Protein AF-A0A9P5DR00-F1 (afdb_monomer_lite)

InterPro domains:
  IPR001544 Aminotransferase class IV [PF01063] (90-348)
  IPR005545 YCII-related [PF03795] (832-910)
  IPR005786 Branched-chain amino acid aminotransferase II [PTHR11825] (8-367)
  IPR010828 Alcohol acetyltransferase/N-acetyltransferase-like [PF07247] (471-785)
  IPR011008 Dimeric alpha-beta barrel [SSF54909] (830-918)
  IPR011032 GroES-like superfamily [SSF50129] (939-1094)
  IPR013149 Alcohol dehydrogenase-like, C-terminal [PF00107] (1092-1170)
  IPR013154 Alcohol dehydrogenase-like, N-terminal [PF08240] (959-1045)
  IPR018300 Aminotransferase, class IV, conserved site [PS00770] (260-296)
  IPR020843 Enoylreductase domain [SM00829] (943-1275)
  IPR036038 Aminotransferase-like, PLP-dependent enzymes [SSF56752] (42-358)
  IPR036291 NAD(P)-binding domain superfamily [SSF51735] (1047-1199)
  IPR043131 Branched-chain-amino-acid aminotransferase-like, N-terminal [G3DSA:3.30.470.10] (21-195)
  IPR043132 Branched-chain-amino-acid aminotransferase-like, C-terminal [G3DSA:3.20.10.10] (202-370)
  IPR047122 Trans-enoyl reductase-like [cd08249] (939-1275)

Organism: NCBI:txid44412

Secondary structure (DSSP, 8-state):
-PPPP----TTSS----B---GGG-EEE--S-PPPPPPTT-HHHHT---EEEEEEEEEEETTTEE---EEEE-------TTBHHHHS--EEE--EEEEE-TTS-EEESSHHHHHHHHHHHHHHTTPPP--HHHHHHHHHHHHHHHHHHHS-STT-EEEEEEEEEE--B--SSS--SEEEEEEEEE----TTT---TTSPPPSSEEEEEPPTT--S--TTSSTTS-BGGGTTTHHHHHHHHHHTT-SEEEEEETTTTEEEEETTEEEEEEEE-TTSSSEEEEE--STTS-S---HHHHHHHHHHHHHSTTTEEEEE---BHHHHHHHHHTT-EEEEEEEETTTEEEEEEEEEETTEEEEPPP--STTTTT------HHHHHHHHHHHTTS---EEEEEEEEEESTTHHHHHHHHHHHHHHHHHH-GGGGEEEEEEEETTEEEEEE--EE-HHHHEEEEETTSS--SSSSHHHHHHHHHHHHHHHPPPPTTSBSEEEEEEEEPP---SSS-EEEEEEEEEE-TTT--HHHHHHHHHHHHHT--STT--SSPPPSSEE-----PPPPPHHHHS--S----GGG--TT---S-----SPPPSS-GGGPPPEEEEEEEEHHHHHHHHHHHHHTT--HHHHHHHHHHHHHHHH--S---EEEEEEEEE-HHHHT--TTS----EEEEEEEEEHHHHHHHHTSPTT-HHHHHHHHHHHHHHHHHHHHHHHHTTTTSHHHHHTT-S-HHHHHHTTTTSPPS-SEEEEEEEEE----PPTT---EEEEEEEEE---TTS-SEEEEEEEE--TTS--EEEEEEEEPPP-----------EEEEEEEEBPTT-HHHHHHHHHHHHHHHHHHHHTTSEE---EE--TT-S--EEEEEEEESSHHHHHHHHHHSHHHHTT-B-TTS-EEEE--S-------------EEEEEEEEETTEEEEEEEEEPPPPTTEEEEEEEEEE--HHHHHHHHTTSS-TT-B---EEEEEEEEE-TT--SS-TT-EEEEE--TTTSTT-SSSBSEEEEEGGGEEEPPTTS-HHHHHTSHHHHHHHHHHHH-TTTT---SS--S--EEEEETTTSHHHHHHHHHHHHTT-EEEEEE-GGGHHHHHHHT-SEEEETT-TTHHHHHHHH-TT--EEEESS--TTHHHHHHTT--SSSEEEEESS-SHHHHTTS-TTEEEEE--GGGGSSS-EEETTTEEE---HHHHHHHHHHHHHHHHHHHTTSS-PPEEEEEEES-HHHHHHHHHHHHTT---SEEEEEE---

pLDDT: mean 80.95, std 17.13, range [22.86, 98.62]

Foldseek 3Di:
DDDDDDDDAPPDPDDPADALALVLEAEAADPDFDDADDPQDLVLVVQPDWGQWKKKWKAFLVHGIDHIYIHGDDDDDFDPQFCCNPPLLKFKFKWKWAQALVRDIDTQPQLVRLVLRQVQNVVSSHDHHDSVSVVSSVVVNCVVTCVPRPPDHPDMWMKMWMKGQRANHNDPDRRRMMMIMIIITRHHQPQPDDNPPDDDDNAFAEEEDDPVDALFFQVGQLQHRGPVSQVVCVVVCVVCVVVVGRWYQGFDDPQGWTEATRLWWKWWWFADPVDQAIEIETAACVRVNHHPASLVVVVVVCCVQPVVVHYDYDNHIDHPVNLVVSLVVVGTAFMWTDHNRNNIGTHQWYHDPPDTSGHDDCPDVLSPVLQWLDALVLQLLQLCLLLVLFAKWKKKFKKKAFDPAPPLQVLLLLQLLLVLCVVAQLQQWAWACPDDLRGTIIDGAFWAFCVLAEAEAEPPPDDDDDDVPPQVVVQVVVQVRLLDRGDHSTGQKHWYKYWDFDPDPDPTGIIIIIIMIMGRLQFADPLLNVLSLLSSLVSRDSPDPDPDGDDPGDGHPDRDHGDHHQCNLDVLRSDPDPVLPDVLDDPFDFAQPDAQALDGCSVFTKGKGKDWDFQVVVVVVCLVCQALLFHPLLLVVLVVQQVVCVVDPDLGQWFKEKEKDFPCVSSVNDSNHRHNGIWMDIDIGGSVLNVQLVVDDPPDPSNVVSSSVSRNVVRVRVVVVSVCPPYNTPSSVSVPDPNSSVVSSVSHRGRQSGAEYEYEPPEDDRNDRPDPGPMDTADMDIDGHHSSNHHQKYKYKYAYDDPPDDRIIMIMIMHGDDDDDDDDDDQDWWKWWKWWFWDPPCVVVCVVCVVVLVVLCVVCCVVVQWPDWDFPDDPPDPGGTTIIMGIGSDPVVVLVSVCPGPCNVSRTTDSVPMDIGTDDDDDDDDDDDDDDDWDKWWFFWDAPLATAIDIDTDDADDPQKFKWQFQKFFDDLVQLVCSVVVQQYTQWGGGWKTWGFTCGDRSSHHPHDGGFTKIFTDHGRQDRPAHSRMRIHMHRNLLMAGAAPPADRLLRRQDRLLLLLLLCQQPPPQHQNPDLDDPDAAEEEEEACLDQNNLNNQLVCVVSNHAYEYEDDPVCQVVSVVSHHPHYDHPPPPCRLVVLCVVPVQHAEYEYEPQAQVRQQSRLSSHNDQAHEYEYQHDDCSRCVNHPPRYHYGYGDSVLLDQQKDDGPNPDTDHNDVVSVVSSSVVNHCCNVCPNVVSDGGFAEDEQEASGSVSSVVVSVCVVVVVDTRYIYMHGYDD

Structure (mmCIF, N/CA/C/O backbone):
data_AF-A0A9P5DR00-F1
#
_entry.id   AF-A0A9P5DR00-F1
#
loop_
_atom_site.group_PDB
_atom_site.id
_atom_site.type_symbol
_atom_site.label_atom_id
_atom_site.label_alt_id
_atom_site.label_comp_id
_atom_site.label_asym_id
_atom_site.label_entity_id
_atom_site.label_seq_id
_atom_site.pdbx_PDB_ins_code
_atom_site.Cartn_x
_atom_site.Cartn_y
_atom_site.Cartn_z
_atom_site.occupancy
_atom_site.B_iso_or_equiv
_atom_site.auth_seq_id
_atom_site.auth_comp_id
_atom_site.auth_asym_id
_atom_site.auth_atom_id
_atom_site.pdbx_PDB_model_num
ATOM 1 N N . MET A 1 1 ? -46.404 -7.165 25.864 1.00 29.14 1 MET A N 1
ATOM 2 C CA . MET A 1 1 ? -47.646 -6.972 25.082 1.00 29.14 1 MET A CA 1
ATOM 3 C C . MET A 1 1 ? -47.856 -8.186 24.185 1.00 29.14 1 MET A C 1
ATOM 5 O O . MET A 1 1 ? -46.852 -8.777 23.799 1.00 29.14 1 MET A O 1
ATOM 9 N N . PRO A 1 2 ? -49.108 -8.583 23.895 1.00 25.33 2 PRO A N 1
ATOM 10 C CA . PRO A 1 2 ? -49.421 -9.746 23.066 1.00 25.33 2 PRO A CA 1
ATOM 11 C C . PRO A 1 2 ? -48.948 -9.522 21.626 1.00 25.33 2 PRO A C 1
ATOM 13 O O . PRO A 1 2 ? -48.964 -8.389 21.144 1.00 25.33 2 PRO A O 1
ATOM 16 N N . ALA A 1 3 ? -48.531 -10.594 20.952 1.00 25.67 3 ALA A N 1
ATOM 17 C CA . ALA A 1 3 ? -48.172 -10.564 19.539 1.00 25.67 3 ALA A CA 1
ATOM 18 C C . ALA A 1 3 ? -49.344 -10.009 18.702 1.00 25.67 3 ALA A C 1
ATOM 20 O O . ALA A 1 3 ? -50.471 -10.486 18.868 1.00 25.67 3 ALA A O 1
ATOM 21 N N . PRO A 1 4 ? -49.122 -9.021 17.816 1.00 30.94 4 PRO A N 1
ATOM 22 C CA . PRO A 1 4 ? -50.160 -8.573 16.908 1.00 30.94 4 PRO A CA 1
ATOM 23 C C . PRO A 1 4 ? -50.435 -9.670 15.876 1.00 30.94 4 PRO A C 1
ATOM 25 O O . PRO A 1 4 ? -49.539 -10.201 15.221 1.00 30.94 4 PRO A O 1
ATOM 28 N N . THR A 1 5 ? -51.712 -10.010 15.792 1.00 27.84 5 THR A N 1
ATOM 29 C CA . THR A 1 5 ? -52.347 -10.931 14.860 1.00 27.84 5 THR A CA 1
ATOM 30 C C . THR A 1 5 ? -52.006 -10.611 13.402 1.00 27.84 5 THR A C 1
ATOM 32 O O . THR A 1 5 ? -51.948 -9.456 12.983 1.00 27.84 5 THR A O 1
ATOM 35 N N . SER A 1 6 ? -51.785 -11.676 12.630 1.00 28.31 6 SER A N 1
ATOM 36 C CA . SER A 1 6 ? -51.453 -11.678 11.206 1.00 28.31 6 SER A CA 1
ATOM 37 C C . SER A 1 6 ? -52.490 -10.924 10.366 1.00 28.31 6 SER A C 1
ATOM 39 O O . SER A 1 6 ? -53.560 -11.453 10.063 1.00 28.31 6 SER A O 1
ATOM 41 N N . ALA A 1 7 ? -52.151 -9.709 9.939 1.00 29.30 7 ALA A N 1
ATOM 42 C CA . ALA A 1 7 ? -52.769 -9.098 8.772 1.00 29.30 7 ALA A CA 1
ATOM 43 C C . ALA A 1 7 ? -52.187 -9.781 7.526 1.00 29.30 7 ALA A C 1
ATOM 45 O O . ALA A 1 7 ? -50.968 -9.835 7.363 1.00 29.30 7 ALA A O 1
ATOM 46 N N . HIS A 1 8 ? -53.055 -10.341 6.685 1.00 34.75 8 HIS A N 1
ATOM 47 C CA . HIS A 1 8 ? -52.698 -11.010 5.436 1.00 34.75 8 HIS A CA 1
ATOM 48 C C . HIS A 1 8 ? -51.871 -10.085 4.528 1.00 34.75 8 HIS A C 1
ATOM 50 O O . HIS A 1 8 ? -52.413 -9.250 3.806 1.00 34.75 8 HIS A O 1
ATOM 56 N N . SER A 1 9 ? -50.547 -10.238 4.571 1.00 33.25 9 SER A N 1
ATOM 57 C CA . SER A 1 9 ? -49.630 -9.733 3.558 1.00 33.25 9 SER A CA 1
ATOM 58 C C . SER A 1 9 ? -49.621 -10.710 2.381 1.00 33.25 9 SER A C 1
ATOM 60 O O . SER A 1 9 ? -49.604 -11.926 2.581 1.00 33.25 9 SER A O 1
ATOM 62 N N . ASN A 1 10 ? -49.533 -10.207 1.148 1.00 39.12 10 ASN A N 1
ATOM 63 C CA . ASN A 1 10 ? -49.160 -11.013 -0.028 1.00 39.12 10 ASN A CA 1
ATOM 64 C C . ASN A 1 10 ? -47.675 -11.453 0.018 1.00 39.12 10 ASN A C 1
ATOM 66 O O . ASN A 1 10 ? -46.999 -11.511 -1.002 1.00 39.12 10 ASN A O 1
ATOM 70 N N . GLY A 1 11 ? -47.144 -11.733 1.209 1.00 39.81 11 GLY A N 1
ATOM 71 C CA . GLY A 1 11 ? -45.741 -12.067 1.436 1.00 39.81 11 GLY A CA 1
ATOM 72 C C . GLY A 1 11 ? -45.526 -13.115 2.522 1.00 39.81 11 GLY A C 1
ATOM 73 O O . GLY A 1 11 ? -44.395 -13.295 2.962 1.00 39.81 11 GLY A O 1
ATOM 74 N N . THR A 1 12 ? -46.572 -13.828 2.959 1.00 30.28 12 THR A N 1
ATOM 75 C CA . THR A 1 12 ? -46.334 -15.135 3.583 1.00 30.28 12 THR A CA 1
ATOM 76 C C . THR A 1 12 ? -45.814 -16.067 2.497 1.00 30.28 12 THR A C 1
ATOM 78 O O . THR A 1 12 ? -46.400 -16.181 1.425 1.00 30.28 12 THR A O 1
ATOM 81 N N . ILE A 1 13 ? -44.661 -16.666 2.777 1.00 40.59 13 ILE A N 1
ATOM 82 C CA . ILE A 1 13 ? -43.912 -17.625 1.966 1.00 40.59 13 ILE A CA 1
ATOM 83 C C . ILE A 1 13 ? -44.862 -18.708 1.418 1.00 40.59 13 ILE A C 1
ATOM 85 O O . ILE A 1 13 ? -45.109 -19.700 2.093 1.00 40.59 13 ILE A O 1
ATOM 89 N N . ALA A 1 14 ? -45.440 -18.480 0.231 1.00 32.66 14 ALA A N 1
ATOM 90 C CA . ALA A 1 14 ? -46.198 -19.448 -0.572 1.00 32.66 14 ALA A CA 1
ATOM 91 C C . ALA A 1 14 ? -46.666 -18.841 -1.920 1.00 32.66 14 ALA A C 1
ATOM 93 O O . ALA A 1 14 ? -47.851 -18.604 -2.123 1.00 32.66 14 ALA A O 1
ATOM 94 N N . SER A 1 15 ? -45.758 -18.609 -2.876 1.00 33.31 15 SER A N 1
ATOM 95 C CA . SER A 1 15 ? -45.967 -19.029 -4.278 1.00 33.31 15 SER A CA 1
ATOM 96 C C . SER A 1 15 ? -44.653 -18.923 -5.059 1.00 33.31 15 SER A C 1
ATOM 98 O O . SER A 1 15 ? -43.912 -17.954 -4.929 1.00 33.31 15 SER A O 1
ATOM 100 N N . SER A 1 16 ? -44.363 -19.931 -5.872 1.00 37.44 16 SER A N 1
ATOM 101 C CA . SER A 1 16 ? -43.201 -20.076 -6.754 1.00 37.44 16 SER A CA 1
ATOM 102 C C . SER A 1 16 ? -43.223 -19.130 -7.973 1.00 37.44 16 SER A C 1
ATOM 104 O O . SER A 1 16 ? -42.959 -19.562 -9.094 1.00 37.44 16 SER A O 1
ATOM 106 N N . LYS A 1 17 ? -43.609 -17.862 -7.796 1.00 55.66 17 LYS A N 1
ATOM 107 C CA . LYS A 1 17 ? -43.726 -16.866 -8.878 1.00 55.66 17 LYS A CA 1
ATOM 108 C C . LYS A 1 17 ? -42.594 -15.832 -8.786 1.00 55.66 17 LYS A C 1
ATOM 110 O O . LYS A 1 17 ? -42.093 -15.584 -7.695 1.00 55.66 17 LYS A O 1
ATOM 115 N N . GLY A 1 18 ? -42.154 -15.302 -9.934 1.00 73.75 18 GLY A N 1
ATOM 116 C CA . GLY A 1 18 ? -40.824 -14.708 -10.162 1.00 73.75 18 GLY A CA 1
ATOM 117 C C . GLY A 1 18 ? -40.322 -13.760 -9.066 1.00 73.75 18 GLY A C 1
ATOM 118 O O . GLY A 1 18 ? -40.986 -12.781 -8.727 1.00 73.75 18 GLY A O 1
ATOM 119 N N . GLN A 1 19 ? -39.142 -14.048 -8.512 1.00 90.56 19 GLN A N 1
ATOM 120 C CA . GLN A 1 19 ? -38.417 -13.136 -7.621 1.00 90.56 19 GLN A CA 1
ATOM 121 C C . GLN A 1 19 ? -37.645 -12.094 -8.440 1.00 90.56 19 GLN A C 1
ATOM 123 O O . GLN A 1 19 ? -37.308 -12.346 -9.597 1.00 90.56 19 GLN A O 1
ATOM 128 N N . LEU A 1 20 ? -37.368 -10.925 -7.847 1.00 95.25 20 LEU A N 1
ATOM 129 C CA . LEU A 1 20 ? -36.480 -9.941 -8.466 1.00 95.25 20 LEU A CA 1
ATOM 130 C C . LEU A 1 20 ? -35.088 -10.566 -8.571 1.00 95.25 20 LEU A C 1
ATOM 132 O O . LEU A 1 20 ? -34.520 -10.936 -7.551 1.00 95.25 20 LEU A O 1
ATOM 136 N N . ASP A 1 21 ? -34.556 -10.673 -9.782 1.00 95.50 21 ASP A N 1
ATOM 137 C CA . ASP A 1 21 ? -33.295 -11.362 -10.044 1.00 95.50 21 ASP A CA 1
ATOM 138 C C . ASP A 1 21 ? -32.412 -10.497 -10.946 1.00 95.50 21 ASP A C 1
ATOM 140 O O . ASP A 1 21 ? -32.670 -10.322 -12.140 1.00 95.50 21 ASP A O 1
ATOM 144 N N . ALA A 1 22 ? -31.361 -9.931 -10.357 1.00 95.75 22 ALA A N 1
ATOM 145 C CA . ALA A 1 22 ? -30.405 -9.084 -11.050 1.00 95.75 22 ALA A CA 1
ATOM 146 C C . ALA A 1 22 ? -29.580 -9.856 -12.093 1.00 95.75 22 ALA A C 1
ATOM 148 O O . ALA A 1 22 ? -29.080 -9.245 -13.036 1.00 95.75 22 ALA A O 1
ATOM 149 N N . SER A 1 23 ? -29.457 -11.185 -11.977 1.00 94.25 23 SER A N 1
ATOM 150 C CA . SER A 1 23 ? -28.737 -12.008 -12.959 1.00 94.25 23 SER A CA 1
ATOM 151 C C . SER A 1 23 ? -29.477 -12.118 -14.297 1.00 94.25 23 SER A C 1
ATOM 153 O O . SER A 1 23 ? -28.858 -12.358 -15.333 1.00 94.25 23 SER A O 1
ATOM 155 N N . ARG A 1 24 ? -30.794 -11.867 -14.295 1.00 95.19 24 ARG A N 1
ATOM 156 C CA . ARG A 1 24 ? -31.660 -11.845 -15.485 1.00 95.19 24 ARG A CA 1
ATOM 157 C C . ARG A 1 24 ? -31.753 -10.465 -16.142 1.00 95.19 24 ARG A C 1
ATOM 159 O O . ARG A 1 24 ? -32.572 -10.264 -17.039 1.00 95.19 24 ARG A O 1
ATOM 166 N N . LEU A 1 25 ? -30.924 -9.515 -15.703 1.00 97.56 25 LEU A N 1
ATOM 167 C CA . LEU A 1 25 ? -30.893 -8.152 -16.219 1.00 97.56 25 LEU A CA 1
ATOM 168 C C . LEU A 1 25 ? -30.621 -8.114 -17.728 1.00 97.56 25 LEU A C 1
ATOM 170 O O . LEU A 1 25 ? -29.600 -8.605 -18.209 1.00 97.56 25 LEU A O 1
ATOM 174 N N . LYS A 1 26 ? -31.510 -7.450 -18.467 1.00 97.31 26 LYS A N 1
ATOM 175 C CA . LYS A 1 26 ? -31.347 -7.158 -19.896 1.00 97.31 26 LYS A CA 1
ATOM 176 C C . LYS A 1 26 ? -30.769 -5.760 -20.090 1.00 97.31 26 LYS A C 1
ATOM 178 O O . LYS A 1 26 ? -31.091 -4.835 -19.345 1.00 97.31 26 LYS A O 1
ATOM 183 N N . LEU A 1 27 ? -29.926 -5.609 -21.107 1.00 96.69 27 LEU A N 1
ATOM 184 C CA . LEU A 1 27 ? -29.301 -4.338 -21.468 1.00 96.69 27 LEU A CA 1
ATOM 185 C C . LEU A 1 27 ? -29.878 -3.844 -22.798 1.00 96.69 27 LEU A C 1
ATOM 187 O O . LEU A 1 27 ? -29.721 -4.506 -23.820 1.00 96.69 27 LEU A O 1
ATOM 191 N N . ASP A 1 28 ? -30.515 -2.680 -22.766 1.00 95.69 28 ASP A N 1
ATOM 192 C CA . ASP A 1 28 ? -31.047 -1.933 -23.909 1.00 95.69 28 ASP A CA 1
ATOM 193 C C . ASP A 1 28 ? -30.410 -0.532 -23.912 1.00 95.69 28 ASP A C 1
ATOM 195 O O . ASP A 1 28 ? -31.008 0.475 -23.526 1.00 95.69 28 ASP A O 1
ATOM 199 N N . LEU A 1 29 ? -29.108 -0.495 -24.206 1.00 94.38 29 LEU A N 1
ATOM 200 C CA . LEU A 1 29 ? -28.287 0.706 -24.049 1.00 94.38 29 LEU A CA 1
ATOM 201 C C . LEU A 1 29 ? -28.537 1.703 -25.184 1.00 94.38 29 LEU A C 1
ATOM 203 O O . LEU A 1 29 ? -28.549 1.332 -26.358 1.00 94.38 29 LEU A O 1
ATOM 207 N N . THR A 1 30 ? -28.678 2.983 -24.839 1.00 91.50 30 THR A N 1
ATOM 208 C CA . THR A 1 30 ? -28.859 4.048 -25.831 1.00 91.50 30 THR A CA 1
ATOM 209 C C . THR A 1 30 ? -27.530 4.450 -26.464 1.00 91.50 30 THR A C 1
ATOM 211 O O . THR A 1 30 ? -26.510 4.576 -25.788 1.00 91.50 30 THR A O 1
ATOM 214 N N . SER A 1 31 ? -27.545 4.709 -27.773 1.00 85.62 31 SER A N 1
ATOM 215 C CA . SER A 1 31 ? -26.455 5.400 -28.473 1.00 85.62 31 SER A CA 1
ATOM 216 C C . SER A 1 31 ? -26.613 6.925 -28.455 1.00 85.62 31 SER A C 1
ATOM 218 O O . SER A 1 31 ? -25.662 7.647 -28.747 1.00 85.62 31 SER A O 1
ATOM 220 N N . ALA A 1 32 ? -27.811 7.425 -28.136 1.00 86.94 32 ALA A N 1
ATOM 221 C CA . ALA A 1 32 ? -28.091 8.845 -27.969 1.00 86.94 32 ALA A CA 1
ATOM 222 C C . ALA A 1 32 ? -27.715 9.261 -26.540 1.00 86.94 32 ALA A C 1
ATOM 224 O O . ALA A 1 32 ? -28.504 9.090 -25.610 1.00 86.94 32 ALA A O 1
ATOM 225 N N . VAL A 1 33 ? -26.484 9.751 -26.382 1.00 89.00 33 VAL A N 1
ATOM 226 C CA . VAL A 1 33 ? -25.932 10.231 -25.107 1.00 89.00 33 VAL A CA 1
ATOM 227 C C . VAL A 1 33 ? -26.274 11.702 -24.881 1.00 89.00 33 VAL A C 1
ATOM 229 O O . VAL A 1 33 ? -26.240 12.498 -25.819 1.00 89.00 33 VAL A O 1
ATOM 232 N N . LYS A 1 34 ? -26.576 12.072 -23.635 1.00 89.56 34 LYS A N 1
ATOM 233 C CA . LYS A 1 34 ? -26.812 13.464 -23.230 1.00 89.56 34 LYS A CA 1
ATOM 234 C C . LYS A 1 34 ? -25.491 14.160 -22.890 1.00 89.56 34 LYS A C 1
ATOM 236 O O . LYS A 1 34 ? -24.461 13.514 -22.636 1.00 89.56 34 LYS A O 1
ATOM 241 N N . ASP A 1 35 ? -25.527 15.486 -22.854 1.00 88.62 35 ASP A N 1
ATOM 242 C CA . ASP A 1 35 ? -24.416 16.291 -22.356 1.00 88.62 35 ASP A CA 1
ATOM 243 C C . ASP A 1 35 ? -24.312 16.193 -20.833 1.00 88.62 35 ASP A C 1
ATOM 245 O O . ASP A 1 35 ? -25.314 16.164 -20.116 1.00 88.62 35 ASP A O 1
ATOM 249 N N . VAL A 1 36 ? -23.076 16.112 -20.340 1.00 88.62 36 VAL A N 1
ATOM 250 C CA . VAL A 1 36 ? -22.799 16.097 -18.902 1.00 88.62 36 VAL A CA 1
ATOM 251 C C . VAL A 1 36 ? -22.700 17.551 -18.435 1.00 88.62 36 VAL A C 1
ATOM 253 O O . VAL A 1 36 ? -21.841 18.270 -18.956 1.00 88.62 36 VAL A O 1
ATOM 256 N N . PRO A 1 37 ? -23.520 17.993 -17.461 1.00 84.44 37 PRO A N 1
ATOM 257 C CA . PRO A 1 37 ? -23.436 19.350 -16.934 1.00 84.44 37 PRO A CA 1
ATOM 258 C C . PRO A 1 37 ? -22.033 19.652 -16.416 1.00 84.44 37 PRO A C 1
ATOM 260 O O . PRO A 1 37 ? -21.411 18.820 -15.744 1.00 84.44 37 PRO A O 1
ATOM 263 N N . LYS A 1 38 ? -21.538 20.857 -16.705 1.00 79.25 38 LYS A N 1
ATOM 264 C CA . LYS A 1 38 ? -20.246 21.315 -16.179 1.00 79.25 38 LYS A CA 1
ATOM 265 C C . LYS A 1 38 ? -20.329 21.474 -14.651 1.00 79.25 38 LYS A C 1
ATOM 267 O O . LYS A 1 38 ? -21.386 21.885 -14.156 1.00 79.25 38 LYS A O 1
ATOM 272 N N . PRO A 1 39 ? -19.245 21.205 -13.901 1.00 68.44 39 PRO A N 1
ATOM 273 C CA . PRO A 1 39 ? -19.176 21.532 -12.476 1.00 68.44 39 PRO A CA 1
ATOM 274 C C . PRO A 1 39 ? -19.583 22.994 -12.214 1.00 68.44 39 PRO A C 1
ATOM 276 O O . PRO A 1 39 ? -19.219 23.881 -12.987 1.00 68.44 39 PRO A O 1
ATOM 279 N N . GLY A 1 40 ? -20.389 23.239 -11.176 1.00 66.38 40 GLY A N 1
ATOM 280 C CA . GLY A 1 40 ? -20.867 24.581 -10.805 1.00 66.38 40 GLY A CA 1
ATOM 281 C C . GLY A 1 40 ? -21.860 25.249 -11.773 1.00 66.38 40 GLY A C 1
ATOM 282 O O . GLY A 1 40 ? -22.221 26.408 -11.568 1.00 66.38 40 GLY A O 1
ATOM 283 N N . SER A 1 41 ? -22.314 24.562 -12.828 1.00 76.69 41 SER A N 1
ATOM 284 C CA . SER A 1 41 ? -23.301 25.107 -13.772 1.00 76.69 41 SER A CA 1
ATOM 285 C C . SER A 1 41 ? -24.674 25.335 -13.127 1.00 76.69 41 SER A C 1
ATOM 287 O O . SER A 1 41 ? -25.075 24.615 -12.212 1.00 76.69 41 SER A O 1
ATOM 289 N N . ALA A 1 42 ? -25.432 26.313 -13.639 1.00 77.69 42 ALA A N 1
ATOM 290 C CA . ALA A 1 42 ? -26.807 26.573 -13.199 1.00 77.69 42 ALA A CA 1
ATOM 291 C C . ALA A 1 42 ? -27.721 25.343 -13.379 1.00 77.69 42 ALA A C 1
ATOM 293 O O . ALA A 1 42 ? -28.552 25.070 -12.519 1.00 77.69 42 ALA A O 1
ATOM 294 N N . GLU A 1 43 ? -27.486 24.551 -14.429 1.00 79.25 43 GLU A N 1
ATOM 295 C CA . GLU A 1 43 ? -28.187 23.293 -14.730 1.00 79.25 43 GLU A CA 1
ATOM 296 C C . GLU A 1 43 ? -28.101 22.272 -13.579 1.00 79.25 43 GLU A C 1
ATOM 298 O O . GLU A 1 43 ? -29.053 21.539 -13.314 1.00 79.25 43 GLU A O 1
ATOM 303 N N . LEU A 1 44 ? -26.984 22.238 -12.838 1.00 78.06 44 LEU A N 1
ATOM 304 C CA . LEU A 1 44 ? -26.818 21.359 -11.674 1.00 78.06 44 LEU A CA 1
ATOM 305 C C . LEU A 1 44 ? -27.822 21.699 -10.558 1.00 78.06 44 LEU A C 1
ATOM 307 O O . LEU A 1 44 ? -28.317 20.807 -9.868 1.00 78.06 44 LEU A O 1
ATOM 311 N N . TRP A 1 45 ? -28.140 22.984 -10.396 1.00 78.88 45 TRP A N 1
ATOM 312 C CA . TRP A 1 45 ? -29.025 23.494 -9.348 1.00 78.88 45 TRP A CA 1
ATOM 313 C C . TRP A 1 45 ? -30.509 23.276 -9.646 1.00 78.88 45 TRP A C 1
ATOM 315 O O . TRP A 1 45 ? -31.316 23.258 -8.713 1.00 78.88 45 TRP A O 1
ATOM 325 N N . GLU A 1 46 ? -30.859 23.025 -10.910 1.00 80.69 46 GLU A N 1
ATOM 326 C CA . GLU A 1 46 ? -32.222 22.686 -11.330 1.00 80.69 46 GLU A CA 1
ATOM 327 C C . GLU A 1 46 ? -32.658 21.280 -10.886 1.00 80.69 46 GLU A C 1
ATOM 329 O O . GLU A 1 46 ? -33.853 20.992 -10.852 1.00 80.69 46 GLU A O 1
ATOM 334 N N . GLN A 1 47 ? -31.711 20.404 -10.514 1.00 82.00 47 GLN A N 1
ATOM 335 C CA . GLN A 1 47 ? -31.967 19.049 -9.988 1.00 82.00 47 GLN A CA 1
ATOM 336 C C . GLN A 1 47 ? -32.831 18.160 -10.910 1.00 82.00 47 GLN A C 1
ATOM 338 O O . GLN A 1 47 ? -33.463 17.203 -10.454 1.00 82.00 47 GLN A O 1
ATOM 343 N N . ASN A 1 48 ? -32.852 18.454 -12.212 1.00 83.44 48 ASN A N 1
ATOM 344 C CA . ASN A 1 48 ? -33.674 17.783 -13.226 1.00 83.44 48 ASN A CA 1
ATOM 345 C C . ASN A 1 48 ? -32.847 16.941 -14.224 1.00 83.44 48 ASN A C 1
ATOM 347 O O . ASN A 1 48 ? -33.422 16.257 -15.072 1.00 83.44 48 ASN A O 1
ATOM 351 N N . VAL A 1 49 ? -31.511 16.938 -14.112 1.00 88.81 49 VAL A N 1
ATOM 352 C CA . VAL A 1 49 ? -30.621 16.221 -15.038 1.00 88.81 49 VAL A CA 1
ATOM 353 C C . VAL A 1 49 ? -30.329 14.802 -14.546 1.00 88.81 49 VAL A C 1
ATOM 355 O O . VAL A 1 49 ? -29.604 14.594 -13.571 1.00 88.81 49 VAL A O 1
ATOM 358 N N . ALA A 1 50 ? -30.858 13.810 -15.261 1.00 92.88 50 ALA A N 1
ATOM 359 C CA . ALA A 1 50 ? -30.542 12.394 -15.077 1.00 92.88 50 ALA A CA 1
ATOM 360 C C . ALA A 1 50 ? -29.554 11.882 -16.134 1.00 92.88 50 ALA A C 1
ATOM 362 O O . ALA A 1 50 ? -29.494 12.419 -17.244 1.00 92.88 50 ALA A O 1
ATOM 363 N N . THR A 1 51 ? -28.835 10.807 -15.806 1.00 95.38 51 THR A N 1
ATOM 364 C CA . THR A 1 51 ? -27.875 10.156 -16.710 1.00 95.38 51 THR A CA 1
ATOM 365 C C . THR A 1 51 ? -28.551 9.522 -17.936 1.00 95.38 51 THR A C 1
ATOM 367 O O . THR A 1 51 ? -29.767 9.633 -18.143 1.00 95.38 51 THR A O 1
ATOM 370 N N . ASP A 1 52 ? -27.752 8.895 -18.801 1.00 96.69 52 ASP A N 1
ATOM 371 C CA . ASP A 1 52 ? -28.224 8.303 -20.059 1.00 96.69 52 ASP A CA 1
ATOM 372 C C . ASP A 1 52 ? -29.207 7.144 -19.836 1.00 96.69 52 ASP A C 1
ATOM 374 O O . ASP A 1 52 ? -30.152 6.983 -20.615 1.00 96.69 52 ASP A O 1
ATOM 378 N N . HIS A 1 53 ? -29.028 6.365 -18.763 1.00 97.88 53 HIS A N 1
ATOM 379 C CA . HIS A 1 53 ? -29.778 5.135 -18.530 1.00 97.88 53 HIS A CA 1
ATOM 380 C C . HIS A 1 53 ? -30.563 5.127 -17.210 1.00 97.88 53 HIS A C 1
ATOM 382 O O . HIS A 1 53 ? -30.301 5.872 -16.266 1.00 97.88 53 HIS A O 1
ATOM 388 N N . MET A 1 54 ? -31.536 4.222 -17.131 1.00 98.00 54 MET A N 1
ATOM 389 C CA . MET A 1 54 ? -32.257 3.861 -15.913 1.00 98.00 54 MET A CA 1
ATOM 390 C C . MET A 1 54 ? -32.497 2.350 -15.860 1.00 98.00 54 MET A C 1
ATOM 392 O O . MET A 1 54 ? -32.582 1.694 -16.898 1.00 98.00 54 MET A O 1
ATOM 396 N N . VAL A 1 55 ? -32.659 1.794 -14.659 1.00 98.62 55 VAL A N 1
ATOM 397 C CA . VAL A 1 55 ? -33.192 0.431 -14.485 1.00 98.62 55 VAL A CA 1
ATOM 398 C C . VAL A 1 55 ? -34.705 0.516 -14.352 1.00 98.62 55 VAL A C 1
ATOM 400 O O . VAL A 1 55 ? -35.201 1.374 -13.623 1.00 98.62 55 VAL A O 1
ATOM 403 N N . THR A 1 56 ? -35.430 -0.398 -14.995 1.00 97.94 56 THR A N 1
ATOM 404 C CA . THR A 1 56 ? -36.865 -0.627 -14.773 1.00 97.94 56 THR A CA 1
ATOM 405 C C . THR A 1 56 ? -37.143 -2.113 -14.578 1.00 97.94 56 THR A C 1
ATOM 407 O O . THR A 1 56 ? -36.530 -2.945 -15.244 1.00 97.94 56 THR A O 1
ATOM 410 N N . CYS A 1 57 ? -38.051 -2.456 -13.669 1.00 97.81 57 CYS A N 1
ATOM 411 C CA . CYS A 1 57 ? -38.513 -3.825 -13.467 1.00 97.81 57 CYS A CA 1
ATOM 412 C C . CYS A 1 57 ? -39.984 -3.821 -13.049 1.00 97.81 57 CYS A C 1
ATOM 414 O O . CYS A 1 57 ? -40.350 -3.182 -12.059 1.00 97.81 57 CYS A O 1
ATOM 416 N N . ARG A 1 58 ? -40.833 -4.502 -13.820 1.00 97.06 58 ARG A N 1
ATOM 417 C CA . ARG A 1 58 ? -42.270 -4.595 -13.556 1.00 97.06 58 ARG A CA 1
ATOM 418 C C . ARG A 1 58 ? -42.565 -5.786 -12.653 1.00 97.06 58 ARG A C 1
ATOM 420 O O . ARG A 1 58 ? -41.915 -6.821 -12.738 1.00 97.06 58 ARG A O 1
ATOM 427 N N . TRP A 1 59 ? -43.576 -5.640 -11.812 1.00 97.12 59 TRP A N 1
ATOM 428 C CA . TRP A 1 59 ? -44.126 -6.705 -10.990 1.00 97.12 59 TRP A CA 1
ATOM 429 C C . TRP A 1 59 ? -45.633 -6.804 -11.201 1.00 97.12 59 TRP A C 1
ATOM 431 O O . TRP A 1 59 ? -46.318 -5.781 -11.246 1.00 97.12 59 TRP A O 1
ATOM 441 N N . THR A 1 60 ? -46.162 -8.025 -11.273 1.00 95.19 60 THR A N 1
ATOM 442 C CA . THR A 1 60 ? -47.608 -8.293 -11.289 1.00 95.19 60 THR A CA 1
ATOM 443 C C . THR A 1 60 ? -47.969 -9.363 -10.267 1.00 95.19 60 THR A C 1
ATOM 445 O O . THR A 1 60 ? -47.201 -10.294 -10.028 1.00 95.19 60 THR A O 1
ATOM 448 N N . VAL A 1 61 ? -49.183 -9.295 -9.721 1.00 91.62 61 VAL A N 1
ATOM 449 C CA . VAL A 1 61 ? -49.711 -10.342 -8.829 1.00 91.62 61 VAL A CA 1
ATOM 450 C C . VAL A 1 61 ? -49.782 -11.717 -9.514 1.00 91.62 61 VAL A C 1
ATOM 452 O O . VAL A 1 61 ? -49.698 -12.753 -8.859 1.00 91.62 61 VAL A O 1
ATOM 455 N N . GLU A 1 62 ? -49.923 -11.741 -10.843 1.00 90.50 62 GLU A N 1
ATOM 456 C CA . GLU A 1 62 ? -50.034 -12.971 -11.626 1.00 90.50 62 GLU A CA 1
ATOM 457 C C . GLU A 1 62 ? -48.687 -13.656 -11.861 1.00 90.50 62 GLU A C 1
ATOM 459 O O . GLU A 1 62 ? -48.642 -14.884 -11.780 1.00 90.50 62 GLU A O 1
ATOM 464 N N . ASN A 1 63 ? -47.610 -12.899 -12.110 1.00 90.38 63 ASN A N 1
ATOM 465 C CA . ASN A 1 63 ? -46.326 -13.448 -12.573 1.00 90.38 63 ASN A CA 1
ATOM 466 C C . ASN A 1 63 ? -45.143 -13.199 -11.624 1.00 90.38 63 ASN A C 1
ATOM 468 O O . ASN A 1 63 ? -44.099 -13.832 -11.782 1.00 90.38 63 ASN A O 1
ATOM 472 N N . GLY A 1 64 ? -45.296 -12.337 -10.619 1.00 94.25 64 GLY A N 1
ATOM 473 C CA . GLY A 1 64 ? -44.181 -11.856 -9.806 1.00 94.25 64 GLY A CA 1
ATOM 474 C C . GLY A 1 64 ? -43.384 -10.764 -10.524 1.00 94.25 64 GLY A C 1
ATOM 475 O O . GLY A 1 64 ? -43.940 -10.019 -11.336 1.00 94.25 64 GLY A O 1
ATOM 476 N N . TRP A 1 65 ? -42.098 -10.654 -10.192 1.00 97.00 65 TRP A N 1
ATOM 477 C CA . TRP A 1 65 ? -41.143 -9.752 -10.835 1.00 97.00 65 TRP A CA 1
ATOM 478 C C . TRP A 1 65 ? -40.761 -10.272 -12.225 1.00 97.00 65 TRP A C 1
ATOM 480 O O . TRP A 1 65 ? -40.451 -11.451 -12.403 1.00 97.00 65 TRP A O 1
ATOM 490 N N . GLU A 1 66 ? -40.794 -9.379 -13.208 1.00 96.69 66 GLU A N 1
ATOM 491 C CA . GLU A 1 66 ? -40.293 -9.614 -14.560 1.00 96.69 66 GLU A CA 1
ATOM 492 C C . GLU A 1 66 ? -38.757 -9.453 -14.615 1.00 96.69 66 GLU A C 1
ATOM 494 O O . GLU A 1 66 ? -38.104 -9.165 -13.610 1.00 96.69 66 GLU A O 1
ATOM 499 N N . ASP A 1 67 ? -38.159 -9.650 -15.795 1.00 97.12 67 ASP A N 1
ATOM 500 C CA . ASP A 1 67 ? -36.725 -9.402 -15.985 1.00 97.12 67 ASP A CA 1
ATOM 501 C C . ASP A 1 67 ? -36.431 -7.899 -15.854 1.00 97.12 67 ASP A C 1
ATOM 503 O O . ASP A 1 67 ? -37.066 -7.099 -16.553 1.00 97.12 67 ASP A O 1
ATOM 507 N N . PRO A 1 68 ? -35.458 -7.484 -15.023 1.00 98.06 68 PRO A N 1
ATOM 508 C CA . PRO A 1 68 ? -35.053 -6.090 -14.979 1.00 98.06 68 PRO A CA 1
ATOM 509 C C . PRO A 1 68 ? -34.399 -5.686 -16.306 1.00 98.06 68 PRO A C 1
ATOM 511 O O . PRO A 1 68 ? -33.752 -6.492 -16.977 1.00 98.06 68 PRO A O 1
ATOM 514 N N . VAL A 1 69 ? -34.532 -4.414 -16.679 1.00 98.19 69 VAL A N 1
ATOM 515 C CA . VAL A 1 69 ? -33.957 -3.862 -17.912 1.00 98.19 69 VAL A CA 1
ATOM 516 C C . VAL A 1 69 ? -33.234 -2.556 -17.602 1.00 98.19 69 VAL A C 1
ATOM 518 O O . VAL A 1 69 ? -33.846 -1.639 -17.051 1.00 98.19 69 VAL A O 1
ATOM 521 N N . ILE A 1 70 ? -31.954 -2.453 -17.976 1.00 98.44 70 ILE A N 1
ATOM 522 C CA . ILE A 1 70 ? -31.276 -1.161 -18.137 1.00 98.44 70 ILE A CA 1
ATOM 523 C C . ILE A 1 70 ? -31.664 -0.640 -19.510 1.00 98.44 70 ILE A C 1
ATOM 525 O O . ILE A 1 70 ? -31.377 -1.294 -20.508 1.00 98.44 70 ILE A O 1
ATOM 529 N N . LYS A 1 71 ? -32.294 0.528 -19.551 1.00 96.69 71 LYS A N 1
ATOM 530 C CA . LYS A 1 71 ? -32.746 1.174 -20.783 1.00 96.69 71 LYS A CA 1
ATOM 531 C C . LYS A 1 71 ? -32.444 2.665 -20.776 1.00 96.69 71 LYS A C 1
ATOM 533 O O . LYS A 1 71 ? -32.092 3.212 -19.731 1.00 96.69 71 LYS A O 1
ATOM 538 N N . ALA A 1 72 ? -32.618 3.322 -21.919 1.00 96.94 72 ALA A N 1
ATOM 539 C CA . ALA A 1 72 ? -32.577 4.781 -22.009 1.00 96.94 72 ALA A CA 1
ATOM 540 C C . ALA A 1 72 ? -33.488 5.427 -20.947 1.00 96.94 72 ALA A C 1
ATOM 542 O O . ALA A 1 72 ? -34.637 5.006 -20.772 1.00 96.94 72 ALA A O 1
ATOM 543 N N . PHE A 1 73 ? -32.982 6.446 -20.250 1.00 96.19 73 PHE A N 1
ATOM 544 C CA . PHE A 1 73 ? -33.789 7.246 -19.331 1.00 96.19 73 PHE A CA 1
ATOM 545 C C . PHE A 1 73 ? -34.944 7.917 -20.087 1.00 96.19 73 PHE A C 1
ATOM 547 O O . PHE A 1 73 ? -34.712 8.585 -21.096 1.00 96.19 73 PHE A O 1
ATOM 554 N N . GLY A 1 74 ? -36.171 7.794 -19.578 1.00 92.81 74 GLY A N 1
ATOM 555 C CA . GLY A 1 74 ? -37.344 8.429 -20.174 1.00 92.81 74 GLY A CA 1
ATOM 556 C C . GLY A 1 74 ? -38.596 8.341 -19.305 1.00 92.81 74 GLY A C 1
ATOM 557 O O . GLY A 1 74 ? -38.595 7.709 -18.247 1.00 92.81 74 GLY A O 1
ATOM 558 N N . ASP A 1 75 ? -39.664 8.984 -19.776 1.00 93.62 75 ASP A N 1
ATOM 559 C CA . ASP A 1 75 ? -40.935 9.085 -19.059 1.00 93.62 75 ASP A CA 1
ATOM 560 C C . ASP A 1 75 ? -41.628 7.726 -18.879 1.00 93.62 75 ASP A C 1
ATOM 562 O O . ASP A 1 75 ? -41.555 6.827 -19.725 1.00 93.62 75 ASP A O 1
ATOM 566 N N . LEU A 1 76 ? -42.361 7.586 -17.770 1.00 92.75 76 LEU A N 1
ATOM 567 C CA . LEU A 1 76 ? -43.157 6.395 -17.486 1.00 92.75 76 LEU A CA 1
ATOM 568 C C . LEU A 1 76 ? -44.560 6.516 -18.082 1.00 92.75 76 LEU A C 1
ATOM 570 O O . LEU A 1 76 ? -45.314 7.433 -17.765 1.00 92.75 76 LEU A O 1
ATOM 574 N N . THR A 1 77 ? -44.959 5.519 -18.871 1.00 92.81 77 THR A N 1
ATOM 575 C CA . THR A 1 77 ? -46.358 5.354 -19.283 1.00 92.81 77 THR A CA 1
ATOM 576 C C . THR A 1 77 ? -47.098 4.526 -18.236 1.00 92.81 77 THR A C 1
ATOM 578 O O . THR A 1 77 ? -46.930 3.309 -18.173 1.00 92.81 77 THR A O 1
ATOM 581 N N . ILE A 1 78 ? -47.922 5.177 -17.413 1.00 94.56 78 ILE A N 1
ATOM 582 C CA . ILE A 1 78 ? -48.758 4.519 -16.398 1.00 94.56 78 ILE A CA 1
ATOM 583 C C . ILE A 1 78 ? -50.231 4.875 -16.582 1.00 94.56 78 ILE A C 1
ATOM 585 O O . ILE A 1 78 ? -50.588 5.875 -17.201 1.00 94.56 78 ILE A O 1
ATOM 589 N N . SER A 1 79 ? -51.110 4.037 -16.035 1.00 94.19 79 SER A N 1
ATOM 590 C CA . SER A 1 79 ? -52.544 4.311 -16.040 1.00 94.19 79 SER A CA 1
ATOM 591 C C . SER A 1 79 ? -52.862 5.584 -15.248 1.00 94.19 79 SER A C 1
ATOM 593 O O . SER A 1 79 ? -52.361 5.727 -14.133 1.00 94.19 79 SER A O 1
ATOM 595 N N . PRO A 1 80 ? -53.789 6.445 -15.708 1.00 95.50 80 PRO A N 1
ATOM 596 C CA . PRO A 1 80 ? -54.305 7.532 -14.879 1.00 95.50 80 PRO A CA 1
ATOM 597 C C . PRO A 1 80 ? -55.066 7.017 -13.651 1.00 95.50 80 PRO A C 1
ATOM 599 O O . PRO A 1 80 ? -55.342 7.791 -12.751 1.00 95.50 80 PRO A O 1
ATOM 602 N N . LEU A 1 81 ? -55.404 5.722 -13.593 1.00 95.19 81 LEU A N 1
ATOM 603 C CA . LEU A 1 81 ? -55.998 5.052 -12.429 1.00 95.19 81 LEU A CA 1
ATOM 604 C C . LEU A 1 81 ? -54.950 4.379 -11.523 1.00 95.19 81 LEU A C 1
ATOM 606 O O . LEU A 1 81 ? -55.319 3.543 -10.705 1.00 95.19 81 LEU A O 1
ATOM 610 N N . ALA A 1 82 ? -53.656 4.654 -11.717 1.00 95.25 82 ALA A N 1
ATOM 611 C CA . ALA A 1 82 ? -52.585 4.062 -10.923 1.00 95.25 82 ALA A CA 1
ATOM 612 C C . ALA A 1 82 ? -52.657 4.520 -9.462 1.00 95.25 82 ALA A C 1
ATOM 614 O O . ALA A 1 82 ? -52.726 5.715 -9.173 1.00 95.25 82 ALA A O 1
ATOM 615 N N . SER A 1 83 ? -52.587 3.575 -8.526 1.00 94.69 83 SER A N 1
ATOM 616 C CA . SER A 1 83 ? -52.720 3.859 -7.095 1.00 94.69 83 SER A CA 1
ATOM 617 C C . SER A 1 83 ? -51.625 4.788 -6.553 1.00 94.69 83 SER A C 1
ATOM 619 O O . SER A 1 83 ? -51.869 5.498 -5.578 1.00 94.69 83 SER A O 1
ATOM 621 N N . CYS A 1 84 ? -50.444 4.854 -7.183 1.00 95.81 84 CYS A N 1
ATOM 622 C CA . CYS A 1 84 ? -49.407 5.816 -6.798 1.00 95.81 84 CYS A CA 1
ATOM 623 C C . CYS A 1 84 ? -49.847 7.281 -6.975 1.00 95.81 84 CYS A C 1
ATOM 625 O O . CYS A 1 84 ? -49.432 8.121 -6.179 1.00 95.81 84 CYS A O 1
ATOM 627 N N . LEU A 1 85 ? -50.721 7.570 -7.948 1.00 95.88 85 LEU A N 1
ATOM 628 C CA . LEU A 1 85 ? -51.227 8.916 -8.239 1.00 95.88 85 LEU A CA 1
ATOM 629 C C . LEU A 1 85 ? -52.360 9.341 -7.292 1.00 95.88 85 LEU A C 1
ATOM 631 O O . LEU A 1 85 ? -52.502 10.526 -7.011 1.00 95.88 85 LEU A O 1
ATOM 635 N N . HIS A 1 86 ? -53.153 8.384 -6.797 1.00 95.12 86 HIS A N 1
ATOM 636 C CA . HIS A 1 86 ? -54.360 8.659 -5.997 1.00 95.12 86 HIS A CA 1
ATOM 637 C C . HIS A 1 86 ? -54.173 8.418 -4.499 1.00 95.12 86 HIS A C 1
ATOM 639 O O . HIS A 1 86 ? -54.712 9.154 -3.679 1.00 95.12 86 HIS A O 1
ATOM 645 N N . TYR A 1 87 ? -53.412 7.384 -4.133 1.00 93.81 87 TYR A N 1
ATOM 646 C CA . TYR A 1 87 ? -53.294 6.883 -2.756 1.00 93.81 87 TYR A CA 1
ATOM 647 C C . TYR A 1 87 ? -51.854 6.861 -2.247 1.00 93.81 87 TYR A C 1
ATOM 649 O O . TYR A 1 87 ? -51.579 6.270 -1.206 1.00 93.81 87 TYR A O 1
ATOM 657 N N . ALA A 1 88 ? -50.927 7.476 -2.989 1.00 94.44 88 ALA A N 1
ATOM 658 C CA . ALA A 1 88 ? -49.512 7.551 -2.643 1.00 94.44 88 ALA A CA 1
ATOM 659 C C . ALA A 1 88 ? -48.889 6.181 -2.297 1.00 94.44 88 ALA A C 1
ATOM 661 O O . ALA A 1 88 ? -47.998 6.099 -1.449 1.00 94.44 88 ALA A O 1
ATOM 662 N N . THR A 1 89 ? -49.315 5.105 -2.976 1.00 95.50 89 THR A N 1
ATOM 663 C CA . THR A 1 89 ? -48.673 3.779 -2.896 1.00 95.50 89 THR A CA 1
ATOM 664 C C . THR A 1 89 ? -47.327 3.818 -3.624 1.00 95.50 89 THR A C 1
ATOM 666 O O . THR A 1 89 ? -47.184 3.320 -4.745 1.00 95.50 89 THR A O 1
ATOM 669 N N . GLN A 1 90 ? -46.366 4.506 -3.015 1.00 97.44 90 GLN A N 1
ATOM 670 C CA . GLN A 1 90 ? -45.043 4.760 -3.559 1.00 97.44 90 GLN A CA 1
ATOM 671 C C . GLN A 1 90 ? -44.011 4.974 -2.451 1.00 97.44 90 GLN A C 1
ATOM 673 O O . GLN A 1 90 ? -44.248 5.695 -1.477 1.00 97.44 90 GLN A O 1
ATOM 678 N N . CYS A 1 91 ? -42.831 4.395 -2.632 1.00 98.44 91 CYS A N 1
ATOM 679 C CA . CYS A 1 91 ? -41.676 4.604 -1.767 1.00 98.44 91 CYS A CA 1
ATOM 680 C C . CYS A 1 91 ? -40.407 4.816 -2.594 1.00 98.44 91 CYS A C 1
ATOM 682 O O . CYS A 1 91 ? -40.361 4.516 -3.789 1.00 98.44 91 CYS A O 1
ATOM 684 N N . PHE A 1 92 ? -39.380 5.379 -1.964 1.00 98.38 92 PHE A N 1
ATOM 685 C CA . PHE A 1 92 ? -38.124 5.682 -2.637 1.00 98.38 92 PHE A CA 1
ATOM 686 C C . PHE A 1 92 ? -36.927 5.574 -1.703 1.00 98.38 92 PHE A C 1
ATOM 688 O O . PHE A 1 92 ? -37.055 5.558 -0.482 1.00 98.38 92 PHE A O 1
ATOM 695 N N . GLU A 1 93 ? -35.743 5.551 -2.300 1.00 97.81 93 GLU A N 1
ATOM 696 C CA . GLU A 1 93 ? -34.465 5.625 -1.612 1.00 97.81 93 GLU A CA 1
ATOM 697 C C . GLU A 1 93 ? -33.577 6.749 -2.143 1.00 97.81 93 GLU A C 1
ATOM 699 O O . GLU A 1 93 ? -33.846 7.378 -3.167 1.00 97.81 93 GLU A O 1
ATOM 704 N N . GLY A 1 94 ? -32.516 7.032 -1.395 1.00 94.50 94 GLY A N 1
ATOM 705 C CA . GLY A 1 94 ? -31.563 8.077 -1.716 1.00 94.50 94 GLY A CA 1
ATOM 706 C C . GLY A 1 94 ? -30.169 7.745 -1.217 1.00 94.50 94 GLY A C 1
ATOM 707 O O . GLY A 1 94 ? -29.937 7.663 -0.009 1.00 94.50 94 GLY A O 1
ATOM 708 N N . MET A 1 95 ? -29.230 7.593 -2.144 1.00 95.31 95 MET A N 1
ATOM 709 C CA . MET A 1 95 ? -27.820 7.348 -1.833 1.00 95.31 95 MET A CA 1
ATOM 710 C C . MET A 1 95 ? -26.910 8.072 -2.823 1.00 95.31 95 MET A C 1
ATOM 712 O O . MET A 1 95 ? -27.379 8.613 -3.820 1.00 95.31 95 MET A O 1
ATOM 716 N N . LYS A 1 96 ? -25.610 8.108 -2.533 1.00 94.06 96 LYS A N 1
ATOM 717 C CA . LYS A 1 96 ? -24.598 8.717 -3.398 1.00 94.06 96 LYS A CA 1
ATOM 718 C C . LYS A 1 96 ? -23.614 7.655 -3.882 1.00 94.06 96 LYS A C 1
ATOM 720 O O . LYS A 1 96 ? -23.272 6.729 -3.140 1.00 94.06 96 LYS A O 1
ATOM 725 N N . VAL A 1 97 ? -23.163 7.817 -5.120 1.00 95.62 97 VAL A N 1
ATOM 726 C CA . VAL A 1 97 ? -21.989 7.140 -5.670 1.00 95.62 97 VAL A CA 1
ATOM 727 C C . VAL A 1 97 ? -20.864 8.154 -5.805 1.00 95.62 97 VAL A C 1
ATOM 729 O O . VAL A 1 97 ? -21.085 9.249 -6.315 1.00 95.62 97 VAL A O 1
ATOM 732 N N . TYR A 1 98 ? -19.677 7.787 -5.341 1.00 92.81 98 TYR A N 1
ATOM 733 C CA . TYR A 1 98 ? -18.509 8.659 -5.263 1.00 92.81 98 TYR A CA 1
ATOM 734 C C . TYR A 1 98 ? -17.396 8.142 -6.158 1.00 92.81 98 TYR A C 1
ATOM 736 O O . TYR A 1 98 ? -17.193 6.925 -6.241 1.00 92.81 98 TYR A O 1
ATOM 744 N N . ARG A 1 99 ? -16.627 9.053 -6.758 1.00 90.44 99 ARG A N 1
ATOM 745 C CA . ARG A 1 99 ? -15.303 8.722 -7.284 1.00 90.44 99 ARG A CA 1
ATOM 746 C C . ARG A 1 99 ? -14.262 9.100 -6.244 1.00 90.44 99 ARG A C 1
ATOM 748 O O . ARG A 1 99 ? -14.092 10.272 -5.934 1.00 90.44 99 ARG A O 1
ATOM 755 N N . GLY A 1 100 ? -13.586 8.100 -5.688 1.00 77.44 100 GLY A N 1
ATOM 756 C CA . GLY A 1 100 ? -12.475 8.338 -4.772 1.00 77.44 100 GLY A CA 1
ATOM 757 C C . GLY A 1 100 ? -11.295 9.000 -5.481 1.00 77.44 100 GLY A C 1
ATOM 758 O O . GLY A 1 100 ? -11.164 8.900 -6.701 1.00 77.44 100 GLY A O 1
ATOM 759 N N . TYR A 1 101 ? -10.417 9.634 -4.705 1.00 72.38 101 TYR A N 1
ATOM 760 C CA . TYR A 1 101 ? -9.149 10.189 -5.199 1.00 72.38 101 TYR A CA 1
ATOM 761 C C . TYR A 1 101 ? -8.211 9.122 -5.780 1.00 72.38 101 TYR A C 1
ATOM 763 O O . TYR A 1 101 ? -7.417 9.405 -6.668 1.00 72.38 101 TYR A O 1
ATOM 771 N N . ASP A 1 102 ? -8.399 7.862 -5.390 1.00 70.81 102 ASP A N 1
ATOM 772 C CA . ASP A 1 102 ? -7.769 6.687 -5.999 1.00 70.81 102 ASP A CA 1
ATOM 773 C C . ASP A 1 102 ? -8.460 6.209 -7.295 1.00 70.81 102 ASP A C 1
ATOM 775 O O . ASP A 1 102 ? -8.262 5.077 -7.738 1.00 70.81 102 ASP A O 1
ATOM 779 N N . ASN A 1 103 ? -9.328 7.038 -7.878 1.00 77.69 103 ASN A N 1
ATOM 780 C CA . ASN A 1 103 ? -10.156 6.772 -9.055 1.00 77.69 103 ASN A CA 1
ATOM 781 C C . ASN A 1 103 ? -11.169 5.620 -8.933 1.00 77.69 103 ASN A C 1
ATOM 783 O O . ASN A 1 103 ? -11.906 5.359 -9.893 1.00 77.69 103 ASN A O 1
ATOM 787 N N . ARG A 1 104 ? -11.284 4.955 -7.775 1.00 84.81 104 ARG A N 1
ATOM 788 C CA . ARG A 1 104 ? -12.261 3.875 -7.576 1.00 84.81 104 ARG A CA 1
ATOM 789 C C . ARG A 1 104 ? -13.650 4.435 -7.284 1.00 84.81 104 ARG A C 1
ATOM 791 O O . ARG A 1 104 ? -13.816 5.382 -6.515 1.00 84.81 104 ARG A O 1
ATOM 798 N N . VAL A 1 105 ? -14.667 3.801 -7.864 1.00 91.56 105 VAL A N 1
ATOM 799 C CA . VAL A 1 105 ? -16.076 4.153 -7.648 1.00 91.56 105 VAL A CA 1
ATOM 800 C C . VAL A 1 105 ? -16.608 3.429 -6.413 1.00 91.56 105 VAL A C 1
ATOM 802 O O . VAL A 1 105 ? -16.421 2.220 -6.279 1.00 91.56 105 VAL A O 1
ATOM 805 N N . ARG A 1 106 ? -17.272 4.152 -5.506 1.00 94.00 106 ARG A N 1
ATOM 806 C CA . ARG A 1 106 ? -17.771 3.610 -4.233 1.00 94.00 106 ARG A CA 1
ATOM 807 C C . ARG A 1 106 ? -19.209 4.021 -3.955 1.00 94.00 106 ARG A C 1
ATOM 809 O O . ARG A 1 106 ? -19.615 5.143 -4.241 1.00 94.00 106 ARG A O 1
ATOM 816 N N . LEU A 1 107 ? -19.952 3.111 -3.334 1.00 95.00 107 LEU A N 1
ATOM 817 C CA . LEU A 1 107 ? -21.267 3.366 -2.749 1.00 95.00 107 LEU A CA 1
ATOM 818 C C . LEU A 1 107 ? -21.121 3.462 -1.230 1.00 95.00 107 LEU A C 1
ATOM 820 O O . LEU A 1 107 ? -20.370 2.692 -0.632 1.00 95.00 107 LEU A O 1
ATOM 824 N N . PHE A 1 108 ? -21.864 4.366 -0.598 1.00 93.00 108 PHE A N 1
ATOM 825 C CA . PHE A 1 108 ? -21.851 4.507 0.858 1.00 93.00 108 PHE A CA 1
ATOM 826 C C . PHE A 1 108 ? -22.984 3.698 1.504 1.00 93.00 108 PHE A C 1
ATOM 828 O O . PHE A 1 108 ? -24.144 4.090 1.416 1.00 93.00 108 PHE A O 1
ATOM 835 N N . ARG A 1 109 ? -22.634 2.572 2.150 1.00 94.44 109 ARG A N 1
ATOM 836 C CA . ARG A 1 109 ? -23.549 1.658 2.878 1.00 94.44 109 ARG A CA 1
ATOM 837 C C . ARG A 1 109 ? -24.852 1.308 2.112 1.00 94.44 109 ARG A C 1
ATOM 839 O O . ARG A 1 109 ? -25.941 1.419 2.685 1.00 94.44 109 ARG A O 1
ATOM 846 N N . PRO A 1 110 ? -24.775 0.890 0.827 1.00 96.50 110 PRO A N 1
ATOM 847 C CA . PRO A 1 110 ? -25.959 0.671 -0.017 1.00 96.50 110 PRO A CA 1
ATOM 848 C C . PRO A 1 110 ? -26.879 -0.447 0.498 1.00 96.50 110 PRO A C 1
ATOM 850 O O . PRO A 1 110 ? -28.081 -0.429 0.238 1.00 96.50 110 PRO A O 1
ATOM 853 N N . ASP A 1 111 ? -26.338 -1.388 1.273 1.00 94.31 111 ASP A N 1
ATOM 854 C CA . ASP A 1 111 ? -27.077 -2.465 1.932 1.00 94.31 111 ASP A CA 1
ATOM 855 C C . ASP A 1 111 ? -28.150 -1.924 2.892 1.00 94.31 111 ASP A C 1
ATOM 857 O O . ASP A 1 111 ? -29.266 -2.442 2.952 1.00 94.31 111 ASP A O 1
ATOM 861 N N . ARG A 1 112 ? -27.853 -0.835 3.615 1.00 94.44 112 ARG A N 1
ATOM 862 C CA . ARG A 1 112 ? -28.807 -0.206 4.540 1.00 94.44 112 ARG A CA 1
ATOM 863 C C . ARG A 1 112 ? -29.938 0.490 3.799 1.00 94.44 112 ARG A C 1
ATOM 865 O O . ARG A 1 112 ? -31.092 0.368 4.208 1.00 94.44 112 ARG A O 1
ATOM 872 N N . ASN A 1 113 ? -29.626 1.178 2.701 1.00 97.56 113 ASN A N 1
ATOM 873 C CA . ASN A 1 113 ? -30.647 1.775 1.845 1.00 97.56 113 ASN A CA 1
ATOM 874 C C . ASN A 1 113 ? -31.570 0.699 1.258 1.00 97.56 113 ASN A C 1
ATOM 876 O O . ASN A 1 113 ? -32.787 0.842 1.323 1.00 97.56 113 ASN A O 1
ATOM 880 N N . ALA A 1 114 ? -31.012 -0.400 0.742 1.00 97.31 114 ALA A N 1
ATOM 881 C CA . ALA A 1 114 ? -31.802 -1.473 0.145 1.00 97.31 114 ALA A CA 1
ATOM 882 C C . ALA A 1 114 ? -32.769 -2.121 1.147 1.00 97.31 114 ALA A C 1
ATOM 884 O O . ALA A 1 114 ? -33.960 -2.246 0.858 1.00 97.31 114 ALA A O 1
ATOM 885 N N . ARG A 1 115 ? -32.301 -2.433 2.366 1.00 96.69 115 ARG A N 1
ATOM 886 C CA . ARG A 1 115 ? -33.169 -2.944 3.443 1.00 96.69 115 ARG A CA 1
ATOM 887 C C . ARG A 1 115 ? -34.283 -1.959 3.802 1.00 96.69 115 ARG A C 1
ATOM 889 O O . ARG A 1 115 ? -35.428 -2.362 3.988 1.00 96.69 115 ARG A O 1
ATOM 896 N N . ARG A 1 116 ? -33.980 -0.659 3.866 1.00 97.44 116 ARG A N 1
ATOM 897 C CA . ARG A 1 116 ? -34.983 0.369 4.181 1.00 97.44 116 ARG A CA 1
ATOM 898 C C . ARG A 1 116 ? -36.004 0.566 3.056 1.00 97.44 116 ARG A C 1
ATOM 900 O O . ARG A 1 116 ? -37.164 0.862 3.354 1.00 97.44 116 ARG A O 1
ATOM 907 N N . LEU A 1 117 ? -35.630 0.350 1.791 1.00 98.12 117 LEU A N 1
ATOM 908 C CA . LEU A 1 117 ? -36.590 0.358 0.682 1.00 98.12 117 LEU A CA 1
ATOM 909 C C . LEU A 1 117 ? -37.599 -0.786 0.806 1.00 98.12 117 LEU A C 1
ATOM 911 O O . LEU A 1 117 ? -38.787 -0.544 0.618 1.00 98.12 117 LEU A O 1
ATOM 915 N N . VAL A 1 118 ? -37.152 -1.985 1.194 1.00 97.56 118 VAL A N 1
ATOM 916 C CA . VAL A 1 118 ? -38.041 -3.135 1.446 1.00 97.56 118 VAL A CA 1
ATOM 917 C C . VAL A 1 118 ? -39.016 -2.834 2.585 1.00 97.56 118 VAL A C 1
ATOM 919 O O . VAL A 1 118 ? -40.223 -2.941 2.385 1.00 97.56 118 VAL A O 1
ATOM 922 N N . ILE A 1 119 ? -38.526 -2.323 3.723 1.00 96.50 119 ILE A N 1
ATOM 923 C CA . ILE A 1 119 ? -39.384 -1.878 4.843 1.00 96.50 119 ILE A CA 1
ATOM 924 C C . ILE A 1 119 ? -40.430 -0.860 4.362 1.00 96.50 119 ILE A C 1
ATOM 926 O O . ILE A 1 119 ? -41.595 -0.891 4.763 1.00 96.50 119 ILE A O 1
ATOM 930 N N . SER A 1 120 ? -40.017 0.061 3.489 1.00 98.00 120 SER A N 1
ATOM 931 C CA . SER A 1 120 ? -40.908 1.090 2.955 1.00 98.00 120 SER A CA 1
ATOM 932 C C . SER A 1 120 ? -41.944 0.513 1.993 1.00 98.00 120 SER A C 1
ATOM 934 O O . SER A 1 120 ? -43.100 0.917 2.060 1.00 98.00 120 SER A O 1
ATOM 936 N N . ALA A 1 121 ? -41.553 -0.432 1.135 1.00 97.12 121 ALA A N 1
ATOM 937 C CA . ALA A 1 121 ? -42.438 -1.130 0.208 1.00 97.12 121 ALA A CA 1
ATOM 938 C C . ALA A 1 121 ? -43.517 -1.922 0.956 1.00 97.12 121 ALA A C 1
ATOM 940 O O . ALA A 1 121 ? -44.707 -1.739 0.694 1.00 97.12 121 ALA A O 1
ATOM 941 N N . GLU A 1 122 ? -43.115 -2.709 1.955 1.00 94.88 122 GLU A N 1
ATOM 942 C CA . GLU A 1 122 ? -44.026 -3.479 2.804 1.00 94.88 122 GLU A CA 1
ATOM 943 C C . GLU A 1 122 ? -45.039 -2.573 3.509 1.00 94.88 122 GLU A C 1
ATOM 945 O O . GLU A 1 122 ? -46.235 -2.871 3.536 1.00 94.88 122 GLU A O 1
ATOM 950 N N . ARG A 1 123 ? -44.591 -1.416 4.021 1.00 94.94 123 ARG A N 1
ATOM 951 C CA . ARG A 1 123 ? -45.471 -0.477 4.729 1.00 94.94 123 ARG A CA 1
ATOM 952 C C . ARG A 1 123 ? -46.614 0.048 3.857 1.00 94.94 123 ARG A C 1
ATOM 954 O O . ARG A 1 123 ? -47.698 0.287 4.387 1.00 94.94 123 ARG A O 1
ATOM 961 N N . VAL A 1 124 ? -46.397 0.213 2.552 1.00 94.25 124 VAL A N 1
ATOM 962 C CA . VAL A 1 124 ? -47.426 0.672 1.598 1.00 94.25 124 VAL A CA 1
ATOM 963 C C . VAL A 1 124 ? -47.970 -0.446 0.705 1.00 94.25 124 VAL A C 1
ATOM 965 O O . VAL A 1 124 ? -48.553 -0.167 -0.340 1.00 94.25 124 VAL A O 1
ATOM 968 N N . SER A 1 125 ? -47.830 -1.708 1.131 1.00 93.44 125 SER A N 1
ATOM 969 C CA . SER A 1 125 ? -48.359 -2.891 0.429 1.00 93.44 125 SER A CA 1
ATOM 970 C C . SER A 1 125 ? -47.853 -3.055 -1.014 1.00 93.44 125 SER A C 1
ATOM 972 O O . SER A 1 125 ? -48.563 -3.579 -1.870 1.00 93.44 125 SER A O 1
ATOM 974 N N . LEU A 1 126 ? -46.629 -2.601 -1.288 1.00 96.38 126 LEU A N 1
ATOM 975 C CA . LEU A 1 126 ? -45.908 -2.857 -2.536 1.00 96.38 126 LEU A CA 1
ATOM 976 C C . LEU A 1 126 ? -45.117 -4.174 -2.433 1.00 96.38 126 LEU A C 1
ATOM 978 O O . LEU A 1 126 ? -44.845 -4.636 -1.321 1.00 96.38 126 LEU A O 1
ATOM 982 N N . PRO A 1 127 ? -44.752 -4.803 -3.565 1.00 94.81 127 PRO A N 1
ATOM 983 C CA . PRO A 1 127 ? -44.034 -6.072 -3.546 1.00 94.81 127 PRO A CA 1
ATOM 984 C C . PRO A 1 127 ? -42.658 -5.950 -2.887 1.00 94.81 127 PRO A C 1
ATOM 986 O O . PRO A 1 127 ? -41.876 -5.052 -3.204 1.00 94.81 127 PRO A O 1
ATOM 989 N N . GLY A 1 128 ? -42.355 -6.897 -1.999 1.00 92.19 128 GLY A N 1
ATOM 990 C CA . GLY A 1 128 ? -41.012 -7.088 -1.460 1.00 92.19 128 GLY A CA 1
ATOM 991 C C . GLY A 1 128 ? -40.056 -7.702 -2.489 1.00 92.19 128 GLY A C 1
ATOM 992 O O . GLY A 1 128 ? -40.464 -8.224 -3.532 1.00 92.19 128 GLY A O 1
ATOM 993 N N . PHE A 1 129 ? -38.767 -7.639 -2.181 1.00 95.50 129 PHE A N 1
ATOM 994 C CA . PHE A 1 129 ? -37.676 -8.223 -2.959 1.00 95.50 129 PHE A CA 1
ATOM 995 C C . PHE A 1 129 ? -36.459 -8.426 -2.047 1.00 95.50 129 PHE A C 1
ATOM 997 O O . PHE A 1 129 ? -36.395 -7.847 -0.962 1.00 95.50 129 PHE A O 1
ATOM 1004 N N . ASP A 1 130 ? -35.493 -9.233 -2.483 1.00 95.62 130 ASP A N 1
ATOM 1005 C CA . ASP A 1 130 ? -34.213 -9.381 -1.786 1.00 95.62 130 ASP A CA 1
ATOM 1006 C C . ASP A 1 130 ? -33.379 -8.083 -1.918 1.00 95.62 130 ASP A C 1
ATOM 1008 O O . ASP A 1 130 ? -33.086 -7.661 -3.045 1.00 95.62 130 ASP A O 1
ATOM 1012 N N . PRO A 1 131 ? -32.991 -7.427 -0.802 1.00 96.12 131 PRO A N 1
ATOM 1013 C CA . PRO A 1 131 ? -32.169 -6.220 -0.822 1.00 96.12 131 PRO A CA 1
ATOM 1014 C C . PRO A 1 131 ? -30.879 -6.338 -1.643 1.00 96.12 131 PRO A C 1
ATOM 1016 O O . PRO A 1 131 ? -30.461 -5.347 -2.245 1.00 96.12 131 PRO A O 1
ATOM 1019 N N . GLU A 1 132 ? -30.242 -7.511 -1.692 1.00 95.88 132 GLU A N 1
ATOM 1020 C CA . GLU A 1 132 ? -28.986 -7.693 -2.432 1.00 95.88 132 GLU A CA 1
ATOM 1021 C C . GLU A 1 132 ? -29.188 -7.548 -3.943 1.00 95.88 132 GLU A C 1
ATOM 1023 O O . GLU A 1 132 ? -28.363 -6.937 -4.627 1.00 95.88 132 GLU A O 1
ATOM 1028 N N . GLN A 1 133 ? -30.340 -7.986 -4.452 1.00 97.75 133 GLN A N 1
ATOM 1029 C CA . GLN A 1 133 ? -30.700 -7.864 -5.866 1.00 97.75 133 GLN A CA 1
ATOM 1030 C C . GLN A 1 133 ? -30.813 -6.394 -6.279 1.00 97.75 133 GLN A C 1
ATOM 1032 O O . GLN A 1 133 ? -30.328 -6.001 -7.340 1.00 97.75 133 GLN A O 1
ATOM 1037 N N . LEU A 1 134 ? -31.367 -5.538 -5.412 1.00 98.00 134 LEU A N 1
ATOM 1038 C CA . LEU A 1 134 ? -31.382 -4.093 -5.649 1.00 98.00 134 LEU A CA 1
ATOM 1039 C C . LEU A 1 134 ? -29.960 -3.517 -5.700 1.00 98.00 134 LEU A C 1
ATOM 1041 O O . LEU A 1 134 ? -29.666 -2.689 -6.563 1.00 98.00 134 LEU A O 1
ATOM 1045 N N . VAL A 1 135 ? -29.077 -3.941 -4.792 1.00 98.31 135 VAL A N 1
ATOM 1046 C CA . VAL A 1 135 ? -27.681 -3.477 -4.762 1.00 98.31 135 VAL A CA 1
ATOM 1047 C C . VAL A 1 135 ? -26.944 -3.875 -6.043 1.00 98.31 135 VAL A C 1
ATOM 1049 O O . VAL A 1 135 ? -26.218 -3.049 -6.600 1.00 98.31 135 VAL A O 1
ATOM 1052 N N . GLU A 1 136 ? -27.155 -5.087 -6.555 1.00 98.12 136 GLU A N 1
ATOM 1053 C CA . GLU A 1 136 ? -26.557 -5.522 -7.822 1.00 98.12 136 GLU A CA 1
ATOM 1054 C C . GLU A 1 136 ? -27.107 -4.757 -9.032 1.00 98.12 136 GLU A C 1
ATOM 1056 O O . GLU A 1 136 ? -26.324 -4.345 -9.891 1.00 98.12 136 GLU A O 1
ATOM 1061 N N . LEU A 1 137 ? -28.408 -4.450 -9.068 1.00 98.38 137 LEU A N 1
ATOM 1062 C CA . LEU A 1 137 ? -28.989 -3.589 -10.107 1.00 98.38 137 LEU A CA 1
ATOM 1063 C C . LEU A 1 137 ? -28.417 -2.162 -10.070 1.00 98.38 137 LEU A C 1
ATOM 1065 O O . LEU A 1 137 ? -28.101 -1.596 -11.118 1.00 98.38 137 LEU A O 1
ATOM 1069 N N . ILE A 1 138 ? -28.215 -1.590 -8.876 1.00 98.50 138 ILE A N 1
ATOM 1070 C CA . ILE A 1 138 ? -27.548 -0.288 -8.707 1.00 98.50 138 ILE A CA 1
ATOM 1071 C C . ILE A 1 138 ? -26.110 -0.360 -9.224 1.00 98.50 138 ILE A C 1
ATOM 1073 O O . ILE A 1 138 ? -25.694 0.504 -9.995 1.00 98.50 138 ILE A O 1
ATOM 1077 N N . LYS A 1 139 ? -25.342 -1.386 -8.831 1.00 98.06 139 LYS A N 1
ATOM 1078 C CA . LYS A 1 139 ? -23.965 -1.580 -9.309 1.00 98.06 139 LYS A CA 1
ATOM 1079 C C . LYS A 1 139 ? -23.919 -1.729 -10.827 1.00 98.06 139 LYS A C 1
ATOM 1081 O O . LYS A 1 139 ? -23.018 -1.173 -11.446 1.00 98.06 139 LYS A O 1
ATOM 1086 N N . ALA A 1 140 ? -24.865 -2.447 -11.429 1.00 98.00 140 ALA A N 1
ATOM 1087 C CA . ALA A 1 140 ? -24.950 -2.603 -12.876 1.00 98.00 140 ALA A CA 1
ATOM 1088 C C . ALA A 1 140 ? -25.169 -1.255 -13.580 1.00 98.00 140 ALA A C 1
ATOM 1090 O O . ALA A 1 140 ? -24.391 -0.911 -14.467 1.00 98.00 140 ALA A O 1
ATOM 1091 N N . LEU A 1 141 ? -26.137 -0.451 -13.129 1.00 98.00 141 LEU A N 1
ATOM 1092 C CA . LEU A 1 141 ? -26.378 0.889 -13.679 1.00 98.00 141 LEU A CA 1
ATOM 1093 C C . LEU A 1 141 ? -25.160 1.811 -13.506 1.00 98.00 141 LEU A C 1
ATOM 1095 O O . LEU A 1 141 ? -24.732 2.474 -14.448 1.00 98.00 141 LEU A O 1
ATOM 1099 N N . VAL A 1 142 ? -24.552 1.808 -12.316 1.00 97.25 142 VAL A N 1
ATOM 1100 C CA . VAL A 1 142 ? -23.343 2.589 -12.019 1.00 97.25 142 VAL A CA 1
ATOM 1101 C C . VAL A 1 142 ? -22.175 2.176 -12.918 1.00 97.25 142 VAL A C 1
ATOM 1103 O O . VAL A 1 142 ? -21.459 3.047 -13.402 1.00 97.25 142 VAL A O 1
ATOM 1106 N N . ARG A 1 143 ? -21.974 0.878 -13.184 1.00 95.19 143 ARG A N 1
ATOM 1107 C CA . ARG A 1 143 ? -20.918 0.398 -14.096 1.00 95.19 143 ARG A CA 1
ATOM 1108 C C . ARG A 1 143 ? -21.088 0.942 -15.517 1.00 95.19 143 ARG A C 1
ATOM 1110 O O . ARG A 1 143 ? -20.079 1.207 -16.165 1.00 95.19 143 ARG A O 1
ATOM 1117 N N . VAL A 1 144 ? -22.329 1.113 -15.977 1.00 95.44 144 VAL A N 1
ATOM 1118 C CA . VAL A 1 144 ? -22.636 1.670 -17.302 1.00 95.44 144 VAL A CA 1
ATOM 1119 C C . VAL A 1 144 ? -22.372 3.179 -17.328 1.00 95.44 144 VAL A C 1
ATOM 1121 O O . VAL A 1 144 ? -21.584 3.650 -18.146 1.00 95.44 144 VAL A O 1
ATOM 1124 N N . ASP A 1 145 ? -22.959 3.938 -16.399 1.00 95.94 145 ASP A N 1
ATOM 1125 C CA . ASP A 1 145 ? -23.000 5.402 -16.515 1.00 95.94 145 ASP A CA 1
ATOM 1126 C C . ASP A 1 145 ? -21.822 6.127 -15.844 1.00 95.94 145 ASP A C 1
ATOM 1128 O O . ASP A 1 145 ? -21.420 7.202 -16.297 1.00 95.94 145 ASP A O 1
ATOM 1132 N N . ALA A 1 146 ? -21.211 5.569 -14.790 1.00 91.56 146 ALA A N 1
ATOM 1133 C CA . ALA A 1 146 ? -20.262 6.314 -13.952 1.00 91.56 146 ALA A CA 1
ATOM 1134 C C . ALA A 1 146 ? -18.976 6.734 -14.674 1.00 91.56 146 ALA A C 1
ATOM 1136 O O . ALA A 1 146 ? -18.344 7.705 -14.261 1.00 91.56 146 ALA A O 1
ATOM 1137 N N . LYS A 1 147 ? -18.561 6.038 -15.739 1.00 88.50 147 LYS A N 1
ATOM 1138 C CA . LYS A 1 147 ? -17.362 6.424 -16.503 1.00 88.50 147 LYS A CA 1
ATOM 1139 C C . LYS A 1 147 ? -17.525 7.802 -17.155 1.00 88.50 147 LYS A C 1
ATOM 1141 O O . LYS A 1 147 ? -16.583 8.584 -17.141 1.00 88.50 147 LYS A O 1
ATOM 1146 N N . ARG A 1 148 ? -18.706 8.085 -17.714 1.00 91.06 148 ARG A N 1
ATOM 1147 C CA . ARG A 1 148 ? -19.021 9.360 -18.380 1.00 91.06 148 ARG A CA 1
ATOM 1148 C C . ARG A 1 148 ? -19.590 10.372 -17.394 1.00 91.06 148 ARG A C 1
ATOM 1150 O O . ARG A 1 148 ? -19.170 11.521 -17.379 1.00 91.06 148 ARG A O 1
ATOM 1157 N N . TRP A 1 149 ? -20.535 9.932 -16.569 1.00 92.19 149 TRP A N 1
ATOM 1158 C CA . TRP A 1 149 ? -21.322 10.818 -15.720 1.00 92.19 149 TRP A CA 1
ATOM 1159 C C . TRP A 1 149 ? -20.670 11.144 -14.391 1.00 92.19 149 TRP A C 1
ATOM 1161 O O . TRP A 1 149 ? -21.143 12.049 -13.727 1.00 92.19 149 TRP A O 1
ATOM 1171 N N . LEU A 1 150 ? -19.606 10.455 -13.991 1.00 89.19 150 LEU A N 1
ATOM 1172 C CA . LEU A 1 150 ? -18.867 10.739 -12.765 1.00 89.19 150 LEU A CA 1
ATOM 1173 C C . LEU A 1 150 ? -17.361 10.704 -13.068 1.00 89.19 150 LEU A C 1
ATOM 1175 O O . LEU A 1 150 ? -16.719 9.743 -12.664 1.00 89.19 150 LEU A O 1
ATOM 1179 N N . PRO A 1 151 ? -16.788 11.652 -13.834 1.00 76.75 151 PRO A N 1
ATOM 1180 C CA . PRO A 1 151 ? -15.397 11.558 -14.287 1.00 76.75 151 PRO A CA 1
ATOM 1181 C C . PRO A 1 151 ? -14.367 12.063 -13.262 1.00 76.75 151 PRO A C 1
ATOM 1183 O O . PRO A 1 151 ? -13.254 11.548 -13.223 1.00 76.75 151 PRO A O 1
ATOM 1186 N N . GLU A 1 152 ? -14.727 13.027 -12.412 1.00 82.56 152 GLU A N 1
ATOM 1187 C CA . GLU A 1 152 ? -13.777 13.735 -11.543 1.00 82.56 152 GLU A CA 1
ATOM 1188 C C . GLU A 1 152 ? -13.627 13.074 -10.162 1.00 82.56 152 GLU A C 1
ATOM 1190 O O . GLU A 1 152 ? -14.640 12.755 -9.525 1.00 82.56 152 GLU A O 1
ATOM 1195 N N . PRO A 1 153 ? -12.398 12.878 -9.654 1.00 81.12 153 PRO A N 1
ATOM 1196 C CA . PRO A 1 153 ? -12.173 12.453 -8.276 1.00 81.12 153 PRO A CA 1
ATOM 1197 C C . PRO A 1 153 ? -12.723 13.453 -7.251 1.00 81.12 153 PRO A C 1
ATOM 1199 O O . PRO A 1 153 ? -12.702 14.657 -7.472 1.00 81.12 153 PRO A O 1
ATOM 1202 N N . GLY A 1 154 ? -13.242 12.950 -6.132 1.00 77.56 154 GLY A N 1
ATOM 1203 C CA . GLY A 1 154 ? -13.908 13.752 -5.099 1.00 77.56 154 GLY A CA 1
ATOM 1204 C C . GLY A 1 154 ? -15.371 14.095 -5.413 1.00 77.56 154 GLY A C 1
ATOM 1205 O O . GLY A 1 154 ? -16.121 14.441 -4.504 1.00 77.56 154 GLY A O 1
ATOM 1206 N N . SER A 1 155 ? -15.820 13.933 -6.663 1.00 84.88 155 SER A N 1
ATOM 1207 C CA . SER A 1 155 ? -17.209 14.204 -7.054 1.00 84.88 155 SER A CA 1
ATOM 1208 C C . SER A 1 155 ? -18.165 13.046 -6.723 1.00 84.88 155 SER A C 1
ATOM 1210 O O . SER A 1 155 ? -17.753 11.899 -6.490 1.00 84.88 155 SER A O 1
ATOM 1212 N N . PHE A 1 156 ? -19.475 13.331 -6.733 1.00 91.62 156 PHE A N 1
ATOM 1213 C CA . PHE A 1 156 ? -20.525 12.325 -6.548 1.00 91.62 156 PHE A CA 1
ATOM 1214 C C . PHE A 1 156 ? -21.692 12.461 -7.539 1.00 91.62 156 PHE A C 1
ATOM 1216 O O . PHE A 1 156 ? -21.901 13.499 -8.168 1.00 91.62 156 PHE A O 1
ATOM 1223 N N . ARG A 1 157 ? -22.489 11.394 -7.657 1.00 92.12 157 ARG A N 1
ATOM 1224 C CA . ARG A 1 157 ? -23.832 11.410 -8.261 1.00 92.12 157 ARG A CA 1
ATOM 1225 C C . ARG A 1 157 ? -24.853 10.834 -7.296 1.00 92.12 157 ARG A C 1
ATOM 1227 O O . ARG A 1 157 ? -24.523 9.989 -6.462 1.00 92.12 157 ARG A O 1
ATOM 1234 N N . TYR A 1 158 ? -26.089 11.305 -7.399 1.00 94.25 158 TYR A N 1
ATOM 1235 C CA . TYR A 1 158 ? -27.186 10.826 -6.570 1.00 94.25 158 TYR A CA 1
ATOM 1236 C C . TYR A 1 158 ? -27.866 9.631 -7.240 1.00 94.25 158 TYR A C 1
ATOM 1238 O O . TYR A 1 158 ? -28.088 9.639 -8.444 1.00 94.25 158 TYR A O 1
ATOM 1246 N N . ILE A 1 159 ? -28.212 8.606 -6.468 1.00 97.25 159 ILE A N 1
ATOM 1247 C CA . ILE A 1 159 ? -28.951 7.425 -6.923 1.00 97.25 159 ILE A CA 1
ATOM 1248 C C . ILE A 1 159 ? -30.340 7.462 -6.290 1.00 97.25 159 ILE A C 1
ATOM 1250 O O . ILE A 1 159 ? -30.471 7.600 -5.068 1.00 97.25 159 ILE A O 1
ATOM 1254 N N . ARG A 1 160 ? -31.373 7.302 -7.119 1.00 97.38 160 ARG A N 1
ATOM 1255 C CA . ARG A 1 160 ? -32.786 7.340 -6.730 1.00 97.38 160 ARG A CA 1
ATOM 1256 C C . ARG A 1 160 ? -33.500 6.049 -7.153 1.00 97.38 160 ARG A C 1
ATOM 1258 O O . ARG A 1 160 ? -34.085 5.994 -8.233 1.00 97.38 160 ARG A O 1
ATOM 1265 N N . PRO A 1 161 ? -33.485 5.003 -6.313 1.00 98.31 161 PRO A N 1
ATOM 1266 C CA . PRO A 1 161 ? -34.416 3.893 -6.448 1.00 98.31 161 PRO A CA 1
ATOM 1267 C C . PRO A 1 161 ? -35.826 4.338 -6.038 1.00 98.31 161 PRO A C 1
ATOM 1269 O O . PRO A 1 161 ? -35.981 5.060 -5.052 1.00 98.31 161 PRO A O 1
ATOM 1272 N N . ALA A 1 162 ? -36.856 3.899 -6.752 1.00 98.31 162 ALA A N 1
ATOM 1273 C CA . ALA A 1 162 ? -38.253 4.145 -6.413 1.00 98.31 162 ALA A CA 1
ATOM 1274 C C . ALA A 1 162 ? -39.134 2.962 -6.820 1.00 98.31 162 ALA A C 1
ATOM 1276 O O . ALA A 1 162 ? -38.909 2.350 -7.860 1.00 98.31 162 ALA A O 1
ATOM 1277 N N . LEU A 1 163 ? -40.141 2.657 -6.006 1.00 98.50 163 LEU A N 1
ATOM 1278 C CA . LEU A 1 163 ? -41.121 1.605 -6.258 1.00 98.50 163 LEU A CA 1
ATOM 1279 C C . LEU A 1 163 ? -42.522 2.207 -6.178 1.00 98.50 163 LEU A C 1
ATOM 1281 O O . LEU A 1 163 ? -42.876 2.825 -5.172 1.00 98.50 163 LEU A O 1
ATOM 1285 N N . ILE A 1 164 ? -43.306 2.044 -7.244 1.00 98.31 164 ILE A N 1
ATOM 1286 C CA . ILE A 1 164 ? -44.630 2.663 -7.389 1.00 98.31 164 ILE A CA 1
ATOM 1287 C C . ILE A 1 164 ? -45.686 1.635 -7.799 1.00 98.31 164 ILE A C 1
ATOM 1289 O O . ILE A 1 164 ? -45.416 0.763 -8.621 1.00 98.31 164 ILE A O 1
ATOM 1293 N N . GLY A 1 165 ? -46.896 1.742 -7.246 1.00 97.19 165 GLY A N 1
ATOM 1294 C CA . GLY A 1 165 ? -48.049 0.931 -7.653 1.00 97.19 165 GLY A CA 1
ATOM 1295 C C . GLY A 1 165 ? -48.694 1.470 -8.933 1.00 97.19 165 GLY A C 1
ATOM 1296 O O . GLY A 1 165 ? -49.196 2.593 -8.940 1.00 97.19 165 GLY A O 1
ATOM 1297 N N . THR A 1 166 ? -48.696 0.676 -10.005 1.00 96.06 166 THR A N 1
ATOM 1298 C CA . THR A 1 166 ? -49.101 1.090 -11.366 1.00 96.06 166 THR A CA 1
ATOM 1299 C C . THR A 1 166 ? -50.394 0.438 -11.860 1.00 96.06 166 THR A C 1
ATOM 1301 O O . THR A 1 166 ? -50.864 0.747 -12.957 1.00 96.06 166 THR A O 1
ATOM 1304 N N . GLY A 1 167 ? -50.995 -0.444 -11.056 1.00 88.06 167 GLY A N 1
ATOM 1305 C CA . GLY A 1 167 ? -52.208 -1.181 -11.417 1.00 88.06 167 GLY A CA 1
ATOM 1306 C C . GLY A 1 167 ? -53.405 -0.281 -11.748 1.00 88.06 167 GLY A C 1
ATOM 1307 O O . GLY A 1 167 ? -53.600 0.775 -11.153 1.00 88.06 167 GLY A O 1
ATOM 1308 N N . ARG A 1 168 ? -54.240 -0.714 -12.700 1.00 89.12 168 ARG A N 1
ATOM 1309 C CA . ARG A 1 168 ? -55.437 0.019 -13.155 1.00 89.12 168 ARG A CA 1
ATOM 1310 C C . ARG A 1 168 ? -56.589 -0.115 -12.155 1.00 89.12 168 ARG A C 1
ATOM 1312 O O . ARG A 1 168 ? -57.487 -0.928 -12.375 1.00 89.12 168 ARG A O 1
ATOM 1319 N N . GLN A 1 169 ? -56.587 0.662 -11.071 1.00 81.44 169 GLN A N 1
ATOM 1320 C CA . GLN A 1 169 ? -57.627 0.532 -10.052 1.00 81.44 169 GLN A CA 1
ATOM 1321 C C . GLN A 1 169 ? -57.836 1.797 -9.208 1.00 81.44 169 GLN A C 1
ATOM 1323 O O . GLN A 1 169 ? -56.970 2.189 -8.439 1.00 81.44 169 GLN A O 1
ATOM 1328 N N . LEU A 1 170 ? -59.049 2.360 -9.276 1.00 89.06 170 LEU A N 1
ATOM 1329 C CA . LEU A 1 170 ? -59.489 3.475 -8.420 1.00 89.06 170 LEU A CA 1
ATOM 1330 C C . LEU A 1 170 ? -60.111 3.005 -7.090 1.00 89.06 170 LEU A C 1
ATOM 1332 O O . LEU A 1 170 ? -60.483 3.804 -6.253 1.00 89.06 170 LEU A O 1
ATOM 1336 N N . GLY A 1 171 ? -60.308 1.706 -6.872 1.00 86.75 171 GLY A N 1
ATOM 1337 C CA . GLY A 1 171 ? -60.701 1.227 -5.542 1.00 86.75 171 GLY A CA 1
ATOM 1338 C C . GLY A 1 171 ? -59.505 1.276 -4.590 1.00 86.75 171 GLY A C 1
ATOM 1339 O O . GLY A 1 171 ? -58.409 0.900 -4.996 1.00 86.75 171 GLY A O 1
ATOM 1340 N N . VAL A 1 172 ? -59.708 1.661 -3.325 1.00 89.81 172 VAL A N 1
ATOM 1341 C CA . VAL A 1 172 ? -58.663 1.565 -2.288 1.00 89.81 172 VAL A CA 1
ATOM 1342 C C . VAL A 1 172 ? -58.413 0.088 -1.974 1.00 89.81 172 VAL A C 1
ATOM 1344 O O . VAL A 1 172 ? -59.123 -0.526 -1.180 1.00 89.81 172 VAL A O 1
ATOM 1347 N N . GLN A 1 173 ? -57.446 -0.505 -2.671 1.00 88.50 173 GLN A N 1
ATOM 1348 C CA . GLN A 1 173 ? -57.073 -1.917 -2.584 1.00 88.50 173 GLN A CA 1
ATOM 1349 C C . GLN A 1 173 ? -55.559 -2.077 -2.758 1.00 88.50 173 GLN A C 1
ATOM 1351 O O . GLN A 1 173 ? -54.870 -1.158 -3.201 1.00 88.50 173 GLN A O 1
ATOM 1356 N N . ILE A 1 174 ? -55.045 -3.259 -2.415 1.00 90.56 174 ILE A N 1
ATOM 1357 C CA . ILE A 1 174 ? -53.634 -3.606 -2.620 1.00 90.56 174 ILE A CA 1
ATOM 1358 C C . ILE A 1 174 ? -53.315 -3.559 -4.129 1.00 90.56 174 ILE A C 1
ATOM 1360 O O . ILE A 1 174 ? -54.042 -4.186 -4.908 1.00 90.56 174 ILE A O 1
ATOM 1364 N N . PRO A 1 175 ? -52.243 -2.862 -4.561 1.00 90.88 175 PRO A N 1
ATOM 1365 C CA . PRO A 1 175 ? -51.871 -2.793 -5.970 1.00 90.88 175 PRO A CA 1
ATOM 1366 C C . PRO A 1 175 ? -51.595 -4.183 -6.557 1.00 90.88 175 PRO A C 1
ATOM 1368 O O . PRO A 1 175 ? -50.829 -4.968 -6.003 1.00 90.88 175 PRO A O 1
ATOM 1371 N N . LYS A 1 176 ? -52.188 -4.479 -7.717 1.00 93.50 176 LYS A N 1
ATOM 1372 C CA . LYS A 1 176 ? -51.943 -5.731 -8.462 1.00 93.50 176 LYS A CA 1
ATOM 1373 C C . LYS A 1 176 ? -50.746 -5.659 -9.413 1.00 93.50 176 LYS A C 1
ATOM 1375 O O . LYS A 1 176 ? -50.368 -6.673 -9.994 1.00 93.50 176 LYS A O 1
ATOM 1380 N N . GLU A 1 177 ? -50.182 -4.468 -9.584 1.00 95.75 177 GLU A N 1
ATOM 1381 C CA . GLU A 1 177 ? -49.038 -4.197 -10.448 1.00 95.75 177 GLU A CA 1
ATOM 1382 C C . GLU A 1 177 ? -48.192 -3.070 -9.847 1.00 95.75 177 GLU A C 1
ATOM 1384 O O . GLU A 1 177 ? -48.745 -2.112 -9.291 1.00 95.75 177 GLU A O 1
ATOM 1389 N N . ALA A 1 178 ? -46.871 -3.186 -9.965 1.00 97.25 178 ALA A N 1
ATOM 1390 C CA . ALA A 1 178 ? -45.910 -2.182 -9.530 1.00 97.25 178 ALA A CA 1
ATOM 1391 C C . ALA A 1 178 ? -44.704 -2.105 -10.478 1.00 97.25 178 ALA A C 1
ATOM 1393 O O . ALA A 1 178 ? -44.433 -3.039 -11.231 1.00 97.25 178 ALA A O 1
ATOM 1394 N N . ILE A 1 179 ? -43.957 -1.003 -10.416 1.00 98.19 179 ILE A N 1
ATOM 1395 C CA . ILE A 1 179 ? -42.693 -0.824 -11.141 1.00 98.19 179 ILE A CA 1
ATOM 1396 C C . ILE A 1 179 ? -41.611 -0.348 -10.172 1.00 98.19 179 ILE A C 1
ATOM 1398 O O . ILE A 1 179 ? -41.788 0.666 -9.494 1.00 98.19 179 ILE A O 1
ATOM 1402 N N . LEU A 1 180 ? -40.486 -1.068 -10.140 1.00 98.50 180 LEU A N 1
ATOM 1403 C CA . LEU A 1 180 ? -39.218 -0.614 -9.570 1.00 98.50 180 LEU A CA 1
ATOM 1404 C C . LEU A 1 180 ? -38.445 0.156 -10.642 1.00 98.50 180 LEU A C 1
ATOM 1406 O O . LEU A 1 180 ? -38.264 -0.341 -11.754 1.00 98.50 180 LEU A O 1
ATOM 1410 N N . MET A 1 181 ? -37.946 1.336 -10.293 1.00 98.19 181 MET A N 1
ATOM 1411 C CA . MET A 1 181 ? -37.055 2.131 -11.129 1.00 98.19 181 MET A CA 1
ATOM 1412 C C . MET A 1 181 ? -35.817 2.581 -10.357 1.00 98.19 181 MET A C 1
ATOM 1414 O O . MET A 1 181 ? -35.896 2.835 -9.157 1.00 98.19 181 MET A O 1
ATOM 1418 N N . ILE A 1 182 ? -34.678 2.695 -11.039 1.00 98.56 182 ILE A N 1
ATOM 1419 C CA . ILE A 1 182 ? -33.427 3.208 -10.464 1.00 98.56 182 ILE A CA 1
ATOM 1420 C C . ILE A 1 182 ? -32.838 4.220 -11.434 1.00 98.56 182 ILE A C 1
ATOM 1422 O O . ILE A 1 182 ? -32.567 3.880 -12.586 1.00 98.56 182 ILE A O 1
ATOM 1426 N N . THR A 1 183 ? -32.626 5.446 -10.964 1.00 97.62 183 THR A N 1
ATOM 1427 C CA . THR A 1 183 ? -32.035 6.527 -11.760 1.00 97.62 183 THR A CA 1
ATOM 1428 C C . THR A 1 183 ? -30.786 7.087 -11.088 1.00 97.62 183 THR A C 1
ATOM 1430 O O . THR A 1 183 ? -30.660 7.076 -9.859 1.00 97.62 183 THR A O 1
ATOM 1433 N N . LEU A 1 184 ? -29.853 7.574 -11.904 1.00 95.38 184 LEU A N 1
ATOM 1434 C CA . LEU A 1 184 ? -28.721 8.388 -11.474 1.00 95.38 184 LEU A CA 1
ATOM 1435 C C . LEU A 1 184 ? -28.999 9.841 -11.862 1.00 95.38 184 LEU A C 1
ATOM 1437 O O . LEU A 1 184 ? -29.422 10.121 -12.982 1.00 95.38 184 LEU A O 1
ATOM 1441 N N . VAL A 1 185 ? -28.777 10.762 -10.930 1.00 91.81 185 VAL A N 1
ATOM 1442 C CA . VAL A 1 185 ? -29.137 12.176 -11.065 1.00 91.81 185 VAL A CA 1
ATOM 1443 C C . VAL A 1 185 ? -27.935 13.042 -10.698 1.00 91.81 185 VAL A C 1
ATOM 1445 O O . VAL A 1 185 ? -27.232 12.779 -9.712 1.00 91.81 185 VAL A O 1
ATOM 1448 N N . CYS A 1 186 ? -27.686 14.069 -11.505 1.00 88.25 186 CYS A N 1
ATOM 1449 C CA . CYS A 1 186 ? -26.760 15.142 -11.173 1.00 88.25 186 CYS A CA 1
ATOM 1450 C C . CYS A 1 186 ? -27.345 15.956 -10.015 1.00 88.25 186 CYS A C 1
ATOM 1452 O O . CYS A 1 186 ? -28.512 16.336 -10.036 1.00 88.25 186 CYS A O 1
ATOM 1454 N N . TRP A 1 187 ? -26.550 16.172 -8.972 1.00 85.12 187 TRP A N 1
ATOM 1455 C CA . TRP A 1 187 ? -27.034 16.756 -7.727 1.00 85.12 187 TRP A CA 1
ATOM 1456 C C . TRP A 1 187 ? -25.979 17.713 -7.172 1.00 85.12 187 TRP A C 1
ATOM 1458 O O . TRP A 1 187 ? -24.817 17.300 -7.106 1.00 85.12 187 TRP A O 1
ATOM 1468 N N . PRO A 1 188 ? -26.347 18.948 -6.785 1.00 82.12 188 PRO A N 1
ATOM 1469 C CA . PRO A 1 188 ? -25.390 19.930 -6.293 1.00 82.12 188 PRO A CA 1
ATOM 1470 C C . PRO A 1 188 ? -24.886 19.551 -4.901 1.00 82.12 188 PRO A C 1
ATOM 1472 O O . PRO A 1 188 ? -25.580 18.879 -4.123 1.00 82.12 188 PRO A O 1
ATOM 1475 N N . ASP A 1 189 ? -23.670 19.980 -4.571 1.00 79.12 189 ASP A N 1
ATOM 1476 C CA . ASP A 1 189 ? -23.127 19.761 -3.239 1.00 79.12 189 ASP A CA 1
ATOM 1477 C C . ASP A 1 189 ? -23.595 20.847 -2.270 1.00 79.12 189 ASP A C 1
ATOM 1479 O O . ASP A 1 189 ? -22.899 21.813 -1.981 1.00 79.12 189 ASP A O 1
ATOM 1483 N N . PHE A 1 190 ? -24.785 20.654 -1.703 1.00 74.50 190 PHE A N 1
ATOM 1484 C CA . PHE A 1 190 ? -25.349 21.556 -0.695 1.00 74.50 190 PHE A CA 1
ATOM 1485 C C . PHE A 1 190 ? -24.506 21.701 0.587 1.00 74.50 190 PHE A C 1
ATOM 1487 O O . PHE A 1 190 ? -24.829 22.530 1.444 1.00 74.50 190 PHE A O 1
ATOM 1494 N N . SER A 1 191 ? -23.470 20.877 0.779 1.00 64.75 191 SER A N 1
ATOM 1495 C CA . SER A 1 191 ? -22.572 21.020 1.925 1.00 64.75 191 SER A CA 1
ATOM 1496 C C . SER A 1 191 ? -21.546 22.139 1.718 1.00 64.75 191 SER A C 1
ATOM 1498 O O . SER A 1 191 ? -21.272 22.872 2.672 1.00 64.75 191 SER A O 1
ATOM 1500 N N . THR A 1 192 ? -21.066 22.330 0.487 1.00 63.91 192 THR A N 1
ATOM 1501 C CA . THR A 1 192 ? -19.925 23.200 0.144 1.00 63.91 192 THR A CA 1
ATOM 1502 C C . THR A 1 192 ? -20.271 24.312 -0.846 1.00 63.91 192 THR A C 1
ATOM 1504 O O . THR A 1 192 ? -19.602 25.343 -0.862 1.00 63.91 192 THR A O 1
ATOM 1507 N N . GLU A 1 193 ? -21.330 24.150 -1.634 1.00 69.00 193 GLU A N 1
ATOM 1508 C CA . GLU A 1 193 ? -21.709 25.071 -2.700 1.00 69.00 193 GLU A CA 1
ATOM 1509 C C . GLU A 1 193 ? -23.011 25.819 -2.371 1.00 69.00 193 GLU A C 1
ATOM 1511 O O . GLU A 1 193 ? -23.814 25.410 -1.528 1.00 69.00 193 GLU A O 1
ATOM 1516 N N . SER A 1 194 ? -23.235 26.944 -3.049 1.00 66.88 194 SER A N 1
ATOM 1517 C CA . SER A 1 194 ? -24.477 27.720 -2.976 1.00 66.88 194 SER A CA 1
ATOM 1518 C C . SER A 1 194 ? -25.008 28.016 -4.377 1.00 66.88 194 SER A C 1
ATOM 1520 O O . SER A 1 194 ? -24.207 28.100 -5.313 1.00 66.88 194 SER A O 1
ATOM 1522 N N . PRO A 1 195 ? -26.334 28.191 -4.538 1.00 68.62 195 PRO A N 1
ATOM 1523 C CA . PRO A 1 195 ? -26.911 28.525 -5.831 1.00 68.62 195 PRO A CA 1
ATOM 1524 C C . PRO A 1 195 ? -26.266 29.787 -6.431 1.00 68.62 195 PRO A C 1
ATOM 1526 O O . PRO A 1 195 ? -25.984 30.734 -5.688 1.00 68.62 195 PRO A O 1
ATOM 1529 N N . PRO A 1 196 ? -26.064 29.850 -7.761 1.00 66.81 196 PRO A N 1
ATOM 1530 C CA . PRO A 1 196 ? -25.503 31.023 -8.421 1.00 66.81 196 PRO A CA 1
ATOM 1531 C C . PRO A 1 196 ? -26.280 32.297 -8.069 1.00 66.81 196 PRO A C 1
ATOM 1533 O O . PRO A 1 196 ? -27.505 32.336 -8.168 1.00 66.81 196 PRO A O 1
ATOM 1536 N N . GLY A 1 197 ? -25.567 33.346 -7.655 1.00 61.41 197 GLY A N 1
ATOM 1537 C CA . GLY A 1 197 ? -26.167 34.632 -7.281 1.00 61.41 197 GLY A CA 1
ATOM 1538 C C . GLY A 1 197 ? -26.749 34.699 -5.863 1.00 61.41 197 GLY A C 1
ATOM 1539 O O . GLY A 1 197 ? -27.186 35.772 -5.450 1.00 61.41 197 GLY A O 1
ATOM 1540 N N . VAL A 1 198 ? -26.721 33.608 -5.091 1.00 63.75 198 VAL A N 1
ATOM 1541 C CA . VAL A 1 198 ? -27.077 33.613 -3.665 1.00 63.75 198 VAL A CA 1
ATOM 1542 C C . VAL A 1 198 ? -25.800 33.752 -2.842 1.00 63.75 198 VAL A C 1
ATOM 1544 O O . VAL A 1 198 ? -24.839 33.008 -3.034 1.00 63.75 198 VAL A O 1
ATOM 1547 N N . GLN A 1 199 ? -25.777 34.712 -1.915 1.00 55.53 199 GLN A N 1
ATOM 1548 C CA . GLN A 1 199 ? -24.650 34.872 -0.999 1.00 55.53 199 GLN A CA 1
ATOM 1549 C C . GLN A 1 199 ? -24.493 33.595 -0.167 1.00 55.53 199 GLN A C 1
ATOM 1551 O O . GLN A 1 199 ? -25.414 33.213 0.556 1.00 55.53 199 GLN A O 1
ATOM 1556 N N . SER A 1 200 ? -23.335 32.944 -0.298 1.00 52.59 200 SER A N 1
ATOM 1557 C CA . SER A 1 200 ? -23.040 31.690 0.389 1.00 52.59 200 SER A CA 1
ATOM 1558 C C . SER A 1 200 ? -23.201 31.862 1.896 1.00 52.59 200 SER A C 1
ATOM 1560 O O . SER A 1 200 ? -22.514 32.674 2.520 1.00 52.59 200 SER A O 1
ATOM 1562 N N . ARG A 1 201 ? -24.145 31.117 2.476 1.00 60.81 201 ARG A N 1
ATOM 1563 C CA . ARG A 1 201 ? -24.278 30.961 3.925 1.00 60.81 201 ARG A CA 1
ATOM 1564 C C . ARG A 1 201 ? -23.722 29.590 4.279 1.00 60.81 201 ARG A C 1
ATOM 1566 O O . ARG A 1 201 ? -24.197 28.573 3.776 1.00 60.81 201 ARG A O 1
ATOM 1573 N N . SER A 1 202 ? -22.702 29.559 5.131 1.00 62.91 202 SER A N 1
ATOM 1574 C CA . SER A 1 202 ? -22.025 28.314 5.506 1.00 62.91 202 SER A CA 1
ATOM 1575 C C . SER A 1 202 ? -22.916 27.378 6.334 1.00 62.91 202 SER A C 1
ATOM 1577 O O . SER A 1 202 ? -22.759 26.160 6.236 1.00 62.91 202 SER A O 1
ATOM 1579 N N . ASP A 1 203 ? -23.884 27.924 7.079 1.00 83.12 203 ASP A N 1
ATOM 1580 C CA . ASP A 1 203 ? -24.637 27.226 8.128 1.00 83.12 203 ASP A CA 1
ATOM 1581 C C . ASP A 1 203 ? -26.156 27.398 7.945 1.00 83.12 203 ASP A C 1
ATOM 1583 O O . ASP A 1 203 ? -26.622 28.461 7.534 1.00 83.12 203 ASP A O 1
ATOM 1587 N N . LEU A 1 204 ? -26.935 26.375 8.311 1.00 87.31 204 LEU A N 1
ATOM 1588 C CA . LEU A 1 204 ? -28.396 26.359 8.195 1.00 87.31 204 LEU A CA 1
ATOM 1589 C C . LEU A 1 204 ? -29.078 27.169 9.296 1.00 87.31 204 LEU A C 1
ATOM 1591 O O . LEU A 1 204 ? -28.712 27.097 10.468 1.00 87.31 204 LEU A O 1
ATOM 1595 N N . ARG A 1 205 ? -30.165 27.841 8.936 1.00 92.88 205 ARG A N 1
ATOM 1596 C CA . ARG A 1 205 ? -31.137 28.415 9.862 1.00 92.88 205 ARG A CA 1
ATOM 1597 C C . ARG A 1 205 ? -32.389 27.552 9.857 1.00 92.88 205 ARG A C 1
ATOM 1599 O O . ARG A 1 205 ? -32.984 27.318 8.808 1.00 92.88 205 ARG A O 1
ATOM 1606 N N . LEU A 1 206 ? -32.796 27.087 11.028 1.00 96.12 206 LEU A N 1
ATOM 1607 C CA . LEU A 1 206 ? -33.987 26.265 11.208 1.00 96.12 206 LEU A CA 1
ATOM 1608 C C . LEU A 1 206 ? -35.101 27.074 11.864 1.00 96.12 206 LEU A C 1
ATOM 1610 O O . LEU A 1 206 ? -34.833 27.892 12.739 1.00 96.12 206 LEU A O 1
ATOM 1614 N N . ILE A 1 207 ? -36.346 26.802 11.486 1.00 96.62 207 ILE A N 1
ATOM 1615 C CA . ILE A 1 207 ? -37.536 27.281 12.200 1.00 96.62 207 ILE A CA 1
ATOM 1616 C C . ILE A 1 207 ? -38.352 26.093 12.686 1.00 96.62 207 ILE A C 1
ATOM 1618 O O . ILE A 1 207 ? -38.530 25.125 11.950 1.00 96.62 207 ILE A O 1
ATOM 1622 N N . THR A 1 208 ? -38.822 26.125 13.928 1.00 96.56 208 THR A N 1
ATOM 1623 C CA . THR A 1 208 ? -39.646 25.041 14.466 1.00 96.56 208 THR A CA 1
ATOM 1624 C C . THR A 1 208 ? -40.987 24.943 13.748 1.00 96.56 208 THR A C 1
ATOM 1626 O O . THR A 1 208 ? -41.577 25.965 13.392 1.00 96.56 208 THR A O 1
ATOM 1629 N N . SER A 1 209 ? -41.500 23.726 13.562 1.00 94.19 209 SER A N 1
ATOM 1630 C CA . SER A 1 209 ? -42.862 23.535 13.057 1.00 94.19 209 SER A CA 1
ATOM 1631 C C . SER A 1 209 ? -43.899 24.157 13.998 1.00 94.19 209 SER A C 1
ATOM 1633 O O . SER A 1 209 ? -43.686 24.259 15.206 1.00 94.19 209 SER A O 1
ATOM 1635 N N . ARG A 1 210 ? -45.039 24.570 13.438 1.00 88.31 210 ARG A N 1
ATOM 1636 C CA . ARG A 1 210 ? -46.182 25.071 14.213 1.00 88.31 210 ARG A CA 1
ATOM 1637 C C . ARG A 1 210 ? -46.808 23.945 15.040 1.00 88.31 210 ARG A C 1
ATOM 1639 O O . ARG A 1 210 ? -46.727 22.781 14.658 1.00 88.31 210 ARG A O 1
ATOM 1646 N N . ASN A 1 211 ? -47.516 24.299 16.112 1.00 83.38 211 ASN A N 1
ATOM 1647 C CA . ASN A 1 211 ? -48.176 23.327 16.996 1.00 83.38 211 ASN A CA 1
ATOM 1648 C C . ASN A 1 211 ? -49.255 22.480 16.295 1.00 83.38 211 ASN A C 1
ATOM 1650 O O . ASN A 1 211 ? -49.550 21.374 16.734 1.00 83.38 211 ASN A O 1
ATOM 1654 N N . ASP A 1 212 ? -49.849 22.985 15.213 1.00 85.19 212 ASP A N 1
ATOM 1655 C CA . ASP A 1 212 ? -50.851 22.281 14.402 1.00 85.19 212 ASP A CA 1
ATOM 1656 C C . ASP A 1 212 ? -50.238 21.446 13.265 1.00 85.19 212 ASP A C 1
ATOM 1658 O O . ASP A 1 212 ? -50.957 20.785 12.515 1.00 85.19 212 ASP A O 1
ATOM 1662 N N . THR A 1 213 ? -48.910 21.465 13.129 1.00 89.25 213 THR A N 1
ATOM 1663 C CA . THR A 1 213 ? -48.196 20.860 12.012 1.00 89.25 213 THR A CA 1
ATOM 1664 C C . THR A 1 213 ? -47.175 19.852 12.522 1.00 89.25 213 THR A C 1
ATOM 1666 O O . THR A 1 213 ? -46.153 20.207 13.106 1.00 89.25 213 THR A O 1
ATOM 1669 N N . ILE A 1 214 ? -47.413 18.578 12.219 1.00 92.75 214 ILE A N 1
ATOM 1670 C CA . ILE A 1 214 ? -46.517 17.478 12.577 1.00 92.75 214 ILE A CA 1
ATOM 1671 C C . ILE A 1 214 ? -46.059 16.727 11.330 1.00 92.75 214 ILE A C 1
ATOM 1673 O O . ILE A 1 214 ? -46.824 16.507 10.393 1.00 92.75 214 ILE A O 1
ATOM 1677 N N . ARG A 1 215 ? -44.800 16.288 11.333 1.00 95.00 215 ARG A N 1
ATOM 1678 C CA . ARG A 1 215 ? -44.228 15.505 10.228 1.00 95.00 215 ARG A CA 1
ATOM 1679 C C . ARG A 1 215 ? -44.686 14.048 10.243 1.00 95.00 215 ARG A C 1
ATOM 1681 O O . ARG A 1 215 ? -44.913 13.440 9.201 1.00 95.00 215 ARG A O 1
ATOM 1688 N N . ALA A 1 216 ? -44.742 13.469 11.437 1.00 95.44 216 ALA A N 1
ATOM 1689 C CA . ALA A 1 216 ? -45.089 12.080 11.687 1.00 95.44 216 ALA A CA 1
ATOM 1690 C C . ALA A 1 216 ? -45.612 11.927 13.119 1.00 95.44 216 ALA A C 1
ATOM 1692 O O . ALA A 1 216 ? -45.324 12.750 13.983 1.00 95.44 216 ALA A O 1
ATOM 1693 N N . TRP A 1 217 ? -46.355 10.851 13.370 1.00 94.31 217 TRP A N 1
ATOM 1694 C CA . TRP A 1 217 ? -46.926 10.521 14.677 1.00 94.31 217 TRP A CA 1
ATOM 1695 C C . TRP A 1 217 ? -46.785 9.020 14.980 1.00 94.31 217 TRP A C 1
ATOM 1697 O O . TRP A 1 217 ? -46.680 8.216 14.041 1.00 94.31 217 TRP A O 1
ATOM 1707 N N . PRO A 1 218 ? -46.783 8.608 16.263 1.00 93.38 218 PRO A N 1
ATOM 1708 C CA . PRO A 1 218 ? -46.772 7.205 16.658 1.00 93.38 218 PRO A CA 1
ATOM 1709 C C . PRO A 1 218 ? -47.927 6.429 16.018 1.00 93.38 218 PRO A C 1
ATOM 1711 O O . PRO A 1 218 ? -49.065 6.889 15.980 1.00 93.38 218 PRO A O 1
ATOM 1714 N N . GLY A 1 219 ? -47.629 5.250 15.471 1.00 89.38 219 GLY A N 1
ATOM 1715 C CA . GLY A 1 219 ? -48.582 4.459 14.677 1.00 89.38 219 GLY A CA 1
ATOM 1716 C C . GLY A 1 219 ? -48.688 4.872 13.199 1.00 89.38 219 GLY A C 1
ATOM 1717 O O . GLY A 1 219 ? -49.237 4.120 12.391 1.00 89.38 219 GLY A O 1
ATOM 1718 N N . GLY A 1 220 ? -48.109 6.015 12.818 1.00 93.00 220 GLY A N 1
ATOM 1719 C CA . GLY A 1 220 ? -47.982 6.465 11.434 1.00 93.00 220 GLY A CA 1
ATOM 1720 C C . GLY A 1 220 ? -46.943 5.675 10.625 1.00 93.00 220 GLY A C 1
ATOM 1721 O O . GLY A 1 220 ? -46.762 4.462 10.775 1.00 93.00 220 GLY A O 1
ATOM 1722 N N . PHE A 1 221 ? -46.273 6.352 9.694 1.00 93.38 221 PHE A N 1
ATOM 1723 C CA . PHE A 1 221 ? -45.276 5.747 8.798 1.00 93.38 221 PHE A CA 1
ATOM 1724 C C . PHE A 1 221 ? -44.031 6.627 8.611 1.00 93.38 221 PHE A C 1
ATOM 1726 O O . PHE A 1 221 ? -43.329 6.506 7.611 1.00 93.38 221 PHE A O 1
ATOM 1733 N N . GLY A 1 222 ? -43.719 7.474 9.599 1.00 93.88 222 GLY A N 1
ATOM 1734 C CA . GLY A 1 222 ? -42.554 8.366 9.579 1.00 93.88 222 GLY A CA 1
ATOM 1735 C C . GLY A 1 222 ? -41.200 7.651 9.521 1.00 93.88 222 GLY A C 1
ATOM 1736 O O . GLY A 1 222 ? -40.248 8.224 8.999 1.00 93.88 222 GLY A O 1
ATOM 1737 N N . TYR A 1 223 ? -41.138 6.404 9.997 1.00 94.94 223 TYR A N 1
ATOM 1738 C CA . TYR A 1 223 ? -39.969 5.519 9.924 1.00 94.94 223 TYR A CA 1
ATOM 1739 C C . TYR A 1 223 ? -39.697 4.922 8.534 1.00 94.94 223 TYR A C 1
ATOM 1741 O O . TYR A 1 223 ? -38.636 4.337 8.318 1.00 94.94 223 TYR A O 1
ATOM 1749 N N . ALA A 1 224 ? -40.652 5.021 7.606 1.00 96.06 224 ALA A N 1
ATOM 1750 C CA . ALA A 1 224 ? -40.553 4.495 6.250 1.00 96.06 224 ALA A CA 1
ATOM 1751 C C . ALA A 1 224 ? -40.379 5.640 5.242 1.00 96.06 224 ALA A C 1
ATOM 1753 O O . ALA A 1 224 ? -40.921 6.732 5.407 1.00 96.06 224 ALA A O 1
ATOM 1754 N N . LYS A 1 225 ? -39.649 5.405 4.151 1.00 97.56 225 LYS A N 1
ATOM 1755 C CA . LYS A 1 225 ? -39.338 6.434 3.148 1.00 97.56 225 LYS A CA 1
ATOM 1756 C C . LYS A 1 225 ? -40.403 6.486 2.045 1.00 97.56 225 LYS A C 1
ATOM 1758 O O . LYS A 1 225 ? -40.161 6.209 0.872 1.00 97.56 225 LYS A O 1
ATOM 1763 N N . VAL A 1 226 ? -41.623 6.805 2.467 1.00 96.81 226 VAL A N 1
ATOM 1764 C CA . VAL A 1 226 ? -42.840 6.852 1.641 1.00 96.81 226 VAL A CA 1
ATOM 1765 C C . VAL A 1 226 ? -43.082 8.275 1.145 1.00 96.81 226 VAL A C 1
ATOM 1767 O O . VAL A 1 226 ? -42.919 9.225 1.907 1.00 96.81 226 VAL A O 1
ATOM 1770 N N . GLY A 1 227 ? -43.518 8.439 -0.110 1.00 94.31 227 GLY A N 1
ATOM 1771 C CA . GLY A 1 227 ? -43.754 9.766 -0.704 1.00 94.31 227 GLY A CA 1
ATOM 1772 C C . GLY A 1 227 ? -44.739 10.638 0.093 1.00 94.31 227 GLY A C 1
ATOM 1773 O O . GLY A 1 227 ? -44.544 11.847 0.212 1.00 94.31 227 GLY A O 1
ATOM 1774 N N . ALA A 1 228 ? -45.739 10.013 0.721 1.00 94.75 228 ALA A N 1
ATOM 1775 C CA . ALA A 1 228 ? -46.737 10.674 1.564 1.00 94.75 228 ALA A CA 1
ATOM 1776 C C . ALA A 1 228 ? -46.157 11.396 2.799 1.00 94.75 228 ALA A C 1
ATOM 1778 O O . ALA A 1 228 ? -46.804 12.300 3.312 1.00 94.75 228 ALA A O 1
ATOM 1779 N N . ASN A 1 229 ? -44.940 11.061 3.248 1.00 95.12 229 ASN A N 1
ATOM 1780 C CA . ASN A 1 229 ? -44.264 11.787 4.334 1.00 95.12 229 ASN A CA 1
ATOM 1781 C C . ASN A 1 229 ? -43.692 13.146 3.896 1.00 95.12 229 ASN A C 1
ATOM 1783 O O . ASN A 1 229 ? -43.321 13.950 4.746 1.00 95.12 229 ASN A O 1
ATOM 1787 N N . TYR A 1 230 ? -43.560 13.384 2.588 1.00 94.44 230 TYR A N 1
ATOM 1788 C CA . TYR A 1 230 ? -42.838 14.538 2.047 1.00 94.44 230 TYR A CA 1
ATOM 1789 C C . TYR A 1 230 ? -43.776 15.573 1.429 1.00 94.44 230 TYR A C 1
ATOM 1791 O O . TYR A 1 230 ? -43.600 16.760 1.678 1.00 94.44 230 TYR A O 1
ATOM 1799 N N . GLY A 1 231 ? -44.800 15.142 0.686 1.00 93.06 231 GLY A N 1
ATOM 1800 C CA . GLY A 1 231 ? -45.760 16.047 0.034 1.00 93.06 231 GLY A CA 1
ATOM 1801 C C . GLY A 1 231 ? -46.355 17.111 0.973 1.00 93.06 231 GLY A C 1
ATOM 1802 O O . GLY A 1 231 ? -46.206 18.299 0.692 1.00 93.06 231 GLY A O 1
ATOM 1803 N N . PRO A 1 232 ? -46.947 16.724 2.122 1.00 92.38 232 PRO A N 1
ATOM 1804 C CA . PRO A 1 232 ? -47.507 17.679 3.084 1.00 92.38 232 PRO A CA 1
ATOM 1805 C C . PRO A 1 232 ? -46.477 18.650 3.674 1.00 92.38 232 PRO A C 1
ATOM 1807 O O . PRO A 1 232 ? -46.823 19.759 4.065 1.00 92.38 232 PRO A O 1
ATOM 1810 N N . SER A 1 233 ? -45.199 18.260 3.712 1.00 92.56 233 SER A N 1
ATOM 1811 C CA . SER A 1 233 ? -44.141 19.077 4.308 1.00 92.56 233 SER A CA 1
ATOM 1812 C C . SER A 1 233 ? -43.777 20.307 3.473 1.00 92.56 233 SER A C 1
ATOM 1814 O O . SER A 1 233 ? -43.183 21.245 4.007 1.00 92.56 233 SER A O 1
ATOM 1816 N N . PHE A 1 234 ? -44.112 20.330 2.177 1.00 91.56 234 PHE A N 1
ATOM 1817 C CA . PHE A 1 234 ? -43.723 21.426 1.287 1.00 91.56 234 PHE A CA 1
ATOM 1818 C C . PHE A 1 234 ? -44.351 22.764 1.675 1.00 91.56 234 PHE A C 1
ATOM 1820 O O . PHE A 1 234 ? -43.698 23.789 1.504 1.00 91.56 234 PHE A O 1
ATOM 1827 N N . ALA A 1 235 ? -45.563 22.763 2.243 1.00 91.38 235 ALA A N 1
ATOM 1828 C CA . ALA A 1 235 ? -46.193 23.984 2.741 1.00 91.38 235 ALA A CA 1
ATOM 1829 C C . ALA A 1 235 ? -45.324 24.643 3.824 1.00 91.38 235 ALA A C 1
ATOM 1831 O O . ALA A 1 235 ? -44.919 25.792 3.678 1.00 91.38 235 ALA A O 1
ATOM 1832 N N . SER A 1 236 ? -44.926 23.880 4.845 1.00 93.50 236 SER A N 1
ATOM 1833 C CA . SER A 1 236 ? -44.078 24.383 5.932 1.00 93.50 236 SER A CA 1
ATOM 1834 C C . SER A 1 236 ? -42.672 24.760 5.466 1.00 93.50 236 SER A C 1
ATOM 1836 O O . SER A 1 236 ? -42.107 25.730 5.959 1.00 93.50 236 SER A O 1
ATOM 1838 N N . HIS A 1 237 ? -42.097 24.031 4.503 1.00 90.44 237 HIS A N 1
ATOM 1839 C CA . HIS A 1 237 ? -40.808 24.415 3.917 1.00 90.44 237 HIS A CA 1
ATOM 1840 C C . HIS A 1 237 ? -40.903 25.735 3.145 1.00 90.44 237 HIS A C 1
ATOM 1842 O O . HIS A 1 237 ? -40.006 26.565 3.260 1.00 90.44 237 HIS A O 1
ATOM 1848 N N . CYS A 1 238 ? -41.979 25.945 2.382 1.00 90.19 238 CYS A N 1
ATOM 1849 C CA . CYS A 1 238 ? -42.199 27.193 1.658 1.00 90.19 238 CYS A CA 1
ATOM 1850 C C . CYS A 1 238 ? -42.343 28.370 2.631 1.00 90.19 238 CYS A C 1
ATOM 1852 O O . CYS A 1 238 ? -41.710 29.405 2.443 1.00 90.19 238 CYS A O 1
ATOM 1854 N N . GLU A 1 239 ? -43.101 28.186 3.711 1.00 91.88 239 GLU A N 1
ATOM 1855 C CA . GLU A 1 239 ? -43.242 29.181 4.777 1.00 91.88 239 GLU A CA 1
ATOM 1856 C C . GLU A 1 239 ? -41.907 29.485 5.466 1.00 91.88 239 GLU A C 1
ATOM 1858 O O . GLU A 1 239 ? -41.569 30.651 5.659 1.00 91.88 239 GLU A O 1
ATOM 1863 N N . ALA A 1 240 ? -41.114 28.455 5.783 1.00 92.19 240 ALA A N 1
ATOM 1864 C CA . ALA A 1 240 ? -39.781 28.623 6.355 1.00 92.19 240 ALA A CA 1
ATOM 1865 C C . ALA A 1 240 ? -38.868 29.443 5.430 1.00 92.19 240 ALA A C 1
ATOM 1867 O O . ALA A 1 240 ? -38.260 30.415 5.878 1.00 92.19 240 ALA A O 1
ATOM 1868 N N . GLN A 1 241 ? -38.837 29.106 4.136 1.00 88.62 241 GLN A N 1
ATOM 1869 C CA . GLN A 1 241 ? -38.050 29.823 3.128 1.00 88.62 241 GLN A CA 1
ATOM 1870 C C . GLN A 1 241 ? -38.491 31.282 2.980 1.00 88.62 241 GLN A C 1
ATOM 1872 O O . GLN A 1 241 ? -37.645 32.175 2.954 1.00 88.62 241 GLN A O 1
ATOM 1877 N N . GLN A 1 242 ? -39.802 31.546 2.939 1.00 90.56 242 GLN A N 1
ATOM 1878 C CA . GLN A 1 242 ? -40.351 32.907 2.911 1.00 90.56 242 GLN A CA 1
ATOM 1879 C C . GLN A 1 242 ? -39.989 33.703 4.171 1.00 90.56 242 GLN A C 1
ATOM 1881 O O . GLN A 1 242 ? -39.736 34.903 4.089 1.00 90.56 242 GLN A O 1
ATOM 1886 N N . ALA A 1 243 ? -39.911 33.034 5.324 1.00 88.69 243 ALA A N 1
ATOM 1887 C CA . ALA A 1 243 ? -39.466 33.615 6.587 1.00 88.69 243 ALA A CA 1
ATOM 1888 C C . ALA A 1 243 ? -37.930 33.742 6.704 1.00 88.69 243 ALA A C 1
ATOM 1890 O O . ALA A 1 243 ? -37.429 34.216 7.722 1.00 88.69 243 ALA A O 1
ATOM 1891 N N . GLY A 1 244 ? -37.168 33.347 5.677 1.00 89.44 244 GLY A N 1
ATOM 1892 C CA . GLY A 1 244 ? -35.708 33.463 5.640 1.00 89.44 244 GLY A CA 1
ATOM 1893 C C . GLY A 1 244 ? -34.946 32.338 6.352 1.00 89.44 244 GLY A C 1
ATOM 1894 O O . GLY A 1 244 ? -33.760 32.517 6.650 1.00 89.44 244 GLY A O 1
ATOM 1895 N N . TYR A 1 245 ? -35.609 31.208 6.612 1.00 91.94 245 TYR A N 1
ATOM 1896 C CA . TYR A 1 245 ? -35.040 29.986 7.184 1.00 91.94 245 TYR A CA 1
ATOM 1897 C C . TYR A 1 245 ? -34.894 28.898 6.114 1.00 91.94 245 TYR A C 1
ATOM 1899 O O . TYR A 1 245 ? -35.686 28.803 5.180 1.00 91.94 245 TYR A O 1
ATOM 1907 N N . ASP A 1 246 ? -33.882 28.047 6.252 1.00 89.94 246 ASP A N 1
ATOM 1908 C CA . ASP A 1 246 ? -33.515 27.073 5.224 1.00 89.94 246 ASP A CA 1
ATOM 1909 C C . ASP A 1 246 ? -34.351 25.790 5.304 1.00 89.94 246 ASP A C 1
ATOM 1911 O O . ASP A 1 246 ? -34.671 25.193 4.274 1.00 89.94 246 ASP A O 1
ATOM 1915 N N . GLN A 1 247 ? -34.687 25.337 6.518 1.00 92.38 247 GLN A N 1
ATOM 1916 C CA . GLN A 1 247 ? -35.439 24.101 6.774 1.00 92.38 247 GLN A CA 1
ATOM 1917 C C . GLN A 1 247 ? -36.325 24.224 8.026 1.00 92.38 247 GLN A C 1
ATOM 1919 O O . GLN A 1 247 ? -36.115 25.079 8.887 1.00 92.38 247 GLN A O 1
ATOM 1924 N N . VAL A 1 248 ? -37.296 23.316 8.149 1.00 96.12 248 VAL A N 1
ATOM 1925 C CA . VAL A 1 248 ? -38.170 23.201 9.327 1.00 96.12 248 VAL A CA 1
ATOM 1926 C C . VAL A 1 248 ? -37.566 22.219 10.334 1.00 96.12 248 VAL A C 1
ATOM 1928 O O . VAL A 1 248 ? -37.271 21.086 9.965 1.00 96.12 248 VAL A O 1
ATOM 1931 N N . LEU A 1 249 ? -37.416 22.606 11.600 1.00 97.44 249 LEU A N 1
ATOM 1932 C CA . LEU A 1 249 ? -37.165 21.679 12.706 1.00 97.44 249 LEU A CA 1
ATOM 1933 C C . LEU A 1 249 ? -38.507 21.122 13.195 1.00 97.44 249 LEU A C 1
ATOM 1935 O O . LEU A 1 249 ? -39.316 21.836 13.783 1.00 97.44 249 LEU A O 1
ATOM 1939 N N . TRP A 1 250 ? -38.762 19.850 12.926 1.00 97.25 250 TRP A N 1
ATOM 1940 C CA . TRP A 1 250 ? -40.025 19.200 13.239 1.00 97.25 250 TRP A CA 1
ATOM 1941 C C . TRP A 1 250 ? -40.148 18.919 14.731 1.00 97.25 250 TRP A C 1
ATOM 1943 O O . TRP A 1 250 ? -39.328 18.194 15.309 1.00 97.25 250 TRP A O 1
ATOM 1953 N N . LEU A 1 251 ? -41.213 19.449 15.323 1.00 96.19 251 LEU A N 1
ATOM 1954 C CA . LEU A 1 251 ? -41.601 19.184 16.698 1.00 96.19 251 LEU A CA 1
ATOM 1955 C C . LEU A 1 251 ? -42.746 18.166 16.757 1.00 96.19 251 LEU A C 1
ATOM 1957 O O . LEU A 1 251 ? -43.557 18.060 15.833 1.00 96.19 251 LEU A O 1
ATOM 1961 N N . PHE A 1 252 ? -42.805 17.406 17.846 1.00 93.88 252 PHE A N 1
ATOM 1962 C CA . PHE A 1 252 ? -43.871 16.450 18.122 1.00 93.88 252 PHE A CA 1
ATOM 1963 C C . PHE A 1 252 ? -44.313 16.528 19.589 1.00 93.88 252 PHE A C 1
ATOM 1965 O O . PHE A 1 252 ? -43.480 16.675 20.476 1.00 93.88 252 PHE A O 1
ATOM 1972 N N . GLY A 1 253 ? -45.614 16.376 19.844 1.00 89.94 253 GLY A N 1
ATOM 1973 C CA . GLY A 1 253 ? -46.180 16.449 21.195 1.00 89.94 253 GLY A CA 1
ATOM 1974 C C . GLY A 1 253 ? -46.352 17.879 21.718 1.00 89.94 253 GLY A C 1
ATOM 1975 O O . GLY A 1 253 ? -45.819 18.836 21.158 1.00 89.94 253 GLY A O 1
ATOM 1976 N N . GLU A 1 254 ? -47.131 18.020 22.792 1.00 87.50 254 GLU A N 1
ATOM 1977 C CA . GLU A 1 254 ? -47.397 19.313 23.448 1.00 87.50 254 GLU A CA 1
ATOM 1978 C C . GLU A 1 254 ? -46.150 19.895 24.133 1.00 87.50 254 GLU A C 1
ATOM 1980 O O . GLU A 1 254 ? -46.049 21.100 24.327 1.00 87.50 254 GLU A O 1
ATOM 1985 N N . ASP A 1 255 ? -45.191 19.034 24.467 1.00 88.12 255 ASP A N 1
ATOM 1986 C CA . ASP A 1 255 ? -43.900 19.355 25.072 1.00 88.12 255 ASP A CA 1
ATOM 1987 C C . ASP A 1 255 ? -42.829 19.769 24.046 1.00 88.12 255 ASP A C 1
ATOM 1989 O O . ASP A 1 255 ? -41.708 20.103 24.427 1.00 88.12 255 ASP A O 1
ATOM 1993 N N . GLY A 1 256 ? -43.151 19.763 22.746 1.00 92.94 256 GLY A N 1
ATOM 1994 C CA . GLY A 1 256 ? -42.252 20.237 21.694 1.00 92.94 256 GLY A CA 1
ATOM 1995 C C . GLY A 1 256 ? -41.015 19.353 21.510 1.00 92.94 256 GLY A C 1
ATOM 1996 O O . GLY A 1 256 ? -39.896 19.865 21.423 1.00 92.94 256 GLY A O 1
ATOM 1997 N N . GLN A 1 257 ? -41.192 18.028 21.458 1.00 95.75 257 GLN A N 1
ATOM 1998 C CA . GLN A 1 257 ? -40.100 17.069 21.249 1.00 95.75 257 GLN A CA 1
ATOM 1999 C C . GLN A 1 257 ? -39.449 17.278 19.888 1.00 95.75 257 GLN A C 1
ATOM 2001 O O . GLN A 1 257 ? -40.122 17.276 18.857 1.00 95.75 257 GLN A O 1
ATOM 2006 N N . VAL A 1 258 ? -38.126 17.401 19.871 1.00 97.12 258 VAL A N 1
ATOM 2007 C CA . VAL A 1 258 ? -37.359 17.563 18.637 1.00 97.12 258 VAL A CA 1
ATOM 2008 C C . VAL A 1 258 ? -37.255 16.219 17.921 1.00 97.12 258 VAL A C 1
ATOM 2010 O O . VAL A 1 258 ? -36.859 15.216 18.515 1.00 97.12 258 VAL A O 1
ATOM 2013 N N . THR A 1 259 ? -37.595 16.192 16.629 1.00 95.94 259 THR A N 1
ATOM 2014 C CA . THR A 1 259 ? -37.598 14.957 15.829 1.00 95.94 259 THR A CA 1
ATOM 2015 C C . THR A 1 259 ? -36.574 14.982 14.690 1.00 95.94 259 THR A C 1
ATOM 2017 O O . THR A 1 259 ? -35.517 14.359 14.780 1.00 95.94 259 THR A O 1
ATOM 2020 N N . GLU A 1 260 ? -36.868 15.692 13.604 1.00 96.31 260 GLU A N 1
ATOM 2021 C CA . GLU A 1 260 ? -36.049 15.769 12.389 1.00 96.31 260 GLU A CA 1
ATOM 2022 C C . GLU A 1 260 ? -35.952 17.217 11.899 1.00 96.31 260 GLU A C 1
ATOM 2024 O O . GLU A 1 260 ? -36.770 18.052 12.265 1.00 96.31 260 GLU A O 1
ATOM 2029 N N . ALA A 1 261 ? -34.976 17.527 11.050 1.00 94.31 261 ALA A N 1
ATOM 2030 C CA . ALA A 1 261 ? -34.830 18.836 10.421 1.00 94.31 261 ALA A CA 1
ATOM 2031 C C . ALA A 1 261 ? -34.993 18.689 8.904 1.00 94.31 261 ALA A C 1
ATOM 2033 O O . ALA A 1 261 ? -34.144 18.112 8.216 1.00 94.31 261 ALA A O 1
ATOM 2034 N N . GLY A 1 262 ? -36.123 19.161 8.384 1.00 92.50 262 GLY A N 1
ATOM 2035 C CA . GLY A 1 262 ? -36.527 18.962 7.001 1.00 92.50 262 GLY A CA 1
ATOM 2036 C C . GLY A 1 262 ? -36.654 17.478 6.672 1.00 92.50 262 GLY A C 1
ATOM 2037 O O . GLY A 1 262 ? -37.465 16.770 7.266 1.00 92.50 262 GLY A O 1
ATOM 2038 N N . ALA A 1 263 ? -35.834 17.002 5.735 1.00 89.88 263 ALA A N 1
ATOM 2039 C CA . ALA A 1 263 ? -35.720 15.587 5.367 1.00 89.88 263 ALA A CA 1
ATOM 2040 C C . ALA A 1 263 ? -34.486 14.877 5.976 1.00 89.88 263 ALA A C 1
ATOM 2042 O O . ALA A 1 263 ? -34.096 13.809 5.488 1.00 89.88 263 ALA A O 1
ATOM 2043 N N . SER A 1 264 ? -33.858 15.476 6.993 1.00 93.69 264 SER A N 1
ATOM 2044 C CA . SER A 1 264 ? -32.619 15.015 7.636 1.00 93.69 264 SER A CA 1
ATOM 2045 C C . SER A 1 264 ? -32.822 14.743 9.129 1.00 93.69 264 SER A C 1
ATOM 2047 O O . SER A 1 264 ? -33.689 15.331 9.772 1.00 93.69 264 SER A O 1
ATOM 2049 N N . ASN A 1 265 ? -31.994 13.878 9.712 1.00 96.94 265 ASN A N 1
ATOM 2050 C CA . ASN A 1 265 ? -31.973 13.683 11.160 1.00 96.94 265 ASN A CA 1
ATOM 2051 C C . ASN A 1 265 ? -31.288 14.874 11.846 1.00 96.94 265 ASN A C 1
ATOM 2053 O O . ASN A 1 265 ? -30.381 15.475 11.271 1.00 96.94 265 ASN A O 1
ATOM 2057 N N . PHE A 1 266 ? -31.700 15.196 13.071 1.00 97.19 266 PHE A N 1
ATOM 2058 C CA . PHE A 1 266 ? -31.161 16.313 13.847 1.00 97.19 266 PHE A CA 1
ATOM 2059 C C . PHE A 1 266 ? -30.282 15.823 15.006 1.00 97.19 266 PHE A C 1
ATOM 2061 O O . PHE A 1 266 ? -30.554 14.780 15.612 1.00 97.19 266 PHE A O 1
ATOM 2068 N N . PHE A 1 267 ? -29.228 16.587 15.287 1.00 96.88 267 PHE A N 1
ATOM 2069 C CA . PHE A 1 267 ? -28.269 16.353 16.357 1.00 96.88 267 PHE A CA 1
ATOM 2070 C C . PHE A 1 267 ? -27.964 17.656 17.099 1.00 96.88 267 PHE A C 1
ATOM 2072 O O . PHE A 1 267 ? -27.866 18.716 16.479 1.00 96.88 267 PHE A O 1
ATOM 2079 N N . ALA A 1 268 ? -27.753 17.555 18.411 1.00 95.25 268 ALA A N 1
ATOM 2080 C CA . ALA A 1 268 ? -27.283 18.651 19.255 1.00 95.25 268 ALA A CA 1
ATOM 2081 C C . ALA A 1 268 ? -26.174 18.162 20.194 1.00 95.25 268 ALA A C 1
ATOM 2083 O O . ALA A 1 268 ? -26.259 17.059 20.728 1.00 95.25 268 ALA A O 1
ATOM 2084 N N . VAL A 1 269 ? -25.143 18.979 20.397 1.00 93.62 269 VAL A N 1
ATOM 2085 C CA . VAL A 1 269 ? -24.058 18.725 21.350 1.00 93.62 269 VAL A CA 1
ATOM 2086 C C . VAL A 1 269 ? -24.248 19.638 22.548 1.00 93.62 269 VAL A C 1
ATOM 2088 O O . VAL A 1 269 ? -24.242 20.862 22.411 1.00 93.62 269 VAL A O 1
ATOM 2091 N N . VAL A 1 270 ? -24.397 19.040 23.724 1.00 92.31 270 VAL A N 1
ATOM 2092 C CA . VAL A 1 270 ? -24.610 19.750 24.987 1.00 92.31 270 VAL A CA 1
ATOM 2093 C C . VAL A 1 270 ? -23.484 19.401 25.948 1.00 92.31 270 VAL A C 1
ATOM 2095 O O . VAL A 1 270 ? -23.160 18.230 26.130 1.00 92.31 270 VAL A O 1
ATOM 2098 N N . ARG A 1 271 ? -22.870 20.405 26.566 1.00 89.25 271 ARG A N 1
ATOM 2099 C CA . ARG A 1 271 ? -21.878 20.203 27.622 1.00 89.25 271 ARG A CA 1
ATOM 2100 C C . ARG A 1 271 ? -22.568 19.654 28.871 1.00 89.25 271 ARG A C 1
ATOM 2102 O O . ARG A 1 271 ? -23.553 20.224 29.327 1.00 89.25 271 ARG A O 1
ATOM 2109 N N . ASP A 1 272 ? -22.034 18.576 29.435 1.00 85.88 272 ASP A N 1
ATOM 2110 C CA . ASP A 1 272 ? -22.457 18.083 30.745 1.00 85.88 272 ASP A CA 1
ATOM 2111 C C . ASP A 1 272 ? -21.534 18.673 31.814 1.00 85.88 272 ASP A C 1
ATOM 2113 O O . ASP A 1 272 ? -20.341 18.401 31.825 1.00 85.88 272 ASP A O 1
ATOM 2117 N N . GLU A 1 273 ? -22.063 19.498 32.715 1.00 80.44 273 GLU A N 1
ATOM 2118 C CA . GLU A 1 273 ? -21.263 20.117 33.781 1.00 80.44 273 GLU A CA 1
ATOM 2119 C C . GLU A 1 273 ? -20.763 19.111 34.829 1.00 80.44 273 GLU A C 1
ATOM 2121 O O . GLU A 1 273 ? -19.823 19.396 35.571 1.00 80.44 273 GLU A O 1
ATOM 2126 N N . LYS A 1 274 ? -21.388 17.931 34.919 1.00 79.25 274 LYS A N 1
ATOM 2127 C CA . LYS A 1 274 ? -21.044 16.889 35.901 1.00 79.25 274 LYS A CA 1
ATOM 2128 C C . LYS A 1 274 ? -20.063 15.859 35.351 1.00 79.25 274 LYS A C 1
ATOM 2130 O O . LYS A 1 274 ? -19.601 14.999 36.101 1.00 79.25 274 LYS A O 1
ATOM 2135 N N . SER A 1 275 ? -19.760 15.930 34.060 1.00 77.38 275 SER A N 1
ATOM 2136 C CA . SER A 1 275 ? -18.901 14.996 33.347 1.00 77.38 275 SER A CA 1
ATOM 2137 C C . SER A 1 275 ? -17.807 15.760 32.613 1.00 77.38 275 SER A C 1
ATOM 2139 O O . SER A 1 275 ? -17.984 16.894 32.192 1.00 77.38 275 SER A O 1
ATOM 2141 N N . SER A 1 276 ? -16.655 15.129 32.403 1.00 75.00 276 SER A N 1
ATOM 2142 C CA . SER A 1 276 ? -15.641 15.682 31.501 1.00 75.00 276 SER A CA 1
ATOM 2143 C C . SER A 1 276 ? -16.019 15.523 30.019 1.00 75.00 276 SER A C 1
ATOM 2145 O O . SER A 1 276 ? -15.274 15.981 29.159 1.00 75.00 276 SER A O 1
ATOM 2147 N N . LYS A 1 277 ? -17.134 14.840 29.712 1.00 82.88 277 LYS A N 1
ATOM 2148 C CA . LYS A 1 277 ? -17.612 14.558 28.351 1.00 82.88 277 LYS A CA 1
ATOM 2149 C C . LYS A 1 277 ? -18.801 15.435 27.991 1.00 82.88 277 LYS A C 1
ATOM 2151 O O . LYS A 1 277 ? -19.680 15.657 28.816 1.00 82.88 277 LYS A O 1
ATOM 2156 N N . SER A 1 278 ? -18.871 15.861 26.735 1.00 88.00 278 SER A N 1
ATOM 2157 C CA . SER A 1 278 ? -20.104 16.437 26.188 1.00 88.00 278 SER A CA 1
ATOM 2158 C C . SER A 1 278 ? -21.069 15.324 25.767 1.00 88.00 278 SER A C 1
ATOM 2160 O O . SER A 1 278 ? -20.671 14.177 25.579 1.00 88.00 278 SER A O 1
ATOM 2162 N N . VAL A 1 279 ? -22.347 15.646 25.606 1.00 93.38 279 VAL A N 1
ATOM 2163 C CA . VAL A 1 279 ? -23.402 14.707 25.216 1.00 93.38 279 VAL A CA 1
ATOM 2164 C C . VAL A 1 279 ? -23.881 15.037 23.807 1.00 93.38 279 VAL A C 1
ATOM 2166 O O . VAL A 1 279 ? -24.318 16.155 23.540 1.00 93.38 279 VAL A O 1
ATOM 2169 N N . LEU A 1 280 ? -23.847 14.049 22.915 1.00 94.75 280 LEU A N 1
ATOM 2170 C CA . LEU A 1 280 ? -24.469 14.106 21.597 1.00 94.75 280 LEU A CA 1
ATOM 2171 C C . LEU A 1 280 ? -25.903 13.568 21.676 1.00 94.75 280 LEU A C 1
ATOM 2173 O O . LEU A 1 280 ? -26.124 12.364 21.828 1.00 94.75 280 LEU A O 1
ATOM 2177 N N . LEU A 1 281 ? -26.874 14.466 21.539 1.00 96.62 281 LEU A N 1
ATOM 2178 C CA . LEU A 1 281 ? -28.305 14.179 21.552 1.00 96.62 281 LEU A CA 1
ATOM 2179 C C . LEU A 1 281 ? -28.829 13.908 20.138 1.00 96.62 281 LEU A C 1
ATOM 2181 O O . LEU A 1 281 ? -28.549 14.660 19.203 1.00 96.62 281 LEU A O 1
ATOM 2185 N N . THR A 1 282 ? -29.651 12.869 19.987 1.00 97.25 282 THR A N 1
ATOM 2186 C CA . THR A 1 282 ? -30.485 12.651 18.793 1.00 97.25 282 THR A CA 1
ATOM 2187 C C . THR A 1 282 ? -31.758 11.883 19.154 1.00 97.25 282 THR A C 1
ATOM 2189 O O . THR A 1 282 ? -31.754 11.065 20.075 1.00 97.25 282 THR A O 1
ATOM 2192 N N . ALA A 1 283 ? -32.857 12.139 18.439 1.00 96.56 283 ALA A N 1
ATOM 2193 C CA . ALA A 1 283 ? -34.150 11.522 18.729 1.00 96.56 283 ALA A CA 1
ATOM 2194 C C . ALA A 1 283 ? -34.101 9.986 18.545 1.00 96.56 283 ALA A C 1
ATOM 2196 O O . ALA A 1 283 ? -33.442 9.500 17.614 1.00 96.56 283 ALA A O 1
ATOM 2197 N N . PRO A 1 284 ? -34.793 9.196 19.391 1.00 96.06 284 PRO A N 1
ATOM 2198 C CA . PRO A 1 284 ? -34.742 7.742 19.347 1.00 96.06 284 PRO A CA 1
ATOM 2199 C C . PRO A 1 284 ? -35.669 7.183 18.262 1.00 96.06 284 PRO A C 1
ATOM 2201 O O . PRO A 1 284 ? -36.654 7.801 17.860 1.00 96.06 284 PRO A O 1
ATOM 2204 N N . LEU A 1 285 ? -35.394 5.956 17.818 1.00 96.00 285 LEU A N 1
ATOM 2205 C CA . LEU A 1 285 ? -36.205 5.273 16.798 1.00 96.00 285 LEU A CA 1
ATOM 2206 C C . LEU A 1 285 ? -37.409 4.502 17.374 1.00 96.00 285 LEU A C 1
ATOM 2208 O O . LEU A 1 285 ? -38.190 3.931 16.611 1.00 96.00 285 LEU A O 1
ATOM 2212 N N . THR A 1 286 ? -37.563 4.464 18.703 1.00 91.94 286 THR A N 1
ATOM 2213 C CA . THR A 1 286 ? -38.524 3.602 19.420 1.00 91.94 286 THR A CA 1
ATOM 2214 C C . THR A 1 286 ? -39.969 3.832 18.991 1.00 91.94 286 THR A C 1
ATOM 2216 O O . THR A 1 286 ? -40.717 2.878 18.785 1.00 91.94 286 THR A O 1
ATOM 2219 N N . ASP A 1 287 ? -40.339 5.091 18.774 1.00 89.50 287 ASP A N 1
ATOM 2220 C CA . ASP A 1 287 ? -41.725 5.492 18.517 1.00 89.50 287 ASP A CA 1
ATOM 2221 C C . ASP A 1 287 ? -42.077 5.465 17.026 1.00 89.50 287 ASP A C 1
ATOM 2223 O O . ASP A 1 287 ? -43.205 5.766 16.633 1.00 89.50 287 ASP A O 1
ATOM 2227 N N . ARG A 1 288 ? -41.104 5.101 16.178 1.00 93.38 288 ARG A N 1
ATOM 2228 C CA . ARG A 1 288 ? -41.241 5.020 14.717 1.00 93.38 288 ARG A CA 1
ATOM 2229 C C . ARG A 1 288 ? -41.686 6.332 14.040 1.00 93.38 288 ARG A C 1
ATOM 2231 O O . ARG A 1 288 ? -42.213 6.312 12.924 1.00 93.38 288 ARG A O 1
ATOM 2238 N N . VAL A 1 289 ? -41.432 7.470 14.688 1.00 93.56 289 VAL A N 1
ATOM 2239 C CA . VAL A 1 289 ? -41.644 8.825 14.140 1.00 93.56 289 VAL A CA 1
ATOM 2240 C C . VAL A 1 289 ? -40.410 9.404 13.449 1.00 93.56 289 VAL A C 1
ATOM 2242 O O . VAL A 1 289 ? -40.516 10.418 12.771 1.00 93.56 289 VAL A O 1
ATOM 2245 N N . ILE A 1 290 ? -39.252 8.756 13.579 1.00 96.25 290 ILE A N 1
ATOM 2246 C CA . ILE A 1 290 ? -37.974 9.180 12.994 1.00 96.25 290 ILE A CA 1
ATOM 2247 C C . ILE A 1 290 ? -37.592 8.220 11.870 1.00 96.25 290 ILE A C 1
ATOM 2249 O O . ILE A 1 290 ? -37.747 7.004 12.022 1.00 96.25 290 ILE A O 1
ATOM 2253 N N . LEU A 1 291 ? -37.071 8.739 10.756 1.00 96.25 291 LEU A N 1
ATOM 2254 C CA . LEU A 1 291 ? -36.488 7.903 9.714 1.00 96.25 291 LEU A CA 1
ATOM 2255 C C . LEU A 1 291 ? -35.108 7.407 10.173 1.00 96.25 291 LEU A C 1
ATOM 2257 O O . LEU A 1 291 ? -34.251 8.209 10.544 1.00 96.25 291 LEU A O 1
ATOM 2261 N N . ASP A 1 292 ? -34.853 6.096 10.105 1.00 95.00 292 ASP A N 1
ATOM 2262 C CA . ASP A 1 292 ? -33.532 5.526 10.427 1.00 95.00 292 ASP A CA 1
ATOM 2263 C C . ASP A 1 292 ? -32.518 5.882 9.327 1.00 95.00 292 ASP A C 1
ATOM 2265 O O . ASP A 1 292 ? -32.330 5.152 8.350 1.00 95.00 292 ASP A O 1
ATOM 2269 N N . GLY A 1 293 ? -31.937 7.080 9.422 1.00 94.81 293 GLY A N 1
ATOM 2270 C CA . GLY A 1 293 ? -30.978 7.623 8.468 1.00 94.81 293 GLY A CA 1
ATOM 2271 C C . GLY A 1 293 ? -29.686 6.814 8.397 1.00 94.81 293 GLY A C 1
ATOM 2272 O O . GLY A 1 293 ? -29.068 6.505 9.413 1.00 94.81 293 GLY A O 1
ATOM 2273 N N . VAL A 1 294 ? -29.207 6.544 7.178 1.00 94.12 294 VAL A N 1
ATOM 2274 C CA . VAL A 1 294 ? -27.904 5.890 6.976 1.00 94.12 294 VAL A CA 1
ATOM 2275 C C . VAL A 1 294 ? -26.772 6.776 7.503 1.00 94.12 294 VAL A C 1
ATOM 2277 O O . VAL A 1 294 ? -25.897 6.279 8.205 1.00 94.12 294 VAL A O 1
ATOM 2280 N N . THR A 1 295 ? -26.817 8.089 7.241 1.00 90.12 295 THR A N 1
ATOM 2281 C CA . THR A 1 295 ? -25.831 9.041 7.779 1.00 90.12 295 THR A CA 1
ATOM 2282 C C . THR A 1 295 ? -25.937 9.178 9.295 1.00 90.12 295 THR A C 1
ATOM 2284 O O . THR A 1 295 ? -24.909 9.122 9.957 1.00 90.12 295 THR A O 1
ATOM 2287 N N . ARG A 1 296 ? -27.158 9.239 9.854 1.00 94.00 296 ARG A N 1
ATOM 2288 C CA . ARG A 1 296 ? -27.396 9.199 11.308 1.00 94.00 296 ARG A CA 1
ATOM 2289 C C . ARG A 1 296 ? -26.691 8.005 11.939 1.00 94.00 296 ARG A C 1
ATOM 2291 O O . ARG A 1 296 ? -25.904 8.185 12.858 1.00 94.00 296 ARG A O 1
ATOM 2298 N N . ARG A 1 297 ? -26.923 6.793 11.421 1.00 91.25 297 ARG A N 1
ATOM 2299 C CA . ARG A 1 297 ? -26.275 5.583 11.942 1.00 91.25 297 ARG A CA 1
ATOM 2300 C C . ARG A 1 297 ? -24.754 5.673 11.860 1.00 91.25 297 ARG A C 1
ATOM 2302 O O . ARG A 1 297 ? -24.084 5.320 12.816 1.00 91.25 297 ARG A O 1
ATOM 2309 N N . SER A 1 298 ? -24.217 6.168 10.748 1.00 90.56 298 SER A N 1
ATOM 2310 C CA . SER A 1 298 ? -22.770 6.333 10.582 1.00 90.56 298 SER A CA 1
ATOM 2311 C C . SER A 1 298 ? -22.164 7.355 11.551 1.00 90.56 298 SER A C 1
ATOM 2313 O O . SER A 1 298 ? -21.073 7.108 12.045 1.00 90.56 298 SER A O 1
ATOM 2315 N N . VAL A 1 299 ? -22.859 8.457 11.866 1.00 87.12 299 VAL A N 1
ATOM 2316 C CA . VAL A 1 299 ? -22.427 9.419 12.900 1.00 87.12 299 VAL A CA 1
ATOM 2317 C C . VAL A 1 299 ? -22.345 8.734 14.263 1.00 87.12 299 VAL A C 1
ATOM 2319 O O . VAL A 1 299 ? -21.329 8.845 14.940 1.00 87.12 299 VAL A O 1
ATOM 2322 N N . LEU A 1 300 ? -23.377 7.975 14.641 1.00 88.81 300 LEU A N 1
ATOM 2323 C CA . LEU A 1 300 ? -23.391 7.240 15.909 1.00 88.81 300 LEU A CA 1
ATOM 2324 C C . LEU A 1 300 ? -22.265 6.195 15.977 1.00 88.81 300 LEU A C 1
ATOM 2326 O O . LEU A 1 300 ? -21.549 6.142 16.974 1.00 88.81 300 LEU A O 1
ATOM 2330 N N . ASP A 1 301 ? -22.073 5.417 14.904 1.00 83.62 301 ASP A N 1
ATOM 2331 C CA . ASP A 1 301 ? -21.003 4.416 14.794 1.00 83.62 301 ASP A CA 1
ATOM 2332 C C . ASP A 1 301 ? -19.605 5.079 14.926 1.00 83.62 301 ASP A C 1
ATOM 2334 O O . ASP A 1 301 ? -18.711 4.538 15.581 1.00 83.62 301 ASP A O 1
ATOM 2338 N N . LEU A 1 302 ? -19.405 6.267 14.336 1.00 81.88 302 LEU A N 1
ATOM 2339 C CA . LEU A 1 302 ? -18.140 7.016 14.397 1.00 81.88 302 LEU A CA 1
ATOM 2340 C C . LEU A 1 302 ? -17.862 7.599 15.783 1.00 81.88 302 LEU A C 1
ATOM 2342 O O . LEU A 1 302 ? -16.748 7.474 16.284 1.00 81.88 302 LEU A O 1
ATOM 2346 N N . VAL A 1 303 ? -18.860 8.205 16.424 1.00 79.75 303 VAL A N 1
ATOM 2347 C CA . VAL A 1 303 ? -18.689 8.760 17.775 1.00 79.75 303 VAL A CA 1
ATOM 2348 C C . VAL A 1 303 ? -18.379 7.641 18.763 1.00 79.75 303 VAL A C 1
ATOM 2350 O O . VAL A 1 303 ? -17.436 7.760 19.541 1.00 79.75 303 VAL A O 1
ATOM 2353 N N . ALA A 1 304 ? -19.099 6.520 18.673 1.00 76.69 304 ALA A N 1
ATOM 2354 C CA . ALA A 1 304 ? -18.860 5.359 19.522 1.00 76.69 304 ALA A CA 1
ATOM 2355 C C . ALA A 1 304 ? -17.459 4.749 19.338 1.00 76.69 304 ALA A C 1
ATOM 2357 O O . ALA A 1 304 ? -16.897 4.240 20.302 1.00 76.69 304 ALA A O 1
ATOM 2358 N N . SER A 1 305 ? -16.897 4.791 18.125 1.00 61.97 305 SER A N 1
ATOM 2359 C CA . SER A 1 305 ? -15.595 4.176 17.821 1.00 61.97 305 SER A CA 1
ATOM 2360 C C . SER A 1 305 ? -14.393 5.108 17.978 1.00 61.97 305 SER A C 1
ATOM 2362 O O . SER A 1 305 ? -13.295 4.616 18.224 1.00 61.97 305 SER A O 1
ATOM 2364 N N . ARG A 1 306 ? -14.567 6.427 17.820 1.00 66.25 306 ARG A N 1
ATOM 2365 C CA . ARG A 1 306 ? -13.445 7.383 17.773 1.00 66.25 306 ARG A CA 1
ATOM 2366 C C . ARG A 1 306 ? -13.494 8.497 18.806 1.00 66.25 306 ARG A C 1
ATOM 2368 O O . ARG A 1 306 ? -12.446 9.035 19.131 1.00 66.25 306 ARG A O 1
ATOM 2375 N N . LEU A 1 307 ? -14.676 8.852 19.308 1.00 75.06 307 LEU A N 1
ATOM 2376 C CA . LEU A 1 307 ? -14.865 10.013 20.185 1.00 75.06 307 LEU A CA 1
ATOM 2377 C C . LEU A 1 307 ? -15.492 9.634 21.531 1.00 75.06 307 LEU A C 1
ATOM 2379 O O . LEU A 1 307 ? -15.948 10.505 22.262 1.00 75.06 307 LEU A O 1
ATOM 2383 N N . SER A 1 308 ? -15.494 8.350 21.901 1.00 78.00 308 SER A N 1
ATOM 2384 C CA . SER A 1 308 ? -16.133 7.861 23.131 1.00 78.00 308 SER A CA 1
ATOM 2385 C C . SER A 1 308 ? -15.524 8.428 24.416 1.00 78.00 308 SER A C 1
ATOM 2387 O O . SER A 1 308 ? -16.150 8.361 25.476 1.00 78.00 308 SER A O 1
ATOM 2389 N N . GLU A 1 309 ? -14.292 8.943 24.361 1.00 76.81 309 GLU A N 1
ATOM 2390 C CA . GLU A 1 309 ? -13.633 9.609 25.490 1.00 76.81 309 GLU A CA 1
ATOM 2391 C C . GLU A 1 309 ? -14.071 11.072 25.663 1.00 76.81 309 GLU A C 1
ATOM 2393 O O . GLU A 1 309 ? -14.036 11.563 26.788 1.00 76.81 309 GLU A O 1
ATOM 2398 N N . GLU A 1 310 ? -14.563 11.725 24.604 1.00 78.12 310 GLU A N 1
ATOM 2399 C CA . GLU A 1 310 ? -14.938 13.150 24.576 1.00 78.12 310 GLU A CA 1
ATOM 2400 C C . GLU A 1 310 ? -16.462 13.371 24.508 1.00 78.12 310 GLU A C 1
ATOM 2402 O O . GLU A 1 310 ? -16.980 14.350 25.050 1.00 78.12 310 GLU A O 1
ATOM 2407 N N . LEU A 1 311 ? -17.188 12.448 23.865 1.00 82.19 311 LEU A N 1
ATOM 2408 C CA . LEU A 1 311 ? -18.618 12.532 23.577 1.00 82.19 311 LEU A CA 1
ATOM 2409 C C . LEU A 1 311 ? -19.368 11.271 24.029 1.00 82.19 311 LEU A C 1
ATOM 2411 O O . LEU A 1 311 ? -19.065 10.151 23.619 1.00 82.19 311 LEU A O 1
ATOM 2415 N N . GLU A 1 312 ? -20.406 11.465 24.839 1.00 90.75 312 GLU A N 1
ATOM 2416 C CA . GLU A 1 312 ? -21.396 10.443 25.172 1.00 90.75 312 GLU A CA 1
ATOM 2417 C C . GLU A 1 312 ? -22.579 10.524 24.197 1.00 90.75 312 GLU A C 1
ATOM 2419 O O . GLU A 1 312 ? -23.183 11.578 24.018 1.00 90.75 312 GLU A O 1
ATOM 2424 N N . VAL A 1 313 ? -22.950 9.404 23.579 1.00 91.88 313 VAL A N 1
ATOM 2425 C CA . VAL A 1 313 ? -24.116 9.336 22.688 1.00 91.88 313 VAL A CA 1
ATOM 2426 C C . VAL A 1 313 ? -25.386 9.064 23.492 1.00 91.88 313 VAL A C 1
ATOM 2428 O O . VAL A 1 313 ? -25.473 8.042 24.171 1.00 91.88 313 VAL A O 1
ATOM 2431 N N . LYS A 1 314 ? -26.412 9.912 23.340 1.00 94.50 314 LYS A N 1
ATOM 2432 C CA . LYS A 1 314 ? -27.760 9.671 23.881 1.00 94.50 314 LYS A CA 1
ATOM 2433 C C . LYS A 1 314 ? -28.818 9.724 22.782 1.00 94.50 314 LYS A C 1
ATOM 2435 O O . LYS A 1 314 ? -29.265 10.791 22.361 1.00 94.50 314 LYS A O 1
ATOM 2440 N N . GLU A 1 315 ? -29.262 8.539 22.359 1.00 96.62 315 GLU A N 1
ATOM 2441 C CA . GLU A 1 315 ? -30.487 8.370 21.569 1.00 96.62 315 GLU A CA 1
ATOM 2442 C C . GLU A 1 315 ? -31.704 8.498 22.505 1.00 96.62 315 GLU A C 1
ATOM 2444 O O . GLU A 1 315 ? -32.233 7.500 22.993 1.00 96.62 315 GLU A O 1
ATOM 2449 N N . THR A 1 316 ? -32.121 9.730 22.806 1.00 96.06 316 THR A N 1
ATOM 2450 C CA . THR A 1 316 ? -33.178 10.035 23.786 1.00 96.06 316 THR A CA 1
ATOM 2451 C C . THR A 1 316 ? -34.147 11.081 23.259 1.00 96.06 316 THR A C 1
ATOM 2453 O O . THR A 1 316 ? -33.824 11.845 22.352 1.00 96.06 316 THR A O 1
ATOM 2456 N N . LYS A 1 317 ? -35.359 11.114 23.818 1.00 95.50 317 LYS A N 1
ATOM 2457 C CA . LYS A 1 317 ? -36.275 12.233 23.593 1.00 95.50 317 LYS A CA 1
ATOM 2458 C C . LYS A 1 317 ? -35.731 13.458 24.316 1.00 95.50 317 LYS A C 1
ATOM 2460 O O . LYS A 1 317 ? -35.310 13.339 25.464 1.00 95.50 317 LYS A O 1
ATOM 2465 N N . PHE A 1 318 ? -35.754 14.588 23.628 1.00 96.56 318 PHE A N 1
ATOM 2466 C CA . PHE A 1 318 ? -35.463 15.899 24.186 1.00 96.56 318 PHE A CA 1
ATOM 2467 C C . PHE A 1 318 ? -36.350 16.938 23.501 1.00 96.56 318 PHE A C 1
ATOM 2469 O O . PHE A 1 318 ? -36.827 16.733 22.379 1.00 96.56 318 PHE A O 1
ATOM 2476 N N . THR A 1 319 ? -36.602 18.036 24.194 1.00 97.12 319 THR A N 1
ATOM 2477 C CA . THR A 1 319 ? -37.543 19.078 23.785 1.00 97.12 319 THR A CA 1
ATOM 2478 C C . THR A 1 319 ? -36.822 20.317 23.280 1.00 97.12 319 THR A C 1
ATOM 2480 O O . THR A 1 319 ? -35.651 20.560 23.582 1.00 97.12 319 THR A O 1
ATOM 2483 N N . ILE A 1 320 ? -37.536 21.142 22.517 1.00 96.19 320 ILE A N 1
ATOM 2484 C CA . ILE A 1 320 ? -37.022 22.450 22.114 1.00 96.19 320 ILE A CA 1
ATOM 2485 C C . ILE A 1 320 ? -36.751 23.347 23.329 1.00 96.19 320 ILE A C 1
ATOM 2487 O O . ILE A 1 320 ? -35.790 24.110 23.323 1.00 96.19 320 ILE A O 1
ATOM 2491 N N . HIS A 1 321 ? -37.540 23.200 24.396 1.00 95.25 321 HIS A N 1
ATOM 2492 C CA . HIS A 1 321 ? -37.374 23.945 25.641 1.00 95.25 321 HIS A CA 1
ATOM 2493 C C . HIS A 1 321 ? -36.105 23.541 26.399 1.00 95.25 321 HIS A C 1
ATOM 2495 O O . HIS A 1 321 ? -35.442 24.397 26.976 1.00 95.25 321 HIS A O 1
ATOM 2501 N N . GLU A 1 322 ? -35.721 22.262 26.362 1.00 95.50 322 GLU A N 1
ATOM 2502 C CA . GLU A 1 322 ? -34.439 21.802 26.911 1.00 95.50 322 GLU A CA 1
ATOM 2503 C C . GLU A 1 322 ? -33.250 22.350 26.113 1.00 95.50 322 GLU A C 1
ATOM 2505 O O . GLU A 1 322 ? -32.256 22.754 26.712 1.00 95.50 322 GLU A O 1
ATOM 2510 N N . LEU A 1 323 ? -33.352 22.427 24.778 1.00 95.56 323 LEU A N 1
ATOM 2511 C CA . LEU A 1 323 ? -32.322 23.081 23.960 1.00 95.56 323 LEU A CA 1
ATOM 2512 C C . LEU A 1 323 ? -32.234 24.582 24.248 1.00 95.56 323 LEU A C 1
ATOM 2514 O O . LEU A 1 323 ? -31.137 25.127 24.336 1.00 95.56 323 LEU A O 1
ATOM 2518 N N . GLU A 1 324 ? -33.377 25.248 24.408 1.00 95.12 324 GLU A N 1
ATOM 2519 C CA . GLU A 1 324 ? -33.448 26.662 24.770 1.00 95.12 324 GLU A CA 1
ATOM 2520 C C . GLU A 1 324 ? -32.824 26.919 26.149 1.00 95.12 324 GLU A C 1
ATOM 2522 O O . GLU A 1 324 ? -32.055 27.866 26.305 1.00 95.12 324 GLU A O 1
ATOM 2527 N N . ALA A 1 325 ? -33.117 26.071 27.140 1.00 94.44 325 ALA A N 1
ATOM 2528 C CA . ALA A 1 325 ? -32.524 26.149 28.472 1.00 94.44 325 ALA A CA 1
ATOM 2529 C C . ALA A 1 325 ? -31.006 25.928 28.419 1.00 94.44 325 ALA A C 1
ATOM 2531 O O . ALA A 1 325 ? -30.251 26.783 28.874 1.00 94.44 325 ALA A O 1
ATOM 2532 N N . ALA A 1 326 ? -30.551 24.858 27.759 1.00 92.56 326 ALA A N 1
ATOM 2533 C CA . ALA A 1 326 ? -29.126 24.587 27.579 1.00 92.56 326 ALA A CA 1
ATOM 2534 C C . ALA A 1 326 ? -28.406 25.734 26.852 1.00 92.56 326 ALA A C 1
ATOM 2536 O O . ALA A 1 326 ? -27.258 26.038 27.158 1.00 92.56 326 ALA A O 1
ATOM 2537 N N . TRP A 1 327 ? -29.063 26.396 25.899 1.00 94.50 327 TRP A N 1
ATOM 2538 C CA . TRP A 1 327 ? -28.521 27.581 25.240 1.00 94.50 327 TRP A CA 1
ATOM 2539 C C . TRP A 1 327 ? -28.412 28.785 26.180 1.00 94.50 327 TRP A C 1
ATOM 2541 O O . TRP A 1 327 ? -27.358 29.419 26.217 1.00 94.50 327 TRP A O 1
ATOM 2551 N N . LYS A 1 328 ? -29.455 29.078 26.968 1.00 92.38 328 LYS A N 1
ATOM 2552 C CA . LYS A 1 328 ? -29.432 30.157 27.974 1.00 92.38 328 LYS A CA 1
ATOM 2553 C C . LYS A 1 328 ? -28.333 29.950 29.013 1.00 92.38 328 LYS A C 1
ATOM 2555 O O . LYS A 1 328 ? -27.688 30.918 29.407 1.00 92.38 328 LYS A O 1
ATOM 2560 N N . ASP A 1 329 ? -28.095 28.699 29.388 1.00 91.25 329 ASP A N 1
ATOM 2561 C CA . ASP A 1 329 ? -27.068 28.311 30.354 1.00 91.25 329 ASP A CA 1
ATOM 2562 C C . ASP A 1 329 ? -25.659 28.227 29.725 1.00 91.25 329 ASP A C 1
ATOM 2564 O O . ASP A 1 329 ? -24.682 27.935 30.410 1.00 91.25 329 ASP A O 1
ATOM 2568 N N . GLY A 1 330 ? -25.516 28.484 28.417 1.00 87.62 330 GLY A N 1
ATOM 2569 C CA . GLY A 1 330 ? -24.233 28.405 27.709 1.00 87.62 330 GLY A CA 1
ATOM 2570 C C . GLY A 1 330 ? -23.691 26.977 27.544 1.00 87.62 330 GLY A C 1
ATOM 2571 O O . GLY A 1 330 ? -22.503 26.793 27.277 1.00 87.62 330 GLY A O 1
ATOM 2572 N N . LEU A 1 331 ? -24.551 25.968 27.707 1.00 90.19 331 LEU A N 1
ATOM 2573 C CA . LEU A 1 331 ? -24.236 24.541 27.617 1.00 90.19 331 LEU A CA 1
ATOM 2574 C C . LEU A 1 331 ? -24.483 23.959 26.219 1.00 90.19 331 LEU A C 1
ATOM 2576 O O . LEU A 1 331 ? -23.871 22.951 25.868 1.00 90.19 331 LEU A O 1
ATOM 2580 N N . LEU A 1 332 ? -25.363 24.559 25.410 1.00 90.06 332 LEU A N 1
ATOM 2581 C CA . LEU A 1 332 ? -25.583 24.142 24.022 1.00 90.06 332 LEU A CA 1
ATOM 2582 C C . LEU A 1 332 ? -24.412 24.604 23.144 1.00 90.06 332 LEU A C 1
ATOM 2584 O O . LEU A 1 332 ? -24.284 25.786 22.827 1.00 90.06 332 LEU A O 1
ATOM 2588 N N . MET A 1 333 ? -23.569 23.655 22.743 1.00 84.25 333 MET A N 1
ATOM 2589 C CA . MET A 1 333 ? -22.319 23.929 22.034 1.00 84.25 333 MET A CA 1
ATOM 2590 C C . MET A 1 333 ? -22.534 24.015 20.523 1.00 84.25 333 MET A C 1
ATOM 2592 O O . MET A 1 333 ? -22.099 24.963 19.869 1.00 84.25 333 MET A O 1
ATOM 2596 N N . GLU A 1 334 ? -23.209 23.011 19.963 1.00 88.38 334 GLU A N 1
ATOM 2597 C CA . GLU A 1 334 ? -23.372 22.845 18.520 1.00 88.38 334 GLU A CA 1
ATOM 2598 C C . GLU A 1 334 ? -24.702 22.168 18.189 1.00 88.38 334 GLU A C 1
ATOM 2600 O O . GLU A 1 334 ? -25.240 21.392 18.979 1.00 88.38 334 GLU A O 1
ATOM 2605 N N . ALA A 1 335 ? -25.208 22.408 16.982 1.00 91.75 335 ALA A N 1
ATOM 2606 C CA . ALA A 1 335 ? -26.251 21.588 16.386 1.00 91.75 335 ALA A CA 1
ATOM 2607 C C . ALA A 1 335 ? -25.984 21.398 14.894 1.00 91.75 335 ALA A C 1
ATOM 2609 O O . ALA A 1 335 ? -25.419 22.268 14.224 1.00 91.75 335 ALA A O 1
ATOM 2610 N N . PHE A 1 336 ? -26.392 20.250 14.367 1.00 92.69 336 PHE A N 1
ATOM 2611 C CA . PHE A 1 336 ? -26.217 19.915 12.961 1.00 92.69 336 PHE A CA 1
ATOM 2612 C C . PHE A 1 336 ? -27.296 18.949 12.482 1.00 92.69 336 PHE A C 1
ATOM 2614 O O . PHE A 1 336 ? -27.935 18.233 13.256 1.00 92.69 336 PHE A O 1
ATOM 2621 N N . VAL A 1 337 ? -27.488 18.920 11.169 1.00 90.75 337 VAL A N 1
ATOM 2622 C CA . VAL A 1 337 ? -28.364 17.959 10.501 1.00 90.75 337 VAL A CA 1
ATOM 2623 C C . VAL A 1 337 ? -27.522 16.906 9.794 1.00 90.75 337 VAL A C 1
ATOM 2625 O O . VAL A 1 337 ? -26.441 17.212 9.289 1.00 90.75 337 VAL A O 1
ATOM 2628 N N . SER A 1 338 ? -28.015 15.669 9.725 1.00 89.44 338 SER A N 1
ATOM 2629 C CA . SER A 1 338 ? -27.384 14.609 8.937 1.00 89.44 338 SER A CA 1
ATOM 2630 C C . SER A 1 338 ? -28.363 13.894 8.010 1.00 89.44 338 SER A C 1
ATOM 2632 O O . SER A 1 338 ? -29.474 13.508 8.380 1.00 89.44 338 SER A O 1
ATOM 2634 N N . GLY A 1 339 ? -27.940 13.708 6.764 1.00 84.75 339 GLY A N 1
ATOM 2635 C CA . GLY A 1 339 ? -28.760 13.109 5.717 1.00 84.75 339 GLY A CA 1
ATOM 2636 C C . GLY A 1 339 ? -28.021 13.084 4.388 1.00 84.75 339 GLY A C 1
ATOM 2637 O O . GLY A 1 339 ? -27.107 13.863 4.171 1.00 84.75 339 GLY A O 1
ATOM 2638 N N . THR A 1 340 ? -28.393 12.197 3.467 1.00 83.06 340 THR A N 1
ATOM 2639 C CA . THR A 1 340 ? -27.623 11.962 2.230 1.00 83.06 340 THR A CA 1
ATOM 2640 C C . THR A 1 340 ? -27.374 13.226 1.398 1.00 83.06 340 THR A C 1
ATOM 2642 O O . THR A 1 340 ? -26.312 13.336 0.796 1.00 83.06 340 THR A O 1
ATOM 2645 N N . ALA A 1 341 ? -28.318 14.175 1.356 1.00 77.75 341 ALA A N 1
ATOM 2646 C CA . ALA A 1 341 ? -28.188 15.404 0.566 1.00 77.75 341 ALA A CA 1
ATOM 2647 C C . ALA A 1 341 ? -27.056 16.305 1.089 1.00 77.75 341 ALA A C 1
ATOM 2649 O O . ALA A 1 341 ? -26.082 16.523 0.371 1.00 77.75 341 ALA A O 1
ATOM 2650 N N . PHE A 1 342 ? -27.158 16.728 2.351 1.00 72.94 342 PHE A N 1
ATOM 2651 C CA . PHE A 1 342 ? -26.193 17.598 3.033 1.00 72.94 342 PHE A CA 1
ATOM 2652 C C . PHE A 1 342 ? -24.964 16.863 3.582 1.00 72.94 342 PHE A C 1
ATOM 2654 O O . PHE A 1 342 ? -23.995 17.495 3.973 1.00 72.94 342 PHE A O 1
ATOM 2661 N N . PHE A 1 343 ? -25.017 15.532 3.640 1.00 79.44 343 PHE A N 1
ATOM 2662 C CA . PHE A 1 343 ? -24.164 14.683 4.468 1.00 79.44 343 PHE A CA 1
ATOM 2663 C C . PHE A 1 343 ? -24.213 15.094 5.949 1.00 79.44 343 PHE A C 1
ATOM 2665 O O . PHE A 1 343 ? -25.013 14.522 6.692 1.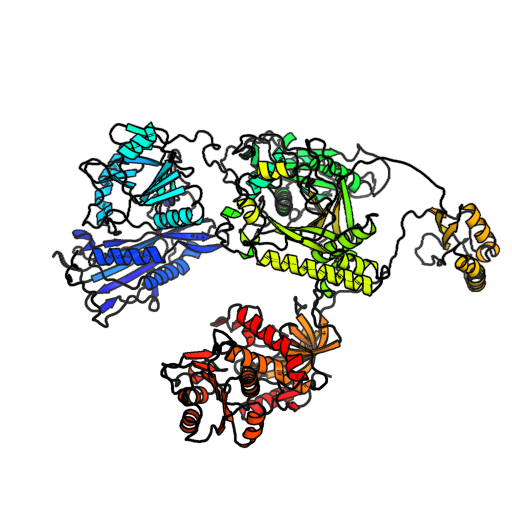00 79.44 343 PHE A O 1
ATOM 2672 N N . ILE A 1 344 ? -23.445 16.110 6.346 1.00 83.31 344 ILE A N 1
ATOM 2673 C CA . ILE A 1 344 ? -23.510 16.800 7.638 1.00 83.31 344 ILE A CA 1
ATOM 2674 C C . ILE A 1 344 ? -23.486 18.307 7.359 1.00 83.31 344 ILE A C 1
ATOM 2676 O O . ILE A 1 344 ? -22.623 18.779 6.624 1.00 83.31 344 ILE A O 1
ATOM 2680 N N . LYS A 1 345 ? -24.415 19.070 7.944 1.00 82.62 345 LYS A N 1
ATOM 2681 C CA . LYS A 1 345 ? -24.439 20.535 7.816 1.00 82.62 345 LYS A CA 1
ATOM 2682 C C . LYS A 1 345 ? -24.782 21.181 9.150 1.00 82.62 345 LYS A C 1
ATOM 2684 O O . LYS A 1 345 ? -25.741 20.776 9.810 1.00 82.62 345 LYS A O 1
ATOM 2689 N N . ARG A 1 346 ? -23.980 22.170 9.540 1.00 87.12 346 ARG A N 1
ATOM 2690 C CA . ARG A 1 346 ? -24.139 22.905 10.794 1.00 87.12 346 ARG A CA 1
ATOM 2691 C C . ARG A 1 346 ? -25.413 23.742 10.790 1.00 87.12 346 ARG A C 1
ATOM 2693 O O . ARG A 1 346 ? -25.848 24.210 9.740 1.00 87.12 346 ARG A O 1
ATOM 2700 N N . VAL A 1 347 ? -25.978 23.939 11.973 1.00 90.12 347 VAL A N 1
ATOM 2701 C CA . VAL A 1 347 ? -27.060 24.883 12.238 1.00 90.12 347 VAL A CA 1
ATOM 2702 C C . VAL A 1 347 ? -26.472 26.097 12.958 1.00 90.12 347 VAL A C 1
ATOM 2704 O O . VAL A 1 347 ? -25.749 25.941 13.938 1.00 90.12 347 VAL A O 1
ATOM 2707 N N . SER A 1 348 ? -26.758 27.298 12.463 1.00 89.38 348 SER A N 1
ATOM 2708 C CA . SER A 1 348 ? -26.365 28.572 13.084 1.00 89.38 348 SER A CA 1
ATOM 2709 C C . SER A 1 348 ? -27.466 29.140 13.974 1.00 89.38 348 SER A C 1
ATOM 2711 O O . SER A 1 348 ? -27.185 29.699 15.031 1.00 89.38 348 SER A O 1
ATOM 2713 N N . THR A 1 349 ? -28.726 28.962 13.581 1.00 93.75 349 THR A N 1
ATOM 2714 C CA . THR A 1 349 ? -29.875 29.496 14.319 1.00 93.75 349 THR A CA 1
ATOM 2715 C C . THR A 1 349 ? -31.020 28.496 14.319 1.00 93.75 349 THR A C 1
ATOM 2717 O O . THR A 1 349 ? -31.332 27.916 13.278 1.00 93.75 349 THR A O 1
ATOM 2720 N N . ILE A 1 350 ? -31.686 28.342 15.464 1.00 96.75 350 ILE A N 1
ATOM 2721 C CA . ILE A 1 350 ? -32.978 27.659 15.583 1.00 96.75 350 ILE A CA 1
ATOM 2722 C C . ILE A 1 350 ? -34.002 28.668 16.106 1.00 96.75 350 ILE A C 1
ATOM 2724 O O . ILE A 1 350 ? -33.900 29.125 17.241 1.00 96.75 350 ILE A O 1
ATOM 2728 N N . ARG A 1 351 ? -35.004 29.010 15.296 1.00 95.69 351 ARG A N 1
ATOM 2729 C CA . ARG A 1 351 ? -36.149 29.814 15.731 1.00 95.69 351 ARG A CA 1
ATOM 2730 C C . ARG A 1 351 ? -37.147 28.917 16.451 1.00 95.69 351 ARG A C 1
ATOM 2732 O O . ARG A 1 351 ? -37.851 28.151 15.796 1.00 95.69 351 ARG A O 1
ATOM 2739 N N . ALA A 1 352 ? -37.179 29.016 17.776 1.00 91.50 352 ALA A N 1
ATOM 2740 C CA . ALA A 1 352 ? -38.096 28.326 18.676 1.00 91.50 352 ALA A CA 1
ATOM 2741 C C . ALA A 1 352 ? -39.190 29.301 19.138 1.00 91.50 352 ALA A C 1
ATOM 2743 O O . ALA A 1 352 ? -38.967 30.141 20.011 1.00 91.50 352 ALA A O 1
ATOM 2744 N N . GLY A 1 353 ? -40.370 29.231 18.516 1.00 86.56 353 GLY A N 1
ATOM 2745 C CA . GLY A 1 353 ? -41.432 30.217 18.745 1.00 86.56 353 GLY A CA 1
ATOM 2746 C C . GLY A 1 353 ? -40.962 31.637 18.406 1.00 86.56 353 GLY A C 1
ATOM 2747 O O . GLY A 1 353 ? -40.609 31.922 17.258 1.00 86.56 353 GLY A O 1
ATOM 2748 N N . ASP A 1 354 ? -40.922 32.518 19.410 1.00 86.12 354 ASP A N 1
ATOM 2749 C CA . ASP A 1 354 ? -40.460 33.903 19.257 1.00 86.12 354 ASP A CA 1
ATOM 2750 C C . ASP A 1 354 ? -38.968 34.125 19.555 1.00 86.12 354 ASP A C 1
ATOM 2752 O O . ASP A 1 354 ? -38.473 35.250 19.447 1.00 86.12 354 ASP A O 1
ATOM 2756 N N . ILE A 1 355 ? -38.240 33.061 19.896 1.00 90.81 355 ILE A N 1
ATOM 2757 C CA . ILE A 1 355 ? -36.844 33.123 20.330 1.00 90.81 355 ILE A CA 1
ATOM 2758 C C . ILE A 1 355 ? -35.943 32.552 19.238 1.00 90.81 355 ILE A C 1
ATOM 2760 O O . ILE A 1 355 ? -36.156 31.443 18.754 1.00 90.81 355 ILE A O 1
ATOM 2764 N N . ASP A 1 356 ? -34.902 33.294 18.865 1.00 93.44 356 ASP A N 1
ATOM 2765 C CA . ASP A 1 356 ? -33.808 32.766 18.051 1.00 93.44 356 ASP A CA 1
ATOM 2766 C C . ASP A 1 356 ? -32.709 32.217 18.967 1.00 93.44 356 ASP A C 1
ATOM 2768 O O . ASP A 1 356 ? -31.947 32.970 19.579 1.00 93.44 356 ASP A O 1
ATOM 2772 N N . ILE A 1 357 ? -32.616 30.889 19.033 1.00 94.44 357 ILE A N 1
ATOM 2773 C CA . ILE A 1 357 ? -31.486 30.167 19.619 1.00 94.44 357 ILE A CA 1
ATOM 2774 C C . ILE A 1 357 ? -30.326 30.319 18.638 1.00 94.44 357 ILE A C 1
ATOM 2776 O O . ILE A 1 357 ? -30.180 29.551 17.683 1.00 94.44 357 ILE A O 1
ATOM 2780 N N . ASN A 1 358 ? -29.536 31.370 18.836 1.00 91.06 358 ASN A N 1
ATOM 2781 C CA . ASN A 1 358 ? -28.343 31.623 18.043 1.00 91.06 358 ASN A CA 1
ATOM 2782 C C . ASN A 1 358 ? -27.200 30.801 18.615 1.00 91.06 358 ASN A C 1
ATOM 2784 O O . ASN A 1 358 ? -26.683 31.091 19.697 1.00 91.06 358 ASN A O 1
ATOM 2788 N N . LEU A 1 359 ? -26.824 29.762 17.881 1.00 83.88 359 LEU A N 1
ATOM 2789 C CA . LEU A 1 359 ? -25.652 28.977 18.209 1.00 83.88 359 LEU A CA 1
ATOM 2790 C C . LEU A 1 359 ? -24.420 29.864 18.004 1.00 83.88 359 LEU A C 1
ATOM 2792 O O . LEU A 1 359 ? -24.440 30.724 17.116 1.00 83.88 359 LEU A O 1
ATOM 2796 N N . PRO A 1 360 ? -23.365 29.704 18.823 1.00 67.38 360 PRO A N 1
ATOM 2797 C CA . PRO A 1 360 ? -22.210 30.591 18.801 1.00 67.38 360 PRO A CA 1
ATOM 2798 C C . PRO A 1 360 ? -21.734 30.838 17.366 1.00 67.38 360 PRO A C 1
ATOM 2800 O O . PRO A 1 360 ? -21.388 29.893 16.647 1.00 67.38 360 PRO A O 1
ATOM 2803 N N . THR A 1 361 ? -21.775 32.106 16.923 1.00 53.72 361 THR A N 1
ATOM 2804 C CA . THR A 1 361 ? -21.154 32.482 15.651 1.00 53.72 361 THR A CA 1
ATOM 2805 C C . THR A 1 361 ? -19.696 32.227 15.839 1.00 53.72 361 THR A C 1
ATOM 2807 O O . THR A 1 361 ? -19.074 32.756 16.761 1.00 53.72 361 THR A O 1
ATOM 2810 N N . ILE A 1 362 ? -19.165 31.394 14.972 1.00 51.69 362 ILE A N 1
ATOM 2811 C CA . ILE A 1 362 ? -17.793 31.046 15.122 1.00 51.69 362 ILE A CA 1
ATOM 2812 C C . ILE A 1 362 ? -16.960 32.064 14.340 1.00 51.69 362 ILE A C 1
ATOM 2814 O O . ILE A 1 362 ? -16.628 31.877 13.177 1.00 51.69 362 ILE A O 1
ATOM 2818 N N . THR A 1 363 ? -16.759 33.223 14.976 1.00 35.91 363 THR A N 1
ATOM 2819 C CA . THR A 1 363 ? -16.142 34.441 14.412 1.00 35.91 363 THR A CA 1
ATOM 2820 C C . THR A 1 363 ? -14.635 34.357 14.281 1.00 35.91 363 THR A C 1
ATOM 2822 O O . THR A 1 363 ? -14.006 35.199 13.650 1.00 35.91 363 THR A O 1
ATOM 2825 N N . ASP A 1 364 ? -14.059 33.341 14.892 1.00 36.03 364 ASP A N 1
ATOM 2826 C CA . ASP A 1 364 ? -12.681 32.982 14.713 1.00 36.03 364 ASP A CA 1
ATOM 2827 C C . ASP A 1 364 ? -12.725 31.691 13.904 1.00 36.03 364 ASP A C 1
ATOM 2829 O O . ASP A 1 364 ? -13.283 30.707 14.375 1.00 36.03 364 ASP A O 1
ATOM 2833 N N . ASN A 1 365 ? -12.064 31.604 12.751 1.00 34.66 365 ASN A N 1
ATOM 2834 C CA . ASN A 1 365 ? -11.727 30.292 12.165 1.00 34.66 365 ASN A CA 1
ATOM 2835 C C . ASN A 1 365 ? -10.735 29.505 13.061 1.00 34.66 365 ASN A C 1
ATOM 2837 O O . ASN A 1 365 ? -10.130 28.516 12.653 1.00 34.66 365 ASN A O 1
ATOM 2841 N N . THR A 1 366 ? -10.566 29.987 14.296 1.00 37.56 366 THR A N 1
ATOM 2842 C CA . THR A 1 366 ? -9.868 29.413 15.428 1.00 37.56 366 THR A CA 1
ATOM 2843 C C . THR A 1 366 ? -10.848 28.972 16.558 1.00 37.56 366 THR A C 1
ATOM 2845 O O . THR A 1 366 ? -10.510 28.259 17.500 1.00 37.56 366 THR A O 1
ATOM 2848 N N . SER A 1 367 ? -12.122 29.315 16.500 1.00 36.41 367 SER A N 1
ATOM 2849 C CA . SER A 1 367 ? -13.162 28.599 17.247 1.00 36.41 367 SER A CA 1
ATOM 2850 C C . SER A 1 367 ? -14.010 27.774 16.295 1.00 36.41 367 SER A C 1
ATOM 2852 O O . SER A 1 367 ? -14.702 26.860 16.732 1.00 36.41 367 SER A O 1
ATOM 2854 N N . ALA A 1 368 ? -13.936 28.067 14.990 1.00 34.03 368 ALA A N 1
ATOM 2855 C CA . ALA A 1 368 ? -14.552 27.305 13.920 1.00 34.03 368 ALA A CA 1
ATOM 2856 C C . ALA A 1 368 ? -13.440 26.425 13.461 1.00 34.03 368 ALA A C 1
ATOM 2858 O O . ALA A 1 368 ? -12.268 26.806 13.495 1.00 34.03 368 ALA A O 1
ATOM 2859 N N . PHE A 1 369 ? -13.802 25.261 12.979 1.00 36.78 369 PHE A N 1
ATOM 2860 C CA . PHE A 1 369 ? -12.909 24.530 12.121 1.00 36.78 369 PHE A CA 1
ATOM 2861 C C . PHE A 1 369 ? -12.781 25.306 10.793 1.00 36.78 369 PHE A C 1
ATOM 2863 O O . PHE A 1 369 ? -13.157 24.815 9.737 1.00 36.78 369 PHE A O 1
ATOM 2870 N N . GLY A 1 370 ? -12.215 26.523 10.821 1.00 35.28 370 GLY A N 1
ATOM 2871 C CA . GLY A 1 370 ? -11.297 26.889 9.766 1.00 35.28 370 GLY A CA 1
ATOM 2872 C C . GLY A 1 370 ? -10.284 25.755 9.691 1.00 35.28 370 GLY A C 1
ATOM 2873 O O . GLY A 1 370 ? -9.980 25.160 10.732 1.00 35.28 370 GLY A O 1
ATOM 2874 N N . PRO A 1 371 ? -9.833 25.389 8.491 1.00 39.72 371 PRO A N 1
ATOM 2875 C CA . PRO A 1 371 ? -9.016 24.212 8.301 1.00 39.72 371 PRO A CA 1
ATOM 2876 C C . PRO A 1 371 ? -7.693 24.324 9.055 1.00 39.72 371 PRO A C 1
ATOM 2878 O O . PRO A 1 371 ? -6.683 24.798 8.553 1.00 39.72 371 PRO A O 1
ATOM 2881 N N . ARG A 1 372 ? -7.731 23.906 10.312 1.00 47.41 372 ARG A N 1
ATOM 2882 C CA . ARG A 1 372 ? -6.600 23.697 11.185 1.00 47.41 372 ARG A CA 1
ATOM 2883 C C . ARG A 1 372 ? -6.124 22.311 10.840 1.00 47.41 372 ARG A C 1
ATOM 2885 O O . ARG A 1 372 ? -6.859 21.348 11.038 1.00 47.41 372 ARG A O 1
ATOM 2892 N N . ILE A 1 373 ? -4.904 22.208 10.336 1.00 47.78 373 ILE A N 1
ATOM 2893 C CA . ILE A 1 373 ? -4.233 20.916 10.263 1.00 47.78 373 ILE A CA 1
ATOM 2894 C C . ILE A 1 373 ? -3.979 20.518 11.716 1.00 47.78 373 ILE A C 1
ATOM 2896 O O . ILE A 1 373 ? -2.981 20.926 12.308 1.00 47.78 373 ILE A O 1
ATOM 2900 N N . LYS A 1 374 ? -4.907 19.800 12.345 1.00 57.22 374 LYS A N 1
ATOM 2901 C CA . LYS A 1 374 ? -4.644 19.213 13.653 1.00 57.22 374 LYS A CA 1
ATOM 2902 C C . LYS A 1 374 ? -4.909 17.727 13.589 1.00 57.22 374 LYS A C 1
ATOM 2904 O O . LYS A 1 374 ? -5.924 17.219 14.045 1.00 57.22 374 LYS A O 1
ATOM 2909 N N . GLY A 1 375 ? -3.930 17.070 12.983 1.00 68.25 375 GLY A N 1
ATOM 2910 C CA . GLY A 1 375 ? -3.642 15.694 13.299 1.00 68.25 375 GLY A CA 1
ATOM 2911 C C . GLY A 1 375 ? -2.643 15.580 14.447 1.00 68.25 375 GLY A C 1
ATOM 2912 O O . GLY A 1 375 ? -1.813 16.466 14.649 1.00 68.25 375 GLY A O 1
ATOM 2913 N N . VAL A 1 376 ? -2.679 14.461 15.154 1.00 73.88 376 VAL A N 1
ATOM 2914 C CA . VAL A 1 376 ? -1.808 13.985 16.227 1.00 73.88 376 VAL A CA 1
ATOM 2915 C C . VAL A 1 376 ? -0.328 14.287 15.965 1.00 73.88 376 VAL A C 1
ATOM 2917 O O . VAL A 1 376 ? 0.383 14.737 16.863 1.00 73.88 376 VAL A O 1
ATOM 2920 N N . LEU A 1 377 ? 0.164 14.075 14.738 1.00 78.50 377 LEU A N 1
ATOM 2921 C CA . LEU A 1 377 ? 1.559 14.390 14.403 1.00 78.50 377 LEU A CA 1
ATOM 2922 C C . LEU A 1 377 ? 1.818 15.888 14.294 1.00 78.50 377 LEU A C 1
ATOM 2924 O O . LEU A 1 377 ? 2.858 16.356 14.752 1.00 78.50 377 LEU A O 1
ATOM 2928 N N . GLY A 1 378 ? 0.879 16.632 13.705 1.00 79.31 378 GLY A N 1
ATOM 2929 C CA . GLY A 1 378 ? 0.926 18.089 13.675 1.00 79.31 378 GLY A CA 1
ATOM 2930 C C . GLY A 1 378 ? 1.059 18.645 15.091 1.00 79.31 378 GLY A C 1
ATOM 2931 O O . GLY A 1 378 ? 1.976 19.421 15.341 1.00 79.31 378 GLY A O 1
ATOM 2932 N N . GLU A 1 379 ? 0.250 18.149 16.036 1.00 78.69 379 GLU A N 1
ATOM 2933 C CA . GLU A 1 379 ? 0.321 18.549 17.451 1.00 78.69 379 GLU A CA 1
ATOM 2934 C C . GLU A 1 379 ? 1.688 18.265 18.077 1.00 78.69 379 GLU A C 1
ATOM 2936 O O . GLU A 1 379 ? 2.264 19.125 18.744 1.00 78.69 379 GLU A O 1
ATOM 2941 N N . TYR A 1 380 ? 2.228 17.068 17.835 1.00 82.31 380 TYR A N 1
ATOM 2942 C CA . TYR A 1 380 ? 3.530 16.649 18.348 1.00 82.31 380 TYR A CA 1
ATOM 2943 C C . TYR A 1 380 ? 4.673 17.536 17.841 1.00 82.31 380 TYR A C 1
ATOM 2945 O O . TYR A 1 380 ? 5.510 17.989 18.627 1.00 82.31 380 TYR A O 1
ATOM 2953 N N . TYR A 1 381 ? 4.704 17.845 16.542 1.00 81.81 381 TYR A N 1
ATOM 2954 C CA . TYR A 1 381 ? 5.731 18.724 15.984 1.00 81.81 381 TYR A CA 1
ATOM 2955 C C . TYR A 1 381 ? 5.569 20.178 16.455 1.00 81.81 381 TYR A C 1
ATOM 2957 O O . TYR A 1 381 ? 6.575 20.823 16.751 1.00 81.81 381 TYR A O 1
ATOM 2965 N N . SER A 1 382 ? 4.340 20.688 16.603 1.00 79.94 382 SER A N 1
ATOM 2966 C CA . SER A 1 382 ? 4.085 22.030 17.152 1.00 79.94 382 SER A CA 1
ATOM 2967 C C . SER A 1 382 ? 4.478 22.156 18.628 1.00 79.94 382 SER A C 1
ATOM 2969 O O . SER A 1 382 ? 5.055 23.168 19.034 1.00 79.94 382 SER A O 1
ATOM 2971 N N . ALA A 1 383 ? 4.223 21.128 19.443 1.00 80.75 383 ALA A N 1
ATOM 2972 C CA . ALA A 1 383 ? 4.648 21.100 20.841 1.00 80.75 383 ALA A CA 1
ATOM 2973 C C . ALA A 1 383 ? 6.177 21.194 20.947 1.00 80.75 383 ALA A C 1
ATOM 2975 O O . ALA A 1 383 ? 6.715 22.024 21.678 1.00 80.75 383 ALA A O 1
ATOM 2976 N N . ARG A 1 384 ? 6.899 20.417 20.133 1.00 81.75 384 ARG A N 1
ATOM 2977 C CA . ARG A 1 384 ? 8.368 20.461 20.095 1.00 81.75 384 ARG A CA 1
ATOM 2978 C C . ARG A 1 384 ? 8.910 21.772 19.535 1.00 81.75 384 ARG A C 1
ATOM 2980 O O . ARG A 1 384 ? 9.943 22.237 20.012 1.00 81.75 384 ARG A O 1
ATOM 2987 N N . HIS A 1 385 ? 8.219 22.390 18.580 1.00 81.56 385 HIS A N 1
ATOM 2988 C CA . HIS A 1 385 ? 8.541 23.737 18.111 1.00 81.56 385 HIS A CA 1
ATOM 2989 C C . HIS A 1 385 ? 8.450 24.776 19.234 1.00 81.56 385 HIS A C 1
ATOM 2991 O O . HIS A 1 385 ? 9.381 25.554 19.423 1.00 81.56 385 HIS A O 1
ATOM 2997 N N . THR A 1 386 ? 7.385 24.724 20.039 1.00 79.81 386 THR A N 1
ATOM 2998 C CA . THR A 1 386 ? 7.173 25.615 21.199 1.00 79.81 386 THR A CA 1
ATOM 2999 C C . THR A 1 386 ? 8.324 25.545 22.198 1.00 79.81 386 THR A C 1
ATOM 3001 O O . THR A 1 386 ? 8.731 26.551 22.769 1.00 79.81 386 THR A O 1
ATOM 3004 N N . LEU A 1 387 ? 8.889 24.350 22.379 1.00 79.25 387 LEU A N 1
ATOM 3005 C CA . LEU A 1 387 ? 10.025 24.102 23.267 1.00 79.25 387 LEU A CA 1
ATOM 3006 C C . LEU A 1 387 ? 11.390 24.363 22.606 1.00 79.25 387 LEU A C 1
ATOM 3008 O O . LEU A 1 387 ? 12.424 24.081 23.214 1.00 79.25 387 LEU A O 1
ATOM 3012 N N . GLY A 1 388 ? 11.403 24.824 21.349 1.00 78.25 388 GLY A N 1
ATOM 3013 C CA . GLY A 1 388 ? 12.585 24.991 20.496 1.00 78.25 388 GLY A CA 1
ATOM 3014 C C . GLY A 1 388 ? 13.314 23.683 20.140 1.00 78.25 388 GLY A C 1
ATOM 3015 O O . GLY A 1 388 ? 14.417 23.704 19.592 1.00 78.25 388 GLY A O 1
ATOM 3016 N N . GLN A 1 389 ? 12.699 22.536 20.443 1.00 77.12 389 GLN A N 1
ATOM 3017 C CA . GLN A 1 389 ? 13.240 21.190 20.243 1.00 77.12 389 GLN A CA 1
ATOM 3018 C C . GLN A 1 389 ? 13.112 20.682 18.799 1.00 77.12 389 GLN A C 1
ATOM 3020 O O . GLN A 1 389 ? 13.655 19.617 18.477 1.00 77.12 389 GLN A O 1
ATOM 3025 N N . TYR A 1 390 ? 12.332 21.374 17.963 1.00 77.56 390 TYR A N 1
ATOM 3026 C CA . TYR A 1 390 ? 12.136 21.060 16.552 1.00 77.56 390 TYR A CA 1
ATOM 3027 C C . TYR A 1 390 ? 11.958 22.332 15.717 1.00 77.56 390 TYR A C 1
ATOM 3029 O O . TYR A 1 390 ? 11.293 23.275 16.143 1.00 77.56 390 TYR A O 1
ATOM 3037 N N . ARG A 1 391 ? 12.598 22.379 14.547 1.00 82.12 391 ARG A N 1
ATOM 3038 C CA . ARG A 1 391 ? 12.758 23.591 13.729 1.00 82.12 391 ARG A CA 1
ATOM 3039 C C . ARG A 1 391 ? 12.385 23.309 12.274 1.00 82.12 391 ARG A C 1
ATOM 3041 O O . ARG A 1 391 ? 11.203 23.310 11.943 1.00 82.12 391 ARG A O 1
ATOM 3048 N N . SER A 1 392 ? 13.358 23.029 11.416 1.00 85.94 392 SER A N 1
ATOM 3049 C CA . SER A 1 392 ? 13.149 22.922 9.967 1.00 85.94 392 SER A CA 1
ATOM 3050 C C . SER A 1 392 ? 13.660 21.594 9.422 1.00 85.94 392 SER A C 1
ATOM 3052 O O . SER A 1 392 ? 14.579 20.997 9.979 1.00 85.94 392 SER A O 1
ATOM 3054 N N . ALA A 1 393 ? 13.100 21.151 8.306 1.00 88.12 393 ALA A N 1
ATOM 3055 C CA . ALA A 1 393 ? 13.782 20.272 7.369 1.00 88.12 393 ALA A CA 1
ATOM 3056 C C . ALA A 1 393 ? 13.881 20.919 6.006 1.00 88.12 393 ALA A C 1
ATOM 3058 O O . ALA A 1 393 ? 13.192 21.893 5.731 1.00 88.12 393 ALA A O 1
ATOM 3059 N N . CYS A 1 394 ? 14.803 20.426 5.194 1.00 91.38 394 CYS A N 1
ATOM 3060 C CA . CYS A 1 394 ? 15.194 21.063 3.961 1.00 91.38 394 CYS A CA 1
ATOM 3061 C C . CYS A 1 394 ? 15.486 20.035 2.873 1.00 91.38 394 CYS A C 1
ATOM 3063 O O . CYS A 1 394 ? 16.235 19.081 3.097 1.00 91.38 394 CYS A O 1
ATOM 3065 N N . VAL A 1 395 ? 14.918 20.261 1.689 1.00 90.75 395 VAL A N 1
ATOM 3066 C CA . VAL A 1 395 ? 15.337 19.600 0.449 1.00 90.75 395 VAL A CA 1
ATOM 3067 C C . VAL A 1 395 ? 15.978 20.651 -0.445 1.00 90.75 395 VAL A C 1
ATOM 3069 O O . VAL A 1 395 ? 15.316 21.584 -0.907 1.00 90.75 395 VAL A O 1
ATOM 3072 N N . THR A 1 396 ? 17.269 20.482 -0.702 1.00 91.31 396 THR A N 1
ATOM 3073 C CA . THR A 1 396 ? 18.033 21.323 -1.621 1.00 91.31 396 THR A CA 1
ATOM 3074 C C . THR A 1 396 ? 18.177 20.628 -2.959 1.00 91.31 396 THR A C 1
ATOM 3076 O O . THR A 1 396 ? 18.585 19.470 -3.001 1.00 91.31 396 THR A O 1
ATOM 3079 N N . ALA A 1 397 ? 17.891 21.346 -4.040 1.00 89.00 397 ALA A N 1
ATOM 3080 C CA . ALA A 1 397 ? 18.170 20.918 -5.403 1.00 89.00 397 ALA A CA 1
ATOM 3081 C C . ALA A 1 397 ? 19.197 21.853 -6.049 1.00 89.00 397 ALA A C 1
ATOM 3083 O O . ALA A 1 397 ? 19.041 23.073 -5.986 1.00 89.00 397 ALA A O 1
ATOM 3084 N N . THR A 1 398 ? 20.236 21.279 -6.653 1.00 87.75 398 THR A N 1
ATOM 3085 C CA . THR A 1 398 ? 21.267 22.013 -7.394 1.00 87.75 398 THR A CA 1
ATOM 3086 C C . THR A 1 398 ? 20.905 21.996 -8.875 1.00 87.75 398 THR A C 1
ATOM 3088 O O . THR A 1 398 ? 20.866 20.925 -9.478 1.00 87.75 398 THR A O 1
ATOM 3091 N N . TYR A 1 399 ? 20.632 23.159 -9.462 1.00 86.81 399 TYR A N 1
ATOM 3092 C CA . TYR A 1 399 ? 20.269 23.311 -10.871 1.00 86.81 399 TYR A CA 1
ATOM 3093 C C . TYR A 1 399 ? 21.344 24.077 -11.644 1.00 86.81 399 TYR A C 1
ATOM 3095 O O . TYR A 1 399 ? 21.906 25.045 -11.136 1.00 86.81 399 TYR A O 1
ATOM 3103 N N . LEU A 1 400 ? 21.576 23.682 -12.892 1.00 84.19 400 LEU A N 1
ATOM 3104 C CA . LEU A 1 400 ? 22.447 24.353 -13.849 1.00 84.19 400 LEU A CA 1
ATOM 3105 C C . LEU A 1 400 ? 21.592 25.069 -14.903 1.00 84.19 400 LEU A C 1
ATOM 3107 O O . LEU A 1 400 ? 20.831 24.412 -15.611 1.00 84.19 400 LEU A O 1
ATOM 3111 N N . PHE A 1 401 ? 21.728 26.391 -15.009 1.00 82.56 401 PHE A N 1
ATOM 3112 C CA . PHE A 1 401 ? 21.029 27.251 -15.970 1.00 82.56 401 PHE A CA 1
ATOM 3113 C C . PHE A 1 401 ? 21.993 27.794 -17.049 1.00 82.56 401 PHE A C 1
ATOM 3115 O O . PHE A 1 401 ? 23.156 28.059 -16.740 1.00 82.56 401 PHE A O 1
ATOM 3122 N N . PRO A 1 402 ? 21.537 28.018 -18.295 1.00 75.62 402 PRO A N 1
ATOM 3123 C CA . PRO A 1 402 ? 22.327 28.683 -19.345 1.00 75.62 402 PRO A CA 1
ATOM 3124 C C . PRO A 1 402 ? 22.541 30.191 -19.057 1.00 75.62 402 PRO A C 1
ATOM 3126 O O . PRO A 1 402 ? 21.706 30.811 -18.397 1.00 75.62 402 PRO A O 1
ATOM 3129 N N . ASN A 1 403 ? 23.647 30.801 -19.524 1.00 63.53 403 ASN A N 1
ATOM 3130 C CA . ASN A 1 403 ? 24.087 32.125 -19.033 1.00 63.53 403 ASN A CA 1
ATOM 3131 C C . ASN A 1 403 ? 23.211 33.337 -19.348 1.00 63.53 403 ASN A C 1
ATOM 3133 O O . ASN A 1 403 ? 23.324 34.352 -18.661 1.00 63.53 403 ASN A O 1
ATOM 3137 N N . ASP A 1 404 ? 22.433 33.306 -20.425 1.00 57.06 404 ASP A N 1
ATOM 3138 C CA . ASP A 1 404 ? 22.003 34.534 -21.113 1.00 57.06 404 ASP A CA 1
ATOM 3139 C C . ASP A 1 404 ? 20.868 35.300 -20.400 1.00 57.06 404 ASP A C 1
ATOM 3141 O O . ASP A 1 404 ? 20.154 36.089 -21.015 1.00 57.06 404 ASP A O 1
ATOM 3145 N N . SER A 1 405 ? 20.606 35.044 -19.115 1.00 55.78 405 SER A N 1
ATOM 3146 C CA . SER A 1 405 ? 19.344 35.438 -18.470 1.00 55.78 405 SER A CA 1
ATOM 3147 C C . SER A 1 405 ? 19.461 35.803 -16.989 1.00 55.78 405 SER A C 1
ATOM 3149 O O . SER A 1 405 ? 18.528 35.560 -16.241 1.00 55.78 405 SER A O 1
ATOM 3151 N N . GLN A 1 406 ? 20.563 36.394 -16.524 1.00 61.97 406 GLN A N 1
ATOM 3152 C CA . GLN A 1 406 ? 20.774 36.600 -15.082 1.00 61.97 406 GLN A CA 1
ATOM 3153 C C . GLN A 1 406 ? 19.696 37.468 -14.383 1.00 61.97 406 GLN A C 1
ATOM 3155 O O . GLN A 1 406 ? 19.220 37.082 -13.316 1.00 61.97 406 GLN A O 1
ATOM 3160 N N . ASP A 1 407 ? 19.261 38.579 -14.991 1.00 63.25 407 ASP A N 1
ATOM 3161 C CA . ASP A 1 407 ? 18.210 39.453 -14.427 1.00 63.25 407 ASP A CA 1
ATOM 3162 C C . ASP A 1 407 ? 16.790 38.893 -14.634 1.00 63.25 407 ASP A C 1
ATOM 3164 O O . ASP A 1 407 ? 15.898 39.091 -13.807 1.00 63.25 407 ASP A O 1
ATOM 3168 N N . LEU A 1 408 ? 16.577 38.159 -15.731 1.00 71.06 408 LEU A N 1
ATOM 3169 C CA . LEU A 1 408 ? 15.298 37.510 -16.044 1.00 71.06 408 LEU A CA 1
ATOM 3170 C C . LEU A 1 408 ? 15.085 36.251 -15.188 1.00 71.06 408 LEU A C 1
ATOM 3172 O O . LEU A 1 408 ? 13.947 35.902 -14.884 1.00 71.06 408 LEU A O 1
ATOM 3176 N N . LEU A 1 409 ? 16.169 35.594 -14.768 1.00 80.00 409 LEU A N 1
ATOM 3177 C CA . LEU A 1 409 ? 16.163 34.376 -13.959 1.00 80.00 409 LEU A CA 1
ATOM 3178 C C . LEU A 1 409 ? 15.573 34.626 -12.571 1.00 80.00 409 LEU A C 1
ATOM 3180 O O . LEU A 1 409 ? 14.740 33.846 -12.124 1.00 80.00 409 LEU A O 1
ATOM 3184 N N . ASP A 1 410 ? 15.941 35.727 -11.914 1.00 81.38 410 ASP A N 1
ATOM 3185 C CA . ASP A 1 410 ? 15.395 36.068 -10.594 1.00 81.38 410 ASP A CA 1
ATOM 3186 C C . ASP A 1 410 ? 13.894 36.334 -10.647 1.00 81.38 410 ASP A C 1
ATOM 3188 O O . ASP A 1 410 ? 13.137 35.819 -9.824 1.00 81.38 410 ASP A O 1
ATOM 3192 N N . GLN A 1 411 ? 13.451 37.090 -11.653 1.00 83.12 411 GLN A N 1
ATOM 3193 C CA . GLN A 1 411 ? 12.031 37.371 -11.848 1.00 83.12 411 GLN A CA 1
ATOM 3194 C C . GLN A 1 411 ? 11.261 36.093 -12.191 1.00 83.12 411 GLN A C 1
ATOM 3196 O O . GLN A 1 411 ? 10.205 35.849 -11.612 1.00 83.12 411 GLN A O 1
ATOM 3201 N N . ALA A 1 412 ? 11.803 35.248 -13.073 1.00 84.50 412 ALA A N 1
ATOM 3202 C CA . ALA A 1 412 ? 11.201 33.968 -13.434 1.00 84.50 412 ALA A CA 1
ATOM 3203 C C . ALA A 1 412 ? 11.091 33.020 -12.228 1.00 84.50 412 ALA A C 1
ATOM 3205 O O . ALA A 1 412 ? 10.051 32.391 -12.042 1.00 84.50 412 ALA A O 1
ATOM 3206 N N . LEU A 1 413 ? 12.112 32.956 -11.365 1.00 88.00 413 LEU A N 1
ATOM 3207 C CA . LEU A 1 413 ? 12.079 32.168 -10.128 1.00 88.00 413 LEU A CA 1
ATOM 3208 C C . LEU A 1 413 ? 11.029 32.693 -9.146 1.00 88.00 413 LEU A C 1
ATOM 3210 O O . LEU A 1 413 ? 10.318 31.902 -8.529 1.00 88.00 413 LEU A O 1
ATOM 3214 N N . GLU A 1 414 ? 10.897 34.011 -9.009 1.00 90.69 414 GLU A N 1
ATOM 3215 C CA . GLU A 1 414 ? 9.871 34.617 -8.160 1.00 90.69 414 GLU A CA 1
ATOM 3216 C C . GLU A 1 414 ? 8.452 34.388 -8.702 1.00 90.69 414 GLU A C 1
ATOM 3218 O O . GLU A 1 414 ? 7.553 34.058 -7.926 1.00 90.69 414 GLU A O 1
ATOM 3223 N N . TYR A 1 415 ? 8.239 34.479 -10.019 1.00 88.69 415 TYR A N 1
ATOM 3224 C CA . TYR A 1 415 ? 6.964 34.120 -10.648 1.00 88.69 415 TYR A CA 1
ATOM 3225 C C . TYR A 1 415 ? 6.624 32.643 -10.466 1.00 88.69 415 TYR A C 1
ATOM 3227 O O . TYR A 1 415 ? 5.510 32.316 -10.044 1.00 88.69 415 TYR A O 1
ATOM 3235 N N . ALA A 1 416 ? 7.592 31.760 -10.716 1.00 90.75 416 ALA A N 1
ATOM 3236 C CA . ALA A 1 416 ? 7.449 30.328 -10.506 1.00 90.75 416 ALA A CA 1
ATOM 3237 C C . ALA A 1 416 ? 7.130 30.014 -9.039 1.00 90.75 416 ALA A C 1
ATOM 3239 O O . ALA A 1 416 ? 6.267 29.179 -8.758 1.00 90.75 416 ALA A O 1
ATOM 3240 N N . LEU A 1 417 ? 7.758 30.719 -8.092 1.00 93.81 417 LEU A N 1
ATOM 3241 C CA . LEU A 1 417 ? 7.473 30.591 -6.667 1.00 93.81 417 LEU A CA 1
ATOM 3242 C C . LEU A 1 417 ? 6.038 31.025 -6.348 1.00 93.81 417 LEU A C 1
ATOM 3244 O O . LEU A 1 417 ? 5.306 30.261 -5.723 1.00 93.81 417 LEU A O 1
ATOM 3248 N N . GLN A 1 418 ? 5.590 32.193 -6.817 1.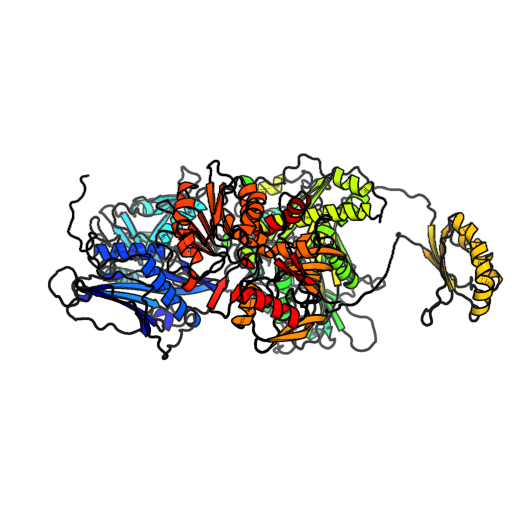00 92.94 418 GLN A N 1
ATOM 3249 C CA . GLN A 1 418 ? 4.208 32.641 -6.610 1.00 92.94 418 GLN A CA 1
ATOM 3250 C C . GLN A 1 418 ? 3.181 31.665 -7.212 1.00 92.94 418 GLN A C 1
ATOM 3252 O O . GLN A 1 418 ? 2.157 31.381 -6.589 1.00 92.94 418 GLN A O 1
ATOM 3257 N N . ALA A 1 419 ? 3.438 31.125 -8.407 1.00 91.50 419 ALA A N 1
ATOM 3258 C CA . ALA A 1 419 ? 2.600 30.095 -9.024 1.00 91.50 419 ALA A CA 1
ATOM 3259 C C . ALA A 1 419 ? 2.586 28.797 -8.197 1.00 91.50 419 ALA A C 1
ATOM 3261 O O . ALA A 1 419 ? 1.525 28.223 -7.957 1.00 91.50 419 ALA A O 1
ATOM 3262 N N . THR A 1 420 ? 3.740 28.391 -7.669 1.00 93.44 420 THR A N 1
ATOM 3263 C CA . THR A 1 420 ? 3.880 27.201 -6.820 1.00 93.44 420 THR A CA 1
ATOM 3264 C C . THR A 1 420 ? 3.119 27.351 -5.497 1.00 93.44 420 THR A C 1
ATOM 3266 O O . THR A 1 420 ? 2.432 26.417 -5.087 1.00 93.44 420 THR A O 1
ATOM 3269 N N . ILE A 1 421 ? 3.138 28.534 -4.866 1.00 93.00 421 ILE A N 1
ATOM 3270 C CA . ILE A 1 421 ? 2.326 28.827 -3.665 1.00 93.00 421 ILE A CA 1
ATOM 3271 C C . ILE A 1 421 ? 0.825 28.748 -3.981 1.00 93.00 421 ILE A C 1
ATOM 3273 O O . ILE A 1 421 ? 0.037 28.235 -3.184 1.00 93.00 421 ILE A O 1
ATOM 3277 N N . ARG A 1 422 ? 0.403 29.228 -5.159 1.00 89.88 422 ARG A N 1
ATOM 3278 C CA . ARG A 1 422 ? -0.996 29.104 -5.596 1.00 89.88 422 ARG A CA 1
ATOM 3279 C C . ARG A 1 422 ? -1.381 27.647 -5.856 1.00 89.88 422 ARG A C 1
ATOM 3281 O O . ARG A 1 422 ? -2.500 27.259 -5.542 1.00 89.88 422 ARG A O 1
ATOM 3288 N N . GLN A 1 423 ? -0.478 26.832 -6.382 1.00 88.94 423 GLN A N 1
ATOM 3289 C CA . GLN A 1 423 ? -0.756 25.431 -6.683 1.00 88.94 423 GLN A CA 1
ATOM 3290 C C . GLN A 1 423 ? -0.927 24.571 -5.420 1.00 88.94 423 GLN A C 1
ATOM 3292 O O . GLN A 1 423 ? -1.778 23.684 -5.397 1.00 88.94 423 GLN A O 1
ATOM 3297 N N . HIS A 1 424 ? -0.137 24.825 -4.372 1.00 88.75 424 HIS A N 1
ATOM 3298 C CA . HIS A 1 424 ? -0.040 23.927 -3.218 1.00 88.75 424 HIS A CA 1
ATOM 3299 C C . HIS A 1 424 ? -0.676 24.487 -1.951 1.00 88.75 424 HIS A C 1
ATOM 3301 O O . HIS A 1 424 ? -0.143 25.408 -1.334 1.00 88.75 424 HIS A O 1
ATOM 3307 N N . ALA A 1 425 ? -1.754 23.841 -1.495 1.00 82.12 425 ALA A N 1
ATOM 3308 C CA . ALA A 1 425 ? -2.451 24.198 -0.257 1.00 82.12 425 ALA A CA 1
ATOM 3309 C C . ALA A 1 425 ? -1.514 24.237 0.961 1.00 82.12 425 ALA A C 1
ATOM 3311 O O . ALA A 1 425 ? -1.569 25.176 1.745 1.00 82.12 425 ALA A O 1
ATOM 3312 N N . GLY A 1 426 ? -0.607 23.259 1.097 1.00 85.44 426 GLY A N 1
ATOM 3313 C CA . GLY A 1 426 ? 0.312 23.163 2.239 1.00 85.44 426 GLY A CA 1
ATOM 3314 C C . GLY A 1 426 ? 1.301 24.326 2.358 1.00 85.44 426 GLY A C 1
ATOM 3315 O O . GLY A 1 426 ? 1.715 24.664 3.464 1.00 85.44 426 GLY A O 1
ATOM 3316 N N . LEU A 1 427 ? 1.616 25.012 1.249 1.00 91.25 427 LEU A N 1
ATOM 3317 C CA . LEU A 1 427 ? 2.437 26.229 1.264 1.00 91.25 427 LEU A CA 1
ATOM 3318 C C . LEU A 1 427 ? 1.654 27.456 1.744 1.00 91.25 427 LEU A C 1
ATOM 3320 O O . LEU A 1 427 ? 2.235 28.512 1.980 1.00 91.25 427 LEU A O 1
ATOM 3324 N N . ARG A 1 428 ? 0.338 27.349 1.924 1.00 88.69 428 ARG A N 1
ATOM 3325 C CA . ARG A 1 428 ? -0.482 28.451 2.420 1.00 88.69 428 ARG A CA 1
ATOM 3326 C C . ARG A 1 428 ? -0.682 28.425 3.929 1.00 88.69 428 ARG A C 1
ATOM 3328 O O . ARG A 1 428 ? -1.569 29.110 4.414 1.00 88.69 428 ARG A O 1
ATOM 3335 N N . TYR A 1 429 ? 0.126 27.671 4.676 1.00 85.31 429 TYR A N 1
ATOM 3336 C CA . TYR A 1 429 ? 0.005 27.544 6.130 1.00 85.31 429 TYR A CA 1
ATOM 3337 C C . TYR A 1 429 ? 1.258 27.994 6.887 1.00 85.31 429 TYR A C 1
ATOM 3339 O O . TYR A 1 429 ? 2.396 27.840 6.437 1.00 85.31 429 TYR A O 1
ATOM 3347 N N . GLY A 1 430 ? 1.019 28.553 8.070 1.00 84.69 430 GLY A N 1
ATOM 3348 C CA . GLY A 1 430 ? 2.011 29.069 9.004 1.00 84.69 430 GLY A CA 1
ATOM 3349 C C . GLY A 1 430 ? 1.743 28.629 10.440 1.00 84.69 430 GLY A C 1
ATOM 3350 O O . GLY A 1 430 ? 0.695 28.053 10.728 1.00 84.69 430 GLY A O 1
ATOM 3351 N N . ILE A 1 431 ? 2.681 28.909 11.347 1.00 79.75 431 ILE A N 1
ATOM 3352 C CA . ILE A 1 431 ? 2.527 28.618 12.782 1.00 79.75 431 ILE A CA 1
ATOM 3353 C C . ILE A 1 431 ? 1.954 29.851 13.486 1.00 79.75 431 ILE A C 1
ATOM 3355 O O . ILE A 1 431 ? 2.540 30.933 13.439 1.00 79.75 431 ILE A O 1
ATOM 3359 N N . SER A 1 432 ? 0.821 29.688 14.164 1.00 75.50 432 SER A N 1
ATOM 3360 C CA . SER A 1 432 ? 0.197 30.708 15.004 1.00 75.50 432 SER A CA 1
ATOM 3361 C C . SER A 1 432 ? 0.286 30.322 16.475 1.00 75.50 432 SER A C 1
ATOM 3363 O O . SER A 1 432 ? 0.067 29.171 16.830 1.00 75.50 432 SER A O 1
ATOM 3365 N N . TYR A 1 433 ? 0.569 31.290 17.344 1.00 65.19 433 TYR A N 1
ATOM 3366 C CA . TYR A 1 433 ? 0.634 31.084 18.797 1.00 65.19 433 TYR A CA 1
ATOM 3367 C C . TYR A 1 433 ? -0.738 31.190 19.469 1.00 65.19 433 TYR A C 1
ATOM 3369 O O . TYR A 1 433 ? -0.839 31.176 20.692 1.00 65.19 433 TYR A O 1
ATOM 3377 N N . GLU A 1 434 ? -1.807 31.268 18.681 1.00 65.12 434 GLU A N 1
ATOM 3378 C CA . GLU A 1 434 ? -3.119 30.830 19.138 1.00 65.12 434 GLU A CA 1
ATOM 3379 C C . GLU A 1 434 ? -2.979 29.363 19.563 1.00 65.12 434 GLU A C 1
ATOM 3381 O O . GLU A 1 434 ? -2.621 28.512 18.748 1.00 65.12 434 GLU A O 1
ATOM 3386 N N . THR A 1 435 ? -3.170 29.074 20.853 1.00 61.09 435 THR A N 1
ATOM 3387 C CA . THR A 1 435 ? -2.898 27.742 21.400 1.00 61.09 435 THR A CA 1
ATOM 3388 C C . THR A 1 435 ? -4.178 26.980 21.710 1.00 61.09 435 THR A C 1
ATOM 3390 O O . THR A 1 435 ? -5.144 27.541 22.224 1.00 61.09 435 THR A O 1
ATOM 3393 N N . LYS A 1 436 ? -4.165 25.673 21.437 1.00 58.53 436 LYS A N 1
ATOM 3394 C CA . LYS A 1 436 ? -5.036 24.705 22.115 1.00 58.53 436 LYS A CA 1
ATOM 3395 C C . LYS A 1 436 ? -4.154 23.981 23.129 1.00 58.53 436 LYS A C 1
ATOM 3397 O O . LYS A 1 436 ? -3.166 23.373 22.721 1.00 58.53 436 LYS A O 1
ATOM 3402 N N . ASP A 1 437 ? -4.458 24.115 24.418 1.00 62.00 437 ASP A N 1
ATOM 3403 C CA . ASP A 1 437 ? -3.701 23.477 25.508 1.00 62.00 437 ASP A CA 1
ATOM 3404 C C . ASP A 1 437 ? -2.188 23.816 25.492 1.00 62.00 437 ASP A C 1
ATOM 3406 O O . ASP A 1 437 ? -1.335 22.973 25.743 1.00 62.00 437 ASP A O 1
ATOM 3410 N N . GLY A 1 438 ? -1.826 25.059 25.141 1.00 62.34 438 GLY A N 1
ATOM 3411 C CA . GLY A 1 438 ? -0.428 25.519 25.087 1.00 62.34 438 GLY A CA 1
ATOM 3412 C C . GLY A 1 438 ? 0.347 25.164 23.806 1.00 62.34 438 GLY A C 1
ATOM 3413 O O . GLY A 1 438 ? 1.503 25.564 23.678 1.00 62.34 438 GLY A O 1
ATOM 3414 N N . ILE A 1 439 ? -0.270 24.470 22.841 1.00 65.25 439 ILE A N 1
ATOM 3415 C CA . ILE A 1 439 ? 0.349 24.090 21.559 1.00 65.25 439 ILE A CA 1
ATOM 3416 C C . ILE A 1 439 ? -0.105 25.046 20.432 1.00 65.25 439 ILE A C 1
ATOM 3418 O O . ILE A 1 439 ? -1.316 25.162 20.218 1.00 65.25 439 ILE A O 1
ATOM 3422 N N . PRO A 1 440 ? 0.826 25.698 19.696 1.00 64.62 440 PRO A N 1
ATOM 3423 C CA . PRO A 1 440 ? 0.561 26.541 18.529 1.00 64.62 440 PRO A CA 1
ATOM 3424 C C . PRO A 1 440 ? -0.255 25.816 17.461 1.00 64.62 440 PRO A C 1
ATOM 3426 O O . PRO A 1 440 ? -0.060 24.626 17.215 1.00 64.62 440 PRO A O 1
ATOM 3429 N N . LEU A 1 441 ? -1.141 26.542 16.792 1.00 70.75 441 LEU A N 1
ATOM 3430 C CA . LEU A 1 441 ? -1.993 26.017 15.732 1.00 70.75 441 LEU A CA 1
ATOM 3431 C C . LEU A 1 441 ? -1.467 26.391 14.348 1.00 70.75 441 LEU A C 1
ATOM 3433 O O . LEU A 1 441 ? -0.836 27.432 14.166 1.00 70.75 441 LEU A O 1
ATOM 3437 N N . TYR A 1 442 ? -1.780 25.568 13.346 1.00 75.88 442 TYR A N 1
ATOM 3438 C CA . TYR A 1 442 ? -1.540 25.931 11.952 1.00 75.88 442 TYR A CA 1
ATOM 3439 C C . TYR A 1 442 ? -2.646 26.842 11.449 1.00 75.88 442 TYR A C 1
ATOM 3441 O O . TYR A 1 442 ? -3.830 26.514 11.551 1.00 75.88 442 TYR A O 1
ATOM 3449 N N . LYS A 1 443 ? -2.242 27.984 10.899 1.00 77.06 443 LYS A N 1
ATOM 3450 C CA . LYS A 1 443 ? -3.149 29.005 10.384 1.00 77.06 443 LYS A CA 1
ATOM 3451 C C . LYS A 1 443 ? -2.861 29.257 8.917 1.00 77.06 443 LYS A C 1
ATOM 3453 O O . LYS A 1 443 ? -1.699 29.296 8.510 1.00 77.06 443 LYS A O 1
ATOM 3458 N N . GLN A 1 444 ? -3.921 29.418 8.137 1.00 83.25 444 GLN A N 1
ATOM 3459 C CA . GLN A 1 444 ? -3.791 29.808 6.744 1.00 83.25 444 GLN A CA 1
ATOM 3460 C C . GLN A 1 444 ? -3.178 31.218 6.663 1.00 83.25 444 GLN A C 1
ATOM 3462 O O . GLN A 1 444 ? -3.573 32.129 7.393 1.00 83.25 444 GLN A O 1
ATOM 3467 N N . ILE A 1 445 ? -2.189 31.379 5.792 1.00 85.56 445 ILE A N 1
ATOM 3468 C CA . ILE A 1 445 ? -1.512 32.632 5.484 1.00 85.56 445 ILE A CA 1
ATOM 3469 C C . ILE A 1 445 ? -2.124 33.197 4.210 1.00 85.56 445 ILE A C 1
ATOM 3471 O O . ILE A 1 445 ? -2.157 32.538 3.171 1.00 85.56 445 ILE A O 1
ATOM 3475 N N . HIS A 1 446 ? -2.602 34.432 4.308 1.00 83.88 446 HIS A N 1
ATOM 3476 C CA . HIS A 1 446 ? -3.247 35.143 3.205 1.00 83.88 446 HIS A CA 1
ATOM 3477 C C . HIS A 1 446 ? -2.322 36.163 2.545 1.00 83.88 446 HIS A C 1
ATOM 3479 O O . HIS A 1 446 ? -2.534 36.528 1.396 1.00 83.88 446 HIS A O 1
ATOM 3485 N N . ILE A 1 447 ? -1.288 36.617 3.255 1.00 88.56 447 ILE A N 1
ATOM 3486 C CA . ILE A 1 447 ? -0.354 37.640 2.790 1.00 88.56 447 ILE A CA 1
ATOM 3487 C C . ILE A 1 447 ? 1.050 37.052 2.876 1.00 88.56 447 ILE A C 1
ATOM 3489 O O . ILE A 1 447 ? 1.493 36.653 3.949 1.00 88.56 447 ILE A O 1
ATOM 3493 N N . PHE A 1 448 ? 1.734 36.985 1.739 1.00 91.44 448 PHE A N 1
ATOM 3494 C CA . PHE A 1 448 ? 3.099 36.486 1.639 1.00 91.44 448 PHE A CA 1
ATOM 3495 C C . PHE A 1 448 ? 4.008 37.652 1.304 1.00 91.44 448 PHE A C 1
ATOM 3497 O O . PHE A 1 448 ? 3.914 38.216 0.214 1.00 91.44 448 PHE A O 1
ATOM 3504 N N . ASP A 1 449 ? 4.895 38.003 2.225 1.00 92.81 449 ASP A N 1
ATOM 3505 C CA . ASP A 1 449 ? 5.973 38.946 1.970 1.00 92.81 449 ASP A CA 1
ATOM 3506 C C . ASP A 1 449 ? 7.170 38.227 1.346 1.00 92.81 449 ASP A C 1
ATOM 3508 O O . ASP A 1 449 ? 7.540 37.131 1.769 1.00 92.81 449 ASP A O 1
ATOM 3512 N N . ARG A 1 450 ? 7.833 38.867 0.374 1.00 92.56 450 ARG A N 1
ATOM 3513 C CA . ARG A 1 450 ? 9.008 38.299 -0.311 1.00 92.56 450 ARG A CA 1
ATOM 3514 C C . ARG A 1 450 ? 10.073 37.818 0.674 1.00 92.56 450 ARG A C 1
ATOM 3516 O O . ARG A 1 450 ? 10.576 36.711 0.547 1.00 92.56 450 ARG A O 1
ATOM 3523 N N . ASN A 1 451 ? 10.389 38.649 1.667 1.00 91.06 451 ASN A N 1
ATOM 3524 C CA . ASN A 1 451 ? 11.453 38.384 2.640 1.00 91.06 451 ASN A CA 1
ATOM 3525 C C . ASN A 1 451 ? 11.097 37.272 3.639 1.00 91.06 451 ASN A C 1
ATOM 3527 O O . ASN A 1 451 ? 11.992 36.732 4.288 1.00 91.06 451 ASN A O 1
ATOM 3531 N N . ASP A 1 452 ? 9.813 36.927 3.754 1.00 89.56 452 ASP A N 1
ATOM 3532 C CA . ASP A 1 452 ? 9.352 35.855 4.634 1.00 89.56 452 ASP A CA 1
ATOM 3533 C C . ASP A 1 452 ? 9.478 34.482 3.970 1.00 89.56 452 ASP A C 1
ATOM 3535 O O . ASP A 1 452 ? 9.672 33.487 4.664 1.00 89.56 452 ASP A O 1
ATOM 3539 N N . VAL A 1 453 ? 9.423 34.428 2.634 1.00 93.12 453 VAL A N 1
ATOM 3540 C CA . VAL A 1 453 ? 9.441 33.173 1.867 1.00 93.12 453 VAL A CA 1
ATOM 3541 C C . VAL A 1 453 ? 10.678 32.971 0.999 1.00 93.12 453 VAL A C 1
ATOM 3543 O O . VAL A 1 453 ? 10.909 31.845 0.567 1.00 93.12 453 VAL A O 1
ATOM 3546 N N . LEU A 1 454 ? 11.476 34.010 0.734 1.00 94.06 454 LEU A N 1
ATOM 3547 C CA . LEU A 1 454 ? 12.623 33.953 -0.175 1.00 94.06 454 LEU A CA 1
ATOM 3548 C C . LEU A 1 454 ? 13.839 34.726 0.365 1.00 94.06 454 LEU A C 1
ATOM 3550 O O . LEU A 1 454 ? 13.761 35.913 0.673 1.00 94.06 454 LEU A O 1
ATOM 3554 N N . GLU A 1 455 ? 14.995 34.064 0.402 1.00 93.25 455 GLU A N 1
ATOM 3555 C CA . GLU A 1 455 ? 16.319 34.659 0.637 1.00 93.25 455 GLU A CA 1
ATOM 3556 C C . GLU A 1 455 ? 17.251 34.289 -0.521 1.00 93.25 455 GLU A C 1
ATOM 3558 O O . GLU A 1 455 ? 17.258 33.149 -0.977 1.00 93.25 455 GLU A O 1
ATOM 3563 N N . VAL A 1 456 ? 18.041 35.245 -1.013 1.00 89.69 456 VAL A N 1
ATOM 3564 C CA . VAL A 1 456 ? 18.988 35.028 -2.118 1.00 89.69 456 VAL A CA 1
ATOM 3565 C C . VAL A 1 456 ? 20.386 35.412 -1.645 1.00 89.69 456 VAL A C 1
ATOM 3567 O O . VAL A 1 456 ? 20.589 36.525 -1.166 1.00 89.69 456 VAL A O 1
ATOM 3570 N N . ILE A 1 457 ? 21.344 34.496 -1.787 1.00 87.69 457 ILE A N 1
ATOM 3571 C CA . ILE A 1 457 ? 22.730 34.630 -1.325 1.00 87.69 457 ILE A CA 1
ATOM 3572 C C . ILE A 1 457 ? 23.666 34.595 -2.539 1.00 87.69 457 ILE A C 1
ATOM 3574 O O . ILE A 1 457 ? 23.632 33.657 -3.339 1.00 87.69 457 ILE A O 1
ATOM 3578 N N . ALA A 1 458 ? 24.527 35.606 -2.678 1.00 76.56 458 ALA A N 1
ATOM 3579 C CA . ALA A 1 458 ? 25.537 35.664 -3.733 1.00 76.56 458 ALA A CA 1
ATOM 3580 C C . ALA A 1 458 ? 26.832 34.951 -3.297 1.00 76.56 458 ALA A C 1
ATOM 3582 O O . ALA A 1 458 ? 27.436 35.312 -2.289 1.00 76.56 458 ALA A O 1
ATOM 3583 N N . GLY A 1 459 ? 27.318 33.981 -4.078 1.00 62.03 459 GLY A N 1
ATOM 3584 C CA . GLY A 1 459 ? 28.488 33.156 -3.735 1.00 62.03 459 GLY A CA 1
ATOM 3585 C C . GLY A 1 459 ? 29.844 33.881 -3.660 1.00 62.03 459 GLY A C 1
ATOM 3586 O O . GLY A 1 459 ? 30.845 33.251 -3.326 1.00 62.03 459 GLY A O 1
ATOM 3587 N N . LYS A 1 460 ? 29.913 35.192 -3.949 1.00 54.50 460 LYS A N 1
ATOM 3588 C CA . LYS A 1 460 ? 31.165 35.980 -3.947 1.00 54.50 460 LYS A CA 1
ATOM 3589 C C . LYS A 1 460 ? 31.606 36.495 -2.567 1.00 54.50 460 LYS A C 1
ATOM 3591 O O . LYS A 1 460 ? 32.769 36.860 -2.424 1.00 54.50 460 LYS A O 1
ATOM 3596 N N . GLU A 1 461 ? 30.747 36.502 -1.546 1.00 44.19 461 GLU A N 1
ATOM 3597 C CA . GLU A 1 461 ? 31.064 37.130 -0.244 1.00 44.19 461 GLU A CA 1
ATOM 3598 C C . GLU A 1 461 ? 31.865 36.255 0.744 1.00 44.19 461 GLU A C 1
ATOM 3600 O O . GLU A 1 461 ? 32.208 36.713 1.831 1.00 44.19 461 GLU A O 1
ATOM 3605 N N . VAL A 1 462 ? 32.241 35.019 0.388 1.00 43.78 462 VAL A N 1
ATOM 3606 C CA . VAL A 1 462 ? 33.013 34.123 1.277 1.00 43.78 462 VAL A CA 1
ATOM 3607 C C . VAL A 1 462 ? 34.147 33.439 0.498 1.00 43.78 462 VAL A C 1
ATOM 3609 O O . VAL A 1 462 ? 34.092 32.257 0.168 1.00 43.78 462 VAL A O 1
ATOM 3612 N N . ALA A 1 463 ? 35.187 34.191 0.131 1.00 34.66 463 ALA A N 1
ATOM 3613 C CA . ALA A 1 463 ? 36.259 33.704 -0.743 1.00 34.66 463 ALA A CA 1
ATOM 3614 C C . ALA A 1 463 ? 37.525 33.206 0.007 1.00 34.66 463 ALA A C 1
ATOM 3616 O O . ALA A 1 463 ? 38.270 34.004 0.566 1.00 34.66 463 ALA A O 1
ATOM 3617 N N . GLY A 1 464 ? 37.839 31.900 -0.090 1.00 35.91 464 GLY A N 1
ATOM 3618 C CA . GLY A 1 464 ? 39.169 31.281 0.139 1.00 35.91 464 GLY A CA 1
ATOM 3619 C C . GLY A 1 464 ? 39.314 29.906 -0.568 1.00 35.91 464 GLY A C 1
ATOM 3620 O O . GLY A 1 464 ? 38.348 29.170 -0.586 1.00 35.91 464 GLY A O 1
ATOM 3621 N N . LYS A 1 465 ? 40.467 29.599 -1.206 1.00 38.69 465 LYS A N 1
ATOM 3622 C CA . LYS A 1 465 ? 40.714 28.800 -2.455 1.00 38.69 465 LYS A CA 1
ATOM 3623 C C . LYS A 1 465 ? 40.237 27.312 -2.632 1.00 38.69 465 LYS A C 1
ATOM 3625 O O . LYS A 1 465 ? 40.479 26.472 -1.788 1.00 38.69 465 LYS A O 1
ATOM 3630 N N . SER A 1 466 ? 39.766 27.008 -3.867 1.00 33.56 466 SER A N 1
ATOM 3631 C CA . SER A 1 466 ? 39.518 25.718 -4.602 1.00 33.56 466 SER A CA 1
ATOM 3632 C C . SER A 1 466 ? 38.288 24.809 -4.317 1.00 33.56 466 SER A C 1
ATOM 3634 O O . SER A 1 466 ? 37.786 24.799 -3.211 1.00 33.56 466 SER A O 1
ATOM 3636 N N . CYS A 1 467 ? 37.821 24.108 -5.372 1.00 33.47 467 CYS A N 1
ATOM 3637 C CA . CYS A 1 467 ? 36.754 23.090 -5.601 1.00 33.47 467 CYS A CA 1
ATOM 3638 C C . CYS A 1 467 ? 35.959 22.424 -4.441 1.00 33.47 467 CYS A C 1
ATOM 3640 O O . CYS A 1 467 ? 34.858 21.953 -4.700 1.00 33.47 467 CYS A O 1
ATOM 3642 N N . ASP A 1 468 ? 36.428 22.421 -3.192 1.00 43.44 468 ASP A N 1
ATOM 3643 C CA . ASP A 1 468 ? 35.693 21.929 -2.002 1.00 43.44 468 ASP A CA 1
ATOM 3644 C C . ASP A 1 468 ? 34.730 22.985 -1.394 1.00 43.44 468 ASP A C 1
ATOM 3646 O O . ASP A 1 468 ? 34.128 22.784 -0.341 1.00 43.44 468 ASP A O 1
ATOM 3650 N N . ARG A 1 469 ? 34.566 24.149 -2.044 1.00 51.03 469 ARG A N 1
ATOM 3651 C CA . ARG A 1 469 ? 33.900 25.337 -1.465 1.00 51.03 469 ARG A CA 1
ATOM 3652 C C . ARG A 1 469 ? 32.369 25.381 -1.513 1.00 51.03 469 ARG A C 1
ATOM 3654 O O . ARG A 1 469 ? 31.780 26.072 -0.679 1.00 51.03 469 ARG A O 1
ATOM 3661 N N . SER A 1 470 ? 31.713 24.744 -2.486 1.00 58.94 470 SER A N 1
ATOM 3662 C CA . SER A 1 470 ? 30.249 24.862 -2.645 1.00 58.94 470 SER A CA 1
ATOM 3663 C C . SER A 1 470 ? 29.500 24.158 -1.510 1.00 58.94 470 SER A C 1
ATOM 3665 O O . SER A 1 470 ? 28.544 24.710 -0.963 1.00 58.94 470 SER A O 1
ATOM 3667 N N . ASP A 1 471 ? 29.995 22.997 -1.078 1.00 72.69 471 ASP A N 1
ATOM 3668 C CA . ASP A 1 471 ? 29.379 22.197 -0.017 1.00 72.69 471 ASP A CA 1
ATOM 3669 C C . ASP A 1 471 ? 29.582 22.796 1.371 1.00 72.69 471 ASP A C 1
ATOM 3671 O O . ASP A 1 471 ? 28.714 22.639 2.230 1.00 72.69 471 ASP A O 1
ATOM 3675 N N . GLU A 1 472 ? 30.663 23.543 1.600 1.00 78.31 472 GLU A N 1
ATOM 3676 C CA . GLU A 1 472 ? 30.852 24.295 2.843 1.00 78.31 472 GLU A CA 1
ATOM 3677 C C . GLU A 1 472 ? 29.852 25.447 2.973 1.00 78.31 472 GLU A C 1
ATOM 3679 O O . GLU A 1 472 ? 29.250 25.623 4.037 1.00 78.31 472 GLU A O 1
ATOM 3684 N N . LEU A 1 473 ? 29.654 26.227 1.902 1.00 82.00 473 LEU A N 1
ATOM 3685 C CA . LEU A 1 473 ? 28.684 27.323 1.898 1.00 82.00 473 LEU A CA 1
ATOM 3686 C C . LEU A 1 473 ? 27.260 26.786 2.063 1.00 82.00 473 LEU A C 1
ATOM 3688 O O . LEU A 1 473 ? 26.527 27.265 2.930 1.00 82.00 473 LEU A O 1
ATOM 3692 N N . LEU A 1 474 ? 26.899 25.755 1.294 1.00 85.50 474 LEU A N 1
ATOM 3693 C CA . LEU A 1 474 ? 25.612 25.081 1.432 1.00 85.50 474 LEU A CA 1
ATOM 3694 C C . LEU A 1 474 ? 25.437 24.519 2.850 1.00 85.50 474 LEU A C 1
ATOM 3696 O O . LEU A 1 474 ? 24.401 24.749 3.468 1.00 85.50 474 LEU A O 1
ATOM 3700 N N . SER A 1 475 ? 26.460 23.874 3.421 1.00 86.31 475 SER A N 1
ATOM 3701 C CA . SER A 1 475 ? 26.414 23.381 4.803 1.00 86.31 475 SER A CA 1
ATOM 3702 C C . SER A 1 475 ? 26.130 24.507 5.796 1.00 86.31 475 SER A C 1
ATOM 3704 O O . SER A 1 475 ? 25.256 24.340 6.636 1.00 86.31 475 SER A O 1
ATOM 3706 N N . ARG A 1 476 ? 26.772 25.680 5.684 1.00 87.06 476 ARG A N 1
ATOM 3707 C CA . ARG A 1 476 ? 26.503 26.829 6.576 1.00 87.06 476 ARG A CA 1
ATOM 3708 C C . ARG A 1 476 ? 25.080 27.370 6.442 1.00 87.06 476 ARG A C 1
ATOM 3710 O O . ARG A 1 476 ? 24.470 27.719 7.450 1.00 87.06 476 ARG A O 1
ATOM 3717 N N . VAL A 1 477 ? 24.541 27.429 5.222 1.00 89.94 477 VAL A N 1
ATOM 3718 C CA . VAL A 1 477 ? 23.145 27.839 4.983 1.00 89.94 477 VAL A CA 1
ATOM 3719 C C . VAL A 1 477 ? 22.176 26.846 5.625 1.00 89.94 477 VAL A C 1
ATOM 3721 O O . VAL A 1 477 ? 21.231 27.257 6.298 1.00 89.94 477 VAL A O 1
ATOM 3724 N N . LEU A 1 478 ? 22.443 25.545 5.489 1.00 90.12 478 LEU A N 1
ATOM 3725 C CA . LEU A 1 478 ? 21.671 24.489 6.143 1.00 90.12 478 LEU A CA 1
ATOM 3726 C C . LEU A 1 478 ? 21.795 24.560 7.675 1.00 90.12 478 LEU A C 1
ATOM 3728 O O . LEU A 1 478 ? 20.783 24.465 8.363 1.00 90.12 478 LEU A O 1
ATOM 3732 N N . GLU A 1 479 ? 22.996 24.778 8.224 1.00 89.12 479 GLU A N 1
ATOM 3733 C CA . GLU A 1 479 ? 23.231 24.969 9.665 1.00 89.12 479 GLU A CA 1
ATOM 3734 C C . GLU A 1 479 ? 22.411 26.146 10.216 1.00 89.12 479 GLU A C 1
ATOM 3736 O O . GLU A 1 479 ? 21.696 25.972 11.205 1.00 89.12 479 GLU A O 1
ATOM 3741 N N . LYS A 1 480 ? 22.450 27.306 9.539 1.00 88.31 480 LYS A N 1
ATOM 3742 C CA . LYS A 1 480 ? 21.667 28.502 9.891 1.00 88.31 480 LYS A CA 1
ATOM 3743 C C . LYS A 1 480 ? 20.164 28.215 9.851 1.00 88.31 480 LYS A C 1
ATOM 3745 O O . LYS A 1 480 ? 19.489 28.402 10.858 1.00 88.31 480 LYS A O 1
ATOM 3750 N N . GLY A 1 481 ? 19.644 27.691 8.739 1.00 88.31 481 GLY A N 1
ATOM 3751 C CA . GLY A 1 481 ? 18.207 27.420 8.594 1.00 88.31 481 GLY A CA 1
ATOM 3752 C C . GLY A 1 481 ? 17.672 26.362 9.571 1.00 88.31 481 GLY A C 1
ATOM 3753 O O . GLY A 1 481 ? 16.528 26.447 10.019 1.00 88.31 481 GLY A O 1
ATOM 3754 N N . HIS A 1 482 ? 18.503 25.394 9.973 1.00 87.56 482 HIS A N 1
ATOM 3755 C CA . HIS A 1 482 ? 18.164 24.408 11.010 1.00 87.56 482 HIS A CA 1
ATOM 3756 C C . HIS A 1 482 ? 18.291 24.943 12.443 1.00 87.56 482 HIS A C 1
ATOM 3758 O O . HIS A 1 482 ? 17.805 24.291 13.370 1.00 87.56 482 HIS A O 1
ATOM 3764 N N . ALA A 1 483 ? 18.943 26.091 12.636 1.00 83.31 483 ALA A N 1
ATOM 3765 C CA . ALA A 1 483 ? 19.121 26.778 13.915 1.00 83.31 483 ALA A CA 1
ATOM 3766 C C . ALA A 1 483 ? 18.179 27.983 14.093 1.00 83.31 483 ALA A C 1
ATOM 3768 O O . ALA A 1 483 ? 18.216 28.635 15.135 1.00 83.31 483 ALA A O 1
ATOM 3769 N N . GLU A 1 484 ? 17.300 28.272 13.132 1.00 84.50 484 GLU A N 1
ATOM 3770 C CA . GLU A 1 484 ? 16.280 29.325 13.228 1.00 84.50 484 GLU A CA 1
ATOM 3771 C C . GLU A 1 484 ? 14.947 28.766 13.759 1.00 84.50 484 GLU A C 1
ATOM 3773 O O . GLU A 1 484 ? 14.656 27.576 13.632 1.00 84.50 484 GLU A O 1
ATOM 3778 N N . LEU A 1 485 ? 14.158 29.600 14.444 1.00 82.88 485 LEU A N 1
ATOM 3779 C CA . LEU A 1 485 ? 12.770 29.288 14.809 1.00 82.88 485 LEU A CA 1
ATOM 3780 C C . LEU A 1 485 ? 11.831 30.002 13.841 1.00 82.88 485 LEU A C 1
ATOM 3782 O O . LEU A 1 485 ? 12.071 31.145 13.454 1.00 82.88 485 LEU A O 1
ATOM 3786 N N . TRP A 1 486 ? 10.731 29.340 13.495 1.00 85.69 486 TRP A N 1
ATOM 3787 C CA . TRP A 1 486 ? 9.676 29.935 12.684 1.00 85.69 486 TRP A CA 1
ATOM 3788 C C . TRP A 1 486 ? 8.984 31.085 13.415 1.00 85.69 486 TRP A C 1
ATOM 3790 O O . TRP A 1 486 ? 8.652 31.005 14.599 1.00 85.69 486 TRP A O 1
ATOM 3800 N N . SER A 1 487 ? 8.774 32.170 12.679 1.00 81.00 487 SER A N 1
ATOM 3801 C CA . SER A 1 487 ? 8.097 33.365 13.175 1.00 81.00 487 SER A CA 1
ATOM 3802 C C . SER A 1 487 ? 6.579 33.175 13.212 1.00 81.00 487 SER A C 1
ATOM 3804 O O . SER A 1 487 ? 6.014 32.447 12.397 1.00 81.00 487 SER A O 1
ATOM 3806 N N . GLN A 1 488 ? 5.912 33.858 14.145 1.00 78.50 488 GLN A N 1
ATOM 3807 C CA . GLN A 1 488 ? 4.458 33.762 14.303 1.00 78.50 488 GLN A CA 1
ATOM 3808 C C . GLN A 1 488 ? 3.717 34.308 13.080 1.00 78.50 488 GLN A C 1
ATOM 3810 O O . GLN A 1 488 ? 4.105 35.347 12.550 1.00 78.50 488 GLN A O 1
ATOM 3815 N N . ASN A 1 489 ? 2.603 33.670 12.707 1.00 80.06 489 ASN A N 1
ATOM 3816 C CA . ASN A 1 489 ? 1.690 34.111 11.644 1.00 80.06 489 ASN A CA 1
ATOM 3817 C C . ASN A 1 489 ? 2.389 34.362 10.298 1.00 80.06 489 ASN A C 1
ATOM 3819 O O . ASN A 1 489 ? 1.925 35.163 9.490 1.00 80.06 489 ASN A O 1
ATOM 3823 N N . LYS A 1 490 ? 3.505 33.669 10.068 1.00 88.12 490 LYS A N 1
ATOM 3824 C CA . LYS A 1 490 ? 4.253 33.663 8.814 1.00 88.12 490 LYS A CA 1
ATOM 3825 C C . LYS A 1 490 ? 4.248 32.259 8.219 1.00 88.12 490 LYS A C 1
ATOM 3827 O O . LYS A 1 490 ? 4.033 31.299 8.967 1.00 88.12 490 LYS A O 1
ATOM 3832 N N . PRO A 1 491 ? 4.478 32.118 6.904 1.00 90.06 491 PRO A N 1
ATOM 3833 C CA . PRO A 1 491 ? 4.621 30.814 6.269 1.00 90.06 491 PRO A CA 1
ATOM 3834 C C . PRO A 1 491 ? 5.599 29.923 7.039 1.00 90.06 491 PRO A C 1
ATOM 3836 O O . PRO A 1 491 ? 6.689 30.355 7.410 1.00 90.06 491 PRO A O 1
ATOM 3839 N N . ALA A 1 492 ? 5.212 28.673 7.295 1.00 89.38 492 ALA A N 1
ATOM 3840 C CA . ALA A 1 492 ? 6.051 27.704 8.006 1.00 89.38 492 ALA A CA 1
ATOM 3841 C C . ALA A 1 492 ? 7.073 27.029 7.069 1.00 89.38 492 ALA A C 1
ATOM 3843 O O . ALA A 1 492 ? 7.407 25.856 7.235 1.00 89.38 492 ALA A O 1
ATOM 3844 N N . TRP A 1 493 ? 7.506 27.754 6.039 1.00 93.50 493 TRP A N 1
ATOM 3845 C CA . TRP A 1 493 ? 8.474 27.342 5.032 1.00 93.50 493 TRP A CA 1
ATOM 3846 C C . TRP A 1 493 ? 9.159 28.578 4.432 1.00 93.50 493 TRP A C 1
ATOM 3848 O O . TRP A 1 493 ? 8.627 29.687 4.492 1.00 93.50 493 TRP A O 1
ATOM 3858 N N . LYS A 1 494 ? 10.353 28.387 3.870 1.00 94.88 494 LYS A N 1
ATOM 3859 C CA . LYS A 1 494 ? 11.173 29.428 3.245 1.00 94.88 494 LYS A CA 1
ATOM 3860 C C . LYS A 1 494 ? 12.107 28.812 2.208 1.00 94.88 494 LYS A C 1
ATOM 3862 O O . LYS A 1 494 ? 12.650 27.730 2.414 1.00 94.88 494 LYS A O 1
ATOM 3867 N N . VAL A 1 495 ? 12.328 29.520 1.111 1.00 96.56 495 VAL A N 1
ATOM 3868 C CA . VAL A 1 495 ? 13.279 29.161 0.059 1.00 96.56 495 VAL A CA 1
ATOM 3869 C C . VAL A 1 495 ? 14.537 30.006 0.215 1.00 96.56 495 VAL A C 1
ATOM 3871 O O . VAL A 1 495 ? 14.461 31.228 0.327 1.00 96.56 495 VAL A O 1
ATOM 3874 N N . VAL A 1 496 ? 15.703 29.367 0.201 1.00 95.31 496 VAL A N 1
ATOM 3875 C CA . VAL A 1 496 ? 17.002 30.045 0.149 1.00 95.31 496 VAL A CA 1
ATOM 3876 C C . VAL A 1 496 ? 17.700 29.654 -1.146 1.00 95.31 496 VAL A C 1
ATOM 3878 O O . VAL A 1 496 ? 17.893 28.470 -1.407 1.00 95.31 496 VAL A O 1
ATOM 3881 N N . ILE A 1 497 ? 18.071 30.637 -1.962 1.00 92.56 497 ILE A N 1
ATOM 3882 C CA . ILE A 1 497 ? 18.756 30.431 -3.241 1.00 92.56 497 ILE A CA 1
ATOM 3883 C C . ILE A 1 497 ? 20.211 30.866 -3.099 1.00 92.56 497 ILE A C 1
ATOM 3885 O O . ILE A 1 497 ? 20.482 32.030 -2.809 1.00 92.56 497 ILE A O 1
ATOM 3889 N N . ILE A 1 498 ? 21.150 29.951 -3.333 1.00 90.44 498 ILE A N 1
ATOM 3890 C CA . ILE A 1 498 ? 22.587 30.241 -3.367 1.00 90.44 498 ILE A CA 1
ATOM 3891 C C . ILE A 1 498 ? 23.026 30.292 -4.827 1.00 90.44 498 ILE A C 1
ATOM 3893 O O . ILE A 1 498 ? 22.884 29.311 -5.555 1.00 90.44 498 ILE A O 1
ATOM 3897 N N . LYS A 1 499 ? 23.566 31.435 -5.253 1.00 86.69 499 LYS A N 1
ATOM 3898 C CA . LYS A 1 499 ? 24.062 31.635 -6.619 1.00 86.69 499 LYS A CA 1
ATOM 3899 C C . LYS A 1 499 ? 25.569 31.425 -6.686 1.00 86.69 499 LYS A C 1
ATOM 3901 O O . LYS A 1 499 ? 26.322 32.238 -6.140 1.00 86.69 499 LYS A O 1
ATOM 3906 N N . HIS A 1 500 ? 26.014 30.398 -7.402 1.00 82.12 500 HIS A N 1
ATOM 3907 C CA . HIS A 1 500 ? 27.432 30.156 -7.669 1.00 82.12 500 HIS A CA 1
ATOM 3908 C C . HIS A 1 500 ? 27.811 30.781 -9.015 1.00 82.12 500 HIS A C 1
ATOM 3910 O O . HIS A 1 500 ? 27.265 30.420 -10.054 1.00 82.12 500 HIS A O 1
ATOM 3916 N N . MET A 1 501 ? 28.733 31.745 -8.997 1.00 63.88 501 MET A N 1
ATOM 3917 C CA . MET A 1 501 ? 29.228 32.421 -10.202 1.00 63.88 501 MET A CA 1
ATOM 3918 C C . MET A 1 501 ? 30.581 31.819 -10.589 1.00 63.88 501 MET A C 1
ATOM 3920 O O . MET A 1 501 ? 31.482 31.789 -9.751 1.00 63.88 501 MET A O 1
ATOM 3924 N N . SER A 1 502 ? 30.740 31.351 -11.831 1.00 54.34 502 SER A N 1
ATOM 3925 C CA . SER A 1 502 ? 32.035 30.856 -12.320 1.00 54.34 502 SER A CA 1
ATOM 3926 C C . SER A 1 502 ? 32.983 32.027 -12.623 1.00 54.34 502 SER A C 1
ATOM 3928 O O . SER A 1 502 ? 32.565 33.004 -13.244 1.00 54.34 502 SER A O 1
ATOM 3930 N N . ASP A 1 503 ? 34.253 31.921 -12.222 1.00 47.00 503 ASP A N 1
ATOM 3931 C CA . ASP A 1 503 ? 35.315 32.889 -12.555 1.00 47.00 503 ASP A CA 1
ATOM 3932 C C . ASP A 1 503 ? 36.059 32.533 -13.871 1.00 47.00 503 ASP A C 1
ATOM 3934 O O . ASP A 1 503 ? 37.105 33.110 -14.170 1.00 47.00 503 ASP A O 1
ATOM 3938 N N . SER A 1 504 ? 35.575 31.559 -14.656 1.00 43.75 504 SER A N 1
ATOM 3939 C CA . SER A 1 504 ? 36.267 31.048 -15.851 1.00 43.75 504 SER A CA 1
ATOM 3940 C C . SER A 1 504 ? 35.893 31.787 -17.141 1.00 43.75 504 SER A C 1
ATOM 3942 O O . SER A 1 504 ? 34.720 31.970 -17.451 1.00 43.75 504 SER A O 1
ATOM 3944 N N . PHE A 1 505 ? 36.920 32.158 -17.909 1.00 47.03 505 PHE A N 1
ATOM 3945 C CA . PHE A 1 505 ? 36.874 32.873 -19.193 1.00 47.03 505 PHE A CA 1
ATOM 3946 C C . PHE A 1 505 ? 36.763 31.948 -20.430 1.00 47.03 505 PHE A C 1
ATOM 3948 O O . PHE A 1 505 ? 37.231 32.334 -21.496 1.00 47.03 505 PHE A O 1
ATOM 3955 N N . ASP A 1 506 ? 36.165 30.755 -20.321 1.00 41.62 506 ASP A N 1
ATOM 3956 C CA . ASP A 1 506 ? 36.028 29.825 -21.459 1.00 41.62 506 ASP A CA 1
ATOM 3957 C C . ASP A 1 506 ? 34.573 29.408 -21.738 1.00 41.62 506 ASP A C 1
ATOM 3959 O O . ASP A 1 506 ? 33.702 29.466 -20.871 1.00 41.62 506 ASP A O 1
ATOM 3963 N N . GLU A 1 507 ? 34.345 29.068 -23.006 1.00 47.66 507 GLU A N 1
ATOM 3964 C CA . GLU A 1 507 ? 33.108 29.158 -23.789 1.00 47.66 507 GLU A CA 1
ATOM 3965 C C . GLU A 1 507 ? 31.847 28.507 -23.175 1.00 47.66 507 GLU A C 1
ATOM 3967 O O . GLU A 1 507 ? 31.796 27.310 -22.906 1.00 47.66 507 GLU A O 1
ATOM 3972 N N . SER A 1 508 ? 30.770 29.304 -23.100 1.00 49.03 508 SER A N 1
ATOM 3973 C CA . SER A 1 508 ? 29.421 29.000 -22.570 1.00 49.03 508 SER A CA 1
ATOM 3974 C C . SER A 1 508 ? 29.296 29.050 -21.039 1.00 49.03 508 SER A C 1
ATOM 3976 O O . SER A 1 508 ? 29.216 28.020 -20.373 1.00 49.03 508 SER A O 1
ATOM 3978 N N . PRO A 1 509 ? 29.249 30.254 -20.453 1.00 58.09 509 PRO A N 1
ATOM 3979 C CA . PRO A 1 509 ? 29.028 30.409 -19.020 1.00 58.09 509 PRO A CA 1
ATOM 3980 C C . PRO A 1 509 ? 27.664 29.813 -18.584 1.00 58.09 509 PRO A C 1
ATOM 3982 O O . PRO A 1 509 ? 26.679 29.831 -19.314 1.00 58.09 509 PRO A O 1
ATOM 3985 N N . SER A 1 510 ? 27.599 29.189 -17.414 1.00 68.56 510 SER A N 1
ATOM 3986 C CA . SER A 1 510 ? 26.377 28.574 -16.875 1.00 68.56 510 SER A CA 1
ATOM 3987 C C . SER A 1 510 ? 26.225 28.964 -15.412 1.00 68.56 510 SER A C 1
ATOM 3989 O O . SER A 1 510 ? 27.216 29.018 -14.681 1.00 68.56 510 SER A O 1
ATOM 3991 N N . ILE A 1 511 ? 24.997 29.232 -14.974 1.00 80.38 511 ILE A N 1
ATOM 3992 C CA . ILE A 1 511 ? 24.685 29.655 -13.608 1.00 80.38 511 ILE A CA 1
ATOM 3993 C C . ILE A 1 511 ? 24.261 28.426 -12.805 1.00 80.38 511 ILE A C 1
ATOM 3995 O O . ILE A 1 511 ? 23.243 27.809 -13.111 1.00 80.38 511 ILE A O 1
ATOM 3999 N N . THR A 1 512 ? 25.004 28.094 -11.750 1.00 85.19 512 THR A N 1
ATOM 4000 C CA . THR A 1 512 ? 24.620 27.024 -10.819 1.00 85.19 512 THR A CA 1
ATOM 4001 C C . THR A 1 512 ? 23.872 27.615 -9.627 1.00 85.19 512 THR A C 1
ATOM 4003 O O . THR A 1 512 ? 24.386 28.506 -8.942 1.00 85.19 512 THR A O 1
ATOM 4006 N N . LEU A 1 513 ? 22.666 27.110 -9.362 1.00 88.44 513 LEU A N 1
ATOM 4007 C CA . LEU A 1 513 ? 21.820 27.512 -8.241 1.00 88.44 513 LEU A CA 1
ATOM 4008 C C . LEU A 1 513 ? 21.577 26.342 -7.292 1.00 88.44 513 LEU A C 1
ATOM 4010 O O . LEU A 1 513 ? 20.997 25.340 -7.701 1.00 88.44 513 LEU A O 1
ATOM 4014 N N . ASP A 1 514 ? 21.915 26.501 -6.012 1.00 90.62 514 ASP A N 1
ATOM 4015 C CA . ASP A 1 514 ? 21.334 25.654 -4.966 1.00 90.62 514 ASP A CA 1
ATOM 4016 C C . ASP A 1 514 ? 20.032 26.295 -4.487 1.00 90.62 514 ASP A C 1
ATOM 4018 O O . ASP A 1 514 ? 20.045 27.377 -3.900 1.00 90.62 514 ASP A O 1
ATOM 4022 N N . ILE A 1 515 ? 18.903 25.630 -4.724 1.00 94.00 515 ILE A N 1
ATOM 4023 C CA . ILE A 1 515 ? 17.589 26.055 -4.238 1.00 94.00 515 ILE A CA 1
ATOM 4024 C C . ILE A 1 515 ? 17.234 25.180 -3.035 1.00 94.00 515 ILE A C 1
ATOM 4026 O O . ILE A 1 515 ? 16.872 24.013 -3.185 1.00 94.00 515 ILE A O 1
ATOM 4030 N N . ALA A 1 516 ? 17.361 25.734 -1.832 1.00 94.75 516 ALA A N 1
ATOM 4031 C CA . ALA A 1 516 ? 17.082 25.072 -0.562 1.00 94.75 516 ALA A CA 1
ATOM 4032 C C . ALA A 1 516 ? 15.660 25.404 -0.086 1.00 94.75 516 ALA A C 1
ATOM 4034 O O . ALA A 1 516 ? 15.376 26.545 0.275 1.00 94.75 516 ALA A O 1
ATOM 4035 N N . PHE A 1 517 ? 14.762 24.418 -0.081 1.00 96.06 517 PHE A N 1
ATOM 4036 C CA . PHE A 1 517 ? 13.396 24.573 0.425 1.00 96.06 517 PHE A CA 1
ATOM 4037 C C . PHE A 1 517 ? 13.317 24.094 1.874 1.00 96.06 517 PHE A C 1
ATOM 4039 O O . PHE A 1 517 ? 13.260 22.890 2.120 1.00 96.06 517 PHE A O 1
ATOM 4046 N N . PHE A 1 518 ? 13.317 25.034 2.821 1.00 94.75 518 PHE A N 1
ATOM 4047 C CA . PHE A 1 518 ? 13.101 24.771 4.240 1.00 94.75 518 PHE A CA 1
ATOM 4048 C C . PHE A 1 518 ? 11.609 24.747 4.551 1.00 94.75 518 PHE A C 1
ATOM 4050 O O . PHE A 1 518 ? 10.884 25.653 4.158 1.00 94.75 518 PHE A O 1
ATOM 4057 N N . ALA A 1 519 ? 11.155 23.767 5.322 1.00 92.00 519 ALA A N 1
ATOM 4058 C CA . ALA A 1 519 ? 9.789 23.688 5.810 1.00 92.00 519 ALA A CA 1
ATOM 4059 C C . ALA A 1 519 ? 9.737 23.084 7.215 1.00 92.00 519 ALA A C 1
ATOM 4061 O O . ALA A 1 519 ? 10.568 22.259 7.601 1.00 92.00 519 ALA A O 1
ATOM 4062 N N . HIS A 1 520 ? 8.746 23.495 7.995 1.00 88.62 520 HIS A N 1
ATOM 4063 C CA . HIS A 1 520 ? 8.434 22.876 9.272 1.00 88.62 520 HIS A CA 1
ATOM 4064 C C . HIS A 1 520 ? 7.793 21.499 9.044 1.00 88.62 520 HIS A C 1
ATOM 4066 O O . HIS A 1 520 ? 6.853 21.381 8.255 1.00 88.62 520 HIS A O 1
ATOM 4072 N N . HIS A 1 521 ? 8.222 20.456 9.770 1.00 82.50 521 HIS A N 1
ATOM 4073 C CA . HIS A 1 521 ? 7.735 19.102 9.468 1.00 82.50 521 HIS A CA 1
ATOM 4074 C C . HIS A 1 521 ? 6.236 18.921 9.619 1.00 82.50 521 HIS A C 1
ATOM 4076 O O . HIS A 1 521 ? 5.667 18.070 8.965 1.00 82.50 521 HIS A O 1
ATOM 4082 N N . ALA A 1 522 ? 5.563 19.704 10.452 1.00 78.50 522 ALA A N 1
ATOM 4083 C CA . ALA A 1 522 ? 4.117 19.575 10.574 1.00 78.50 522 ALA A CA 1
ATOM 4084 C C . ALA A 1 522 ? 3.339 19.876 9.279 1.00 78.50 522 ALA A C 1
ATOM 4086 O O . ALA A 1 522 ? 2.216 19.404 9.149 1.00 78.50 522 ALA A O 1
ATOM 4087 N N . VAL A 1 523 ? 3.918 20.641 8.345 1.00 80.75 523 VAL A N 1
ATOM 4088 C CA . VAL A 1 523 ? 3.285 20.957 7.053 1.00 80.75 523 VAL A CA 1
ATOM 4089 C C . VAL A 1 523 ? 3.892 20.175 5.885 1.00 80.75 523 VAL A C 1
ATOM 4091 O O . VAL A 1 523 ? 3.245 20.027 4.853 1.00 80.75 523 VAL A O 1
ATOM 4094 N N . ALA A 1 524 ? 5.115 19.655 6.029 1.00 86.31 524 ALA A N 1
ATOM 4095 C CA . ALA A 1 524 ? 5.849 19.016 4.941 1.00 86.31 524 ALA A CA 1
ATOM 4096 C C . ALA A 1 524 ? 6.771 17.887 5.432 1.00 86.31 524 ALA A C 1
ATOM 4098 O O . ALA A 1 524 ? 7.492 18.048 6.409 1.00 86.31 524 ALA A O 1
ATOM 4099 N N . ASP A 1 525 ? 6.810 16.763 4.718 1.00 85.75 525 ASP A N 1
ATOM 4100 C CA . ASP A 1 525 ? 7.850 15.739 4.859 1.00 85.75 525 ASP A CA 1
ATOM 4101 C C . ASP A 1 525 ? 8.935 15.854 3.763 1.00 85.75 525 ASP A C 1
ATOM 4103 O O . ASP A 1 525 ? 8.933 16.775 2.944 1.00 85.75 525 ASP A O 1
ATOM 4107 N N . GLY A 1 526 ? 9.889 14.917 3.730 1.00 81.06 526 GLY A N 1
ATOM 4108 C CA . GLY A 1 526 ? 10.962 14.915 2.728 1.00 81.06 526 GLY A CA 1
ATOM 4109 C C . GLY A 1 526 ? 10.477 14.794 1.272 1.00 81.06 526 GLY A C 1
ATOM 4110 O O . GLY A 1 526 ? 11.105 15.359 0.378 1.00 81.06 526 GLY A O 1
ATOM 4111 N N . LEU A 1 527 ? 9.345 14.125 1.015 1.00 85.12 527 LEU A N 1
ATOM 4112 C CA . LEU A 1 527 ? 8.759 14.028 -0.330 1.00 85.12 527 LEU A CA 1
ATOM 4113 C C . LEU A 1 527 ? 8.053 15.331 -0.731 1.00 85.12 527 LEU A C 1
ATOM 4115 O O . LEU A 1 527 ? 8.056 15.688 -1.905 1.00 85.12 527 LEU A O 1
ATOM 4119 N N . SER A 1 528 ? 7.541 16.106 0.231 1.00 89.06 528 SER A N 1
ATOM 4120 C CA . SER A 1 528 ? 6.999 17.447 -0.039 1.00 89.06 528 SER A CA 1
ATOM 4121 C C . SER A 1 528 ? 8.046 18.387 -0.634 1.00 89.06 528 SER A C 1
ATOM 4123 O O . SER A 1 528 ? 7.723 19.188 -1.506 1.00 89.06 528 SER A O 1
ATOM 4125 N N . GLY A 1 529 ? 9.316 18.266 -0.238 1.00 89.50 529 GLY A N 1
ATOM 4126 C CA . GLY A 1 529 ? 10.390 19.028 -0.876 1.00 89.50 529 GLY A CA 1
ATOM 4127 C C . GLY A 1 529 ? 10.606 18.640 -2.345 1.00 89.50 529 GLY A C 1
ATOM 4128 O O . GLY A 1 529 ? 10.836 19.511 -3.180 1.00 89.50 529 GLY A O 1
ATOM 4129 N N . ILE A 1 530 ? 10.447 17.359 -2.694 1.00 85.50 530 ILE A N 1
ATOM 4130 C CA . ILE A 1 530 ? 10.480 16.888 -4.090 1.00 85.50 530 ILE A CA 1
ATOM 4131 C C . ILE A 1 530 ? 9.292 17.457 -4.875 1.00 85.50 530 ILE A C 1
ATOM 4133 O O . ILE A 1 530 ? 9.482 17.986 -5.970 1.00 85.50 530 ILE A O 1
ATOM 4137 N N . GLY A 1 531 ? 8.081 17.400 -4.308 1.00 87.31 531 GLY A N 1
ATOM 4138 C CA . GLY A 1 531 ? 6.871 17.971 -4.908 1.00 87.31 531 GLY A CA 1
ATOM 4139 C C . GLY A 1 531 ? 6.962 19.483 -5.138 1.00 87.31 531 GLY A C 1
ATOM 4140 O O . GLY A 1 531 ? 6.550 19.973 -6.196 1.00 87.31 531 GLY A O 1
ATOM 4141 N N . PHE A 1 532 ? 7.573 20.206 -4.192 1.00 93.44 532 PHE A N 1
ATOM 4142 C CA . PHE A 1 532 ? 7.886 21.627 -4.325 1.00 93.44 532 PHE A CA 1
ATOM 4143 C C . PHE A 1 532 ? 8.816 21.876 -5.516 1.00 93.44 532 PHE A C 1
ATOM 4145 O O . PHE A 1 532 ? 8.461 22.648 -6.401 1.00 93.44 532 PHE A O 1
ATOM 4152 N N . HIS A 1 533 ? 9.960 21.186 -5.585 1.00 91.38 533 HIS A N 1
ATOM 4153 C CA . HIS A 1 533 ? 10.940 21.348 -6.668 1.00 91.38 533 HIS A CA 1
ATOM 4154 C C . HIS A 1 533 ? 10.368 21.001 -8.044 1.00 91.38 533 HIS A C 1
ATOM 4156 O O . HIS A 1 533 ? 10.548 21.763 -8.991 1.00 91.38 533 HIS A O 1
ATOM 4162 N N . ALA A 1 534 ? 9.612 19.907 -8.148 1.00 87.56 534 ALA A N 1
ATOM 4163 C CA . ALA A 1 534 ? 8.933 19.521 -9.383 1.00 87.56 534 ALA A CA 1
ATOM 4164 C C . ALA A 1 534 ? 7.946 20.600 -9.861 1.00 87.56 534 ALA A C 1
ATOM 4166 O O . ALA A 1 534 ? 7.867 20.902 -11.050 1.00 87.56 534 ALA A O 1
ATOM 4167 N N . SER A 1 535 ? 7.210 21.212 -8.932 1.00 90.31 535 SER A N 1
ATOM 4168 C CA . SER A 1 535 ? 6.226 22.250 -9.253 1.00 90.31 535 SER A CA 1
ATOM 4169 C C . SER A 1 535 ? 6.878 23.596 -9.550 1.00 90.31 535 SER A C 1
ATOM 4171 O O . SER A 1 535 ? 6.462 24.272 -10.485 1.00 90.31 535 SER A O 1
ATOM 4173 N N . LEU A 1 536 ? 7.935 23.953 -8.817 1.00 91.81 536 LEU A N 1
ATOM 4174 C CA . LEU A 1 536 ? 8.737 25.144 -9.079 1.00 91.81 536 LEU A CA 1
ATOM 4175 C C . LEU A 1 536 ? 9.332 25.088 -10.487 1.00 91.81 536 LEU A C 1
ATOM 4177 O O . LEU A 1 536 ? 9.197 26.052 -11.230 1.00 91.81 536 LEU A O 1
ATOM 4181 N N . MET A 1 537 ? 9.924 23.952 -10.871 1.00 88.75 537 MET A N 1
ATOM 4182 C CA . MET A 1 537 ? 10.471 23.765 -12.217 1.00 88.75 537 MET A CA 1
ATOM 4183 C C . MET A 1 537 ? 9.374 23.731 -13.279 1.00 88.75 537 MET A C 1
ATOM 4185 O O . MET A 1 537 ? 9.528 24.363 -14.311 1.00 88.75 537 MET A O 1
ATOM 4189 N N . LYS A 1 538 ? 8.231 23.081 -13.030 1.00 86.75 538 LYS A N 1
ATOM 4190 C CA . LYS A 1 538 ? 7.098 23.094 -13.972 1.00 86.75 538 LYS A CA 1
ATOM 4191 C C . LYS A 1 538 ? 6.546 24.502 -14.223 1.00 86.75 538 LYS A C 1
ATOM 4193 O O . LYS A 1 538 ? 6.132 24.795 -15.338 1.00 86.75 538 LYS A O 1
ATOM 4198 N N . ASN A 1 539 ? 6.522 25.348 -13.195 1.00 87.94 539 ASN A N 1
ATOM 4199 C CA . ASN A 1 539 ? 6.050 26.731 -13.277 1.00 87.94 539 ASN A CA 1
ATOM 4200 C C . ASN A 1 539 ? 7.150 27.712 -13.728 1.00 87.94 539 ASN A C 1
ATOM 4202 O O . ASN A 1 539 ? 6.914 28.921 -13.754 1.00 87.94 539 ASN A O 1
ATOM 4206 N N . PHE A 1 540 ? 8.355 27.221 -14.032 1.00 86.69 540 PHE A N 1
ATOM 4207 C CA . PHE A 1 540 ? 9.477 28.048 -14.446 1.00 86.69 540 PHE A CA 1
ATOM 4208 C C . PHE A 1 540 ? 9.414 28.343 -15.947 1.00 86.69 540 PHE A C 1
ATOM 4210 O O . PHE A 1 540 ? 9.624 27.460 -16.778 1.00 86.69 540 PHE A O 1
ATOM 4217 N N . GLU A 1 541 ? 9.189 29.608 -16.301 1.00 78.81 541 GLU A N 1
ATOM 4218 C CA . GLU A 1 541 ? 9.178 30.074 -17.687 1.00 78.81 541 GLU A CA 1
ATOM 4219 C C . GLU A 1 541 ? 9.916 31.414 -17.824 1.00 78.81 541 GLU A C 1
ATOM 4221 O O . GLU A 1 541 ? 9.624 32.375 -17.117 1.00 78.81 541 GLU A O 1
ATOM 4226 N N . ILE A 1 542 ? 10.855 31.500 -18.775 1.00 67.50 542 ILE A N 1
ATOM 4227 C CA . ILE A 1 542 ? 11.594 32.744 -19.081 1.00 67.50 542 ILE A CA 1
ATOM 4228 C C . ILE A 1 542 ? 10.838 33.604 -20.119 1.00 67.50 542 ILE A C 1
ATOM 4230 O O . ILE A 1 542 ? 11.015 34.818 -20.182 1.00 67.50 542 ILE A O 1
ATOM 4234 N N . LYS A 1 543 ? 9.973 32.994 -20.948 1.00 56.94 543 LYS A N 1
ATOM 4235 C CA . LYS A 1 543 ? 9.421 33.606 -22.176 1.00 56.94 543 LYS A CA 1
ATOM 4236 C C . LYS A 1 543 ? 8.180 34.494 -21.986 1.00 56.94 543 LYS A C 1
ATOM 4238 O O . LYS A 1 543 ? 7.799 35.161 -22.943 1.00 56.94 543 LYS A O 1
ATOM 4243 N N . SER A 1 544 ? 7.556 34.535 -20.804 1.00 50.25 544 SER A N 1
ATOM 4244 C CA . SER A 1 544 ? 6.300 35.273 -20.565 1.00 50.25 544 SER A CA 1
ATOM 4245 C C . SER A 1 544 ? 6.412 36.377 -19.506 1.00 50.25 544 SER A C 1
ATOM 4247 O O . SER A 1 544 ? 5.458 36.624 -18.764 1.00 50.25 544 SER A O 1
ATOM 4249 N N . LEU A 1 545 ? 7.565 37.041 -19.399 1.00 57.69 545 LEU A N 1
ATOM 4250 C CA . LEU A 1 545 ? 7.693 38.227 -18.552 1.00 57.69 545 LEU A CA 1
ATOM 4251 C C . LEU A 1 545 ? 6.865 39.362 -19.179 1.00 57.69 545 LEU A C 1
ATOM 4253 O O . LEU A 1 545 ? 7.347 40.108 -20.026 1.00 57.69 545 LEU A O 1
ATOM 4257 N N . SER A 1 546 ? 5.583 39.451 -18.803 1.00 51.00 546 SER A N 1
ATOM 4258 C CA . SER A 1 546 ? 4.775 40.663 -18.976 1.00 51.00 546 SER A CA 1
ATOM 4259 C C . SER A 1 546 ? 5.551 41.853 -18.410 1.00 51.00 546 SER A C 1
ATOM 4261 O O . SER A 1 546 ? 6.266 41.656 -17.434 1.00 51.00 546 SER A O 1
ATOM 4263 N N . ASP A 1 547 ? 5.385 43.051 -18.969 1.00 54.50 547 ASP A N 1
ATOM 4264 C CA . ASP A 1 547 ? 6.184 44.278 -18.763 1.00 54.50 547 ASP A CA 1
ATOM 4265 C C . ASP A 1 547 ? 6.336 44.821 -17.308 1.00 54.50 547 ASP A C 1
ATOM 4267 O O . ASP A 1 547 ? 6.565 46.012 -17.098 1.00 54.50 547 ASP A O 1
ATOM 4271 N N . SER A 1 548 ? 6.164 44.021 -16.253 1.00 64.50 548 SER A N 1
ATOM 4272 C CA . SER A 1 548 ? 6.243 44.421 -14.845 1.00 64.50 548 SER A CA 1
ATOM 4273 C C . SER A 1 548 ? 6.833 43.300 -13.977 1.00 64.50 548 SER A C 1
ATOM 4275 O O . SER A 1 548 ? 6.522 42.149 -14.238 1.00 64.50 548 SER A O 1
ATOM 4277 N N . PRO A 1 549 ? 7.643 43.606 -12.944 1.00 70.62 549 PRO A N 1
ATOM 4278 C CA . PRO A 1 549 ? 8.230 42.616 -12.030 1.00 70.62 549 PRO A CA 1
ATOM 4279 C C . PRO A 1 549 ? 7.186 41.961 -11.096 1.00 70.62 549 PRO A C 1
ATOM 4281 O O . PRO A 1 549 ? 6.106 42.530 -10.886 1.00 70.62 549 PRO A O 1
ATOM 4284 N N . PRO A 1 550 ? 7.498 40.802 -10.475 1.00 79.56 550 PRO A N 1
ATOM 4285 C CA . PRO A 1 550 ? 6.601 40.124 -9.539 1.00 79.56 550 PRO A CA 1
ATOM 4286 C C . PRO A 1 550 ? 6.249 41.035 -8.359 1.00 79.56 550 PRO A C 1
ATOM 4288 O O . PRO A 1 550 ? 7.113 41.577 -7.667 1.00 79.56 550 PRO A O 1
ATOM 4291 N N . ARG A 1 551 ? 4.946 41.227 -8.130 1.00 86.50 551 ARG A N 1
ATOM 4292 C CA . ARG A 1 551 ? 4.444 42.127 -7.089 1.00 86.50 551 ARG A CA 1
ATOM 4293 C C . ARG A 1 551 ? 4.388 41.400 -5.746 1.00 86.50 551 ARG A C 1
ATOM 4295 O O . ARG A 1 551 ? 3.724 40.371 -5.632 1.00 86.50 551 ARG A O 1
ATOM 4302 N N . TRP A 1 552 ? 5.044 41.978 -4.744 1.00 89.31 552 TRP A N 1
ATOM 4303 C CA . TRP A 1 552 ? 4.977 41.574 -3.340 1.00 89.31 552 TRP A CA 1
ATOM 4304 C C . TRP A 1 552 ? 4.438 42.739 -2.480 1.00 89.31 552 TRP A C 1
ATOM 4306 O O . TRP A 1 552 ? 4.675 43.896 -2.840 1.00 89.31 552 TRP A O 1
ATOM 4316 N N . PRO A 1 553 ? 3.738 42.475 -1.361 1.00 89.44 553 PRO A N 1
ATOM 4317 C CA . PRO A 1 553 ? 3.288 41.159 -0.911 1.00 89.44 553 PRO A CA 1
ATOM 4318 C C . PRO A 1 553 ? 2.273 40.528 -1.869 1.00 89.44 553 PRO A C 1
ATOM 4320 O O . PRO A 1 553 ? 1.497 41.219 -2.529 1.00 89.44 553 PRO A O 1
ATOM 4323 N N . MET A 1 554 ? 2.293 39.202 -1.948 1.00 89.62 554 MET A N 1
ATOM 4324 C CA . MET A 1 554 ? 1.282 38.434 -2.665 1.00 89.62 554 MET A CA 1
ATOM 4325 C C . MET A 1 554 ? 0.097 38.188 -1.727 1.00 89.62 554 MET A C 1
ATOM 4327 O O . MET A 1 554 ? 0.291 37.693 -0.619 1.00 89.62 554 MET A O 1
ATOM 4331 N N . VAL A 1 555 ? -1.117 38.509 -2.177 1.00 86.69 555 VAL A N 1
ATOM 4332 C CA . VAL A 1 555 ? -2.357 38.332 -1.402 1.00 86.69 555 VAL A CA 1
ATOM 4333 C C . VAL A 1 555 ? -3.195 37.204 -2.006 1.00 86.69 555 VAL A C 1
ATOM 4335 O O . VAL A 1 555 ? -3.403 37.178 -3.220 1.00 86.69 555 VAL A O 1
ATOM 4338 N N . LEU A 1 556 ? -3.645 36.271 -1.166 1.00 83.50 556 LEU A N 1
ATOM 4339 C CA . LEU A 1 556 ? -4.481 35.117 -1.505 1.00 83.50 556 LEU A CA 1
ATOM 4340 C C . LEU A 1 556 ? -5.670 35.041 -0.525 1.00 83.50 556 LEU A C 1
ATOM 4342 O O . LEU A 1 556 ? -5.575 34.432 0.543 1.00 83.50 556 LEU A O 1
ATOM 4346 N N . ASP A 1 557 ? -6.797 35.650 -0.898 1.00 70.31 557 ASP A N 1
ATOM 4347 C CA . ASP A 1 557 ? -7.993 35.760 -0.039 1.00 70.31 557 ASP A CA 1
ATOM 4348 C C . ASP A 1 557 ? -8.908 34.516 -0.074 1.00 70.31 557 ASP A C 1
ATOM 4350 O O . ASP A 1 557 ? -9.876 34.417 0.677 1.00 70.31 557 ASP A O 1
ATOM 4354 N N . GLU A 1 558 ? -8.609 33.539 -0.933 1.00 70.56 558 GLU A N 1
ATOM 4355 C CA . GLU A 1 558 ? -9.370 32.291 -1.048 1.00 70.56 558 GLU A CA 1
ATOM 4356 C C . GLU A 1 558 ? -9.162 31.393 0.184 1.00 70.56 558 GLU A C 1
ATOM 4358 O O . GLU A 1 558 ? -8.034 31.016 0.515 1.00 70.56 558 GLU A O 1
ATOM 4363 N N . ILE A 1 559 ? -10.254 30.992 0.842 1.00 58.56 559 ILE A N 1
ATOM 4364 C CA . ILE A 1 559 ? -10.223 29.962 1.890 1.00 58.56 559 ILE A CA 1
ATOM 4365 C C . ILE A 1 559 ? -9.960 28.610 1.220 1.00 58.56 559 ILE A C 1
ATOM 4367 O O . ILE A 1 559 ? -10.720 28.190 0.348 1.00 58.56 559 ILE A O 1
ATOM 4371 N N . GLN A 1 560 ? -8.896 27.921 1.635 1.00 63.25 560 GLN A N 1
ATOM 4372 C CA . GLN A 1 560 ? -8.526 26.609 1.105 1.00 63.25 560 GLN A CA 1
ATOM 4373 C C . GLN A 1 560 ? -8.541 25.576 2.230 1.00 63.25 560 GLN A C 1
ATOM 4375 O O . GLN A 1 560 ? -8.105 25.867 3.338 1.00 63.25 560 GLN A O 1
ATOM 4380 N N . ASN A 1 561 ? -9.046 24.372 1.947 1.00 62.34 561 ASN A N 1
ATOM 4381 C CA . ASN A 1 561 ? -8.992 23.249 2.886 1.00 62.34 561 ASN A CA 1
ATOM 4382 C C . ASN A 1 561 ? -7.539 22.875 3.211 1.00 62.34 561 ASN A C 1
ATOM 4384 O O . ASN A 1 561 ? -6.657 23.045 2.358 1.00 62.34 561 ASN A O 1
ATOM 4388 N N . PRO A 1 562 ? -7.284 22.338 4.416 1.00 67.62 562 PRO A N 1
ATOM 4389 C CA . PRO A 1 562 ? -5.939 21.994 4.805 1.00 67.62 562 PRO A CA 1
ATOM 4390 C C . PRO A 1 562 ? -5.510 20.769 3.989 1.00 67.62 562 PRO A C 1
ATOM 4392 O O . PRO A 1 562 ? -6.356 19.981 3.547 1.00 67.62 562 PRO A O 1
ATOM 4395 N N . PRO A 1 563 ? -4.207 20.544 3.797 1.00 70.25 563 PRO A N 1
ATOM 4396 C CA . PRO A 1 563 ? -3.748 19.209 3.463 1.00 70.25 563 PRO A CA 1
ATOM 4397 C C . PRO A 1 563 ? -4.302 18.224 4.513 1.00 70.25 563 PRO A C 1
ATOM 4399 O O . PRO A 1 563 ? -4.203 18.523 5.709 1.00 70.25 563 PRO A O 1
ATOM 4402 N N . PRO A 1 564 ? -4.930 17.108 4.098 1.00 73.81 564 PRO A N 1
ATOM 4403 C CA . PRO A 1 564 ? -5.588 16.200 5.031 1.00 73.81 564 PRO A CA 1
ATOM 4404 C C . PRO A 1 564 ? -4.563 15.620 6.001 1.00 73.81 564 PRO A C 1
ATOM 4406 O O . PRO A 1 564 ? -3.427 15.358 5.613 1.00 73.81 564 PRO A O 1
ATOM 4409 N N . ALA A 1 565 ? -4.949 15.423 7.258 1.00 77.38 565 ALA A N 1
ATOM 4410 C CA . ALA A 1 565 ? -4.072 14.793 8.238 1.00 77.38 565 ALA A CA 1
ATOM 4411 C C . ALA A 1 565 ? -4.070 13.258 8.076 1.00 77.38 565 ALA A C 1
ATOM 4413 O O . ALA A 1 565 ? -5.032 12.666 7.579 1.00 77.38 565 ALA A O 1
ATOM 4414 N N . ILE A 1 566 ? -3.006 12.574 8.518 1.00 77.69 566 ILE A N 1
ATOM 4415 C CA . ILE A 1 566 ? -2.858 11.114 8.341 1.00 77.69 566 ILE A CA 1
ATOM 4416 C C . ILE A 1 566 ? -4.063 10.336 8.908 1.00 77.69 566 ILE A C 1
ATOM 4418 O O . ILE A 1 566 ? -4.523 9.370 8.300 1.00 77.69 566 ILE A O 1
ATOM 4422 N N . GLU A 1 567 ? -4.577 10.747 10.063 1.00 72.31 567 GLU A N 1
ATOM 4423 C CA . GLU A 1 567 ? -5.733 10.154 10.755 1.00 72.31 567 GLU A CA 1
ATOM 4424 C C . GLU A 1 567 ? -7.085 10.399 10.073 1.00 72.31 567 GLU A C 1
ATOM 4426 O O . GLU A 1 567 ? -8.048 9.665 10.318 1.00 72.31 567 GLU A O 1
ATOM 4431 N N . GLU A 1 568 ? -7.172 11.422 9.224 1.00 73.69 568 GLU A N 1
ATOM 4432 C CA . GLU A 1 568 ? -8.348 11.685 8.396 1.00 73.69 568 GLU A CA 1
ATOM 4433 C C . GLU A 1 568 ? -8.342 10.746 7.187 1.00 73.69 568 GLU A C 1
ATOM 4435 O O . GLU A 1 568 ? -9.390 10.261 6.759 1.00 73.69 568 GLU A O 1
ATOM 4440 N N . CYS A 1 569 ? -7.147 10.433 6.676 1.00 77.06 569 CYS A N 1
ATOM 4441 C CA . CYS A 1 569 ? -6.945 9.520 5.559 1.00 77.06 569 CYS A CA 1
ATOM 4442 C C . CYS A 1 569 ? -7.037 8.036 5.948 1.00 77.06 569 CYS A C 1
ATOM 4444 O O . CYS A 1 569 ? -7.437 7.211 5.125 1.00 77.06 569 CYS A O 1
ATOM 4446 N N . ILE A 1 570 ? -6.634 7.666 7.170 1.00 71.50 570 ILE A N 1
ATOM 4447 C CA . ILE A 1 570 ? -6.553 6.270 7.622 1.00 71.50 570 ILE A CA 1
ATOM 4448 C C . ILE A 1 570 ? -7.020 6.150 9.069 1.00 71.50 570 ILE A C 1
ATOM 4450 O O . ILE A 1 570 ? -6.625 6.930 9.932 1.00 71.50 570 ILE A O 1
ATOM 4454 N N . ASP A 1 571 ? -7.787 5.099 9.369 1.00 66.81 571 ASP A N 1
ATOM 4455 C CA . ASP A 1 571 ? -8.185 4.765 10.736 1.00 66.81 571 ASP A CA 1
ATOM 4456 C C . ASP A 1 571 ? -7.011 4.228 11.579 1.00 66.81 571 ASP A C 1
ATOM 4458 O O . ASP A 1 571 ? -6.848 3.026 11.788 1.00 66.81 571 ASP A O 1
ATOM 4462 N N . CYS A 1 572 ? -6.172 5.140 12.066 1.00 62.09 572 CYS A N 1
ATOM 4463 C CA . CYS A 1 572 ? -5.036 4.824 12.933 1.00 62.09 572 CYS A CA 1
ATOM 4464 C C . CYS A 1 572 ? -5.445 4.583 14.404 1.00 62.09 572 CYS A C 1
ATOM 4466 O O . CYS A 1 572 ? -4.590 4.196 15.207 1.00 62.09 572 CYS A O 1
ATOM 4468 N N . LEU A 1 573 ? -6.716 4.840 14.759 1.00 56.16 573 LEU A N 1
ATOM 4469 C CA . LEU A 1 573 ? -7.215 4.974 16.138 1.00 56.16 573 LEU A CA 1
ATOM 4470 C C . LEU A 1 573 ? -8.106 3.805 16.597 1.00 56.16 573 LEU A C 1
ATOM 4472 O O . LEU A 1 573 ? -8.138 3.497 17.783 1.00 56.16 573 LEU A O 1
ATOM 4476 N N . SER A 1 574 ? -8.773 3.101 15.678 1.00 53.12 574 SER A N 1
ATOM 4477 C CA . SER A 1 574 ? -9.658 1.952 15.970 1.00 53.12 574 SER A CA 1
ATOM 4478 C C . SER A 1 574 ? -8.939 0.661 16.395 1.00 53.12 574 SER A C 1
ATOM 4480 O O . SER A 1 574 ? -9.571 -0.366 16.650 1.00 53.12 574 SER A O 1
ATOM 4482 N N . CYS A 1 575 ? -7.608 0.667 16.469 1.00 50.88 575 CYS A N 1
ATOM 4483 C CA . CYS A 1 575 ? -6.834 -0.536 16.741 1.00 50.88 575 CYS A CA 1
ATOM 4484 C C . CYS A 1 575 ? -6.792 -0.860 18.247 1.00 50.88 575 CYS A C 1
ATOM 4486 O O . CYS A 1 575 ? -6.023 -0.271 19.004 1.00 50.88 575 CYS A O 1
ATOM 4488 N N . HIS A 1 576 ? -7.566 -1.862 18.677 1.00 45.09 576 HIS A N 1
ATOM 4489 C CA . HIS A 1 576 ? -7.513 -2.449 20.029 1.00 45.09 576 HIS A CA 1
ATOM 4490 C C . HIS A 1 576 ? -6.407 -3.508 20.199 1.00 45.09 576 HIS A C 1
ATOM 4492 O O . HIS A 1 576 ? -6.464 -4.348 21.096 1.00 45.09 576 HIS A O 1
ATOM 4498 N N . CYS A 1 577 ? -5.398 -3.505 19.326 1.00 41.72 577 CYS A N 1
ATOM 4499 C CA . CYS A 1 577 ? -4.360 -4.524 19.332 1.00 41.72 577 CYS A CA 1
ATOM 4500 C C . CYS A 1 577 ? -3.448 -4.382 20.561 1.00 41.72 577 CYS A C 1
ATOM 4502 O O . CYS A 1 577 ? -2.662 -3.436 20.674 1.00 41.72 577 CYS A O 1
ATOM 4504 N N . THR A 1 578 ? -3.517 -5.368 21.457 1.00 37.81 578 THR A N 1
ATOM 4505 C CA . THR A 1 578 ? -2.587 -5.572 22.578 1.00 37.81 578 THR A CA 1
ATOM 4506 C C . THR A 1 578 ? -1.153 -5.831 22.109 1.00 37.81 578 THR A C 1
ATOM 4508 O O . THR A 1 578 ? -0.226 -5.575 22.867 1.00 37.81 578 THR A O 1
ATOM 4511 N N . CYS A 1 579 ? -0.942 -6.233 20.849 1.00 38.09 579 CYS A N 1
ATOM 4512 C CA . CYS A 1 579 ? 0.386 -6.402 20.245 1.00 38.09 579 CYS A CA 1
ATOM 4513 C C . CYS A 1 579 ? 1.055 -5.076 19.838 1.00 38.09 579 CYS A C 1
ATOM 4515 O O . CYS A 1 579 ? 2.166 -5.088 19.323 1.00 38.09 579 CYS A O 1
ATOM 4517 N N . CYS A 1 580 ? 0.423 -3.920 20.090 1.00 40.56 580 CYS A N 1
ATOM 4518 C CA . CYS A 1 580 ? 1.086 -2.614 19.969 1.00 40.56 580 CYS A CA 1
ATOM 4519 C C . CYS A 1 580 ? 2.101 -2.342 21.104 1.00 40.56 580 CYS A C 1
ATOM 4521 O O . CYS A 1 580 ? 2.606 -1.223 21.212 1.00 40.56 580 CYS A O 1
ATOM 4523 N N . SER A 1 581 ? 2.377 -3.321 21.971 1.00 38.66 581 SER A N 1
ATOM 4524 C CA . SER A 1 581 ? 3.531 -3.338 22.871 1.00 38.66 581 SER A CA 1
ATOM 4525 C C . SER A 1 581 ? 4.785 -3.681 22.058 1.00 38.66 581 SER A C 1
ATOM 4527 O O . SER A 1 581 ? 5.061 -4.834 21.750 1.00 38.66 581 SER A O 1
ATOM 4529 N N . SER A 1 582 ? 5.454 -2.615 21.646 1.00 43.31 582 SER A N 1
ATOM 4530 C CA . SER A 1 582 ? 6.650 -2.512 20.813 1.00 43.31 582 SER A CA 1
ATOM 4531 C C . SER A 1 582 ? 7.796 -3.525 21.052 1.00 43.31 582 SER A C 1
ATOM 4533 O O . SER A 1 582 ? 7.899 -4.063 22.149 1.00 43.31 582 SER A O 1
ATOM 4535 N N . PRO A 1 583 ? 8.771 -3.653 20.121 1.00 45.16 583 PRO A N 1
ATOM 4536 C CA . PRO A 1 583 ? 10.152 -3.987 20.487 1.00 45.16 583 PRO A CA 1
ATOM 4537 C C . PRO A 1 583 ? 10.886 -2.874 21.285 1.00 45.16 583 PRO A C 1
ATOM 4539 O O . PRO A 1 583 ? 12.051 -3.046 21.626 1.00 45.16 583 PRO A O 1
ATOM 4542 N N . ASP A 1 584 ? 10.245 -1.738 21.611 1.00 50.22 584 ASP A N 1
ATOM 4543 C CA . ASP A 1 584 ? 10.850 -0.589 22.326 1.00 50.22 584 ASP A CA 1
ATOM 4544 C C . ASP A 1 584 ? 11.321 -0.909 23.760 1.00 50.22 584 ASP A C 1
ATOM 4546 O O . ASP A 1 584 ? 12.127 -0.152 24.308 1.00 50.22 584 ASP A O 1
ATOM 4550 N N . SER A 1 585 ? 10.850 -1.993 24.388 1.00 47.91 585 SER A N 1
ATOM 4551 C CA . SER A 1 585 ? 11.360 -2.431 25.693 1.00 47.91 585 SER A CA 1
ATOM 4552 C C . SER A 1 585 ? 12.558 -3.358 25.501 1.00 47.91 585 SER A C 1
ATOM 4554 O O . SER A 1 585 ? 12.435 -4.581 25.541 1.00 47.91 585 SER A O 1
ATOM 4556 N N . CYS A 1 586 ? 13.723 -2.765 25.269 1.00 53.12 586 CYS A N 1
ATOM 4557 C CA . CYS A 1 586 ? 14.979 -3.439 25.553 1.00 53.12 586 CYS A CA 1
ATOM 4558 C C . CYS A 1 586 ? 15.457 -2.954 26.924 1.00 53.12 586 CYS A C 1
ATOM 4560 O O . CYS A 1 586 ? 15.689 -1.757 27.091 1.00 53.12 586 CYS A O 1
ATOM 4562 N N . ASP A 1 587 ? 15.567 -3.874 27.883 1.00 58.94 587 ASP A N 1
ATOM 4563 C CA . ASP A 1 587 ? 16.096 -3.604 29.227 1.00 58.94 587 ASP A CA 1
ATOM 4564 C C . ASP A 1 587 ? 17.636 -3.465 29.229 1.00 58.94 587 ASP A C 1
ATOM 4566 O O . ASP A 1 587 ? 18.237 -3.169 30.263 1.00 58.94 587 ASP A O 1
ATOM 4570 N N . GLU A 1 588 ? 18.295 -3.682 28.083 1.00 65.44 588 GLU A N 1
ATOM 4571 C CA . GLU A 1 588 ? 19.743 -3.525 27.938 1.00 65.44 588 GLU A CA 1
ATOM 4572 C C . GLU A 1 588 ? 20.121 -2.042 27.845 1.00 65.44 588 GLU A C 1
ATOM 4574 O O . GLU A 1 588 ? 19.482 -1.251 27.146 1.00 65.44 588 GLU A O 1
ATOM 4579 N N . ALA A 1 589 ? 21.194 -1.656 28.540 1.00 72.31 589 ALA A N 1
ATOM 4580 C CA . ALA A 1 589 ? 21.740 -0.309 28.442 1.00 72.31 589 ALA A CA 1
ATOM 4581 C C . ALA A 1 589 ? 22.178 -0.025 26.994 1.00 72.31 589 ALA A C 1
ATOM 4583 O O . ALA A 1 589 ? 22.797 -0.861 26.339 1.00 72.31 589 ALA A O 1
ATOM 4584 N N . VAL A 1 590 ? 21.872 1.165 26.480 1.00 79.44 590 VAL A N 1
ATOM 4585 C CA . VAL A 1 590 ? 22.210 1.573 25.109 1.00 79.44 590 VAL A CA 1
ATOM 4586 C C . VAL A 1 590 ? 22.978 2.883 25.172 1.00 79.44 590 VAL A C 1
ATOM 4588 O O . VAL A 1 590 ? 22.716 3.710 26.042 1.00 79.44 590 VAL A O 1
ATOM 4591 N N . TRP A 1 591 ? 23.940 3.103 24.273 1.00 82.19 591 TRP A N 1
ATOM 4592 C CA . TRP A 1 591 ? 24.439 4.460 24.073 1.00 82.19 591 TRP A CA 1
ATOM 4593 C C . TRP A 1 591 ? 23.251 5.315 23.651 1.00 82.19 591 TRP A C 1
ATOM 4595 O O . TRP A 1 591 ? 22.359 4.830 22.968 1.00 82.19 591 TRP A O 1
ATOM 4605 N N . ALA A 1 592 ? 23.206 6.559 24.092 1.00 71.69 592 ALA A N 1
ATOM 4606 C CA . ALA A 1 592 ? 22.092 7.468 23.844 1.00 71.69 592 ALA A CA 1
ATOM 4607 C C . ALA A 1 592 ? 22.582 8.812 23.284 1.00 71.69 592 ALA A C 1
ATOM 4609 O O . ALA A 1 592 ? 21.802 9.604 22.775 1.00 71.69 592 ALA A O 1
ATOM 4610 N N . GLY A 1 593 ? 23.891 9.074 23.319 1.00 72.12 593 GLY A N 1
ATOM 4611 C CA . GLY A 1 593 ? 24.416 10.436 23.261 1.00 72.12 593 GLY A CA 1
ATOM 4612 C C . GLY A 1 593 ? 24.226 11.157 24.601 1.00 72.12 593 GLY A C 1
ATOM 4613 O O . GLY A 1 593 ? 23.854 10.550 25.603 1.00 72.12 593 GLY A O 1
ATOM 4614 N N . ASN A 1 594 ? 24.519 12.458 24.638 1.00 70.12 594 ASN A N 1
ATOM 4615 C CA . ASN A 1 594 ? 24.414 13.235 25.876 1.00 70.12 594 ASN A CA 1
ATOM 4616 C C . ASN A 1 594 ? 22.949 13.477 26.281 1.00 70.12 594 ASN A C 1
ATOM 4618 O O . ASN A 1 594 ? 22.095 13.580 25.396 1.00 70.12 594 ASN A O 1
ATOM 4622 N N . PRO A 1 595 ? 22.657 13.628 27.589 1.00 72.94 595 PRO A N 1
ATOM 4623 C CA . PRO A 1 595 ? 21.337 14.020 28.060 1.00 72.94 595 PRO A CA 1
ATOM 4624 C C . PRO A 1 595 ? 20.830 15.304 27.411 1.00 72.94 595 PRO A C 1
ATOM 4626 O O . PRO A 1 595 ? 21.594 16.212 27.073 1.00 72.94 595 PRO A O 1
ATOM 4629 N N . ILE A 1 596 ? 19.514 15.375 27.267 1.00 70.75 596 ILE A N 1
ATOM 4630 C CA . ILE A 1 596 ? 18.815 16.517 26.697 1.00 70.75 596 ILE A CA 1
ATOM 4631 C C . ILE A 1 596 ? 18.999 17.709 27.648 1.00 70.75 596 ILE A C 1
ATOM 4633 O O . ILE A 1 596 ? 18.730 17.576 28.845 1.00 70.75 596 ILE A O 1
ATOM 4637 N N . PRO A 1 597 ? 19.436 18.886 27.169 1.00 66.69 597 PRO A N 1
ATOM 4638 C CA . PRO A 1 597 ? 19.594 20.047 28.034 1.00 66.69 597 PRO A CA 1
ATOM 4639 C C . PRO A 1 597 ? 18.245 20.447 28.677 1.00 66.69 597 PRO A C 1
ATOM 4641 O O . PRO A 1 597 ? 17.234 20.523 27.978 1.00 66.69 597 PRO A O 1
ATOM 4644 N N . PRO A 1 598 ? 18.203 20.719 29.997 1.00 59.06 598 PRO A N 1
ATOM 4645 C CA . PRO A 1 598 ? 16.961 20.973 30.739 1.00 59.06 598 PRO A CA 1
ATOM 4646 C C . PRO A 1 598 ? 16.368 22.390 30.558 1.00 59.06 598 PRO A C 1
ATOM 4648 O O . PRO A 1 598 ? 15.299 22.666 31.094 1.00 59.06 598 PRO A O 1
ATOM 4651 N N . ALA A 1 599 ? 17.042 23.304 29.843 1.00 55.50 599 ALA A N 1
ATOM 4652 C CA . ALA A 1 599 ? 16.695 24.732 29.726 1.00 55.50 599 ALA A CA 1
ATOM 4653 C C . ALA A 1 599 ? 17.077 25.292 28.332 1.00 55.50 599 ALA A C 1
ATOM 4655 O O . ALA A 1 599 ? 17.763 24.603 27.575 1.00 55.50 599 ALA A O 1
ATOM 4656 N N . PRO A 1 600 ? 16.578 26.476 27.921 1.00 58.69 600 PRO A N 1
ATOM 4657 C CA . PRO A 1 600 ? 15.881 26.603 26.654 1.00 58.69 600 PRO A CA 1
ATOM 4658 C C . PRO A 1 600 ? 16.813 26.437 25.454 1.00 58.69 600 PRO A C 1
ATOM 4660 O O . PRO A 1 600 ? 17.867 27.057 25.330 1.00 58.69 600 PRO A O 1
ATOM 4663 N N . THR A 1 601 ? 16.352 25.612 24.525 1.00 63.47 601 THR A N 1
ATOM 4664 C CA . THR A 1 601 ? 17.031 25.181 23.296 1.00 63.47 601 THR A CA 1
ATOM 4665 C C . THR A 1 601 ? 17.167 26.305 22.258 1.00 63.47 601 THR A C 1
ATOM 4667 O O . THR A 1 601 ? 17.461 26.056 21.091 1.00 63.47 601 THR A O 1
ATOM 4670 N N . VAL A 1 602 ? 16.957 27.564 22.655 1.00 63.88 602 VAL A N 1
ATOM 4671 C CA . VAL A 1 602 ? 16.992 28.735 21.768 1.00 63.88 602 VAL A CA 1
ATOM 4672 C C . VAL A 1 602 ? 18.374 28.896 21.135 1.00 63.88 602 VAL A C 1
ATOM 4674 O O . VAL A 1 602 ? 18.455 29.192 19.948 1.00 63.88 602 VAL A O 1
ATOM 4677 N N . ASN A 1 603 ? 19.432 28.581 21.894 1.00 64.06 603 ASN A N 1
ATOM 4678 C CA . ASN A 1 603 ? 20.837 28.611 21.461 1.00 64.06 603 ASN A CA 1
ATOM 4679 C C . ASN A 1 603 ? 21.321 27.269 20.878 1.00 64.06 603 ASN A C 1
ATOM 4681 O O . ASN A 1 603 ? 22.516 26.987 20.859 1.00 64.06 603 ASN A O 1
ATOM 4685 N N . PHE A 1 604 ? 20.395 26.401 20.469 1.00 70.62 604 PHE A N 1
ATOM 4686 C CA . PHE A 1 604 ? 20.723 25.127 19.845 1.00 70.62 604 PHE A CA 1
ATOM 4687 C C . PHE A 1 604 ? 21.350 25.345 18.462 1.00 70.62 604 PHE A C 1
ATOM 4689 O O . PHE A 1 604 ? 20.707 25.887 17.562 1.00 70.62 604 PHE A O 1
ATOM 4696 N N . GLU A 1 605 ? 22.581 24.868 18.280 1.00 74.56 605 GLU A N 1
ATOM 4697 C CA . GLU A 1 605 ? 23.265 24.875 16.988 1.00 74.56 605 GLU A CA 1
ATOM 4698 C C . GLU A 1 605 ? 23.148 23.512 16.301 1.00 74.56 605 GLU A C 1
ATOM 4700 O O . GLU A 1 605 ? 23.434 22.466 16.880 1.00 74.56 605 GLU A O 1
ATOM 4705 N N . SER A 1 606 ? 22.780 23.523 15.020 1.00 76.75 606 SER A N 1
ATOM 4706 C CA . SER A 1 606 ? 22.884 22.348 14.154 1.00 76.75 606 SER A CA 1
ATOM 4707 C C . SER A 1 606 ? 24.202 22.377 13.393 1.00 76.75 606 SER A C 1
ATOM 4709 O O . SER A 1 606 ? 24.551 23.419 12.851 1.00 76.75 606 SER A O 1
ATOM 4711 N N . ARG A 1 607 ? 24.896 21.236 13.284 1.00 82.31 607 ARG A N 1
ATOM 4712 C CA . ARG A 1 607 ? 26.089 21.093 12.432 1.00 82.31 607 ARG A CA 1
ATOM 4713 C C . ARG A 1 607 ? 25.828 20.142 11.280 1.00 82.31 607 ARG A C 1
ATOM 4715 O O . ARG A 1 607 ? 25.437 19.005 11.522 1.00 82.31 607 ARG A O 1
ATOM 4722 N N . VAL A 1 608 ? 26.060 20.582 10.047 1.00 80.38 608 VAL A N 1
ATOM 4723 C CA . VAL A 1 608 ? 25.787 19.813 8.824 1.00 80.38 608 VAL A CA 1
ATOM 4724 C C . VAL A 1 608 ? 27.090 19.577 8.073 1.00 80.38 608 VAL A C 1
ATOM 4726 O O . VAL A 1 608 ? 27.933 20.463 7.950 1.00 80.38 608 VAL A O 1
ATOM 4729 N N . ARG A 1 609 ? 27.271 18.359 7.576 1.00 79.19 609 ARG A N 1
ATOM 4730 C CA . ARG A 1 609 ? 28.358 17.967 6.683 1.00 79.19 609 ARG A CA 1
ATOM 4731 C C . ARG A 1 609 ? 27.775 17.176 5.529 1.00 79.19 609 ARG A C 1
ATOM 4733 O O . ARG A 1 609 ? 26.985 16.267 5.748 1.00 79.19 609 ARG A O 1
ATOM 4740 N N . ILE A 1 610 ? 28.159 17.508 4.308 1.00 76.31 610 ILE A N 1
ATOM 4741 C CA . ILE A 1 610 ? 27.686 16.815 3.111 1.00 76.31 610 ILE A CA 1
ATOM 4742 C C . ILE A 1 610 ? 28.798 15.885 2.634 1.00 76.31 610 ILE A C 1
ATOM 4744 O O . ILE A 1 610 ? 29.942 16.303 2.489 1.00 76.31 610 ILE A O 1
ATOM 4748 N N . LEU A 1 611 ? 28.462 14.616 2.430 1.00 72.75 611 LEU A N 1
ATOM 4749 C CA . LEU A 1 611 ? 29.322 13.611 1.822 1.00 72.75 611 LEU A CA 1
ATOM 4750 C C . LEU A 1 611 ? 28.674 13.161 0.515 1.00 72.75 611 LEU A C 1
ATOM 4752 O O . LEU A 1 611 ? 27.539 12.689 0.503 1.00 72.75 611 LEU A O 1
ATOM 4756 N N . THR A 1 612 ? 29.389 13.275 -0.596 1.00 70.12 612 THR A N 1
ATOM 4757 C CA . THR A 1 612 ? 28.872 12.840 -1.897 1.00 70.12 612 THR A CA 1
ATOM 4758 C C . THR A 1 612 ? 29.518 11.520 -2.296 1.00 70.12 612 THR A C 1
ATOM 4760 O O . THR A 1 612 ? 30.741 11.401 -2.306 1.00 70.12 612 THR A O 1
ATOM 4763 N N . VAL A 1 613 ? 28.692 10.525 -2.629 1.00 63.88 613 VAL A N 1
ATOM 4764 C CA . VAL A 1 613 ? 29.139 9.231 -3.151 1.00 63.88 613 VAL A CA 1
ATOM 4765 C C . VAL A 1 613 ? 28.942 9.231 -4.673 1.00 63.88 613 VAL A C 1
ATOM 4767 O O . VAL A 1 613 ? 27.813 9.419 -5.144 1.00 63.88 613 VAL A O 1
ATOM 4770 N N . PRO A 1 614 ? 30.007 9.022 -5.471 1.00 64.25 614 PRO A N 1
ATOM 4771 C CA . PRO A 1 614 ? 29.893 8.930 -6.927 1.00 64.25 614 PRO A CA 1
ATOM 4772 C C . PRO A 1 614 ? 28.933 7.809 -7.341 1.00 64.25 614 PRO A C 1
ATOM 4774 O O . PRO A 1 614 ? 29.018 6.710 -6.788 1.00 64.25 614 PRO A O 1
ATOM 4777 N N . ALA A 1 615 ? 28.057 8.012 -8.334 1.00 56.50 615 ALA A N 1
ATOM 4778 C CA . ALA A 1 615 ? 27.064 6.983 -8.677 1.00 56.50 615 ALA A CA 1
ATOM 4779 C C . ALA A 1 615 ? 27.656 5.643 -9.094 1.00 56.50 615 ALA A C 1
ATOM 4781 O O . ALA A 1 615 ? 27.049 4.624 -8.794 1.00 56.50 615 ALA A O 1
ATOM 4782 N N . GLY A 1 616 ? 28.834 5.607 -9.725 1.00 55.81 616 GLY A N 1
ATOM 4783 C CA . GLY A 1 616 ? 29.493 4.334 -10.033 1.00 55.81 616 GLY A CA 1
ATOM 4784 C C . GLY A 1 616 ? 29.688 3.467 -8.781 1.00 55.81 616 GLY A C 1
ATOM 4785 O O . GLY A 1 616 ? 29.449 2.263 -8.812 1.00 55.81 616 GLY A O 1
ATOM 4786 N N . GLN A 1 617 ? 30.021 4.090 -7.646 1.00 58.53 617 GLN A N 1
ATOM 4787 C CA . GLN A 1 617 ? 30.153 3.402 -6.360 1.00 58.53 617 GLN A CA 1
ATOM 4788 C C . GLN A 1 617 ? 28.793 3.067 -5.749 1.00 58.53 617 GLN A C 1
ATOM 4790 O O . GLN A 1 617 ? 28.640 2.015 -5.144 1.00 58.53 617 GLN A O 1
ATOM 4795 N N . VAL A 1 618 ? 27.785 3.922 -5.927 1.00 59.78 618 VAL A N 1
ATOM 4796 C CA . VAL A 1 618 ? 26.421 3.657 -5.446 1.00 59.78 618 VAL A CA 1
ATOM 4797 C C . VAL A 1 618 ? 25.808 2.476 -6.184 1.00 59.78 618 VAL A C 1
ATOM 4799 O O . VAL A 1 618 ? 25.183 1.637 -5.550 1.00 59.78 618 VAL A O 1
ATOM 4802 N N . ILE A 1 619 ? 25.988 2.384 -7.502 1.00 62.50 619 ILE A N 1
ATOM 4803 C CA . ILE A 1 619 ? 25.526 1.259 -8.322 1.00 62.50 619 ILE A CA 1
ATOM 4804 C C . ILE A 1 619 ? 26.143 -0.036 -7.801 1.00 62.50 619 ILE A C 1
ATOM 4806 O O . ILE A 1 619 ? 25.434 -1.031 -7.653 1.00 62.50 619 ILE A O 1
ATOM 4810 N N . GLU A 1 620 ? 27.426 0.002 -7.448 1.00 61.31 620 GLU A N 1
ATOM 4811 C CA . GLU A 1 620 ? 28.142 -1.141 -6.900 1.00 61.31 620 GLU A CA 1
ATOM 4812 C C . GLU A 1 620 ? 27.681 -1.489 -5.479 1.00 61.31 620 GLU A C 1
ATOM 4814 O O . GLU A 1 620 ? 27.335 -2.634 -5.210 1.00 61.31 620 GLU A O 1
ATOM 4819 N N . ILE A 1 621 ? 27.543 -0.509 -4.583 1.00 64.38 621 ILE A N 1
ATOM 4820 C CA . ILE A 1 621 ? 26.977 -0.705 -3.239 1.00 64.38 621 ILE A CA 1
ATOM 4821 C C . ILE A 1 621 ? 25.555 -1.255 -3.336 1.00 64.38 621 ILE A C 1
ATOM 4823 O O . ILE A 1 621 ? 25.202 -2.187 -2.622 1.00 64.38 621 ILE A O 1
ATOM 4827 N N . LEU A 1 622 ? 24.731 -0.717 -4.236 1.00 65.31 622 LEU A N 1
ATOM 4828 C CA . LEU A 1 622 ? 23.395 -1.223 -4.500 1.00 65.31 622 LEU A CA 1
ATOM 4829 C C . LEU A 1 622 ? 23.479 -2.657 -4.988 1.00 65.31 622 LEU A C 1
ATOM 4831 O O . LEU A 1 622 ? 22.744 -3.467 -4.451 1.00 65.31 622 LEU A O 1
ATOM 4835 N N . ARG A 1 623 ? 24.376 -2.993 -5.923 1.00 67.06 623 ARG A N 1
ATOM 4836 C CA . ARG A 1 623 ? 24.631 -4.365 -6.387 1.00 67.06 623 ARG A CA 1
ATOM 4837 C C . ARG A 1 623 ? 25.040 -5.290 -5.236 1.00 67.06 623 ARG A C 1
ATOM 4839 O O . ARG A 1 623 ? 24.523 -6.397 -5.172 1.00 67.06 623 ARG A O 1
ATOM 4846 N N . HIS A 1 624 ? 25.879 -4.843 -4.305 1.00 67.94 624 HIS A N 1
ATOM 4847 C CA . HIS A 1 624 ? 26.285 -5.607 -3.122 1.00 67.94 624 HIS A CA 1
ATOM 4848 C C . HIS A 1 624 ? 25.159 -5.779 -2.101 1.00 67.94 624 HIS A C 1
ATOM 4850 O O . HIS A 1 624 ? 24.911 -6.900 -1.672 1.00 67.94 624 HIS A O 1
ATOM 4856 N N . CYS A 1 625 ? 24.431 -4.711 -1.757 1.00 70.62 625 CYS A N 1
ATOM 4857 C CA . CYS A 1 625 ? 23.223 -4.763 -0.925 1.00 70.62 625 CYS A CA 1
ATOM 4858 C C . CYS A 1 625 ? 22.264 -5.822 -1.456 1.00 70.62 625 CYS A C 1
ATOM 4860 O O . CYS A 1 625 ? 21.823 -6.737 -0.762 1.00 70.62 625 CYS A O 1
ATOM 4862 N N . ARG A 1 626 ? 22.019 -5.695 -2.752 1.00 74.56 626 ARG A N 1
ATOM 4863 C CA . ARG A 1 626 ? 21.201 -6.560 -3.553 1.00 74.56 626 ARG A CA 1
ATOM 4864 C C . ARG A 1 626 ? 21.718 -8.018 -3.474 1.00 74.56 626 ARG A C 1
ATOM 4866 O O . ARG A 1 626 ? 20.983 -8.868 -2.990 1.00 74.56 626 ARG A O 1
ATOM 4873 N N . LEU A 1 627 ? 22.991 -8.309 -3.758 1.00 71.12 627 LEU A N 1
ATOM 4874 C CA . LEU A 1 627 ? 23.579 -9.655 -3.605 1.00 71.12 627 LEU A CA 1
ATOM 4875 C C . LEU A 1 627 ? 23.454 -10.217 -2.178 1.00 71.12 627 LEU A C 1
ATOM 4877 O O . LEU A 1 627 ? 23.197 -11.405 -1.990 1.00 71.12 627 LEU A O 1
ATOM 4881 N N . ALA A 1 628 ? 23.600 -9.358 -1.175 1.00 71.50 628 ALA A N 1
ATOM 4882 C CA . ALA A 1 628 ? 23.535 -9.700 0.237 1.00 71.50 628 ALA A CA 1
ATOM 4883 C C . ALA A 1 628 ? 22.100 -9.839 0.789 1.00 71.50 628 ALA A C 1
ATOM 4885 O O . ALA A 1 628 ? 21.932 -10.215 1.959 1.00 71.50 628 ALA A O 1
ATOM 4886 N N . LYS A 1 629 ? 21.068 -9.584 -0.034 1.00 77.56 629 LYS A N 1
ATOM 4887 C CA . LYS A 1 629 ? 19.650 -9.497 0.367 1.00 77.56 629 LYS A CA 1
ATOM 4888 C C . LYS A 1 629 ? 19.414 -8.496 1.496 1.00 77.56 629 LYS A C 1
ATOM 4890 O O . LYS A 1 629 ? 18.674 -8.765 2.444 1.00 77.56 629 LYS A O 1
ATOM 4895 N N . VAL A 1 630 ? 20.089 -7.361 1.421 1.00 81.19 630 VAL A N 1
ATOM 4896 C CA . VAL A 1 630 ? 19.909 -6.237 2.335 1.00 81.19 630 VAL A CA 1
ATOM 4897 C C . VAL A 1 630 ? 19.522 -5.007 1.526 1.00 81.19 630 VAL A C 1
ATOM 4899 O O . VAL A 1 630 ? 19.816 -4.890 0.339 1.00 81.19 630 VAL A O 1
ATOM 4902 N N . THR A 1 631 ? 18.818 -4.077 2.150 1.00 80.06 631 THR A N 1
ATOM 4903 C CA . THR A 1 631 ? 18.528 -2.774 1.545 1.00 80.06 631 THR A CA 1
ATOM 4904 C C . THR A 1 631 ? 19.715 -1.840 1.731 1.00 80.06 631 THR A C 1
ATOM 4906 O O . THR A 1 631 ? 20.480 -1.993 2.683 1.00 80.06 631 THR A O 1
ATOM 4909 N N . LEU A 1 632 ? 19.833 -0.819 0.875 1.00 78.38 632 LEU A N 1
ATOM 4910 C CA . LEU A 1 632 ? 20.793 0.267 1.095 1.00 78.38 632 LEU A CA 1
ATOM 4911 C C . LEU A 1 632 ? 20.586 0.917 2.469 1.00 78.38 632 LEU A C 1
ATOM 4913 O O . LEU A 1 632 ? 21.550 1.170 3.175 1.00 78.38 632 LEU A O 1
ATOM 4917 N N . THR A 1 633 ? 19.329 1.109 2.879 1.00 79.50 633 THR A N 1
ATOM 4918 C CA . THR A 1 633 ? 18.973 1.603 4.215 1.00 79.50 633 THR A CA 1
ATOM 4919 C C . THR A 1 633 ? 19.516 0.686 5.318 1.00 79.50 633 THR A C 1
ATOM 4921 O O . THR A 1 633 ? 20.183 1.164 6.230 1.00 79.50 633 THR A O 1
ATOM 4924 N N . GLY A 1 634 ? 19.304 -0.631 5.219 1.00 84.50 634 GLY A N 1
ATOM 4925 C CA . GLY A 1 634 ? 19.835 -1.597 6.184 1.00 84.50 634 GLY A CA 1
ATOM 4926 C C . GLY A 1 634 ? 21.364 -1.632 6.227 1.00 84.50 634 GLY A C 1
ATOM 4927 O O . GLY A 1 634 ? 21.939 -1.643 7.311 1.00 84.50 634 GLY A O 1
ATOM 4928 N N . LEU A 1 635 ? 22.029 -1.575 5.069 1.00 85.00 635 LEU A N 1
ATOM 4929 C CA . LEU A 1 635 ? 23.491 -1.524 4.995 1.00 85.00 635 LEU A CA 1
ATOM 4930 C C . LEU A 1 635 ? 24.049 -0.238 5.611 1.00 85.00 635 LEU A C 1
ATOM 4932 O O . LEU A 1 635 ? 25.007 -0.295 6.378 1.00 85.00 635 LEU A O 1
ATOM 4936 N N . LEU A 1 636 ? 23.441 0.912 5.313 1.00 83.12 636 LEU A N 1
ATOM 4937 C CA . LEU A 1 636 ? 23.841 2.193 5.888 1.00 83.12 636 LEU A CA 1
ATOM 4938 C C . LEU A 1 636 ? 23.703 2.178 7.413 1.00 83.12 636 LEU A C 1
ATOM 4940 O O . LEU A 1 636 ? 24.637 2.600 8.085 1.00 83.12 636 LEU A O 1
ATOM 4944 N N . HIS A 1 637 ? 22.621 1.626 7.971 1.00 86.56 637 HIS A N 1
ATOM 4945 C CA . HIS A 1 637 ? 22.499 1.445 9.423 1.00 86.56 637 HIS A CA 1
ATOM 4946 C C . HIS A 1 637 ? 23.661 0.631 10.013 1.00 86.56 637 HIS A C 1
ATOM 4948 O O . HIS A 1 637 ? 24.254 1.034 11.013 1.00 86.56 637 HIS A O 1
ATOM 4954 N N . SER A 1 638 ? 24.039 -0.484 9.385 1.00 86.62 638 SER A N 1
ATOM 4955 C CA . SER A 1 638 ? 25.142 -1.324 9.869 1.00 86.62 638 SER A CA 1
ATOM 4956 C C . SER A 1 638 ? 26.502 -0.656 9.752 1.00 86.62 638 SER A C 1
ATOM 4958 O O . SER A 1 638 ? 27.296 -0.736 10.686 1.00 86.62 638 SER A O 1
ATOM 4960 N N . ILE A 1 639 ? 26.760 0.050 8.650 1.00 84.94 639 ILE A N 1
ATOM 4961 C CA . ILE A 1 639 ? 27.986 0.834 8.473 1.00 84.94 639 ILE A CA 1
ATOM 4962 C C . ILE A 1 639 ? 28.051 1.941 9.527 1.00 84.94 639 ILE A C 1
ATOM 4964 O O . ILE A 1 639 ? 29.081 2.094 10.177 1.00 84.94 639 ILE A O 1
ATOM 4968 N N . ILE A 1 640 ? 26.950 2.663 9.754 1.00 83.56 640 ILE A N 1
ATOM 4969 C CA . ILE A 1 640 ? 26.869 3.723 10.764 1.00 83.56 640 ILE A CA 1
ATOM 4970 C C . ILE A 1 640 ? 27.137 3.154 12.161 1.00 83.56 640 ILE A C 1
ATOM 4972 O O . ILE A 1 640 ? 27.976 3.696 12.877 1.00 83.56 640 ILE A O 1
ATOM 4976 N N . CYS A 1 641 ? 26.500 2.042 12.540 1.00 84.38 641 CYS A N 1
ATOM 4977 C CA . CYS A 1 641 ? 26.757 1.367 13.815 1.00 84.38 641 CYS A CA 1
ATOM 4978 C C . CYS A 1 641 ? 28.233 0.991 13.979 1.00 84.38 641 CYS A C 1
ATOM 4980 O O . CYS A 1 641 ? 28.844 1.343 14.988 1.00 84.38 641 CYS A O 1
ATOM 4982 N N . THR A 1 642 ? 28.830 0.336 12.981 1.00 84.38 642 THR A N 1
ATOM 4983 C CA . THR A 1 642 ? 30.245 -0.055 13.015 1.00 84.38 642 THR A CA 1
ATOM 4984 C C . THR A 1 642 ? 31.171 1.155 13.116 1.00 84.38 642 THR A C 1
ATOM 4986 O O . THR A 1 642 ? 32.100 1.159 13.925 1.00 84.38 642 THR A O 1
ATOM 4989 N N . SER A 1 643 ? 30.914 2.209 12.342 1.00 82.06 643 SER A N 1
ATOM 4990 C CA . SER A 1 643 ? 31.705 3.440 12.368 1.00 82.06 643 SER A CA 1
ATOM 4991 C C . SER A 1 643 ? 31.600 4.176 13.705 1.00 82.06 643 SER A C 1
ATOM 4993 O O . SER A 1 643 ? 32.624 4.612 14.234 1.00 82.06 643 SER A O 1
ATOM 4995 N N . LEU A 1 644 ? 30.398 4.292 14.283 1.00 78.94 644 LEU A N 1
ATOM 4996 C CA . LEU A 1 644 ? 30.196 4.925 15.590 1.00 78.94 644 LEU A CA 1
ATOM 4997 C C . LEU A 1 644 ? 30.887 4.144 16.707 1.00 78.94 644 LEU A C 1
ATOM 4999 O O . LEU A 1 644 ? 31.598 4.739 17.511 1.00 78.94 644 LEU A O 1
ATOM 5003 N N . ASN A 1 645 ? 30.761 2.819 16.711 1.00 81.06 645 ASN A N 1
ATOM 5004 C CA . ASN A 1 645 ? 31.406 1.956 17.698 1.00 81.06 645 ASN A CA 1
ATOM 5005 C C . ASN A 1 645 ? 32.935 2.045 17.671 1.00 81.06 645 ASN A C 1
ATOM 5007 O O . ASN A 1 645 ? 33.570 1.976 18.714 1.00 81.06 645 ASN A O 1
ATOM 5011 N N . LYS A 1 646 ? 33.530 2.230 16.486 1.00 78.69 646 LYS A N 1
ATOM 5012 C CA . LYS A 1 646 ? 34.980 2.439 16.338 1.00 78.69 646 LYS A CA 1
ATOM 5013 C C . LYS A 1 646 ? 35.431 3.857 16.711 1.00 78.69 646 LYS A C 1
ATOM 5015 O O . LYS A 1 646 ? 36.605 4.052 17.012 1.00 78.69 646 LYS A O 1
ATOM 5020 N N . SER A 1 647 ? 34.534 4.843 16.649 1.00 74.62 647 SER A N 1
ATOM 5021 C CA . SER A 1 647 ? 34.870 6.258 16.882 1.00 74.62 647 SER A CA 1
ATOM 5022 C C . SER A 1 647 ? 34.685 6.691 18.337 1.00 74.62 647 SER A C 1
ATOM 5024 O O . SER A 1 647 ? 35.393 7.583 18.803 1.00 74.62 647 SER A O 1
ATOM 5026 N N . ILE A 1 648 ? 33.735 6.082 19.049 1.00 70.88 648 ILE A N 1
ATOM 5027 C CA . ILE A 1 648 ? 33.478 6.342 20.468 1.00 70.88 648 ILE A CA 1
ATOM 5028 C C . ILE A 1 648 ? 34.531 5.590 21.292 1.00 70.88 648 ILE A C 1
ATOM 5030 O O . ILE A 1 648 ? 34.725 4.391 21.112 1.00 70.88 648 ILE A O 1
ATOM 5034 N N . LYS A 1 649 ? 35.259 6.305 22.158 1.00 63.22 649 LYS A N 1
ATOM 5035 C CA . LYS A 1 649 ? 36.408 5.746 22.897 1.00 63.22 649 LYS A CA 1
ATOM 5036 C C . LYS A 1 649 ? 35.985 4.993 24.161 1.00 63.22 649 LYS A C 1
ATOM 5038 O O . LYS A 1 649 ? 36.747 4.174 24.667 1.00 63.22 649 LYS A O 1
ATOM 5043 N N . GLU A 1 650 ? 34.803 5.291 24.686 1.00 70.25 650 GLU A N 1
ATOM 5044 C CA . GLU A 1 650 ? 34.201 4.636 25.840 1.00 70.25 650 GLU A CA 1
ATOM 5045 C C . GLU A 1 650 ? 33.582 3.283 25.463 1.00 70.25 650 GLU A C 1
ATOM 5047 O O . GLU A 1 650 ? 33.172 3.058 24.325 1.00 70.25 650 GLU A O 1
ATOM 5052 N N . GLN A 1 651 ? 33.467 2.373 26.434 1.00 70.00 651 GLN A N 1
ATOM 5053 C CA . GLN A 1 651 ? 32.778 1.104 26.217 1.00 70.00 651 GLN A CA 1
ATOM 5054 C C . GLN A 1 651 ? 31.285 1.356 25.952 1.00 70.00 651 GLN A C 1
ATOM 5056 O O . GLN A 1 651 ? 30.531 1.722 26.852 1.00 70.00 651 GLN A O 1
ATOM 5061 N N . VAL A 1 652 ? 30.863 1.151 24.704 1.00 70.94 652 VAL A N 1
ATOM 5062 C CA . VAL A 1 652 ? 29.483 1.361 24.254 1.00 70.94 652 VAL A CA 1
ATOM 5063 C C . VAL A 1 652 ? 28.627 0.137 24.631 1.00 70.94 652 VAL A C 1
ATOM 5065 O O . VAL A 1 652 ? 29.007 -0.985 24.286 1.00 70.94 652 VAL A O 1
ATOM 5068 N N . PRO A 1 653 ? 27.480 0.302 25.318 1.00 77.12 653 PRO A N 1
ATOM 5069 C CA . PRO A 1 653 ? 26.625 -0.821 25.718 1.00 77.12 653 PRO A CA 1
ATOM 5070 C C . PRO A 1 653 ? 25.630 -1.265 24.617 1.00 77.12 653 PRO A C 1
ATOM 5072 O O . PRO A 1 653 ? 24.980 -2.294 24.747 1.00 77.12 653 PRO A O 1
ATOM 5075 N N . GLY A 1 654 ? 25.538 -0.536 23.499 1.00 83.75 654 GLY A N 1
ATOM 5076 C CA . GLY A 1 654 ? 24.686 -0.850 22.342 1.00 83.75 654 GLY A CA 1
ATOM 5077 C C . GLY A 1 654 ? 24.251 0.418 21.598 1.00 83.75 654 GLY A C 1
ATOM 5078 O O . GLY A 1 654 ? 24.570 1.521 22.035 1.00 83.75 654 GLY A O 1
ATOM 5079 N N . PHE A 1 655 ? 23.509 0.295 20.496 1.00 86.12 655 PHE A N 1
ATOM 5080 C CA . PHE A 1 655 ? 22.951 1.430 19.747 1.00 86.12 655 PHE A CA 1
ATOM 5081 C C . PHE A 1 655 ? 21.446 1.298 19.544 1.00 86.12 655 PHE A C 1
ATOM 5083 O O . PHE A 1 655 ? 20.931 0.198 19.392 1.00 86.12 655 PHE A O 1
ATOM 5090 N N . ARG A 1 656 ? 20.737 2.425 19.454 1.00 85.06 656 ARG A N 1
ATOM 5091 C CA . ARG A 1 656 ? 19.312 2.449 19.117 1.00 85.06 656 ARG A CA 1
ATOM 5092 C C . ARG A 1 656 ? 19.030 3.445 17.999 1.00 85.06 656 ARG A C 1
ATOM 5094 O O . ARG A 1 656 ? 19.124 4.649 18.211 1.00 85.06 656 ARG A O 1
ATOM 5101 N N . SER A 1 657 ? 18.638 2.963 16.829 1.00 84.44 657 SER A N 1
ATOM 5102 C CA . SER A 1 657 ? 18.429 3.801 15.652 1.00 84.44 657 SER A CA 1
ATOM 5103 C C . SER A 1 657 ? 16.962 4.070 15.351 1.00 84.44 657 SER A C 1
ATOM 5105 O O . SER A 1 657 ? 16.093 3.269 15.690 1.00 84.44 657 SER A O 1
ATOM 5107 N N . VAL A 1 658 ? 16.698 5.178 14.663 1.00 83.88 658 VAL A N 1
ATOM 5108 C CA . VAL A 1 658 ? 15.374 5.533 14.135 1.00 83.88 658 VAL A CA 1
ATOM 5109 C C . VAL A 1 658 ? 15.415 5.567 12.606 1.00 83.88 658 VAL A C 1
ATOM 5111 O O . VAL A 1 658 ? 16.370 6.074 12.016 1.00 83.88 658 VAL A O 1
ATOM 5114 N N . THR A 1 659 ? 14.374 5.038 11.965 1.00 86.12 659 THR A N 1
ATOM 5115 C CA . THR A 1 659 ? 14.222 5.028 10.503 1.00 86.12 659 THR A CA 1
ATOM 5116 C C . THR A 1 659 ? 12.820 5.521 10.132 1.00 86.12 659 THR A C 1
ATOM 5118 O O . THR A 1 659 ? 11.849 4.770 10.298 1.00 86.12 659 THR A O 1
ATOM 5121 N N . PRO A 1 660 ? 12.658 6.773 9.665 1.00 83.12 660 PRO A N 1
ATOM 5122 C CA . PRO A 1 660 ? 11.384 7.245 9.144 1.00 83.12 660 PRO A CA 1
ATOM 5123 C C . PRO A 1 660 ? 11.050 6.601 7.791 1.00 83.12 660 PRO A C 1
ATOM 5125 O O . PRO A 1 660 ? 11.929 6.315 6.978 1.00 83.12 660 PRO A O 1
ATOM 5128 N N . PHE A 1 661 ? 9.761 6.390 7.533 1.00 82.44 661 PHE A N 1
ATOM 5129 C CA . PHE A 1 661 ? 9.241 5.879 6.266 1.00 82.44 661 PHE A CA 1
ATOM 5130 C C . PHE A 1 661 ? 7.930 6.575 5.876 1.00 82.44 661 PHE A C 1
ATOM 5132 O O . PHE A 1 661 ? 7.118 6.941 6.730 1.00 82.44 661 PHE A O 1
ATOM 5139 N N . SER A 1 662 ? 7.717 6.752 4.569 1.00 83.12 662 SER A N 1
ATOM 5140 C CA . SER A 1 662 ? 6.499 7.360 4.020 1.00 83.12 662 SER A CA 1
ATOM 5141 C C . SER A 1 662 ? 5.302 6.417 4.138 1.00 83.12 662 SER A C 1
ATOM 5143 O O . SER A 1 662 ? 5.393 5.226 3.832 1.00 83.12 662 SER A O 1
ATOM 5145 N N . VAL A 1 663 ? 4.152 6.971 4.520 1.00 81.75 663 VAL A N 1
ATOM 5146 C CA . VAL A 1 663 ? 2.856 6.277 4.545 1.00 81.75 663 VAL A CA 1
ATOM 5147 C C . VAL A 1 663 ? 1.865 6.868 3.536 1.00 81.75 663 VAL A C 1
ATOM 5149 O O . VAL A 1 663 ? 0.678 6.540 3.559 1.00 81.75 663 VAL A O 1
ATOM 5152 N N . ARG A 1 664 ? 2.349 7.684 2.587 1.00 84.62 664 ARG A N 1
ATOM 5153 C CA . ARG A 1 664 ? 1.546 8.283 1.503 1.00 84.62 664 ARG A CA 1
ATOM 5154 C C . ARG A 1 664 ? 0.719 7.254 0.723 1.00 84.62 664 ARG A C 1
ATOM 5156 O O . ARG A 1 664 ? -0.469 7.457 0.505 1.00 84.62 664 ARG A O 1
ATOM 5163 N N . ARG A 1 665 ? 1.286 6.071 0.454 1.00 80.19 665 ARG A N 1
ATOM 5164 C CA . ARG A 1 665 ? 0.583 4.942 -0.198 1.00 80.19 665 ARG A CA 1
ATOM 5165 C C . ARG A 1 665 ? -0.661 4.456 0.547 1.00 80.19 665 ARG A C 1
ATOM 5167 O O . ARG A 1 665 ? -1.592 3.975 -0.087 1.00 80.19 665 ARG A O 1
ATOM 5174 N N . HIS A 1 666 ? -0.666 4.559 1.873 1.00 77.06 666 HIS A N 1
ATOM 5175 C CA . HIS A 1 666 ? -1.805 4.162 2.696 1.00 77.06 666 HIS A CA 1
ATOM 5176 C C . HIS A 1 666 ? -2.822 5.302 2.835 1.00 77.06 666 HIS A C 1
ATOM 5178 O O . HIS A 1 666 ? -4.012 5.039 2.954 1.00 77.06 666 HIS A O 1
ATOM 5184 N N . THR A 1 667 ? -2.359 6.557 2.816 1.00 77.81 667 THR A N 1
ATOM 5185 C CA . THR A 1 667 ? -3.215 7.749 2.975 1.00 77.81 667 THR A CA 1
ATOM 5186 C C . THR A 1 667 ? -3.846 8.209 1.659 1.00 77.81 667 THR A C 1
ATOM 5188 O O . THR A 1 667 ? -4.819 8.955 1.675 1.00 77.81 667 THR A O 1
ATOM 5191 N N . GLY A 1 668 ? -3.309 7.770 0.517 1.00 78.31 668 GLY A N 1
ATOM 5192 C CA . GLY A 1 668 ? -3.731 8.213 -0.812 1.00 78.31 668 GLY A CA 1
ATOM 5193 C C . GLY A 1 668 ? -3.150 9.566 -1.235 1.00 78.31 668 GLY A C 1
ATOM 5194 O O . GLY A 1 668 ? -3.503 10.044 -2.309 1.00 78.31 668 GLY A O 1
ATOM 5195 N N . ALA A 1 669 ? -2.266 10.166 -0.428 1.00 80.94 669 ALA A N 1
ATOM 5196 C CA . ALA A 1 669 ? -1.547 11.381 -0.802 1.00 80.94 669 ALA A CA 1
ATOM 5197 C C . ALA A 1 669 ? -0.583 11.103 -1.966 1.00 80.94 669 ALA A C 1
ATOM 5199 O O . ALA A 1 669 ? 0.118 10.086 -1.974 1.00 80.94 669 ALA A O 1
ATOM 5200 N N . SER A 1 670 ? -0.541 12.015 -2.934 1.00 82.50 670 SER A N 1
ATOM 5201 C CA . SER A 1 670 ? 0.398 11.976 -4.054 1.00 82.50 670 SER A CA 1
ATOM 5202 C C . SER A 1 670 ? 1.824 12.247 -3.573 1.00 82.50 670 SER A C 1
ATOM 5204 O O . SER A 1 670 ? 2.042 12.948 -2.584 1.00 82.50 670 SER A O 1
ATOM 5206 N N . ASP A 1 671 ? 2.824 11.771 -4.314 1.00 74.62 671 ASP A N 1
ATOM 5207 C CA . ASP A 1 671 ? 4.234 12.113 -4.080 1.00 74.62 671 ASP A CA 1
ATOM 5208 C C . ASP A 1 671 ? 4.524 13.609 -4.313 1.00 74.62 671 ASP A C 1
ATOM 5210 O O . ASP A 1 671 ? 5.541 14.120 -3.853 1.00 74.62 671 ASP A O 1
ATOM 5214 N N . THR A 1 672 ? 3.627 14.329 -4.997 1.00 79.56 672 THR A N 1
ATOM 5215 C CA . THR A 1 672 ? 3.744 15.774 -5.257 1.00 79.56 672 THR A CA 1
ATOM 5216 C C . THR A 1 672 ? 3.049 16.656 -4.221 1.00 79.56 672 THR A C 1
ATOM 5218 O O . THR A 1 672 ? 3.196 17.874 -4.287 1.00 79.56 672 THR A O 1
ATOM 5221 N N . ASP A 1 673 ? 2.276 16.079 -3.297 1.00 85.19 673 ASP A N 1
ATOM 5222 C CA . ASP A 1 673 ? 1.512 16.852 -2.313 1.00 85.19 673 ASP A CA 1
ATOM 5223 C C . ASP A 1 673 ? 2.428 17.441 -1.231 1.00 85.19 673 ASP A C 1
ATOM 5225 O O . ASP A 1 673 ? 3.364 16.783 -0.765 1.00 85.19 673 ASP A O 1
ATOM 5229 N N . ILE A 1 674 ? 2.127 18.663 -0.783 1.00 89.38 674 ILE A N 1
ATOM 5230 C CA . ILE A 1 674 ? 2.782 19.292 0.373 1.00 89.38 674 ILE A CA 1
ATOM 5231 C C . ILE A 1 674 ? 2.013 18.907 1.645 1.00 89.38 674 ILE A C 1
ATOM 5233 O O . ILE A 1 674 ? 1.089 19.605 2.062 1.00 89.38 674 ILE A O 1
ATOM 5237 N N . VAL A 1 675 ? 2.371 17.748 2.203 1.00 86.62 675 VAL A N 1
ATOM 5238 C CA . VAL A 1 675 ? 1.791 17.117 3.408 1.00 86.62 675 VAL A CA 1
ATOM 5239 C C . VAL A 1 675 ? 2.896 16.518 4.289 1.00 86.62 675 VAL A C 1
ATOM 5241 O O . VAL A 1 675 ? 4.039 16.378 3.848 1.00 86.62 675 VAL A O 1
ATOM 5244 N N . ASN A 1 676 ? 2.571 16.109 5.519 1.00 84.81 676 ASN A N 1
ATOM 5245 C CA . ASN A 1 676 ? 3.475 15.333 6.374 1.00 84.81 676 ASN A CA 1
ATOM 5246 C C . ASN A 1 676 ? 2.916 13.944 6.686 1.00 84.81 676 ASN A C 1
ATOM 5248 O O . ASN A 1 676 ? 2.268 13.743 7.714 1.00 84.81 676 ASN A O 1
ATOM 5252 N N . HIS A 1 677 ? 3.150 12.987 5.787 1.00 85.94 677 HIS A N 1
ATOM 5253 C CA . HIS A 1 677 ? 2.581 11.641 5.869 1.00 85.94 677 HIS A CA 1
ATOM 5254 C C . HIS A 1 677 ? 3.673 10.595 6.124 1.00 85.94 677 HIS A C 1
ATOM 5256 O O . HIS A 1 677 ? 3.939 9.731 5.282 1.00 85.94 677 HIS A O 1
ATOM 5262 N N . ILE A 1 678 ? 4.306 10.669 7.303 1.00 83.19 678 ILE A N 1
ATOM 5263 C CA . ILE A 1 678 ? 5.407 9.783 7.721 1.00 83.19 678 ILE A CA 1
ATOM 5264 C C . ILE A 1 678 ? 5.094 8.992 8.999 1.00 83.19 678 ILE A C 1
ATOM 5266 O O . ILE A 1 678 ? 4.333 9.416 9.868 1.00 83.19 678 ILE A O 1
ATOM 5270 N N . SER A 1 679 ? 5.743 7.840 9.144 1.00 83.12 679 SER A N 1
ATOM 5271 C CA . SER A 1 679 ? 5.892 7.123 10.414 1.00 83.12 679 SER A CA 1
ATOM 5272 C C . SER A 1 679 ? 7.362 6.758 10.631 1.00 83.12 679 SER A C 1
ATOM 5274 O O . SER A 1 679 ? 8.198 7.081 9.793 1.00 83.12 679 SER A O 1
ATOM 5276 N N . TYR A 1 680 ? 7.700 6.104 11.744 1.00 81.44 680 TYR A N 1
ATOM 5277 C CA . TYR A 1 680 ? 9.064 5.627 11.982 1.00 81.44 680 TYR A CA 1
ATOM 5278 C C . TYR A 1 680 ? 9.107 4.268 12.675 1.00 81.44 680 TYR A C 1
ATOM 5280 O O . TYR A 1 680 ? 8.178 3.877 13.390 1.00 81.44 680 TYR A O 1
ATOM 5288 N N . LEU A 1 681 ? 10.225 3.579 12.469 1.00 82.19 681 LEU A N 1
ATOM 5289 C CA . LEU A 1 681 ? 10.652 2.391 13.196 1.00 82.19 681 LEU A CA 1
ATOM 5290 C C . LEU A 1 681 ? 11.815 2.749 14.130 1.00 82.19 681 LEU A C 1
ATOM 5292 O O . LEU A 1 681 ? 12.674 3.546 13.758 1.00 82.19 681 LEU A O 1
ATOM 5296 N N . THR A 1 682 ? 11.850 2.124 15.306 1.00 81.69 682 THR A N 1
ATOM 5297 C CA . THR A 1 682 ? 13.017 2.103 16.190 1.00 81.69 682 THR A CA 1
ATOM 5298 C C . THR A 1 682 ? 13.638 0.711 16.160 1.00 81.69 682 THR A C 1
ATOM 5300 O O . THR A 1 682 ? 12.929 -0.280 16.326 1.00 81.69 682 THR A O 1
ATOM 5303 N N . SER A 1 683 ? 14.955 0.651 15.995 1.00 84.31 683 SER A N 1
ATOM 5304 C CA . SER A 1 683 ? 15.737 -0.585 15.947 1.00 84.31 683 SER A CA 1
ATOM 5305 C C . SER A 1 683 ? 16.835 -0.569 17.009 1.00 84.31 683 SER A C 1
ATOM 5307 O O . SER A 1 683 ? 17.415 0.481 17.285 1.00 84.31 683 SER A O 1
ATOM 5309 N N . TYR A 1 684 ? 17.145 -1.722 17.602 1.00 86.12 684 TYR A N 1
ATOM 5310 C CA . TYR A 1 684 ? 18.183 -1.864 18.631 1.00 86.12 684 TYR A CA 1
ATOM 5311 C C . TYR A 1 684 ? 19.368 -2.692 18.125 1.00 86.12 684 TYR A C 1
ATOM 5313 O O . TYR A 1 684 ? 19.166 -3.615 17.348 1.00 86.12 684 TYR A O 1
ATOM 5321 N N . VAL A 1 685 ? 20.594 -2.380 18.543 1.00 86.88 685 VAL A N 1
ATOM 5322 C CA . VAL A 1 685 ? 21.816 -3.159 18.297 1.00 86.88 685 VAL A CA 1
ATOM 5323 C C . VAL A 1 685 ? 22.517 -3.389 19.626 1.00 86.88 685 VAL A C 1
ATOM 5325 O O . VAL A 1 685 ? 22.940 -2.432 20.274 1.00 86.88 685 VAL A O 1
ATOM 5328 N N . SER A 1 686 ? 22.655 -4.649 20.018 1.00 85.88 686 SER A N 1
ATOM 5329 C CA . SER A 1 686 ? 23.259 -5.043 21.292 1.00 85.88 686 SER A CA 1
ATOM 5330 C C . SER A 1 686 ? 24.779 -4.869 21.311 1.00 85.88 686 SER A C 1
ATOM 5332 O O . SER A 1 686 ? 25.447 -4.865 20.269 1.00 85.88 686 SER A O 1
ATOM 5334 N N . GLN A 1 687 ? 25.358 -4.794 22.514 1.00 84.12 687 GLN A N 1
ATOM 5335 C CA . GLN A 1 687 ? 26.814 -4.823 22.691 1.00 84.12 687 GLN A CA 1
ATOM 5336 C C . GLN A 1 687 ? 27.450 -6.074 22.070 1.00 84.12 687 GLN A C 1
ATOM 5338 O O . GLN A 1 687 ? 28.531 -5.992 21.490 1.00 84.12 687 GLN A O 1
ATOM 5343 N N . ASN A 1 688 ? 26.776 -7.224 22.161 1.00 84.75 688 ASN A N 1
ATOM 5344 C CA . ASN A 1 688 ? 27.269 -8.494 21.627 1.00 84.75 688 ASN A CA 1
ATOM 5345 C C . ASN A 1 688 ? 27.362 -8.477 20.098 1.00 84.75 688 ASN A C 1
ATOM 5347 O O . ASN A 1 688 ? 28.363 -8.920 19.541 1.00 84.75 688 ASN A O 1
ATOM 5351 N N . GLU A 1 689 ? 26.358 -7.920 19.413 1.00 86.62 689 GLU A N 1
ATOM 5352 C CA . GLU A 1 689 ? 26.406 -7.744 17.956 1.00 86.62 689 GLU A CA 1
ATOM 5353 C C . GLU A 1 689 ? 27.590 -6.858 17.539 1.00 86.62 689 GLU A C 1
ATOM 5355 O O . GLU A 1 689 ? 28.290 -7.181 16.580 1.00 86.62 689 GLU A O 1
ATOM 5360 N N . MET A 1 690 ? 27.878 -5.797 18.301 1.00 84.25 690 MET A N 1
ATOM 5361 C CA . MET A 1 690 ? 29.038 -4.934 18.051 1.00 84.25 690 MET A CA 1
ATOM 5362 C C . MET A 1 690 ? 30.374 -5.612 18.377 1.00 84.25 690 MET A C 1
ATOM 5364 O O . MET A 1 690 ? 31.365 -5.390 17.680 1.00 84.25 690 MET A O 1
ATOM 5368 N N . HIS A 1 691 ? 30.417 -6.448 19.415 1.00 83.50 691 HIS A N 1
ATOM 5369 C CA . HIS A 1 691 ? 31.612 -7.201 19.790 1.00 83.50 691 HIS A CA 1
ATOM 5370 C C . HIS A 1 691 ? 31.981 -8.241 18.727 1.00 83.50 691 HIS A C 1
ATOM 5372 O O . HIS A 1 691 ? 33.153 -8.364 18.380 1.00 83.50 691 HIS A O 1
ATOM 5378 N N . ASN A 1 692 ? 30.984 -8.916 18.148 1.00 84.62 692 ASN A N 1
ATOM 5379 C CA . ASN A 1 692 ? 31.190 -9.859 17.050 1.00 84.62 692 ASN A CA 1
ATOM 5380 C C . ASN A 1 692 ? 31.832 -9.177 15.834 1.00 84.62 692 ASN A C 1
ATOM 5382 O O . ASN A 1 692 ? 32.784 -9.706 15.276 1.00 84.62 692 ASN A O 1
ATOM 5386 N N . ILE A 1 693 ? 31.383 -7.966 15.484 1.00 82.12 693 ILE A N 1
ATOM 5387 C CA . ILE A 1 693 ? 31.986 -7.179 14.396 1.00 82.12 693 ILE A CA 1
ATOM 5388 C C . ILE A 1 693 ? 33.429 -6.771 14.746 1.00 82.12 693 ILE A C 1
ATOM 5390 O O . ILE A 1 693 ? 34.327 -6.902 13.920 1.00 82.12 693 ILE A O 1
ATOM 5394 N N . ASN A 1 694 ? 33.676 -6.299 15.973 1.00 78.50 694 ASN A N 1
ATOM 5395 C CA . ASN A 1 694 ? 34.995 -5.810 16.395 1.00 78.50 694 ASN A CA 1
ATOM 5396 C C . ASN A 1 694 ? 36.062 -6.903 16.558 1.00 78.50 694 ASN A C 1
ATOM 5398 O O . ASN A 1 694 ? 37.251 -6.602 16.471 1.00 78.50 694 ASN A O 1
ATOM 5402 N N . ASN A 1 695 ? 35.659 -8.142 16.845 1.00 81.38 695 ASN A N 1
ATOM 5403 C CA . ASN A 1 695 ? 36.584 -9.264 17.013 1.00 81.38 695 ASN A CA 1
ATOM 5404 C C . ASN A 1 695 ? 37.091 -9.826 15.679 1.00 81.38 695 ASN A C 1
ATOM 5406 O O . ASN A 1 695 ? 38.019 -10.637 15.669 1.00 81.38 695 ASN A O 1
ATOM 5410 N N . CYS A 1 696 ? 36.510 -9.392 14.562 1.00 79.50 696 CYS A N 1
ATOM 5411 C CA . CYS A 1 696 ? 36.971 -9.746 13.232 1.00 79.50 696 CYS A CA 1
ATOM 5412 C C . CYS A 1 696 ? 38.054 -8.764 12.753 1.00 79.50 696 CYS A C 1
ATOM 5414 O O . CYS A 1 696 ? 37.966 -7.560 13.011 1.00 79.50 696 CYS A O 1
ATOM 5416 N N . PRO A 1 697 ? 39.082 -9.230 12.021 1.00 78.19 697 PRO A N 1
ATOM 5417 C CA . PRO A 1 697 ? 40.055 -8.333 11.408 1.00 78.19 697 PRO A CA 1
ATOM 5418 C C . PRO A 1 697 ? 39.376 -7.341 10.450 1.00 78.19 697 PRO A C 1
ATOM 5420 O O . PRO A 1 697 ? 38.522 -7.732 9.654 1.00 78.19 697 PRO A O 1
ATOM 5423 N N . GLN A 1 698 ? 39.774 -6.067 10.490 1.00 75.25 698 GLN A N 1
ATOM 5424 C CA . GLN A 1 698 ? 39.177 -5.035 9.639 1.00 75.25 698 GLN A CA 1
ATOM 5425 C C . GLN A 1 698 ? 39.366 -5.351 8.142 1.00 75.25 698 GLN A C 1
ATOM 5427 O O . GLN A 1 698 ? 40.488 -5.584 7.693 1.00 75.25 698 GLN A O 1
ATOM 5432 N N . GLY A 1 699 ? 38.283 -5.313 7.368 1.00 71.19 699 GLY A N 1
ATOM 5433 C CA . GLY A 1 699 ? 38.233 -5.659 5.948 1.00 71.19 699 GLY A CA 1
ATOM 5434 C C . GLY A 1 699 ? 38.237 -7.164 5.664 1.00 71.19 699 GLY A C 1
ATOM 5435 O O . GLY A 1 699 ? 38.420 -7.553 4.512 1.00 71.19 699 GLY A O 1
ATOM 5436 N N . SER A 1 700 ? 38.087 -8.012 6.688 1.00 75.75 700 SER A N 1
ATOM 5437 C CA . SER A 1 700 ? 37.959 -9.462 6.510 1.00 75.75 700 SER A CA 1
ATOM 5438 C C . SER A 1 700 ? 36.562 -9.862 6.037 1.00 75.75 700 SER A C 1
ATOM 5440 O O . SER A 1 700 ? 35.584 -9.156 6.277 1.00 75.75 700 SER A O 1
ATOM 5442 N N . ALA A 1 701 ? 36.475 -11.042 5.418 1.00 76.81 701 ALA A N 1
ATOM 5443 C CA . ALA A 1 701 ? 35.199 -11.645 5.040 1.00 76.81 701 ALA A CA 1
ATOM 5444 C C . ALA A 1 701 ? 34.282 -11.874 6.257 1.00 76.81 701 ALA A C 1
ATOM 5446 O O . ALA A 1 701 ? 33.073 -11.709 6.137 1.00 76.81 701 ALA A O 1
ATOM 5447 N N . ASP A 1 702 ? 34.854 -12.180 7.428 1.00 76.44 702 ASP A N 1
ATOM 5448 C CA . ASP A 1 702 ? 34.097 -12.384 8.668 1.00 76.44 702 ASP A CA 1
ATOM 5449 C C . ASP A 1 702 ? 33.513 -11.057 9.201 1.00 76.44 702 ASP A C 1
ATOM 5451 O O . ASP A 1 702 ? 32.353 -11.002 9.613 1.00 76.44 702 ASP A O 1
ATOM 5455 N N . GLU A 1 703 ? 34.279 -9.954 9.143 1.00 82.31 703 GLU A N 1
ATOM 5456 C CA . GLU A 1 703 ? 33.770 -8.615 9.493 1.00 82.31 703 GLU A CA 1
ATOM 5457 C C . GLU A 1 703 ? 32.650 -8.194 8.527 1.00 82.31 703 GLU A C 1
ATOM 5459 O O . GLU A 1 703 ? 31.605 -7.697 8.956 1.00 82.31 703 GLU A O 1
ATOM 5464 N N . GLU A 1 704 ? 32.844 -8.434 7.226 1.00 82.88 704 GLU A N 1
ATOM 5465 C CA . GLU A 1 704 ? 31.837 -8.181 6.195 1.00 82.88 704 GLU A CA 1
ATOM 5466 C C . GLU A 1 704 ? 30.563 -9.001 6.446 1.00 82.88 704 GLU A C 1
ATOM 5468 O O . GLU A 1 704 ? 29.462 -8.451 6.405 1.00 82.88 704 GLU A O 1
ATOM 5473 N N . GLU A 1 705 ? 30.685 -10.286 6.784 1.00 86.25 705 GLU A N 1
ATOM 5474 C CA . GLU A 1 705 ? 29.547 -11.156 7.081 1.00 86.25 705 GLU A CA 1
ATOM 5475 C C . GLU A 1 705 ? 28.740 -10.659 8.288 1.00 86.25 705 GLU A C 1
ATOM 5477 O O . GLU A 1 705 ? 27.507 -10.620 8.224 1.00 86.25 705 GLU A O 1
ATOM 5482 N N . HIS A 1 706 ? 29.397 -10.206 9.361 1.00 86.19 706 HIS A N 1
ATOM 5483 C CA . HIS A 1 706 ? 28.700 -9.642 10.517 1.00 86.19 706 HIS A CA 1
ATOM 5484 C C . HIS A 1 706 ? 28.016 -8.303 10.208 1.00 86.19 706 HIS A C 1
ATOM 5486 O O . HIS A 1 706 ? 26.867 -8.100 10.615 1.00 86.19 706 HIS A O 1
ATOM 5492 N N . ILE A 1 707 ? 28.663 -7.411 9.447 1.00 85.88 707 ILE A N 1
ATOM 5493 C CA . ILE A 1 707 ? 28.058 -6.145 8.997 1.00 85.88 707 ILE A CA 1
ATOM 5494 C C . ILE A 1 707 ? 26.829 -6.423 8.122 1.00 85.88 707 ILE A C 1
ATOM 5496 O O . ILE A 1 707 ? 25.775 -5.815 8.314 1.00 85.88 707 ILE A O 1
ATOM 5500 N N . ILE A 1 708 ? 26.926 -7.376 7.194 1.00 87.12 708 ILE A N 1
ATOM 5501 C CA . ILE A 1 708 ? 25.815 -7.786 6.331 1.00 87.12 708 ILE A CA 1
ATOM 5502 C C . ILE A 1 708 ? 24.704 -8.485 7.126 1.00 87.12 708 ILE A C 1
ATOM 5504 O O . ILE A 1 708 ? 23.520 -8.280 6.847 1.00 87.12 708 ILE A O 1
ATOM 5508 N N . GLY A 1 709 ? 25.053 -9.284 8.134 1.00 88.50 709 GLY A N 1
ATOM 5509 C CA . GLY A 1 709 ? 24.097 -9.898 9.054 1.00 88.50 709 GLY A CA 1
ATOM 5510 C C . GLY A 1 709 ? 23.261 -8.847 9.783 1.00 88.50 709 GLY A C 1
ATOM 5511 O O . GLY A 1 709 ? 22.028 -8.916 9.770 1.00 88.50 709 GLY A O 1
ATOM 5512 N N . LEU A 1 710 ? 23.924 -7.822 10.323 1.00 87.00 710 LEU A N 1
ATOM 5513 C CA . LEU A 1 710 ? 23.272 -6.672 10.940 1.00 87.00 710 LEU A CA 1
ATOM 5514 C C . LEU A 1 710 ? 22.394 -5.910 9.924 1.00 87.00 710 LEU A C 1
ATOM 5516 O O . LEU A 1 710 ? 21.257 -5.547 10.231 1.00 87.00 710 LEU A O 1
ATOM 5520 N N . ALA A 1 711 ? 22.859 -5.746 8.682 1.00 87.19 711 ALA A N 1
ATOM 5521 C CA . ALA A 1 711 ? 22.136 -5.012 7.636 1.00 87.19 711 ALA A CA 1
ATOM 5522 C C . ALA A 1 711 ? 20.854 -5.728 7.204 1.00 87.19 711 ALA A C 1
ATOM 5524 O O . ALA A 1 711 ? 19.829 -5.105 6.896 1.00 87.19 711 ALA A O 1
ATOM 5525 N N . ARG A 1 712 ? 20.894 -7.062 7.210 1.00 90.31 712 ARG A N 1
ATOM 5526 C CA . ARG A 1 712 ? 19.747 -7.923 6.927 1.00 90.31 712 ARG A CA 1
ATOM 5527 C C . ARG A 1 712 ? 18.693 -7.812 8.015 1.00 90.31 712 ARG A C 1
ATOM 5529 O O . ARG A 1 712 ? 17.507 -7.755 7.696 1.00 90.31 712 ARG A O 1
ATOM 5536 N N . ARG A 1 713 ? 19.113 -7.719 9.280 1.00 89.75 713 ARG A N 1
ATOM 5537 C CA . ARG A 1 713 ? 18.197 -7.488 10.398 1.00 89.75 713 ARG A CA 1
ATOM 5538 C C . ARG A 1 713 ? 17.465 -6.156 10.248 1.00 89.75 713 ARG A C 1
ATOM 5540 O O . ARG A 1 713 ? 16.240 -6.172 10.175 1.00 89.75 713 ARG A O 1
ATOM 5547 N N . PHE A 1 714 ? 18.186 -5.046 10.069 1.00 85.50 714 PHE A N 1
ATOM 5548 C CA . PHE A 1 714 ? 17.560 -3.736 9.833 1.00 85.50 714 PHE A CA 1
ATOM 5549 C C . PHE A 1 714 ? 16.606 -3.748 8.629 1.00 85.50 714 PHE A C 1
ATOM 5551 O O . PHE A 1 714 ? 15.500 -3.215 8.693 1.00 85.50 714 PHE A O 1
ATOM 5558 N N . THR A 1 715 ? 16.999 -4.410 7.537 1.00 82.50 715 THR A N 1
ATOM 5559 C CA . THR A 1 715 ? 16.156 -4.564 6.340 1.00 82.50 715 THR A CA 1
ATOM 5560 C C . THR A 1 715 ? 14.829 -5.262 6.652 1.00 82.50 715 THR A C 1
ATOM 5562 O O . THR A 1 715 ? 13.770 -4.804 6.218 1.00 82.50 715 THR A O 1
ATOM 5565 N N . ASN A 1 716 ? 14.873 -6.347 7.424 1.00 80.81 716 ASN A N 1
ATOM 5566 C CA . ASN A 1 716 ? 13.684 -7.101 7.810 1.00 80.81 716 ASN A CA 1
ATOM 5567 C C . ASN A 1 716 ? 12.795 -6.319 8.780 1.00 80.81 716 ASN A C 1
ATOM 5569 O O . ASN A 1 716 ? 11.573 -6.353 8.640 1.00 80.81 716 ASN A O 1
ATOM 5573 N N . GLU A 1 717 ? 13.385 -5.608 9.742 1.00 81.00 717 GLU A N 1
ATOM 5574 C CA . GLU A 1 717 ? 12.635 -4.805 10.710 1.00 81.00 717 GLU A CA 1
ATOM 5575 C C . GLU A 1 717 ? 11.859 -3.683 10.003 1.00 81.00 717 GLU A C 1
ATOM 5577 O O . GLU A 1 717 ? 10.651 -3.553 10.214 1.00 81.00 717 GLU A O 1
ATOM 5582 N N . VAL A 1 718 ? 12.497 -2.943 9.083 1.00 76.00 718 VAL A N 1
ATOM 5583 C CA . VAL A 1 718 ? 11.826 -1.899 8.279 1.00 76.00 718 VAL A CA 1
ATOM 5584 C C . VAL A 1 718 ? 10.695 -2.499 7.441 1.00 76.00 718 VAL A C 1
ATOM 5586 O O . VAL A 1 718 ? 9.573 -1.991 7.461 1.00 76.00 718 VAL A O 1
ATOM 5589 N N . ALA A 1 719 ? 10.953 -3.607 6.737 1.00 76.75 719 ALA A N 1
ATOM 5590 C CA . ALA A 1 719 ? 9.946 -4.270 5.908 1.00 76.75 719 ALA A CA 1
ATOM 5591 C C . ALA A 1 719 ? 8.751 -4.792 6.725 1.00 76.75 719 ALA A C 1
ATOM 5593 O O . ALA A 1 719 ? 7.612 -4.742 6.258 1.00 76.75 719 ALA A O 1
ATOM 5594 N N . THR A 1 720 ? 9.002 -5.280 7.941 1.00 78.56 720 THR A N 1
ATOM 5595 C CA . THR A 1 720 ? 7.960 -5.728 8.874 1.00 78.56 720 THR A CA 1
ATOM 5596 C C . THR A 1 720 ? 7.127 -4.540 9.338 1.00 78.56 720 THR A C 1
ATOM 5598 O O . THR A 1 720 ? 5.904 -4.561 9.213 1.00 78.56 720 THR A O 1
ATOM 5601 N N . LYS A 1 721 ? 7.774 -3.447 9.757 1.00 73.12 721 LYS A N 1
ATOM 5602 C CA . LYS A 1 721 ? 7.074 -2.277 10.294 1.00 73.12 721 LYS A CA 1
ATOM 5603 C C . LYS A 1 721 ? 6.197 -1.560 9.270 1.00 73.12 721 LYS A C 1
ATOM 5605 O O . LYS A 1 721 ? 5.109 -1.104 9.611 1.00 73.12 721 LYS A O 1
ATOM 5610 N N . VAL A 1 722 ? 6.630 -1.499 8.010 1.00 72.94 722 VAL A N 1
ATOM 5611 C CA . VAL A 1 722 ? 5.823 -0.931 6.917 1.00 72.94 722 VAL A CA 1
ATOM 5612 C C . VAL A 1 722 ? 4.560 -1.762 6.657 1.00 72.94 722 VAL A C 1
ATOM 5614 O O . VAL A 1 722 ? 3.523 -1.182 6.350 1.00 72.94 722 VAL A O 1
ATOM 5617 N N . LYS A 1 723 ? 4.619 -3.095 6.805 1.00 73.81 723 LYS A N 1
ATOM 5618 C CA . LYS A 1 723 ? 3.454 -3.990 6.648 1.00 73.81 723 LYS A CA 1
ATOM 5619 C C . LYS A 1 723 ? 2.476 -3.917 7.818 1.00 73.81 723 LYS A C 1
ATOM 5621 O O . LYS A 1 723 ? 1.289 -4.144 7.623 1.00 73.81 723 LYS A O 1
ATOM 5626 N N . GLU A 1 724 ? 2.976 -3.645 9.020 1.00 72.62 724 GLU A N 1
ATOM 5627 C CA . GLU A 1 724 ? 2.148 -3.495 10.222 1.00 72.62 724 GLU A CA 1
ATOM 5628 C C . GLU A 1 724 ? 1.351 -2.185 10.231 1.00 72.62 724 GLU A C 1
ATOM 5630 O O . GLU A 1 724 ? 0.315 -2.101 10.887 1.00 72.62 724 GLU A O 1
ATOM 5635 N N . TYR A 1 725 ? 1.804 -1.163 9.500 1.00 67.50 725 TYR A N 1
ATOM 5636 C CA . TYR A 1 725 ? 1.110 0.118 9.400 1.00 67.50 725 TYR A CA 1
ATOM 5637 C C . TYR A 1 725 ? -0.306 -0.054 8.797 1.00 67.50 725 TYR A C 1
ATOM 5639 O O . TYR A 1 725 ? -0.452 -0.763 7.802 1.00 67.50 725 TYR A O 1
ATOM 5647 N N . PRO A 1 726 ? -1.365 0.583 9.347 1.00 62.72 726 PRO A N 1
ATOM 5648 C CA . PRO A 1 726 ? -1.370 1.676 10.332 1.00 62.72 726 PRO A CA 1
ATOM 5649 C C . PRO A 1 726 ? -1.286 1.256 11.809 1.00 62.72 726 PRO A C 1
ATOM 5651 O O . PRO A 1 726 ? -1.342 2.112 12.691 1.00 62.72 726 PRO A O 1
ATOM 5654 N N . HIS A 1 727 ? -1.151 -0.031 12.120 1.00 66.12 727 HIS A N 1
ATOM 5655 C CA . HIS A 1 727 ? -1.192 -0.527 13.492 1.00 66.12 727 HIS A CA 1
ATOM 5656 C C . HIS A 1 727 ? 0.171 -0.364 14.201 1.00 66.12 727 HIS A C 1
ATOM 5658 O O . HIS A 1 727 ? 1.207 -0.821 13.725 1.00 66.12 727 HIS A O 1
ATOM 5664 N N . GLY A 1 728 ? 0.189 0.310 15.361 1.00 58.53 728 GLY A N 1
ATOM 5665 C CA . GLY A 1 728 ? 1.385 0.417 16.215 1.00 58.53 728 GLY A CA 1
ATOM 5666 C C . GLY A 1 728 ? 2.477 1.382 15.720 1.00 58.53 728 GLY A C 1
ATOM 5667 O O . GLY A 1 728 ? 3.660 1.149 15.986 1.00 58.53 728 GLY A O 1
ATOM 5668 N N . GLY A 1 729 ? 2.105 2.439 14.985 1.00 67.06 729 GLY A N 1
ATOM 5669 C CA . GLY A 1 729 ? 3.021 3.461 14.452 1.00 67.06 729 GLY A CA 1
ATOM 5670 C C . GLY A 1 729 ? 3.194 4.703 15.341 1.00 67.06 729 GLY A C 1
ATOM 5671 O O . GLY A 1 729 ? 2.629 4.800 16.430 1.00 67.06 729 GLY A O 1
ATOM 5672 N N . MET A 1 730 ? 3.971 5.690 14.867 1.00 74.75 730 MET A N 1
ATOM 5673 C CA . MET A 1 730 ? 4.152 6.980 15.564 1.00 74.75 730 MET A CA 1
ATOM 5674 C C . MET A 1 730 ? 2.813 7.671 15.852 1.00 74.75 730 MET A C 1
ATOM 5676 O O . MET A 1 730 ? 2.593 8.094 16.981 1.00 74.75 730 MET A O 1
ATOM 5680 N N . VAL A 1 731 ? 1.915 7.723 14.862 1.00 73.31 731 VAL A N 1
ATOM 5681 C CA . VAL A 1 731 ? 0.576 8.328 14.983 1.00 73.31 731 VAL A CA 1
ATOM 5682 C C . VAL A 1 731 ? -0.204 7.680 16.130 1.00 73.31 731 VAL A C 1
ATOM 5684 O O . VAL A 1 731 ? -0.641 8.372 17.036 1.00 73.31 731 VAL A O 1
ATOM 5687 N N . THR A 1 732 ? -0.283 6.346 16.165 1.00 71.94 732 THR A N 1
ATOM 5688 C CA . THR A 1 732 ? -0.982 5.589 17.222 1.00 71.94 732 THR A CA 1
ATOM 5689 C C . THR A 1 732 ? -0.345 5.741 18.609 1.00 71.94 732 THR A C 1
ATOM 5691 O O . THR A 1 732 ? -1.029 5.615 19.620 1.00 71.94 732 THR A O 1
ATOM 5694 N N . ARG A 1 733 ? 0.977 5.957 18.698 1.00 73.50 733 ARG A N 1
ATOM 5695 C CA . ARG A 1 733 ? 1.659 6.203 19.983 1.00 73.50 733 ARG A CA 1
ATOM 5696 C C . ARG A 1 733 ? 1.377 7.611 20.492 1.00 73.50 733 ARG A C 1
ATOM 5698 O O . ARG A 1 733 ? 0.998 7.767 21.647 1.00 73.50 733 ARG A O 1
ATOM 5705 N N . GLN A 1 734 ? 1.527 8.609 19.625 1.00 75.56 734 GLN A N 1
ATOM 5706 C CA . GLN A 1 734 ? 1.272 10.004 19.974 1.00 75.56 734 GLN A CA 1
ATOM 5707 C C . GLN A 1 734 ? -0.213 10.249 20.270 1.00 75.56 734 GLN A C 1
ATOM 5709 O O . GLN A 1 734 ? -0.523 11.018 21.167 1.00 75.56 734 GLN A O 1
ATOM 5714 N N . SER A 1 735 ? -1.135 9.516 19.634 1.00 71.38 735 SER A N 1
ATOM 5715 C CA . SER A 1 735 ? -2.575 9.639 19.905 1.00 71.38 735 SER A CA 1
ATOM 5716 C C . SER A 1 735 ? -2.981 9.154 21.300 1.00 71.38 735 SER A C 1
ATOM 5718 O O . SER A 1 735 ? -4.098 9.407 21.734 1.00 71.38 735 SER A O 1
ATOM 5720 N N . LYS A 1 736 ? -2.103 8.419 21.997 1.00 73.50 736 LYS A N 1
ATOM 5721 C CA . LYS A 1 736 ? -2.307 7.974 23.385 1.00 73.50 736 LYS A CA 1
ATOM 5722 C C . LYS A 1 736 ? -1.731 8.956 24.409 1.00 73.50 736 LYS A C 1
ATOM 5724 O O . LYS A 1 736 ? -1.918 8.759 25.610 1.00 73.50 736 LYS A O 1
ATOM 5729 N N . VAL A 1 737 ? -0.999 9.977 23.962 1.00 74.25 737 VAL A N 1
ATOM 5730 C CA . VAL A 1 737 ? -0.428 11.004 24.834 1.00 74.25 737 VAL A CA 1
ATOM 5731 C C . VAL A 1 737 ? -1.515 12.029 25.126 1.00 74.25 737 VAL A C 1
ATOM 5733 O O . VAL A 1 737 ? -1.975 12.728 24.233 1.00 74.25 737 VAL A O 1
ATOM 5736 N N . LYS A 1 738 ? -1.940 12.101 26.390 1.00 74.62 738 LYS A N 1
ATOM 5737 C CA . LYS A 1 738 ? -3.020 13.007 26.814 1.00 74.62 738 LYS A CA 1
ATOM 5738 C C . LYS A 1 738 ? -2.618 14.482 26.774 1.00 74.62 738 LYS A C 1
ATOM 5740 O O . LYS A 1 738 ? -3.448 15.323 26.468 1.00 74.62 738 LYS A O 1
ATOM 5745 N N . ASP A 1 739 ? -1.361 14.775 27.104 1.00 81.31 739 ASP A N 1
ATOM 5746 C CA . ASP A 1 739 ? -0.789 16.122 27.071 1.00 81.31 739 ASP A CA 1
ATOM 5747 C C . ASP A 1 739 ? 0.566 16.073 26.361 1.00 81.31 739 ASP A C 1
ATOM 5749 O O . ASP A 1 739 ? 1.596 15.700 26.932 1.00 81.31 739 ASP A O 1
ATOM 5753 N N . THR A 1 740 ? 0.540 16.395 25.070 1.00 80.88 740 THR A N 1
ATOM 5754 C CA . THR A 1 740 ? 1.707 16.321 24.188 1.00 80.88 740 THR A CA 1
ATOM 5755 C C . THR A 1 740 ? 2.777 17.342 24.569 1.00 80.88 740 THR A C 1
ATOM 5757 O O . THR A 1 740 ? 3.968 17.045 24.468 1.00 80.88 740 THR A O 1
ATOM 5760 N N . LEU A 1 741 ? 2.385 18.526 25.049 1.00 82.75 741 LEU A N 1
ATOM 5761 C CA . LEU A 1 741 ? 3.334 19.561 25.451 1.00 82.75 741 LEU A CA 1
ATOM 5762 C C . LEU A 1 741 ? 4.073 19.152 26.723 1.00 82.75 741 LEU A C 1
ATOM 5764 O O . LEU A 1 741 ? 5.305 19.187 26.743 1.00 82.75 741 LEU A O 1
ATOM 5768 N N . LEU A 1 742 ? 3.345 18.700 27.746 1.00 83.88 742 LEU A N 1
ATOM 5769 C CA . LEU A 1 742 ? 3.933 18.223 28.994 1.00 83.88 742 LEU A CA 1
ATOM 5770 C C . LEU A 1 742 ? 4.831 17.000 28.761 1.00 83.88 742 LEU A C 1
ATOM 5772 O O . LEU A 1 742 ? 5.929 16.934 29.311 1.00 83.88 742 LEU A O 1
ATOM 5776 N N . ALA A 1 743 ? 4.418 16.070 27.895 1.00 82.25 743 ALA A N 1
ATOM 5777 C CA . ALA A 1 743 ? 5.222 14.902 27.533 1.00 82.25 743 ALA A CA 1
ATOM 5778 C C . ALA A 1 743 ? 6.520 15.260 26.784 1.00 82.25 743 ALA A C 1
ATOM 5780 O O . ALA A 1 743 ? 7.522 14.551 26.904 1.00 82.25 743 ALA A O 1
ATOM 5781 N N . CYS A 1 744 ? 6.536 16.345 26.001 1.00 80.69 744 CYS A N 1
ATOM 5782 C CA . CYS A 1 744 ? 7.759 16.859 25.377 1.00 80.69 744 CYS A CA 1
ATOM 5783 C C . CYS A 1 744 ? 8.628 17.661 26.361 1.00 80.69 744 CYS A C 1
ATOM 5785 O O . CYS A 1 744 ? 9.857 17.615 26.274 1.00 80.69 744 CYS A O 1
ATOM 5787 N N . GLN A 1 745 ? 8.015 18.373 27.310 1.00 81.44 745 GLN A N 1
ATOM 5788 C CA . GLN A 1 745 ? 8.722 19.091 28.375 1.00 81.44 745 GLN A CA 1
ATOM 5789 C C . GLN A 1 745 ? 9.423 18.131 29.339 1.00 81.44 745 GLN A C 1
ATOM 5791 O O . GLN A 1 745 ? 10.573 18.366 29.705 1.00 81.44 745 GLN A O 1
ATOM 5796 N N . SER A 1 746 ? 8.774 17.021 29.700 1.00 80.62 746 SER A N 1
ATOM 5797 C CA . SER A 1 746 ? 9.312 16.034 30.643 1.00 80.62 746 SER A CA 1
ATOM 5798 C C . SER A 1 746 ? 10.546 15.282 30.132 1.00 80.62 746 SER A C 1
ATOM 5800 O O . SER A 1 746 ? 11.163 14.548 30.895 1.00 80.62 746 SER A O 1
ATOM 5802 N N . GLN A 1 747 ? 10.905 15.436 28.854 1.00 76.12 747 GLN A N 1
ATOM 5803 C CA . GLN A 1 747 ? 12.122 14.862 28.264 1.00 76.12 747 GLN A CA 1
ATOM 5804 C C . GLN A 1 747 ? 13.370 15.720 28.545 1.00 76.12 747 GLN A C 1
ATOM 5806 O O . GLN A 1 747 ? 14.490 15.292 28.288 1.00 76.12 747 GLN A O 1
ATOM 5811 N N . GLY A 1 748 ? 13.217 16.937 29.077 1.00 74.00 748 GLY A N 1
ATOM 5812 C CA . GLY A 1 748 ? 14.359 17.752 29.495 1.00 74.00 748 GLY A CA 1
ATOM 5813 C C . GLY A 1 748 ? 15.149 17.079 30.622 1.00 74.00 748 GLY A C 1
ATOM 5814 O O . GLY A 1 748 ? 14.578 16.676 31.631 1.00 74.00 748 GLY A O 1
ATOM 5815 N N . GLY A 1 749 ? 16.471 16.969 30.471 1.00 70.69 749 GLY A N 1
ATOM 5816 C CA . GLY A 1 749 ? 17.362 16.354 31.459 1.00 70.69 749 GLY A CA 1
ATOM 5817 C C . GLY A 1 749 ? 17.457 14.826 31.399 1.00 70.69 749 GLY A C 1
ATOM 5818 O O . GLY A 1 749 ? 18.289 14.261 32.108 1.00 70.69 749 GLY A O 1
ATOM 5819 N N . THR A 1 750 ? 16.662 14.147 30.564 1.00 74.38 750 THR A N 1
ATOM 5820 C CA . THR A 1 750 ? 16.774 12.693 30.368 1.00 74.38 750 THR A CA 1
ATOM 5821 C C . THR A 1 750 ? 17.864 12.360 29.353 1.00 74.38 750 THR A C 1
ATOM 5823 O O . THR A 1 750 ? 18.194 13.177 28.490 1.00 74.38 750 THR A O 1
ATOM 5826 N N . GLU A 1 751 ? 18.411 11.144 29.407 1.00 72.00 751 GLU A N 1
ATOM 5827 C CA . GLU A 1 751 ? 19.224 10.622 28.305 1.00 72.00 751 GLU A CA 1
ATOM 5828 C C . GLU A 1 751 ? 18.421 10.651 26.998 1.00 72.00 751 GLU A C 1
ATOM 5830 O O . GLU A 1 751 ? 17.199 10.457 26.981 1.00 72.00 751 GLU A O 1
ATOM 5835 N N . ARG A 1 752 ? 19.101 10.952 25.892 1.00 72.50 752 ARG A N 1
ATOM 5836 C CA . ARG A 1 752 ? 18.489 10.942 24.563 1.00 72.50 752 ARG A CA 1
ATOM 5837 C C . ARG A 1 752 ? 17.974 9.535 24.261 1.00 72.50 752 ARG A C 1
ATOM 5839 O O . ARG A 1 752 ? 18.695 8.553 24.350 1.00 72.50 752 ARG A O 1
ATOM 5846 N N . LEU A 1 753 ? 16.714 9.423 23.860 1.00 63.75 753 LEU A N 1
ATOM 5847 C CA . LEU A 1 753 ? 16.071 8.114 23.707 1.00 63.75 753 LEU A CA 1
ATOM 5848 C C . LEU A 1 753 ? 16.639 7.263 22.555 1.00 63.75 753 LEU A C 1
ATOM 5850 O O . LEU A 1 753 ? 16.321 6.075 22.493 1.00 63.75 753 LEU A O 1
ATOM 5854 N N . TYR A 1 754 ? 17.434 7.854 21.651 1.00 73.88 754 TYR A N 1
ATOM 5855 C CA . TYR A 1 754 ? 17.943 7.242 20.419 1.00 73.88 754 TYR A CA 1
ATOM 5856 C C . TYR A 1 754 ? 19.357 7.744 20.077 1.00 73.88 754 TYR A C 1
ATOM 5858 O O . TYR A 1 754 ? 19.689 8.906 20.304 1.00 73.88 754 TYR A O 1
ATOM 5866 N N . THR A 1 755 ? 20.170 6.894 19.451 1.00 77.12 755 THR A N 1
ATOM 5867 C CA . THR A 1 755 ? 21.570 7.179 19.102 1.00 77.12 755 THR A CA 1
ATOM 5868 C C . THR A 1 755 ? 21.730 7.923 17.796 1.00 77.12 755 THR A C 1
ATOM 5870 O O . THR A 1 755 ? 22.473 8.899 17.720 1.00 77.12 755 THR A O 1
ATOM 5873 N N . TYR A 1 756 ? 21.049 7.460 16.753 1.00 85.12 756 TYR A N 1
ATOM 5874 C CA . TYR A 1 756 ? 21.111 8.073 15.438 1.00 85.12 756 TYR A CA 1
ATOM 5875 C C . TYR A 1 756 ? 19.840 7.814 14.621 1.00 85.12 756 TYR A C 1
ATOM 5877 O O . TYR A 1 756 ? 19.078 6.889 14.897 1.00 85.12 756 TYR A O 1
ATOM 5885 N N . GLU A 1 757 ? 19.607 8.645 13.613 1.00 84.44 757 GLU A N 1
ATOM 5886 C CA . GLU A 1 757 ? 18.517 8.507 12.649 1.00 84.44 757 GLU A CA 1
ATOM 5887 C C . GLU A 1 757 ? 19.066 8.300 11.244 1.00 84.44 757 GLU A C 1
ATOM 5889 O O . GLU A 1 757 ? 20.047 8.948 10.889 1.00 84.44 757 GLU A O 1
ATOM 5894 N N . LEU A 1 758 ? 18.415 7.469 10.428 1.00 85.75 758 LEU A N 1
ATOM 5895 C CA . LEU A 1 758 ? 18.673 7.395 8.990 1.00 85.75 758 LEU A CA 1
ATOM 5896 C C . LEU A 1 758 ? 17.400 7.694 8.191 1.00 85.75 758 LEU A C 1
ATOM 5898 O O . LEU A 1 758 ? 16.508 6.855 8.096 1.00 85.75 758 LEU A O 1
ATOM 5902 N N . SER A 1 759 ? 17.358 8.861 7.556 1.00 78.56 759 SER A N 1
ATOM 5903 C CA . SER A 1 759 ? 16.332 9.253 6.589 1.00 78.56 759 SER A CA 1
ATOM 5904 C C . SER A 1 759 ? 16.805 8.988 5.156 1.00 78.56 759 SER A C 1
ATOM 5906 O O . SER A 1 759 ? 17.934 9.323 4.800 1.00 78.56 759 SER A O 1
ATOM 5908 N N . ASN A 1 760 ? 15.950 8.416 4.303 1.00 71.00 760 ASN A N 1
ATOM 5909 C CA . ASN A 1 760 ? 16.274 8.129 2.899 1.00 71.00 760 ASN A CA 1
ATOM 5910 C C . ASN A 1 760 ? 15.122 8.554 1.973 1.00 71.00 760 ASN A C 1
ATOM 5912 O O . ASN A 1 760 ? 13.986 8.133 2.181 1.00 71.00 760 ASN A O 1
ATOM 5916 N N . LEU A 1 761 ? 15.418 9.356 0.946 1.00 58.88 761 LEU A N 1
ATOM 5917 C CA . LEU A 1 761 ? 14.438 9.796 -0.056 1.00 58.88 761 LEU A CA 1
ATOM 5918 C C . LEU A 1 761 ? 14.170 8.763 -1.171 1.00 58.88 761 LEU A C 1
ATOM 5920 O O . LEU A 1 761 ? 13.213 8.924 -1.924 1.00 58.88 761 LEU A O 1
ATOM 5924 N N . GLY A 1 762 ? 14.966 7.691 -1.279 1.00 56.66 762 GLY A N 1
ATOM 5925 C CA . GLY A 1 762 ? 14.812 6.669 -2.324 1.00 56.66 762 GLY A CA 1
ATOM 5926 C C . GLY A 1 762 ? 15.263 7.132 -3.720 1.00 56.66 762 GLY A C 1
ATOM 5927 O O . GLY A 1 762 ? 16.005 8.103 -3.846 1.00 56.66 762 GLY A O 1
ATOM 5928 N N . ALA A 1 763 ? 14.855 6.400 -4.769 1.00 50.75 763 ALA A N 1
ATOM 5929 C CA . ALA A 1 763 ? 15.102 6.769 -6.168 1.00 50.75 763 ALA A CA 1
ATOM 5930 C C . ALA A 1 763 ? 14.030 7.758 -6.649 1.00 50.75 763 ALA A C 1
ATOM 5932 O O . ALA A 1 763 ? 12.841 7.438 -6.648 1.00 50.75 763 ALA A O 1
ATOM 5933 N N . ILE A 1 764 ? 14.456 8.955 -7.048 1.00 55.81 764 ILE A N 1
ATOM 5934 C CA . ILE A 1 764 ? 13.567 10.073 -7.373 1.00 55.81 764 ILE A CA 1
ATOM 5935 C C . ILE A 1 764 ? 13.310 10.103 -8.886 1.00 55.81 764 ILE A C 1
ATOM 5937 O O . ILE A 1 764 ? 14.252 10.233 -9.664 1.00 55.81 764 ILE A O 1
ATOM 5941 N N . LEU A 1 765 ? 12.037 9.989 -9.288 1.00 50.75 765 LEU A N 1
ATOM 5942 C CA . LEU A 1 765 ? 11.590 9.939 -10.691 1.00 50.75 765 LEU A CA 1
ATOM 5943 C C . LEU A 1 765 ? 10.784 11.176 -11.136 1.00 50.75 765 LEU A C 1
ATOM 5945 O O . LEU A 1 765 ? 10.265 11.160 -12.233 1.00 50.75 765 LEU A O 1
ATOM 5949 N N . ASN A 1 766 ? 10.617 12.223 -10.314 1.00 59.44 766 ASN A N 1
ATOM 5950 C CA . ASN A 1 766 ? 9.573 13.243 -10.555 1.00 59.44 766 ASN A CA 1
ATOM 5951 C C . ASN A 1 766 ? 10.056 14.705 -10.644 1.00 59.44 766 ASN A C 1
ATOM 5953 O O . ASN A 1 766 ? 9.218 15.595 -10.760 1.00 59.44 766 ASN A O 1
ATOM 5957 N N . ILE A 1 767 ? 11.364 14.990 -10.582 1.00 67.50 767 ILE A N 1
ATOM 5958 C CA . ILE A 1 767 ? 11.878 16.360 -10.780 1.00 67.50 767 ILE A CA 1
ATOM 5959 C C . ILE A 1 767 ? 12.461 16.445 -12.183 1.00 67.50 767 ILE A C 1
ATOM 5961 O O . ILE A 1 767 ? 13.589 16.017 -12.423 1.00 67.50 767 ILE A O 1
ATOM 5965 N N . TYR A 1 768 ? 11.671 17.004 -13.094 1.00 69.62 768 TYR A N 1
ATOM 5966 C CA . TYR A 1 768 ? 12.073 17.244 -14.470 1.00 69.62 768 TYR A CA 1
ATOM 5967 C C . TYR A 1 768 ? 12.126 18.751 -14.723 1.00 69.62 768 TYR A C 1
ATOM 5969 O O . TYR A 1 768 ? 11.136 19.439 -14.455 1.00 69.62 768 TYR A O 1
ATOM 5977 N N . PRO A 1 769 ? 13.255 19.281 -15.223 1.00 72.25 769 PRO A N 1
ATOM 5978 C CA . PRO A 1 769 ? 13.284 20.616 -15.803 1.00 72.25 769 PRO A CA 1
ATOM 5979 C C . PRO A 1 769 ? 12.242 20.747 -16.933 1.00 72.25 769 PRO A C 1
ATOM 5981 O O . PRO A 1 769 ? 11.871 19.727 -17.524 1.00 72.25 769 PRO A O 1
ATOM 5984 N N . PRO A 1 770 ? 11.761 21.965 -17.254 1.00 71.94 770 PRO A N 1
ATOM 5985 C CA . PRO A 1 770 ? 10.807 22.178 -18.343 1.00 71.94 770 PRO A CA 1
ATOM 5986 C C . PRO A 1 770 ? 11.242 21.505 -19.647 1.00 71.94 770 PRO A C 1
ATOM 5988 O O . PRO A 1 770 ? 12.410 21.580 -20.040 1.00 71.94 770 PRO A O 1
ATOM 5991 N N . GLU A 1 771 ? 10.296 20.872 -20.337 1.00 66.00 771 GLU A N 1
ATOM 5992 C CA . GLU A 1 771 ? 10.557 20.176 -21.596 1.00 66.00 771 GLU A CA 1
ATOM 5993 C C . GLU A 1 771 ? 11.096 21.161 -22.652 1.00 66.00 771 GLU A C 1
ATOM 5995 O O . GLU A 1 771 ? 10.499 22.206 -22.913 1.00 66.00 771 GLU A O 1
ATOM 6000 N N . GLY A 1 772 ? 12.262 20.856 -23.231 1.00 64.75 772 GLY A N 1
ATOM 6001 C CA . GLY A 1 772 ? 12.950 21.748 -24.172 1.00 64.75 772 GLY A CA 1
ATOM 6002 C C . GLY A 1 772 ? 13.731 22.907 -23.533 1.00 64.75 772 GLY A C 1
ATOM 6003 O O . GLY A 1 772 ? 14.140 23.813 -24.258 1.00 64.75 772 GLY A O 1
ATOM 6004 N N . SER A 1 773 ? 13.939 22.902 -22.209 1.00 70.06 773 SER A N 1
ATOM 6005 C CA . SER A 1 773 ? 14.885 23.805 -21.535 1.00 70.06 773 SER A CA 1
ATOM 6006 C C . SER A 1 773 ? 16.292 23.201 -21.442 1.00 70.06 773 SER A C 1
ATOM 6008 O O . SER A 1 773 ? 16.442 21.995 -21.265 1.00 70.06 773 SER A O 1
ATOM 6010 N N . ASP A 1 774 ? 17.327 24.047 -21.489 1.00 74.88 774 ASP A N 1
ATOM 6011 C CA . ASP A 1 774 ? 18.728 23.644 -21.257 1.00 74.88 774 ASP A CA 1
ATOM 6012 C C . ASP A 1 774 ? 19.076 23.523 -19.755 1.00 74.88 774 ASP A C 1
ATOM 6014 O O . ASP A 1 774 ? 20.248 23.449 -19.377 1.00 74.88 774 ASP A O 1
ATOM 6018 N N . ILE A 1 775 ? 18.065 23.528 -18.877 1.00 81.56 775 ILE A N 1
ATOM 6019 C CA . ILE A 1 775 ? 18.232 23.452 -17.422 1.00 81.56 775 ILE A CA 1
ATOM 6020 C C . ILE A 1 775 ? 18.499 22.001 -17.023 1.00 81.56 775 ILE A C 1
ATOM 6022 O O . ILE A 1 775 ? 17.783 21.094 -17.442 1.00 81.56 775 ILE A O 1
ATOM 6026 N N . LYS A 1 776 ? 19.497 21.771 -16.165 1.00 80.25 776 LYS A N 1
ATOM 6027 C CA . LYS A 1 776 ? 19.834 20.431 -15.652 1.00 80.25 776 LYS A CA 1
ATOM 6028 C C . LYS A 1 776 ? 19.746 20.401 -14.133 1.00 80.25 776 LYS A C 1
ATOM 6030 O O . LYS A 1 776 ? 20.202 21.331 -13.481 1.00 80.25 776 LYS A O 1
ATOM 6035 N N . LEU A 1 777 ? 19.192 19.336 -13.557 1.00 80.44 777 LEU A N 1
ATOM 6036 C CA . LEU A 1 777 ? 19.239 19.098 -12.110 1.00 80.44 777 LEU A CA 1
ATOM 6037 C C . LEU A 1 777 ? 20.443 18.207 -11.800 1.00 80.44 777 LEU A C 1
ATOM 6039 O O . LEU A 1 777 ? 20.483 17.056 -12.214 1.00 80.44 777 LEU A O 1
ATOM 6043 N N . GLU A 1 778 ? 21.412 18.747 -11.071 1.00 75.94 778 GLU A N 1
ATOM 6044 C CA . GLU A 1 778 ? 22.693 18.108 -10.776 1.00 75.94 778 GLU A CA 1
ATOM 6045 C C . GLU A 1 778 ? 22.660 17.240 -9.515 1.00 75.94 778 GLU A C 1
ATOM 6047 O O . GLU A 1 778 ? 23.249 16.159 -9.458 1.00 75.94 778 GLU A O 1
ATOM 6052 N N . ARG A 1 779 ? 21.981 17.726 -8.473 1.00 78.12 779 ARG A N 1
ATOM 6053 C CA . ARG A 1 779 ? 22.064 17.138 -7.136 1.00 78.12 779 ARG A CA 1
ATOM 6054 C C . ARG A 1 779 ? 20.804 17.393 -6.313 1.00 78.12 779 ARG A C 1
ATOM 6056 O O . ARG A 1 779 ? 20.159 18.424 -6.470 1.00 78.12 779 ARG A O 1
ATOM 6063 N N . LEU A 1 780 ? 20.494 16.476 -5.394 1.00 79.44 780 LEU A N 1
ATOM 6064 C CA . LEU A 1 780 ? 19.450 16.600 -4.380 1.00 79.44 780 LEU A CA 1
ATOM 6065 C C . LEU A 1 780 ? 20.018 16.235 -3.011 1.00 79.44 780 LEU A C 1
ATOM 6067 O O . LEU A 1 780 ? 20.629 15.181 -2.842 1.00 79.44 780 LEU A O 1
ATOM 6071 N N . VAL A 1 781 ? 19.787 17.098 -2.026 1.00 83.00 781 VAL A N 1
ATOM 6072 C CA . VAL A 1 781 ? 20.265 16.931 -0.652 1.00 83.00 781 VAL A CA 1
ATOM 6073 C C . VAL A 1 781 ? 19.092 17.094 0.306 1.00 83.00 781 VAL A C 1
ATOM 6075 O O . VAL A 1 781 ? 18.469 18.151 0.348 1.00 83.00 781 VAL A O 1
ATOM 6078 N N . PHE A 1 782 ? 18.803 16.065 1.102 1.00 86.12 782 PHE A N 1
ATOM 6079 C CA . PHE A 1 782 ? 17.871 16.171 2.227 1.00 86.12 782 PHE A CA 1
ATOM 6080 C C . PHE A 1 782 ? 18.635 16.443 3.517 1.00 86.12 782 PHE A C 1
ATOM 6082 O O . PHE A 1 782 ? 19.632 15.781 3.794 1.00 86.12 782 PHE A O 1
ATOM 6089 N N . THR A 1 783 ? 18.161 17.382 4.327 1.00 86.19 783 THR A N 1
ATOM 6090 C CA . THR A 1 783 ? 18.666 17.620 5.683 1.00 86.19 783 THR A CA 1
ATOM 6091 C C . THR A 1 783 ? 17.540 18.029 6.617 1.00 86.19 783 THR A C 1
ATOM 6093 O O . THR A 1 783 ? 16.509 18.527 6.186 1.00 86.19 783 THR A O 1
ATOM 6096 N N . GLN A 1 784 ? 17.738 17.870 7.919 1.00 82.44 784 GLN A N 1
ATOM 6097 C CA . GLN A 1 784 ? 16.741 18.233 8.926 1.00 82.44 784 GLN A CA 1
ATOM 6098 C C . GLN A 1 784 ? 17.396 18.690 10.214 1.00 82.44 784 GLN A C 1
ATOM 6100 O O . GLN A 1 784 ? 18.497 18.254 10.518 1.00 82.44 784 GLN A O 1
ATOM 6105 N N . CYS A 1 785 ? 16.725 19.534 10.985 1.00 79.44 785 CYS A N 1
ATOM 6106 C CA . CYS A 1 785 ? 17.234 20.081 12.232 1.00 79.44 785 CYS A CA 1
ATOM 6107 C C . CYS A 1 785 ? 17.367 19.044 13.350 1.00 79.44 785 CYS A C 1
ATOM 6109 O O . CYS A 1 785 ? 17.039 17.862 13.227 1.00 79.44 785 CYS A O 1
ATOM 6111 N N . GLY A 1 786 ? 17.928 19.511 14.463 1.00 71.06 786 GLY A N 1
ATOM 6112 C CA . GLY A 1 786 ? 18.234 18.709 15.640 1.00 71.06 786 GLY A CA 1
ATOM 6113 C C . GLY A 1 786 ? 17.012 18.155 16.253 1.00 71.06 786 GLY A C 1
ATOM 6114 O O . GLY A 1 786 ? 16.171 18.920 16.702 1.00 71.06 786 GLY A O 1
ATOM 6115 N N . PHE A 1 787 ? 16.976 16.841 16.400 1.00 68.06 787 PHE A N 1
ATOM 6116 C CA . PHE A 1 787 ? 16.060 16.265 17.348 1.00 68.06 787 PHE A CA 1
ATOM 6117 C C . PHE A 1 787 ? 16.628 16.502 18.736 1.00 68.06 787 PHE A C 1
ATOM 6119 O O . PHE A 1 787 ? 17.315 15.645 19.273 1.00 68.06 787 PHE A O 1
ATOM 6126 N N . VAL A 1 788 ? 16.361 17.671 19.322 1.00 63.00 788 VAL A N 1
ATOM 6127 C CA . VAL A 1 788 ? 16.837 17.979 20.679 1.00 63.00 788 VAL A CA 1
ATOM 6128 C C . VAL A 1 788 ? 16.319 16.947 21.686 1.00 63.00 788 VAL A C 1
ATOM 6130 O O . VAL A 1 788 ? 17.022 16.627 22.630 1.00 63.00 788 VAL A O 1
ATOM 6133 N N . ALA A 1 789 ? 15.149 16.359 21.415 1.00 63.31 789 ALA A N 1
ATOM 6134 C CA . ALA A 1 789 ? 14.540 15.288 22.200 1.00 63.31 789 ALA A CA 1
ATOM 6135 C C . ALA A 1 789 ? 14.533 13.907 21.498 1.00 63.31 789 ALA A C 1
ATOM 6137 O O . ALA A 1 789 ? 13.731 13.036 21.816 1.00 63.31 789 ALA A O 1
ATOM 6138 N N . GLY A 1 790 ? 15.390 13.705 20.493 1.00 71.56 790 GLY A N 1
ATOM 6139 C CA . GLY A 1 790 ? 15.471 12.450 19.736 1.00 71.56 790 GLY A CA 1
ATOM 6140 C C . GLY A 1 790 ? 16.916 12.088 19.379 1.00 71.56 790 GLY A C 1
ATOM 6141 O O . GLY A 1 790 ? 17.806 12.347 20.195 1.00 71.56 790 GLY A O 1
ATOM 6142 N N . PRO A 1 791 ? 17.168 11.478 18.206 1.00 75.56 791 PRO A N 1
ATOM 6143 C CA . PRO A 1 791 ? 18.482 10.937 17.870 1.00 75.56 791 PRO A CA 1
ATOM 6144 C C . PRO A 1 791 ? 19.621 11.956 17.976 1.00 75.56 791 PRO A C 1
ATOM 6146 O O . PRO A 1 791 ? 19.479 13.099 17.535 1.00 75.56 791 PRO A O 1
ATOM 6149 N N . ALA A 1 792 ? 20.754 11.541 18.556 1.00 74.19 792 ALA A N 1
ATOM 6150 C CA . ALA A 1 792 ? 21.934 12.397 18.704 1.00 74.19 792 ALA A CA 1
ATOM 6151 C C . ALA A 1 792 ? 22.579 12.749 17.351 1.00 74.19 792 ALA A C 1
ATOM 6153 O O . ALA A 1 792 ? 23.081 13.855 17.173 1.00 74.19 792 ALA A O 1
ATOM 6154 N N . LEU A 1 793 ? 22.538 11.833 16.380 1.00 80.25 793 LEU A N 1
ATOM 6155 C CA . LEU A 1 793 ? 23.078 12.027 15.031 1.00 80.25 793 LEU A CA 1
ATOM 6156 C C . LEU A 1 793 ? 22.001 11.795 13.969 1.00 80.25 793 LEU A C 1
ATOM 6158 O O . LEU A 1 793 ? 21.176 10.900 14.112 1.00 80.25 793 LEU A O 1
ATOM 6162 N N . GLY A 1 794 ? 22.009 12.571 12.886 1.00 78.81 794 GLY A N 1
ATOM 6163 C CA . GLY A 1 794 ? 21.073 12.404 11.770 1.00 78.81 794 GLY A CA 1
ATOM 6164 C C . GLY A 1 794 ? 21.805 12.139 10.462 1.00 78.81 794 GLY A C 1
ATOM 6165 O O . GLY A 1 794 ? 22.634 12.941 10.044 1.00 78.81 794 GLY A O 1
ATOM 6166 N N . PHE A 1 795 ? 21.481 11.039 9.797 1.00 82.62 795 PHE A N 1
ATOM 6167 C CA . PHE A 1 795 ? 22.020 10.641 8.504 1.00 82.62 795 PHE A CA 1
ATOM 6168 C C . PHE A 1 795 ? 20.899 10.758 7.475 1.00 82.62 795 PHE A C 1
ATOM 6170 O O . PHE A 1 795 ? 19.832 10.181 7.651 1.00 82.62 795 PHE A O 1
ATOM 6177 N N . ASN A 1 796 ? 21.110 11.526 6.414 1.00 78.19 796 ASN A N 1
ATOM 6178 C CA . ASN A 1 796 ? 20.107 11.755 5.380 1.00 78.19 796 ASN A CA 1
ATOM 6179 C C . ASN A 1 796 ? 20.683 11.351 4.025 1.00 78.19 796 ASN A C 1
ATOM 6181 O O . ASN A 1 796 ? 21.785 11.768 3.685 1.00 78.19 796 ASN A O 1
ATOM 6185 N N . CYS A 1 797 ? 19.956 10.557 3.245 1.00 70.88 797 CYS A N 1
ATOM 6186 C CA . CYS A 1 797 ? 20.394 10.083 1.934 1.00 70.88 797 CYS A CA 1
ATOM 6187 C C . CYS A 1 797 ? 19.370 10.453 0.851 1.00 70.88 797 CYS A C 1
ATOM 6189 O O . CYS A 1 797 ? 18.165 10.298 1.057 1.00 70.88 797 CYS A O 1
ATOM 6191 N N . GLY A 1 798 ? 19.843 10.937 -0.301 1.00 63.16 798 GLY A N 1
ATOM 6192 C CA . GLY A 1 798 ? 19.023 11.206 -1.486 1.00 63.16 798 GLY A CA 1
ATOM 6193 C C . GLY A 1 798 ? 19.682 10.681 -2.763 1.00 63.16 798 GLY A C 1
ATOM 6194 O O . GLY A 1 798 ? 20.888 10.858 -2.948 1.00 63.16 798 GLY A O 1
ATOM 6195 N N . GLY A 1 799 ? 18.901 10.022 -3.629 1.00 55.28 799 GLY A N 1
ATOM 6196 C CA . GLY A 1 799 ? 19.359 9.473 -4.910 1.00 55.28 799 GLY A CA 1
ATOM 6197 C C . GLY A 1 799 ? 18.559 10.014 -6.100 1.00 55.28 799 GLY A C 1
ATOM 6198 O O . GLY A 1 799 ? 17.331 10.077 -6.056 1.00 55.28 799 GLY A O 1
ATOM 6199 N N . ILE A 1 800 ? 19.249 10.382 -7.180 1.00 49.59 800 ILE A N 1
ATOM 6200 C CA . ILE A 1 800 ? 18.653 10.927 -8.411 1.00 49.59 800 ILE A CA 1
ATOM 6201 C C . ILE A 1 800 ? 18.756 9.874 -9.511 1.00 49.59 800 ILE A C 1
ATOM 6203 O O . ILE A 1 800 ? 19.810 9.263 -9.667 1.00 49.59 800 ILE A O 1
ATOM 6207 N N . HIS A 1 801 ? 17.688 9.663 -10.283 1.00 44.56 801 HIS A N 1
ATOM 6208 C CA . HIS A 1 801 ? 17.743 8.829 -11.484 1.00 44.56 801 HIS A CA 1
ATOM 6209 C C . HIS A 1 801 ? 17.302 9.657 -12.697 1.00 44.56 801 HIS A C 1
ATOM 6211 O O . HIS A 1 801 ? 16.113 9.786 -12.974 1.00 44.56 801 HIS A O 1
ATOM 6217 N N . MET A 1 802 ? 18.259 10.237 -13.425 1.00 41.41 802 MET A N 1
ATOM 6218 C CA . MET A 1 802 ? 17.992 11.005 -14.645 1.00 41.41 802 MET A CA 1
ATOM 6219 C C . MET A 1 802 ? 18.192 10.122 -15.868 1.00 41.41 802 MET A C 1
ATOM 6221 O O . MET A 1 802 ? 19.296 9.656 -16.133 1.00 41.41 802 MET A O 1
ATOM 6225 N N . SER A 1 803 ? 17.153 9.953 -16.680 1.00 39.56 803 SER A N 1
ATOM 6226 C CA . SER A 1 803 ? 17.246 9.334 -18.006 1.00 39.56 803 SER A CA 1
ATOM 6227 C C . SER A 1 803 ? 18.008 10.185 -19.041 1.00 39.56 803 SER A C 1
ATOM 6229 O O . SER A 1 803 ? 17.851 9.925 -20.227 1.00 39.56 803 SER A O 1
ATOM 6231 N N . GLN A 1 804 ? 18.823 11.167 -18.616 1.00 34.91 804 GLN A N 1
ATOM 6232 C CA . GLN A 1 804 ? 19.855 11.888 -19.386 1.00 34.91 804 GLN A CA 1
ATOM 6233 C C . GLN A 1 804 ? 20.689 12.808 -18.446 1.00 34.91 804 GLN A C 1
ATOM 6235 O O . GLN A 1 804 ? 20.553 14.022 -18.488 1.00 34.91 804 GLN A O 1
ATOM 6240 N N . THR A 1 805 ? 21.558 12.218 -17.600 1.00 29.55 805 THR A N 1
ATOM 6241 C CA . THR A 1 805 ? 22.530 12.830 -16.635 1.00 29.55 805 THR A CA 1
ATOM 6242 C C . THR A 1 805 ? 21.990 13.837 -15.598 1.00 29.55 805 THR A C 1
ATOM 6244 O O . THR A 1 805 ? 21.212 14.713 -15.966 1.00 29.55 805 THR A O 1
ATOM 6247 N N . PRO A 1 806 ? 22.433 13.803 -14.316 1.00 39.47 806 PRO A N 1
ATOM 6248 C CA . PRO A 1 806 ? 23.679 13.226 -13.794 1.00 39.47 806 PRO A CA 1
ATOM 6249 C C . PRO A 1 806 ? 23.525 12.194 -12.657 1.00 39.47 806 PRO A C 1
ATOM 6251 O O . PRO A 1 806 ? 22.444 11.924 -12.133 1.00 39.47 806 PRO A O 1
ATOM 6254 N N . ASP A 1 807 ? 24.686 11.629 -12.317 1.00 45.00 807 ASP A N 1
ATOM 6255 C CA . ASP A 1 807 ? 24.920 10.334 -11.688 1.00 45.00 807 ASP A CA 1
ATOM 6256 C C . ASP A 1 807 ? 25.566 10.486 -10.285 1.00 45.00 807 ASP A C 1
ATOM 6258 O O . ASP A 1 807 ? 26.768 10.248 -10.111 1.00 45.00 807 ASP A O 1
ATOM 6262 N N . TYR A 1 808 ? 24.788 10.829 -9.244 1.00 37.06 808 TYR A N 1
ATOM 6263 C CA . TYR A 1 808 ? 25.292 10.915 -7.856 1.00 37.06 808 TYR A CA 1
ATOM 6264 C C . TYR A 1 808 ? 24.281 10.455 -6.789 1.00 37.06 808 TYR A C 1
ATOM 6266 O O . TYR A 1 808 ? 23.067 10.556 -6.962 1.00 37.06 808 TYR A O 1
ATOM 6274 N N . THR A 1 809 ? 24.783 9.971 -5.644 1.00 40.84 809 THR A N 1
ATOM 6275 C CA . THR A 1 809 ? 24.006 9.865 -4.391 1.00 40.84 809 THR A CA 1
ATOM 6276 C C . THR A 1 809 ? 24.680 10.701 -3.324 1.00 40.84 809 THR A C 1
ATOM 6278 O O . THR A 1 809 ? 25.861 10.518 -3.028 1.00 40.84 809 THR A O 1
ATOM 6281 N N . THR A 1 810 ? 23.927 11.614 -2.724 1.00 44.00 810 THR A N 1
ATOM 6282 C CA . THR A 1 810 ? 24.447 12.505 -1.690 1.00 44.00 810 THR A CA 1
ATOM 6283 C C . THR A 1 810 ? 23.943 12.056 -0.325 1.00 44.00 810 THR A C 1
ATOM 6285 O O . THR A 1 810 ? 22.752 11.803 -0.126 1.00 44.00 810 THR A O 1
ATOM 6288 N N . VAL A 1 811 ? 24.872 11.939 0.621 1.00 47.19 811 VAL A N 1
ATOM 6289 C CA . VAL A 1 811 ? 24.620 11.619 2.024 1.00 47.19 811 VAL A CA 1
ATOM 6290 C C . VAL A 1 811 ? 24.967 12.845 2.860 1.00 47.19 811 VAL A C 1
ATOM 6292 O O . VAL A 1 811 ? 26.129 13.210 2.998 1.00 47.19 811 VAL A O 1
ATOM 6295 N N . ALA A 1 812 ? 23.972 13.493 3.449 1.00 44.78 812 ALA A N 1
ATOM 6296 C CA . ALA A 1 812 ? 24.202 14.575 4.392 1.00 44.78 812 ALA A CA 1
ATOM 6297 C C . ALA A 1 812 ? 24.207 14.038 5.826 1.00 44.78 812 ALA A C 1
ATOM 6299 O O . ALA A 1 812 ? 23.236 13.450 6.309 1.00 44.78 812 ALA A O 1
ATOM 6300 N N . LEU A 1 813 ? 25.320 14.264 6.509 1.00 44.09 813 LEU A N 1
ATOM 6301 C CA . LEU A 1 813 ? 25.525 13.987 7.917 1.00 44.09 813 LEU A CA 1
ATOM 6302 C C . LEU A 1 813 ? 25.184 15.208 8.750 1.00 44.09 813 LEU A C 1
ATOM 6304 O O . LEU A 1 813 ? 25.590 16.331 8.451 1.00 44.09 813 LEU A O 1
ATOM 6308 N N . ARG A 1 814 ? 24.496 14.977 9.857 1.00 52.38 814 ARG A N 1
ATOM 6309 C CA . ARG A 1 814 ? 24.213 16.007 10.835 1.00 52.38 814 ARG A CA 1
ATOM 6310 C C . ARG A 1 814 ? 24.665 15.573 12.217 1.00 52.38 814 ARG A C 1
ATOM 6312 O O . ARG A 1 814 ? 24.264 14.517 12.705 1.00 52.38 814 ARG A O 1
ATOM 6319 N N . LEU A 1 815 ? 25.508 16.404 12.821 1.00 51.06 815 LEU A N 1
ATOM 6320 C CA . LEU A 1 815 ? 26.141 16.157 14.110 1.00 51.06 815 LEU A CA 1
ATOM 6321 C C . LEU A 1 815 ? 25.554 17.091 15.174 1.00 51.06 815 LEU A C 1
ATOM 6323 O O . LEU A 1 815 ? 25.239 18.250 14.890 1.00 51.06 815 LEU A O 1
ATOM 6327 N N . ASP A 1 816 ? 25.433 16.581 16.396 1.00 46.19 816 ASP A N 1
ATOM 6328 C CA . ASP A 1 816 ? 25.094 17.368 17.581 1.00 46.19 816 ASP A CA 1
ATOM 6329 C C . ASP A 1 816 ? 26.387 17.788 18.302 1.00 46.19 816 ASP A C 1
ATOM 6331 O O . ASP A 1 816 ? 27.151 16.914 18.727 1.00 46.19 816 ASP A O 1
ATOM 6335 N N . PRO A 1 817 ? 26.708 19.090 18.405 1.00 44.28 817 PRO A N 1
ATOM 6336 C CA . PRO A 1 817 ? 27.909 19.519 19.105 1.00 44.28 817 PRO A CA 1
ATOM 6337 C C . PRO A 1 817 ? 27.733 19.359 20.621 1.00 44.28 817 PRO A C 1
ATOM 6339 O O . PRO A 1 817 ? 26.880 20.000 21.231 1.00 44.28 817 PRO A O 1
ATOM 6342 N N . TYR A 1 818 ? 28.602 18.568 21.257 1.00 38.25 818 TYR A N 1
ATOM 6343 C CA . TYR A 1 818 ? 28.807 18.644 22.703 1.00 38.25 818 TYR A CA 1
ATOM 6344 C C . TYR A 1 818 ? 30.063 19.451 23.009 1.00 38.25 818 TYR A C 1
ATOM 6346 O O . TYR A 1 818 ? 31.175 19.069 22.645 1.00 38.25 818 TYR A O 1
ATOM 6354 N N . ASN A 1 819 ? 29.881 20.573 23.698 1.00 38.25 819 ASN A N 1
ATOM 6355 C CA . ASN A 1 819 ? 30.976 21.395 24.184 1.00 38.25 819 ASN A CA 1
ATOM 6356 C C . ASN A 1 819 ? 31.516 20.803 25.496 1.00 38.25 819 ASN A C 1
ATOM 6358 O O . ASN A 1 819 ? 30.900 20.969 26.549 1.00 38.25 819 ASN A O 1
ATOM 6362 N N . LYS A 1 820 ? 32.692 20.166 25.445 1.00 31.47 820 LYS A N 1
ATOM 6363 C CA . LYS A 1 820 ? 33.637 20.124 26.573 1.00 31.47 820 LYS A CA 1
ATOM 6364 C C . LYS A 1 820 ? 35.070 20.281 26.058 1.00 31.47 820 LYS A C 1
ATOM 6366 O O . LYS A 1 820 ? 35.603 19.428 25.361 1.00 31.47 820 LYS A O 1
ATOM 6371 N N . SER A 1 821 ? 35.657 21.416 26.407 1.00 37.22 821 SER A N 1
ATOM 6372 C CA . SER A 1 821 ? 37.056 21.817 26.236 1.00 37.22 821 SER A CA 1
ATOM 6373 C C . SER A 1 821 ? 38.053 20.931 27.008 1.00 37.22 821 SER A C 1
ATOM 6375 O O . SER A 1 821 ? 37.767 20.675 28.176 1.00 37.22 821 SER A O 1
ATOM 6377 N N . SER A 1 822 ? 39.220 20.581 26.419 1.00 31.72 822 SER A N 1
ATOM 6378 C CA . SER A 1 822 ? 40.598 20.806 26.965 1.00 31.72 822 SER A CA 1
ATOM 6379 C C . SER A 1 822 ? 41.731 19.943 26.323 1.00 31.72 822 SER A C 1
ATOM 6381 O O . SER A 1 822 ? 41.686 18.723 26.418 1.00 31.72 822 SER A O 1
ATOM 6383 N N . GLU A 1 823 ? 42.740 20.626 25.745 1.00 38.03 823 GLU A N 1
ATOM 6384 C CA . GLU A 1 823 ? 44.232 20.472 25.784 1.00 38.03 823 GLU A CA 1
ATOM 6385 C C . GLU A 1 823 ? 45.079 19.199 25.421 1.00 38.03 823 GLU A C 1
ATOM 6387 O O . GLU A 1 823 ? 44.794 18.081 25.833 1.00 38.03 823 GLU A O 1
ATOM 6392 N N . MET A 1 824 ? 46.247 19.511 24.791 1.00 27.70 824 MET A N 1
ATOM 6393 C CA . MET A 1 824 ? 47.625 18.916 24.771 1.00 27.70 824 MET A CA 1
ATOM 6394 C C . MET A 1 824 ? 48.198 18.142 23.542 1.00 27.70 824 MET A C 1
ATOM 6396 O O . MET A 1 824 ? 47.664 17.131 23.094 1.00 27.70 824 MET A O 1
ATOM 6400 N N . GLU A 1 825 ? 49.371 18.617 23.066 1.00 45.88 825 GLU A N 1
ATOM 6401 C CA . GLU A 1 825 ? 50.266 18.117 21.989 1.00 45.88 825 GLU A CA 1
ATOM 6402 C C . GLU A 1 825 ? 51.304 17.058 22.459 1.00 45.88 825 GLU A C 1
ATOM 6404 O O . GLU A 1 825 ? 51.789 17.133 23.588 1.00 45.88 825 GLU A O 1
ATOM 6409 N N . SER A 1 826 ? 51.747 16.144 21.569 1.00 31.30 826 SER A N 1
ATOM 6410 C CA . SER A 1 826 ? 53.101 15.530 21.589 1.00 31.30 826 SER A CA 1
ATOM 6411 C C . SER A 1 826 ? 53.567 15.056 20.188 1.00 31.30 826 SER A C 1
ATOM 6413 O O . SER A 1 826 ? 52.763 14.640 19.351 1.00 31.30 826 SER A O 1
ATOM 6415 N N . GLU A 1 827 ? 54.871 15.183 19.902 1.00 49.66 827 GLU A N 1
ATOM 6416 C CA . GLU A 1 827 ? 55.514 15.021 18.581 1.00 49.66 827 GLU A CA 1
ATOM 6417 C C . GLU A 1 827 ? 55.473 13.576 18.030 1.00 49.66 827 GLU A C 1
ATOM 6419 O O . GLU A 1 827 ? 56.031 12.652 18.621 1.00 49.66 827 GLU A O 1
ATOM 6424 N N . SER A 1 828 ? 54.861 13.373 16.855 1.00 52.69 828 SER A N 1
ATOM 6425 C CA . SER A 1 828 ? 54.670 12.062 16.207 1.00 52.69 828 SER A CA 1
ATOM 6426 C C . SER A 1 828 ? 55.391 11.947 14.851 1.00 52.69 828 SER A C 1
ATOM 6428 O O . SER A 1 828 ? 55.498 12.919 14.102 1.00 52.69 828 SER A O 1
ATOM 6430 N N . LEU A 1 829 ? 55.902 10.742 14.537 1.00 51.72 829 LEU A N 1
ATOM 6431 C CA . LEU A 1 829 ? 56.457 10.374 13.221 1.00 51.72 829 LEU A CA 1
ATOM 6432 C C . LEU A 1 829 ? 55.445 10.680 12.110 1.00 51.72 829 LEU A C 1
ATOM 6434 O O . LEU A 1 829 ? 54.274 10.316 12.231 1.00 51.72 829 LEU A O 1
ATOM 6438 N N . LYS A 1 830 ? 55.905 11.290 11.017 1.00 61.22 830 LYS A N 1
ATOM 6439 C CA . LYS A 1 830 ? 55.055 11.719 9.901 1.00 61.22 830 LYS A CA 1
ATOM 6440 C C . LYS A 1 830 ? 55.199 10.744 8.729 1.00 61.22 830 LYS A C 1
ATOM 6442 O O . LYS A 1 830 ? 56.239 10.110 8.548 1.00 61.22 830 LYS A O 1
ATOM 6447 N N . GLU A 1 831 ? 54.122 10.580 7.973 1.00 66.94 831 GLU A N 1
ATOM 6448 C CA . GLU A 1 831 ? 54.058 9.692 6.812 1.00 66.94 831 GLU A CA 1
ATOM 6449 C C . GLU A 1 831 ? 53.819 10.534 5.560 1.00 66.94 831 GLU A C 1
ATOM 6451 O O . GLU A 1 831 ? 52.885 11.341 5.518 1.00 66.94 831 GLU A O 1
ATOM 6456 N N . TRP A 1 832 ? 54.669 10.360 4.552 1.00 74.25 832 TRP A N 1
ATOM 6457 C CA . TRP A 1 832 ? 54.629 11.113 3.306 1.00 74.25 832 TRP A CA 1
ATOM 6458 C C . TRP A 1 832 ? 54.481 10.185 2.109 1.00 74.25 832 TRP A C 1
ATOM 6460 O O . TRP A 1 832 ? 55.125 9.141 2.035 1.00 74.25 832 TRP A O 1
ATOM 6470 N N . ILE A 1 833 ? 53.710 10.624 1.122 1.00 63.47 833 ILE A N 1
ATOM 6471 C CA . ILE A 1 833 ? 53.845 10.140 -0.249 1.00 63.47 833 ILE A CA 1
ATOM 6472 C C . ILE A 1 833 ? 54.951 10.966 -0.901 1.00 63.47 833 ILE A C 1
ATOM 6474 O O . ILE A 1 833 ? 54.890 12.194 -0.930 1.00 63.47 833 ILE A O 1
ATOM 6478 N N . VAL A 1 834 ? 55.966 10.285 -1.412 1.00 76.19 834 VAL A N 1
ATOM 6479 C CA . VAL A 1 834 ? 57.160 10.871 -2.009 1.00 76.19 834 VAL A CA 1
ATOM 6480 C C . VAL A 1 834 ? 57.145 10.591 -3.502 1.00 76.19 834 VAL A C 1
ATOM 6482 O O . VAL A 1 834 ? 57.311 9.451 -3.933 1.00 76.19 834 VAL A O 1
ATOM 6485 N N . LEU A 1 835 ? 56.911 11.628 -4.299 1.00 71.38 835 LEU A N 1
ATOM 6486 C CA . LEU A 1 835 ? 56.925 11.549 -5.756 1.00 71.38 835 LEU A CA 1
ATOM 6487 C C . LEU A 1 835 ? 58.296 11.987 -6.259 1.00 71.38 835 LEU A C 1
ATOM 6489 O O . LEU A 1 835 ? 58.695 13.131 -6.051 1.00 71.38 835 LEU A O 1
ATOM 6493 N N . ILE A 1 836 ? 59.003 11.076 -6.913 1.00 84.81 836 ILE A N 1
ATOM 6494 C CA . ILE A 1 836 ? 60.366 11.240 -7.405 1.00 84.81 836 ILE A CA 1
ATOM 6495 C C . ILE A 1 836 ? 60.328 11.193 -8.930 1.00 84.81 836 ILE A C 1
ATOM 6497 O O . ILE A 1 836 ? 60.160 10.108 -9.484 1.00 84.81 836 ILE A O 1
ATOM 6501 N N . PRO A 1 837 ? 60.449 12.326 -9.630 1.00 81.19 837 PRO A N 1
ATOM 6502 C CA . PRO A 1 837 ? 60.531 12.318 -11.083 1.00 81.19 837 PRO A CA 1
ATOM 6503 C C . PRO A 1 837 ? 61.784 11.579 -11.560 1.00 81.19 837 PRO A C 1
ATOM 6505 O O . PRO A 1 837 ? 62.797 11.529 -10.864 1.00 81.19 837 PRO A O 1
ATOM 6508 N N . ASP A 1 838 ? 61.728 11.046 -12.768 1.00 81.62 838 ASP A N 1
ATOM 6509 C CA . ASP A 1 838 ? 62.868 10.545 -13.510 1.00 81.62 838 ASP A CA 1
ATOM 6510 C C . ASP A 1 838 ? 63.455 11.667 -14.377 1.00 81.62 838 ASP A C 1
ATOM 6512 O O . ASP A 1 838 ? 62.748 12.551 -14.863 1.00 81.62 838 ASP A O 1
ATOM 6516 N N . ARG A 1 839 ? 64.764 11.624 -14.627 1.00 82.06 839 ARG A N 1
ATOM 6517 C CA . ARG A 1 839 ? 65.414 12.508 -15.599 1.00 82.06 839 ARG A CA 1
ATOM 6518 C C . ARG A 1 839 ? 65.013 12.103 -17.015 1.00 82.06 839 ARG A C 1
ATOM 6520 O O . ARG A 1 839 ? 64.947 10.915 -17.339 1.00 82.06 839 ARG A O 1
ATOM 6527 N N . GLN A 1 840 ? 64.782 13.088 -17.879 1.00 78.88 840 GLN A N 1
ATOM 6528 C CA . GLN A 1 840 ? 64.349 12.860 -19.258 1.00 78.88 840 GLN A CA 1
ATOM 6529 C C . GLN A 1 840 ? 65.341 11.952 -20.014 1.00 78.88 840 GLN A C 1
ATOM 6531 O O . GLN A 1 840 ? 66.548 12.187 -19.995 1.00 78.88 840 GLN A O 1
ATOM 6536 N N . GLY A 1 841 ? 64.835 10.898 -20.665 1.00 72.31 841 GLY A N 1
ATOM 6537 C CA . GLY A 1 841 ? 65.653 9.923 -21.404 1.00 72.31 841 GLY A CA 1
ATOM 6538 C C . GLY A 1 841 ? 66.310 8.827 -20.552 1.00 72.31 841 GLY A C 1
ATOM 6539 O O . GLY A 1 841 ? 67.075 8.023 -21.078 1.00 72.31 841 GLY A O 1
ATOM 6540 N N . SER A 1 842 ? 66.012 8.743 -19.251 1.00 78.12 842 SER A N 1
ATOM 6541 C CA . SER A 1 842 ? 66.619 7.752 -18.346 1.00 78.12 842 SER A CA 1
ATOM 6542 C C . SER A 1 842 ? 65.980 6.354 -18.384 1.00 78.12 842 SER A C 1
ATOM 6544 O O . SER A 1 842 ? 66.443 5.454 -17.681 1.00 78.12 842 SER A O 1
ATOM 6546 N N . LEU A 1 843 ? 64.964 6.136 -19.228 1.00 70.62 843 LEU A N 1
ATOM 6547 C CA . LEU A 1 843 ? 64.151 4.915 -19.271 1.00 70.62 843 LEU A CA 1
ATOM 6548 C C . LEU A 1 843 ? 64.969 3.630 -19.496 1.00 70.62 843 LEU A C 1
ATOM 6550 O O . LEU A 1 843 ? 64.788 2.659 -18.764 1.00 70.62 843 LEU A O 1
ATOM 6554 N N . GLU A 1 844 ? 65.904 3.611 -20.452 1.00 76.06 844 GLU A N 1
ATOM 6555 C CA . GLU A 1 844 ? 66.766 2.434 -20.671 1.00 76.06 844 GLU A CA 1
ATOM 6556 C C . GLU A 1 844 ? 67.641 2.136 -19.448 1.00 76.06 844 GLU A C 1
ATOM 6558 O O . GLU A 1 844 ? 67.787 0.983 -19.032 1.00 76.06 844 GLU A O 1
ATOM 6563 N N . THR A 1 845 ? 68.185 3.183 -18.825 1.00 79.94 845 THR A N 1
ATOM 6564 C CA . THR A 1 845 ? 69.006 3.051 -17.619 1.00 79.94 845 THR A CA 1
ATOM 6565 C C . THR A 1 845 ? 68.169 2.553 -16.443 1.00 79.94 845 THR A C 1
ATOM 6567 O O . THR A 1 845 ? 68.600 1.615 -15.771 1.00 79.94 845 THR A O 1
ATOM 6570 N N . ARG A 1 846 ? 66.955 3.091 -16.243 1.00 82.38 846 ARG A N 1
ATOM 6571 C CA . ARG A 1 846 ? 65.977 2.633 -15.242 1.00 82.38 846 ARG A CA 1
ATOM 6572 C C . ARG A 1 846 ? 65.714 1.148 -15.393 1.00 82.38 846 ARG A C 1
ATOM 6574 O O . ARG A 1 846 ? 65.847 0.410 -14.426 1.00 82.38 846 ARG A O 1
ATOM 6581 N N . MET A 1 847 ? 65.398 0.703 -16.608 1.00 73.62 847 MET A N 1
ATOM 6582 C CA . MET A 1 847 ? 65.084 -0.698 -16.881 1.00 73.62 847 MET A CA 1
ATOM 6583 C C . MET A 1 847 ? 66.281 -1.616 -16.620 1.00 73.62 847 MET A C 1
ATOM 6585 O O . MET A 1 847 ? 66.105 -2.684 -16.039 1.00 73.62 847 MET A O 1
ATOM 6589 N N . ARG A 1 848 ? 67.501 -1.177 -16.954 1.00 87.50 848 ARG A N 1
ATOM 6590 C CA . ARG A 1 848 ? 68.733 -1.936 -16.699 1.00 87.50 848 ARG A CA 1
ATOM 6591 C C . ARG A 1 848 ? 69.056 -2.083 -15.210 1.00 87.50 848 ARG A C 1
ATOM 6593 O O . ARG A 1 848 ? 69.505 -3.148 -14.802 1.00 87.50 848 ARG A O 1
ATOM 6600 N N . VAL A 1 849 ? 68.873 -1.033 -14.403 1.00 80.69 849 VAL A N 1
ATOM 6601 C CA . VAL A 1 849 ? 69.244 -1.049 -12.971 1.00 80.69 849 VAL A CA 1
ATOM 6602 C C . VAL A 1 849 ? 68.076 -1.366 -12.025 1.00 80.69 849 VAL A C 1
ATOM 6604 O O . VAL A 1 849 ? 68.270 -1.433 -10.812 1.00 80.69 849 VAL A O 1
ATOM 6607 N N . ARG A 1 850 ? 66.875 -1.618 -12.566 1.00 76.56 850 ARG A N 1
ATOM 6608 C CA . ARG A 1 850 ? 65.632 -1.884 -11.818 1.00 76.56 850 ARG A CA 1
ATOM 6609 C C . ARG A 1 850 ? 65.727 -3.035 -10.838 1.00 76.56 850 ARG A C 1
ATOM 6611 O O . ARG A 1 850 ? 65.234 -2.933 -9.719 1.00 76.56 850 ARG A O 1
ATOM 6618 N N . GLU A 1 851 ? 66.355 -4.125 -11.248 1.00 71.19 851 GLU A N 1
ATOM 6619 C CA . GLU A 1 851 ? 66.458 -5.316 -10.408 1.00 71.19 851 GLU A CA 1
ATOM 6620 C C . GLU A 1 851 ? 67.367 -5.072 -9.192 1.00 71.19 851 GLU A C 1
ATOM 6622 O O . GLU A 1 851 ? 67.068 -5.509 -8.080 1.00 71.19 851 GLU A O 1
ATOM 6627 N N . THR A 1 852 ? 68.433 -4.289 -9.380 1.00 77.62 852 THR A N 1
ATOM 6628 C CA . THR A 1 852 ? 69.326 -3.844 -8.304 1.00 77.62 852 THR A CA 1
ATOM 6629 C C . THR A 1 852 ? 68.634 -2.840 -7.381 1.00 77.62 852 THR A C 1
ATOM 6631 O O . THR A 1 852 ? 68.761 -2.964 -6.168 1.00 77.62 852 THR A O 1
ATOM 6634 N N . HIS A 1 853 ? 67.847 -1.905 -7.929 1.00 83.12 853 HIS A N 1
ATOM 6635 C CA . HIS A 1 853 ? 67.066 -0.934 -7.148 1.00 83.12 853 HIS A CA 1
ATOM 6636 C C . HIS A 1 853 ? 66.097 -1.630 -6.197 1.00 83.12 853 HIS A C 1
ATOM 6638 O O . HIS A 1 853 ? 66.071 -1.352 -5.000 1.00 83.12 853 HIS A O 1
ATOM 6644 N N . ILE A 1 854 ? 65.358 -2.610 -6.718 1.00 67.56 854 ILE A N 1
ATOM 6645 C CA . ILE A 1 854 ? 64.424 -3.399 -5.918 1.00 67.56 854 ILE A CA 1
ATOM 6646 C C . ILE A 1 854 ? 65.172 -4.133 -4.795 1.00 67.56 854 ILE A C 1
ATOM 6648 O O . ILE A 1 854 ? 64.722 -4.101 -3.654 1.00 67.56 854 ILE A O 1
ATOM 6652 N N . LYS A 1 855 ? 66.338 -4.736 -5.075 1.00 75.38 855 LYS A N 1
ATOM 6653 C CA . LYS A 1 855 ? 67.145 -5.423 -4.049 1.00 75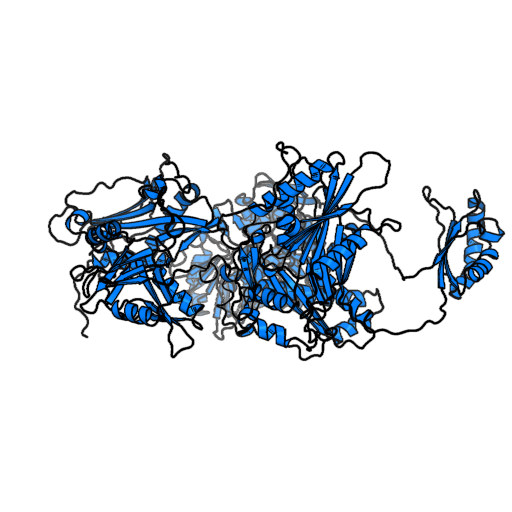.38 855 LYS A CA 1
ATOM 6654 C C . LYS A 1 855 ? 67.677 -4.488 -2.961 1.00 75.38 855 LYS A C 1
ATOM 6656 O O . LYS A 1 855 ? 67.656 -4.869 -1.795 1.00 75.38 855 LYS A O 1
ATOM 6661 N N . GLU A 1 856 ? 68.145 -3.292 -3.315 1.00 77.06 856 GLU A N 1
ATOM 6662 C CA . GLU A 1 856 ? 68.699 -2.333 -2.346 1.00 77.06 856 GLU A CA 1
ATOM 6663 C C . GLU A 1 856 ? 67.614 -1.682 -1.467 1.00 77.06 856 GLU A C 1
ATOM 6665 O O . GLU A 1 856 ? 67.880 -1.412 -0.295 1.00 77.06 856 GLU A O 1
ATOM 6670 N N . MET A 1 857 ? 66.392 -1.487 -1.984 1.00 73.50 857 MET A N 1
ATOM 6671 C CA . MET A 1 857 ? 65.280 -0.878 -1.235 1.00 73.50 857 MET A CA 1
ATOM 6672 C C . MET A 1 857 ? 64.565 -1.831 -0.273 1.00 73.50 857 MET A C 1
ATOM 6674 O O . MET A 1 857 ? 63.964 -1.358 0.693 1.00 73.50 857 MET A O 1
ATOM 6678 N N . ILE A 1 858 ? 64.650 -3.153 -0.480 1.00 68.25 858 ILE A N 1
ATOM 6679 C CA . ILE A 1 858 ? 63.983 -4.155 0.376 1.00 68.25 858 ILE A CA 1
ATOM 6680 C C . ILE A 1 858 ? 64.352 -3.978 1.856 1.00 68.25 858 ILE A C 1
ATOM 6682 O O . ILE A 1 858 ? 63.461 -3.944 2.693 1.00 68.25 858 ILE A O 1
ATOM 6686 N N . GLN A 1 859 ? 65.621 -3.730 2.196 1.00 68.50 859 GLN A N 1
ATOM 6687 C CA . GLN A 1 859 ? 66.038 -3.530 3.598 1.00 68.50 859 GLN A CA 1
ATOM 6688 C C . GLN A 1 859 ? 65.395 -2.294 4.267 1.00 68.50 859 GLN A C 1
ATOM 6690 O O . GLN A 1 859 ? 65.150 -2.269 5.476 1.00 68.50 859 GLN A O 1
ATOM 6695 N N . TYR A 1 860 ? 65.102 -1.249 3.489 1.00 69.75 860 TYR A N 1
ATOM 6696 C CA . TYR A 1 860 ? 64.454 -0.032 3.984 1.00 69.75 860 TYR A CA 1
ATOM 6697 C C . TYR A 1 860 ? 62.928 -0.177 4.041 1.00 69.75 860 TYR A C 1
ATOM 6699 O O . TYR A 1 860 ? 62.269 0.490 4.841 1.00 69.75 860 TYR A O 1
ATOM 6707 N N . ILE A 1 861 ? 62.378 -1.085 3.233 1.00 58.69 861 ILE A N 1
ATOM 6708 C CA . ILE A 1 861 ? 60.977 -1.496 3.289 1.00 58.69 861 ILE A CA 1
ATOM 6709 C C . ILE A 1 861 ? 60.735 -2.401 4.504 1.00 58.69 861 ILE A C 1
ATOM 6711 O O . ILE A 1 861 ? 59.808 -2.165 5.275 1.00 58.69 861 ILE A O 1
ATOM 6715 N N . ASP A 1 862 ? 61.629 -3.361 4.742 1.00 56.91 862 ASP A N 1
ATOM 6716 C CA . ASP A 1 862 ? 61.554 -4.303 5.863 1.00 56.91 862 ASP A CA 1
ATOM 6717 C C . ASP A 1 862 ? 61.730 -3.612 7.224 1.00 56.91 862 ASP A C 1
ATOM 6719 O O . ASP A 1 862 ? 61.117 -4.010 8.213 1.00 56.91 862 ASP A O 1
ATOM 6723 N N . SER A 1 863 ? 62.522 -2.535 7.286 1.00 57.72 863 SER A N 1
ATOM 6724 C CA . SER A 1 863 ? 62.648 -1.706 8.497 1.00 57.72 863 SER A CA 1
ATOM 6725 C C . SER A 1 863 ? 61.445 -0.785 8.749 1.00 57.72 863 SER A C 1
ATOM 6727 O O . SER A 1 863 ? 61.398 -0.109 9.777 1.00 57.72 863 SER A O 1
ATOM 6729 N N . GLY A 1 864 ? 60.462 -0.752 7.841 1.00 49.44 864 GLY A N 1
ATOM 6730 C CA . GLY A 1 864 ? 59.243 0.051 7.966 1.00 49.44 864 GLY A CA 1
ATOM 6731 C C . GLY A 1 864 ? 59.432 1.545 7.693 1.00 49.44 864 GLY A C 1
ATOM 6732 O O . GLY A 1 864 ? 58.505 2.324 7.920 1.00 49.44 864 GLY A O 1
ATOM 6733 N N . LEU A 1 865 ? 60.614 1.949 7.210 1.00 62.53 865 LEU A N 1
ATOM 6734 C CA . LEU A 1 865 ? 60.917 3.332 6.839 1.00 62.53 865 LEU A CA 1
ATOM 6735 C C . LEU A 1 865 ? 60.279 3.705 5.489 1.00 62.53 865 LEU A C 1
ATOM 6737 O O . LEU A 1 865 ? 59.866 4.847 5.301 1.00 62.53 865 LEU A O 1
ATOM 6741 N N . PHE A 1 866 ? 60.157 2.747 4.565 1.00 62.19 866 PHE A N 1
ATOM 6742 C CA . PHE A 1 866 ? 59.460 2.908 3.286 1.00 62.19 866 PHE A CA 1
ATOM 6743 C C . PHE A 1 866 ? 58.433 1.793 3.055 1.00 62.19 866 PHE A C 1
ATOM 6745 O O . PHE A 1 866 ? 58.554 0.695 3.583 1.00 62.19 866 PHE A O 1
ATOM 6752 N N . GLN A 1 867 ? 57.427 2.046 2.223 1.00 52.72 867 GLN A N 1
ATOM 6753 C CA . GLN A 1 867 ? 56.573 1.017 1.633 1.00 52.72 867 GLN A CA 1
ATOM 6754 C C . GLN A 1 867 ? 56.733 1.047 0.115 1.00 52.72 867 GLN A C 1
ATOM 6756 O O . GLN A 1 867 ? 56.759 2.113 -0.504 1.00 52.72 867 GLN A O 1
ATOM 6761 N N . MET A 1 868 ? 56.896 -0.138 -0.475 1.00 46.59 868 MET A N 1
ATOM 6762 C CA . MET A 1 868 ? 57.303 -0.302 -1.867 1.00 46.59 868 MET A CA 1
ATOM 6763 C C . MET A 1 868 ? 56.309 0.361 -2.829 1.00 46.59 868 MET A C 1
ATOM 6765 O O . MET A 1 868 ? 55.111 0.087 -2.787 1.00 46.59 868 MET A O 1
ATOM 6769 N N . GLY A 1 869 ? 56.823 1.222 -3.705 1.00 50.56 869 GLY A N 1
ATOM 6770 C CA . GLY A 1 869 ? 56.038 2.001 -4.651 1.00 50.56 869 GLY A CA 1
ATOM 6771 C C . GLY A 1 869 ? 56.477 1.787 -6.103 1.00 50.56 869 GLY A C 1
ATOM 6772 O O . GLY A 1 869 ? 57.620 1.420 -6.379 1.00 50.56 869 GLY A O 1
ATOM 6773 N N . GLY A 1 870 ? 55.525 1.907 -7.030 1.00 46.66 870 GLY A N 1
ATOM 6774 C CA . GLY A 1 870 ? 55.694 1.555 -8.442 1.00 46.66 870 GLY A CA 1
ATOM 6775 C C . GLY A 1 870 ? 56.185 2.710 -9.318 1.00 46.66 870 GLY A C 1
ATOM 6776 O O . GLY A 1 870 ? 56.120 3.879 -8.939 1.00 46.66 870 GLY A O 1
ATOM 6777 N N . ALA A 1 871 ? 56.655 2.372 -10.523 1.00 45.56 871 ALA A N 1
ATOM 6778 C CA . ALA A 1 871 ? 56.940 3.364 -11.554 1.00 45.56 871 ALA A CA 1
ATOM 6779 C C . ALA A 1 871 ? 55.629 3.973 -12.077 1.00 45.56 871 ALA A C 1
ATOM 6781 O O . ALA A 1 871 ? 54.709 3.229 -12.423 1.00 45.56 871 ALA A O 1
ATOM 6782 N N . THR A 1 872 ? 55.556 5.298 -12.186 1.00 46.38 872 THR A N 1
ATOM 6783 C CA . THR A 1 872 ? 54.525 5.973 -12.981 1.00 46.38 872 THR A CA 1
ATOM 6784 C C . THR A 1 872 ? 54.964 5.916 -14.439 1.00 46.38 872 THR A C 1
ATOM 6786 O O . THR A 1 872 ? 55.675 6.791 -14.913 1.00 46.38 872 THR A O 1
ATOM 6789 N N . LEU A 1 873 ? 54.632 4.824 -15.131 1.00 40.00 873 LEU A N 1
ATOM 6790 C CA . LEU A 1 873 ? 54.874 4.690 -16.567 1.00 40.00 873 LEU A CA 1
ATOM 6791 C C . LEU A 1 873 ? 53.540 4.473 -17.276 1.00 40.00 873 LEU A C 1
ATOM 6793 O O . LEU A 1 873 ? 52.897 3.437 -17.113 1.00 40.00 873 LEU A O 1
ATOM 6797 N N . GLY A 1 874 ? 53.144 5.466 -18.062 1.00 38.19 874 GLY A N 1
ATOM 6798 C CA . GLY A 1 874 ? 52.017 5.416 -18.978 1.00 38.19 874 GLY A CA 1
ATOM 6799 C C . GLY A 1 874 ? 52.120 6.578 -19.956 1.00 38.19 874 GLY A C 1
ATOM 6800 O O . GLY A 1 874 ? 52.482 7.682 -19.560 1.00 38.19 874 GLY A O 1
ATOM 6801 N N . GLU A 1 875 ? 51.780 6.346 -21.222 1.00 40.66 875 GLU A N 1
ATOM 6802 C CA . GLU A 1 875 ? 51.934 7.306 -22.332 1.00 40.66 875 GLU A CA 1
ATOM 6803 C C . GLU A 1 875 ? 51.170 8.640 -22.151 1.00 40.66 875 GLU A C 1
ATOM 6805 O O . GLU A 1 875 ? 51.297 9.522 -22.988 1.00 40.66 875 GLU A O 1
ATOM 6810 N N . ASN A 1 876 ? 50.424 8.822 -21.049 1.00 45.34 876 ASN A N 1
ATOM 6811 C CA . ASN A 1 876 ? 49.694 10.048 -20.697 1.00 45.34 876 ASN A CA 1
ATOM 6812 C C . ASN A 1 876 ? 49.824 10.472 -19.210 1.00 45.34 876 ASN A C 1
ATOM 6814 O O . ASN A 1 876 ? 48.979 11.214 -18.708 1.00 45.34 876 ASN A O 1
ATOM 6818 N N . THR A 1 877 ? 50.843 10.024 -18.465 1.00 38.50 877 THR A N 1
ATOM 6819 C CA . THR A 1 877 ? 51.116 10.553 -17.109 1.00 38.50 877 THR A CA 1
ATOM 6820 C C . THR A 1 877 ? 52.078 11.742 -17.143 1.00 38.50 877 THR A C 1
ATOM 6822 O O . THR A 1 877 ? 53.106 11.695 -17.801 1.00 38.50 877 THR A O 1
ATOM 6825 N N . VAL A 1 878 ? 51.767 12.802 -16.388 1.00 46.09 878 VAL A N 1
ATOM 6826 C CA . VAL A 1 878 ? 52.510 14.085 -16.379 1.00 46.09 878 VAL A CA 1
ATOM 6827 C C . VAL A 1 878 ? 53.903 13.986 -15.719 1.00 46.09 878 VAL A C 1
ATOM 6829 O O . VAL A 1 878 ? 54.687 14.927 -15.799 1.00 46.09 878 VAL A O 1
ATOM 6832 N N . ILE A 1 879 ? 54.243 12.868 -15.065 1.00 48.31 879 ILE A N 1
ATOM 6833 C CA . ILE A 1 879 ? 55.538 12.668 -14.396 1.00 48.31 879 ILE A CA 1
ATOM 6834 C C . ILE A 1 879 ? 56.025 11.234 -14.656 1.00 48.31 879 ILE A C 1
ATOM 6836 O O . ILE A 1 879 ? 55.491 10.287 -14.071 1.00 48.31 879 ILE A O 1
ATOM 6840 N N . ASP A 1 880 ? 57.048 11.076 -15.499 1.00 59.72 880 ASP A N 1
ATOM 6841 C CA . ASP A 1 880 ? 57.884 9.867 -15.513 1.00 59.72 880 ASP A CA 1
ATOM 6842 C C . ASP A 1 880 ? 58.633 9.827 -14.180 1.00 59.72 880 ASP A C 1
ATOM 6844 O O . ASP A 1 880 ? 59.255 10.824 -13.820 1.00 59.72 880 ASP A O 1
ATOM 6848 N N . GLY A 1 881 ? 58.522 8.752 -13.394 1.00 64.88 881 GLY A N 1
ATOM 6849 C CA . GLY A 1 881 ? 59.073 8.748 -12.035 1.00 64.88 881 GLY A CA 1
ATOM 6850 C C . GLY A 1 881 ? 58.758 7.521 -11.176 1.00 64.88 881 GLY A C 1
ATOM 6851 O O . GLY A 1 881 ? 58.197 6.517 -11.627 1.00 64.88 881 GLY A O 1
ATOM 6852 N N . SER A 1 882 ? 59.132 7.594 -9.900 1.00 71.69 882 SER A N 1
ATOM 6853 C CA . SER A 1 882 ? 58.736 6.672 -8.831 1.00 71.69 882 SER A CA 1
ATOM 6854 C C . SER A 1 882 ? 57.880 7.389 -7.792 1.00 71.69 882 SER A C 1
ATOM 6856 O O . SER A 1 882 ? 58.231 8.473 -7.344 1.00 71.69 882 SER A O 1
ATOM 6858 N N . ALA A 1 883 ? 56.800 6.762 -7.339 1.00 64.19 883 ALA A N 1
ATOM 6859 C CA . ALA A 1 883 ? 56.041 7.212 -6.173 1.00 64.19 883 ALA A CA 1
ATOM 6860 C C . ALA A 1 883 ? 56.277 6.231 -5.026 1.00 64.19 883 ALA A C 1
ATOM 6862 O O . ALA A 1 883 ? 56.073 5.043 -5.237 1.00 64.19 883 ALA A O 1
ATOM 6863 N N . ILE A 1 884 ? 56.702 6.687 -3.846 1.00 70.19 884 ILE A N 1
ATOM 6864 C CA . ILE A 1 884 ? 57.061 5.829 -2.701 1.00 70.19 884 ILE A CA 1
ATOM 6865 C C . ILE A 1 884 ? 56.445 6.400 -1.424 1.00 70.19 884 ILE A C 1
ATOM 6867 O O . ILE A 1 884 ? 56.457 7.609 -1.232 1.00 70.19 884 ILE A O 1
ATOM 6871 N N . ILE A 1 885 ? 55.921 5.559 -0.534 1.00 64.12 885 ILE A N 1
ATOM 6872 C CA . ILE A 1 885 ? 55.436 6.011 0.779 1.00 64.12 885 ILE A CA 1
ATOM 6873 C C . ILE A 1 885 ? 56.580 5.886 1.784 1.00 64.12 885 ILE A C 1
ATOM 6875 O O . ILE A 1 885 ? 57.201 4.829 1.874 1.00 64.12 885 ILE A O 1
ATOM 6879 N N . ALA A 1 886 ? 56.869 6.952 2.525 1.00 72.00 886 ALA A N 1
ATOM 6880 C CA . ALA A 1 886 ? 57.958 7.010 3.492 1.00 72.00 886 ALA A CA 1
ATOM 6881 C C . ALA A 1 886 ? 57.458 7.459 4.866 1.00 72.00 886 ALA A C 1
ATOM 6883 O O . ALA A 1 886 ? 56.673 8.402 4.972 1.00 72.00 886 ALA A O 1
ATOM 6884 N N . ARG A 1 887 ? 57.952 6.821 5.927 1.00 72.38 887 ARG A N 1
ATOM 6885 C CA . ARG A 1 887 ? 57.608 7.131 7.315 1.00 72.38 887 ARG A CA 1
ATOM 6886 C C . ARG A 1 887 ? 58.869 7.464 8.097 1.00 72.38 887 ARG A C 1
ATOM 6888 O O . ARG A 1 887 ? 59.686 6.593 8.375 1.00 72.38 887 ARG A O 1
ATOM 6895 N N . ALA A 1 888 ? 59.034 8.733 8.452 1.00 72.56 888 ALA A N 1
ATOM 6896 C CA . ALA A 1 888 ? 60.236 9.232 9.118 1.00 72.56 888 ALA A CA 1
ATOM 6897 C C . ALA A 1 888 ? 59.926 10.432 10.030 1.00 72.56 888 ALA A C 1
ATOM 6899 O O . ALA A 1 888 ? 58.777 10.853 10.176 1.00 72.56 888 ALA A O 1
ATOM 6900 N N . ARG A 1 889 ? 60.950 10.988 10.688 1.00 75.00 889 ARG A N 1
ATOM 6901 C CA . ARG A 1 889 ? 60.782 12.179 11.540 1.00 75.00 889 ARG A CA 1
ATOM 6902 C C . ARG A 1 889 ? 60.725 13.458 10.709 1.00 75.00 889 ARG A C 1
ATOM 6904 O O . ARG A 1 889 ? 60.005 14.387 11.066 1.00 75.00 889 ARG A O 1
ATOM 6911 N N . SER A 1 890 ? 61.429 13.483 9.580 1.00 81.12 890 SER A N 1
ATOM 6912 C CA . SER A 1 890 ? 61.465 14.613 8.652 1.00 81.12 890 SER A CA 1
ATOM 6913 C C . SER A 1 890 ? 61.658 14.167 7.196 1.00 81.12 890 SER A C 1
ATOM 6915 O O . SER A 1 890 ? 62.151 13.071 6.935 1.00 81.12 890 SER A O 1
ATOM 6917 N N . GLU A 1 891 ? 61.342 15.046 6.240 1.00 78.62 891 GLU A N 1
ATOM 6918 C CA . GLU A 1 891 ? 61.632 14.832 4.810 1.00 78.62 891 GLU A CA 1
ATOM 6919 C C . GLU A 1 891 ? 63.143 14.648 4.549 1.00 78.62 891 GLU A C 1
ATOM 6921 O O . GLU A 1 891 ? 63.541 13.908 3.650 1.00 78.62 891 GLU A O 1
ATOM 6926 N N . ALA A 1 892 ? 64.007 15.247 5.381 1.00 82.88 892 ALA A N 1
ATOM 6927 C CA . ALA A 1 892 ? 65.464 15.126 5.279 1.00 82.88 892 ALA A CA 1
ATOM 6928 C C . ALA A 1 892 ? 65.974 13.697 5.556 1.00 82.88 892 ALA A C 1
ATOM 6930 O O . ALA A 1 892 ? 66.921 13.237 4.907 1.00 82.88 892 ALA A O 1
ATOM 6931 N N . ASP A 1 893 ? 65.324 12.975 6.472 1.00 79.81 893 ASP A N 1
ATOM 6932 C CA . ASP A 1 893 ? 65.654 11.577 6.771 1.00 79.81 893 ASP A CA 1
ATOM 6933 C C . ASP A 1 893 ? 65.347 10.684 5.563 1.00 79.81 893 ASP A C 1
ATOM 6935 O O . ASP A 1 893 ? 66.159 9.847 5.165 1.00 79.81 893 ASP A O 1
ATOM 6939 N N . VAL A 1 894 ? 64.197 10.926 4.927 1.00 81.50 894 VAL A N 1
ATOM 6940 C CA . VAL A 1 894 ? 63.764 10.213 3.723 1.00 81.50 894 VAL A CA 1
ATOM 6941 C C . VAL A 1 894 ? 64.713 10.495 2.552 1.00 81.50 894 VAL A C 1
ATOM 6943 O O . VAL A 1 894 ? 65.160 9.572 1.870 1.00 81.50 894 VAL A O 1
ATOM 6946 N N . MET A 1 895 ? 65.103 11.759 2.361 1.00 86.44 895 MET A N 1
ATOM 6947 C CA . MET A 1 895 ? 66.048 12.168 1.315 1.00 86.44 895 MET A CA 1
ATOM 6948 C C . MET A 1 895 ? 67.436 11.543 1.451 1.00 86.44 895 MET A C 1
ATOM 6950 O O . MET A 1 895 ? 68.110 11.322 0.444 1.00 86.44 895 MET A O 1
ATOM 6954 N N . THR A 1 896 ? 67.882 11.249 2.672 1.00 86.06 896 THR A N 1
ATOM 6955 C CA . THR A 1 896 ? 69.192 10.626 2.907 1.00 86.06 896 THR A CA 1
ATOM 6956 C C . THR A 1 896 ? 69.242 9.213 2.331 1.00 86.06 896 THR A C 1
ATOM 6958 O O . THR A 1 896 ? 70.230 8.849 1.696 1.00 86.06 896 THR A O 1
ATOM 6961 N N . VAL A 1 897 ? 68.150 8.454 2.466 1.00 84.06 897 VAL A N 1
ATOM 6962 C CA . VAL A 1 897 ? 68.043 7.098 1.913 1.00 84.06 897 VAL A CA 1
ATOM 6963 C C . VAL A 1 897 ? 67.890 7.133 0.392 1.00 84.06 897 VAL A C 1
ATOM 6965 O O . VAL A 1 897 ? 68.622 6.439 -0.314 1.00 84.06 897 VAL A O 1
ATOM 6968 N N . LEU A 1 898 ? 67.030 8.011 -0.139 1.00 86.38 898 LEU A N 1
ATOM 6969 C CA . LEU A 1 898 ? 66.804 8.111 -1.588 1.00 86.38 898 LEU A CA 1
ATOM 6970 C C . LEU A 1 898 ? 68.065 8.516 -2.369 1.00 86.38 898 LEU A C 1
ATOM 6972 O O . LEU A 1 898 ? 68.267 8.044 -3.483 1.00 86.38 898 LEU A O 1
ATOM 6976 N N . ARG A 1 899 ? 68.957 9.333 -1.788 1.00 88.81 899 ARG A N 1
ATOM 6977 C CA . ARG A 1 899 ? 70.241 9.720 -2.415 1.00 88.81 899 ARG A CA 1
ATOM 6978 C C . ARG A 1 899 ? 71.228 8.566 -2.571 1.00 88.81 899 ARG A C 1
ATOM 6980 O O . ARG A 1 899 ? 72.094 8.624 -3.441 1.00 88.81 899 ARG A O 1
ATOM 6987 N N . THR A 1 900 ? 71.125 7.545 -1.727 1.00 83.00 900 THR A N 1
ATOM 6988 C CA . THR A 1 900 ? 72.012 6.374 -1.776 1.00 83.00 900 THR A CA 1
ATOM 6989 C C . THR A 1 900 ? 71.526 5.278 -2.719 1.00 83.00 900 THR A C 1
ATOM 6991 O O . THR A 1 900 ? 72.298 4.376 -3.040 1.00 83.00 900 THR A O 1
ATOM 6994 N N . ASP A 1 901 ? 70.287 5.377 -3.200 1.00 88.50 901 ASP A N 1
ATOM 6995 C CA . ASP A 1 901 ? 69.657 4.380 -4.059 1.00 88.50 901 ASP A CA 1
ATOM 6996 C C . ASP A 1 901 ? 70.284 4.329 -5.467 1.00 88.50 901 ASP A C 1
ATOM 6998 O O . ASP A 1 901 ? 70.724 5.343 -6.021 1.00 88.50 901 ASP A O 1
ATOM 7002 N N . ILE A 1 902 ? 70.340 3.141 -6.079 1.00 87.44 902 ILE A N 1
ATOM 7003 C CA . ILE A 1 902 ? 70.904 2.959 -7.424 1.00 87.44 902 ILE A CA 1
ATOM 7004 C C . ILE A 1 902 ? 70.169 3.746 -8.523 1.00 87.44 902 ILE A C 1
ATOM 7006 O O . ILE A 1 902 ? 70.822 4.137 -9.490 1.00 87.44 902 ILE A O 1
ATOM 7010 N N . TYR A 1 903 ? 68.869 4.036 -8.398 1.00 88.19 903 TYR A N 1
ATOM 7011 C CA . TYR A 1 903 ? 68.145 4.922 -9.315 1.00 88.19 903 TYR A CA 1
ATOM 7012 C C . TYR A 1 903 ? 68.619 6.373 -9.194 1.00 88.19 903 TYR A C 1
ATOM 7014 O O . TYR A 1 903 ? 68.775 7.040 -10.215 1.00 88.19 903 TYR A O 1
ATOM 7022 N N . ALA A 1 904 ? 68.962 6.857 -8.000 1.00 87.25 904 ALA A N 1
ATOM 7023 C CA . ALA A 1 904 ? 69.594 8.169 -7.857 1.00 87.25 904 ALA A CA 1
ATOM 7024 C C . ALA A 1 904 ? 71.039 8.165 -8.387 1.00 87.25 904 ALA A C 1
ATOM 7026 O O . ALA A 1 904 ? 71.412 9.011 -9.199 1.00 87.25 904 ALA A O 1
ATOM 7027 N N . ARG A 1 905 ? 71.850 7.172 -7.995 1.00 92.00 905 ARG A N 1
ATOM 7028 C CA . ARG A 1 905 ? 73.274 7.078 -8.382 1.00 92.00 905 ARG A CA 1
ATOM 7029 C C . ARG A 1 905 ? 73.492 6.837 -9.876 1.00 92.00 905 ARG A C 1
ATOM 7031 O O . ARG A 1 905 ? 74.504 7.270 -10.418 1.00 92.00 905 ARG A O 1
ATOM 7038 N N . SER A 1 906 ? 72.550 6.169 -10.543 1.00 86.38 906 SER A N 1
ATOM 7039 C CA . SER A 1 906 ? 72.600 5.917 -11.992 1.00 86.38 906 SER A CA 1
ATOM 7040 C C . SER A 1 906 ? 71.986 7.049 -12.822 1.00 86.38 906 SER A C 1
ATOM 7042 O O . SER A 1 906 ? 71.873 6.909 -14.037 1.00 86.38 906 SER A O 1
ATOM 7044 N N . GLY A 1 907 ? 71.572 8.153 -12.187 1.00 83.75 907 GLY A N 1
ATOM 7045 C CA . GLY A 1 907 ? 70.990 9.314 -12.862 1.00 83.75 907 GLY A CA 1
ATOM 7046 C C . GLY A 1 907 ? 69.566 9.100 -13.382 1.00 83.75 907 GLY A C 1
ATOM 7047 O O . GLY A 1 907 ? 69.147 9.820 -14.284 1.00 83.75 907 GLY A O 1
ATOM 7048 N N . VAL A 1 908 ? 68.840 8.112 -12.843 1.00 86.31 908 VAL A N 1
ATOM 7049 C CA . VAL A 1 908 ? 67.434 7.852 -13.178 1.00 86.31 908 VAL A CA 1
ATOM 7050 C C . VAL A 1 908 ? 66.537 8.837 -12.447 1.00 86.31 908 VAL A C 1
ATOM 7052 O O . VAL A 1 908 ? 65.792 9.544 -13.105 1.00 86.31 908 VAL A O 1
ATOM 7055 N N . TRP A 1 909 ? 66.645 8.952 -11.121 1.00 90.44 909 TRP A N 1
ATOM 7056 C CA . TRP A 1 909 ? 65.834 9.892 -10.343 1.00 90.44 909 TRP A CA 1
ATOM 7057 C C . TRP A 1 909 ? 66.361 11.324 -10.384 1.00 90.44 909 TRP A C 1
ATOM 7059 O O . TRP A 1 909 ? 67.554 11.574 -10.204 1.00 90.44 909 TRP A O 1
ATOM 7069 N N . ASP A 1 910 ? 65.443 12.277 -10.525 1.00 85.75 910 ASP A N 1
ATOM 7070 C CA . ASP A 1 910 ? 65.693 13.698 -10.348 1.00 85.75 910 ASP A CA 1
ATOM 7071 C C . ASP A 1 910 ? 65.308 14.164 -8.939 1.00 85.75 910 ASP A C 1
ATOM 7073 O O . ASP A 1 910 ? 64.233 14.711 -8.687 1.00 85.75 910 ASP A O 1
ATOM 7077 N N . LEU A 1 911 ? 66.214 13.932 -7.989 1.00 85.38 911 LEU A N 1
ATOM 7078 C CA . LEU A 1 911 ? 65.998 14.251 -6.576 1.00 85.38 911 LEU A CA 1
ATOM 7079 C C . LEU A 1 911 ? 65.904 15.760 -6.276 1.00 85.38 911 LEU A C 1
ATOM 7081 O O . LEU A 1 911 ? 65.555 16.121 -5.154 1.00 85.38 911 LEU A O 1
ATOM 7085 N N . GLU A 1 912 ? 66.204 16.637 -7.239 1.00 81.62 912 GLU A N 1
ATOM 7086 C CA . GLU A 1 912 ? 66.030 18.092 -7.097 1.00 81.62 912 GLU A CA 1
ATOM 7087 C C . GLU A 1 912 ? 64.557 18.522 -7.231 1.00 81.62 912 GLU A C 1
ATOM 7089 O O . GLU A 1 912 ? 64.169 19.529 -6.644 1.00 81.62 912 GLU A O 1
ATOM 7094 N N . ASN A 1 913 ? 63.722 17.733 -7.922 1.00 77.75 913 ASN A N 1
ATOM 7095 C CA . ASN A 1 913 ? 62.298 18.015 -8.173 1.00 77.75 913 ASN A CA 1
ATOM 7096 C C . ASN A 1 913 ? 61.341 17.051 -7.445 1.00 77.75 913 ASN A C 1
ATOM 7098 O O . ASN A 1 913 ? 60.172 16.900 -7.815 1.00 77.75 913 ASN A O 1
ATOM 7102 N N . ILE A 1 914 ? 61.834 16.388 -6.401 1.00 82.19 914 ILE A N 1
ATOM 7103 C CA . ILE A 1 914 ? 61.059 15.472 -5.563 1.00 82.19 914 ILE A CA 1
ATOM 7104 C C . ILE A 1 914 ? 59.964 16.210 -4.771 1.00 82.19 914 ILE A C 1
ATOM 7106 O O . ILE A 1 914 ? 60.184 17.312 -4.268 1.00 82.19 914 ILE A O 1
ATOM 7110 N N . LYS A 1 915 ? 58.777 15.607 -4.630 1.00 76.25 915 LYS A N 1
ATOM 7111 C CA . LYS A 1 915 ? 57.660 16.170 -3.850 1.00 76.25 915 LYS A CA 1
ATOM 7112 C C . LYS A 1 915 ? 57.281 15.277 -2.678 1.00 76.25 915 LYS A C 1
ATOM 7114 O O . LYS A 1 915 ? 56.941 14.114 -2.878 1.00 76.25 915 LYS A O 1
ATOM 7119 N N . PHE A 1 916 ? 57.262 15.860 -1.483 1.00 73.00 916 PHE A N 1
ATOM 7120 C CA . PHE A 1 916 ? 56.762 15.241 -0.259 1.00 73.00 916 PHE A CA 1
ATOM 7121 C C . PHE A 1 916 ? 55.336 15.707 0.022 1.00 73.00 916 PHE A C 1
ATOM 7123 O O . PHE A 1 916 ? 55.066 16.903 0.111 1.00 73.00 916 PHE A O 1
ATOM 7130 N N . ILE A 1 917 ? 54.412 14.760 0.158 1.00 63.00 917 ILE A N 1
ATOM 7131 C CA . ILE A 1 917 ? 53.003 15.031 0.444 1.00 63.00 917 ILE A CA 1
ATOM 7132 C C . ILE A 1 917 ? 52.657 14.368 1.783 1.00 63.00 917 ILE A C 1
ATOM 7134 O O . ILE A 1 917 ? 52.580 13.139 1.830 1.00 63.00 917 ILE A O 1
ATOM 7138 N N . PRO A 1 918 ? 52.469 15.129 2.877 1.00 55.75 918 PRO A N 1
ATOM 7139 C CA . PRO A 1 918 ? 52.118 14.565 4.176 1.00 55.75 918 PRO A CA 1
ATOM 7140 C C . PRO A 1 918 ? 50.706 13.966 4.144 1.00 55.75 918 PRO A C 1
ATOM 7142 O O . PRO A 1 918 ? 49.761 14.588 3.663 1.00 55.75 918 PRO A O 1
ATOM 7145 N N . THR A 1 919 ? 50.555 12.755 4.667 1.00 50.25 919 THR A N 1
ATOM 7146 C CA . THR A 1 919 ? 49.279 12.028 4.696 1.00 50.25 919 THR A CA 1
ATOM 7147 C C . THR A 1 919 ? 48.593 12.228 6.054 1.00 50.25 919 THR A C 1
ATOM 7149 O O . THR A 1 919 ? 49.213 12.020 7.095 1.00 50.25 919 THR A O 1
ATOM 7152 N N . GLN A 1 920 ? 47.329 12.680 6.078 1.00 43.50 920 GLN A N 1
ATOM 7153 C CA . GLN A 1 920 ? 46.560 12.863 7.330 1.00 43.50 920 GLN A CA 1
ATOM 7154 C C . GLN A 1 920 ? 45.429 11.846 7.547 1.00 43.50 920 GLN A C 1
ATOM 7156 O O . GLN A 1 920 ? 44.871 11.812 8.637 1.00 43.50 920 GLN A O 1
ATOM 7161 N N . PHE A 1 921 ? 45.132 10.956 6.594 1.00 34.31 921 PHE A N 1
ATOM 7162 C CA . PHE A 1 921 ? 44.181 9.853 6.789 1.00 34.31 921 PHE A CA 1
ATOM 7163 C C . PHE A 1 921 ? 44.576 8.627 5.946 1.00 34.31 921 PHE A C 1
ATOM 7165 O O . PHE A 1 921 ? 44.958 8.761 4.784 1.00 34.31 921 PHE A O 1
ATOM 7172 N N . LYS A 1 922 ? 44.487 7.429 6.543 1.00 28.70 922 LYS A N 1
ATOM 7173 C CA . LYS A 1 922 ? 44.760 6.125 5.907 1.00 28.70 922 LYS A CA 1
ATOM 7174 C C . LYS A 1 922 ? 43.658 5.768 4.901 1.00 28.70 922 LYS A C 1
ATOM 7176 O O . LYS A 1 922 ? 42.497 5.665 5.285 1.00 28.70 922 LYS A O 1
ATOM 7181 N N . CYS A 1 923 ? 44.032 5.514 3.648 1.00 23.95 923 CYS A N 1
ATOM 7182 C CA . CYS A 1 923 ? 43.135 5.119 2.557 1.00 23.95 923 CYS A CA 1
ATOM 7183 C C . CYS A 1 923 ? 43.483 3.705 2.056 1.00 23.95 923 CYS A C 1
ATOM 7185 O O . CYS A 1 923 ? 44.662 3.383 1.909 1.00 23.95 923 CYS A O 1
ATOM 7187 N N . VAL A 1 924 ? 42.475 2.873 1.769 1.00 25.88 924 VAL A N 1
ATOM 7188 C CA . VAL A 1 924 ? 42.633 1.598 1.045 1.00 25.88 924 VAL A CA 1
ATOM 7189 C C . VAL A 1 924 ? 41.671 1.596 -0.145 1.00 25.88 924 VAL A C 1
ATOM 7191 O O . VAL A 1 924 ? 40.480 1.841 0.017 1.00 25.88 924 VAL A O 1
ATOM 7194 N N . TYR A 1 925 ? 42.208 1.329 -1.338 1.00 22.86 925 TYR A N 1
ATOM 7195 C CA . TYR A 1 925 ? 41.531 1.349 -2.641 1.00 22.86 925 TYR A CA 1
ATOM 7196 C C . TYR A 1 925 ? 41.607 -0.046 -3.287 1.00 22.86 925 TYR A C 1
ATOM 7198 O O . TYR A 1 925 ? 42.659 -0.686 -3.216 1.00 22.86 925 TYR A O 1
ATOM 7206 N N . ARG A 1 926 ? 40.559 -0.486 -4.004 1.00 24.12 926 ARG A N 1
ATOM 7207 C CA . ARG A 1 926 ? 40.683 -1.477 -5.095 1.00 24.12 926 ARG A CA 1
ATOM 7208 C C . ARG A 1 926 ? 39.607 -1.287 -6.177 1.00 24.12 926 ARG A C 1
ATOM 7210 O O . ARG A 1 926 ? 38.468 -0.967 -5.868 1.00 24.12 926 ARG A O 1
ATOM 7217 N N . ARG A 1 927 ? 40.027 -1.450 -7.438 1.00 28.84 927 ARG A N 1
ATOM 7218 C CA . ARG A 1 927 ? 39.301 -1.276 -8.718 1.00 28.84 927 ARG A CA 1
ATOM 7219 C C . ARG A 1 927 ? 38.860 -2.636 -9.285 1.00 28.84 927 ARG A C 1
ATOM 7221 O O . ARG A 1 927 ? 39.656 -3.557 -9.158 1.00 28.84 927 ARG A O 1
ATOM 7228 N N . GLU A 1 928 ? 37.720 -2.696 -9.999 1.00 26.25 928 GLU A N 1
ATOM 7229 C CA . GLU A 1 928 ? 37.569 -3.267 -11.370 1.00 26.25 928 GLU A CA 1
ATOM 7230 C C . GLU A 1 928 ? 36.129 -3.105 -11.960 1.00 26.25 928 GLU A C 1
ATOM 7232 O O . GLU A 1 928 ? 35.158 -3.059 -11.213 1.00 26.25 928 GLU A O 1
ATOM 7237 N N . GLN A 1 929 ? 36.023 -2.940 -13.296 1.00 34.94 929 GLN A N 1
ATOM 7238 C CA . GLN A 1 929 ? 34.827 -2.715 -14.171 1.00 34.94 929 GLN A CA 1
ATOM 7239 C C . GLN A 1 929 ? 34.047 -4.013 -14.501 1.00 34.94 929 GLN A C 1
ATOM 7241 O O . GLN A 1 929 ? 34.772 -4.990 -14.588 1.00 34.94 929 GLN A O 1
ATOM 7246 N N . ILE A 1 930 ? 32.720 -4.013 -14.848 1.00 27.69 930 ILE A N 1
ATOM 7247 C CA . ILE A 1 930 ? 32.032 -4.847 -15.916 1.00 27.69 930 ILE A CA 1
ATOM 7248 C C . ILE A 1 930 ? 30.631 -4.277 -16.351 1.00 27.69 930 ILE A C 1
ATOM 7250 O O . ILE A 1 930 ? 29.874 -3.784 -15.519 1.00 27.69 930 ILE A O 1
ATOM 7254 N N . ASP A 1 931 ? 30.302 -4.410 -17.652 1.00 30.66 931 ASP A N 1
ATOM 7255 C CA . ASP A 1 931 ? 29.093 -4.082 -18.458 1.00 30.66 931 ASP A CA 1
ATOM 7256 C C . ASP A 1 931 ? 27.728 -4.764 -18.114 1.00 30.66 931 ASP A C 1
ATOM 7258 O O . ASP A 1 931 ? 27.675 -5.843 -17.526 1.00 30.66 931 ASP A O 1
ATOM 7262 N N . ASN A 1 932 ? 26.600 -4.190 -18.586 1.00 31.20 932 ASN A N 1
ATOM 7263 C CA . ASN A 1 932 ? 25.241 -4.790 -18.579 1.00 31.20 932 ASN A CA 1
ATOM 7264 C C . ASN A 1 932 ? 25.000 -5.716 -19.804 1.00 31.20 932 ASN A C 1
ATOM 7266 O O . ASN A 1 932 ? 25.144 -5.263 -20.938 1.00 31.20 932 ASN A O 1
ATOM 7270 N N . VAL A 1 933 ? 24.538 -6.966 -19.608 1.00 39.75 933 VAL A N 1
ATOM 7271 C CA . VAL A 1 933 ? 24.294 -7.972 -20.681 1.00 39.75 933 VAL A CA 1
ATOM 7272 C C . VAL A 1 933 ? 22.856 -8.538 -20.647 1.00 39.75 933 VAL A C 1
ATOM 7274 O O . VAL A 1 933 ? 22.370 -8.934 -19.589 1.00 39.75 933 VAL A O 1
ATOM 7277 N N . THR A 1 934 ? 22.180 -8.627 -21.804 1.00 52.94 934 THR A N 1
ATOM 7278 C CA . THR A 1 934 ? 20.928 -9.391 -22.046 1.00 52.94 934 THR A CA 1
ATOM 7279 C C . THR A 1 934 ? 21.229 -10.855 -22.441 1.00 52.94 934 THR A C 1
ATOM 7281 O O . THR A 1 934 ? 22.249 -11.112 -23.076 1.00 52.94 934 THR A O 1
ATOM 7284 N N . MET A 1 935 ? 20.377 -11.838 -22.077 1.00 71.56 935 MET A N 1
ATOM 7285 C CA . MET A 1 935 ? 20.664 -13.283 -22.259 1.00 71.56 935 MET A CA 1
ATOM 7286 C C . MET A 1 935 ? 19.856 -13.934 -23.402 1.00 71.56 935 MET A C 1
ATOM 7288 O O . MET A 1 935 ? 18.627 -14.004 -23.343 1.00 71.56 935 MET A O 1
ATOM 7292 N N . GLU A 1 936 ? 20.547 -14.456 -24.423 1.00 86.12 936 GLU A N 1
ATOM 7293 C CA . GLU A 1 936 ? 19.958 -15.311 -25.471 1.00 86.12 936 GLU A CA 1
ATOM 7294 C C . GLU A 1 936 ? 19.871 -16.781 -25.018 1.00 86.12 936 GLU A C 1
ATOM 7296 O O . GLU A 1 936 ? 20.742 -17.275 -24.303 1.00 86.12 936 GLU A O 1
ATOM 7301 N N . SER A 1 937 ? 18.848 -17.508 -25.476 1.00 90.44 937 SER A N 1
ATOM 7302 C CA . SER A 1 937 ? 18.649 -18.930 -25.181 1.00 90.44 937 SER A CA 1
ATOM 7303 C C . SER A 1 937 ? 18.115 -19.706 -26.386 1.00 90.44 937 SER A C 1
ATOM 7305 O O . SER A 1 937 ? 17.234 -19.227 -27.100 1.00 90.44 937 SER A O 1
ATOM 7307 N N . LEU A 1 938 ? 18.611 -20.927 -26.618 1.00 94.62 938 LEU A N 1
ATOM 7308 C CA . LEU A 1 938 ? 17.960 -21.874 -27.530 1.00 94.62 938 LEU A CA 1
ATOM 7309 C C . LEU A 1 938 ? 16.707 -22.480 -26.885 1.00 94.62 938 LEU A C 1
ATOM 7311 O O . LEU A 1 938 ? 16.735 -22.870 -25.723 1.00 94.62 938 LEU A O 1
ATOM 7315 N N . ALA A 1 939 ? 15.619 -22.623 -27.638 1.00 96.38 939 ALA A N 1
ATOM 7316 C CA . ALA A 1 939 ? 14.366 -23.176 -27.135 1.00 96.38 939 ALA A CA 1
ATOM 7317 C C . ALA A 1 939 ? 13.593 -23.989 -28.181 1.00 96.38 939 ALA A C 1
ATOM 7319 O O . ALA A 1 939 ? 13.821 -23.872 -29.389 1.00 96.38 939 ALA A O 1
ATOM 7320 N N . VAL A 1 940 ? 12.665 -24.819 -27.695 1.00 95.94 940 VAL A N 1
ATOM 7321 C CA . VAL A 1 940 ? 11.602 -25.440 -28.491 1.00 95.94 940 VAL A CA 1
ATOM 7322 C C . VAL A 1 940 ? 10.400 -24.491 -28.491 1.00 95.94 940 VAL A C 1
ATOM 7324 O O . VAL A 1 940 ? 9.718 -24.325 -27.482 1.00 95.94 940 VAL A O 1
ATOM 7327 N N . ILE A 1 941 ? 10.176 -23.848 -29.631 1.00 94.31 941 ILE A N 1
ATOM 7328 C CA . ILE A 1 941 ? 9.240 -22.751 -29.847 1.00 94.31 941 ILE A CA 1
ATOM 7329 C C . ILE A 1 941 ? 8.020 -23.255 -30.617 1.00 94.31 941 ILE A C 1
ATOM 7331 O O . ILE A 1 941 ? 8.144 -23.948 -31.631 1.00 94.31 941 ILE A O 1
ATOM 7335 N N . GLN A 1 942 ? 6.838 -22.867 -30.157 1.00 92.19 942 GLN A N 1
ATOM 7336 C CA . GLN A 1 942 ? 5.581 -23.113 -30.845 1.00 92.19 942 GLN A CA 1
ATOM 7337 C C . GLN A 1 942 ? 5.436 -22.219 -32.087 1.00 92.19 942 GLN A C 1
ATOM 7339 O O . GLN A 1 942 ? 5.587 -21.002 -31.988 1.00 92.19 942 GLN A O 1
ATOM 7344 N N . LYS A 1 943 ? 5.105 -22.822 -33.235 1.00 89.06 943 LYS A N 1
ATOM 7345 C CA . LYS A 1 943 ? 4.721 -22.138 -34.482 1.00 89.06 943 LYS A CA 1
ATOM 7346 C C . LYS A 1 943 ? 3.604 -22.903 -35.179 1.00 89.06 943 LYS A C 1
ATOM 7348 O O . LYS A 1 943 ? 3.771 -24.089 -35.452 1.00 89.06 943 LYS A O 1
ATOM 7353 N N . ASP A 1 944 ? 2.462 -22.272 -35.429 1.00 84.31 944 ASP A N 1
ATOM 7354 C CA . ASP A 1 944 ? 1.308 -22.880 -36.109 1.00 84.31 944 ASP A CA 1
ATOM 7355 C C . ASP A 1 944 ? 0.858 -24.218 -35.481 1.00 84.31 944 ASP A C 1
ATOM 7357 O O . ASP A 1 944 ? 0.551 -25.192 -36.167 1.00 84.31 944 ASP A O 1
ATOM 7361 N N . LYS A 1 945 ? 0.843 -24.292 -34.140 1.00 81.38 945 LYS A N 1
ATOM 7362 C CA . LYS A 1 945 ? 0.591 -25.523 -33.346 1.00 81.38 945 LYS A CA 1
ATOM 7363 C C . LYS A 1 945 ? 1.600 -26.667 -33.558 1.00 81.38 945 LYS A C 1
ATOM 7365 O O . LYS A 1 945 ? 1.360 -27.783 -33.100 1.00 81.38 945 LYS A O 1
ATOM 7370 N N . THR A 1 946 ? 2.728 -26.398 -34.202 1.00 87.69 946 THR A N 1
ATOM 7371 C CA . THR A 1 946 ? 3.876 -27.309 -34.305 1.00 87.69 946 THR A CA 1
ATOM 7372 C C . THR A 1 946 ? 5.025 -26.820 -33.430 1.00 87.69 946 THR A C 1
ATOM 7374 O O . THR A 1 946 ? 5.011 -25.682 -32.952 1.00 87.69 946 THR A O 1
ATOM 7377 N N . LEU A 1 947 ? 6.008 -27.685 -33.177 1.00 93.25 947 LEU A N 1
ATOM 7378 C CA . LEU A 1 947 ? 7.190 -27.344 -32.393 1.00 93.25 947 LEU A CA 1
ATOM 7379 C C . LEU A 1 947 ? 8.405 -27.209 -33.312 1.00 93.25 947 LEU A C 1
ATOM 7381 O O . LEU A 1 947 ? 8.683 -28.065 -34.146 1.00 93.25 947 LEU A O 1
ATOM 7385 N N . THR A 1 948 ? 9.161 -26.132 -33.138 1.00 93.69 948 THR A N 1
ATOM 7386 C CA . THR A 1 948 ? 10.386 -25.852 -33.897 1.00 93.69 948 THR A CA 1
ATOM 7387 C C . THR A 1 948 ? 11.506 -25.459 -32.947 1.00 93.69 948 THR A C 1
ATOM 7389 O O . THR A 1 948 ? 11.254 -25.043 -31.823 1.00 93.69 948 THR A O 1
ATOM 7392 N N . LYS A 1 949 ? 12.764 -25.600 -33.360 1.00 94.25 949 LYS A N 1
ATOM 7393 C CA . LYS A 1 949 ? 13.903 -25.120 -32.569 1.00 94.25 949 LYS A CA 1
ATOM 7394 C C . LYS A 1 949 ? 14.268 -23.700 -33.004 1.00 94.25 949 LYS A C 1
ATOM 7396 O O . LYS A 1 949 ? 14.378 -23.448 -34.201 1.00 94.25 949 LYS A O 1
ATOM 7401 N N . GLY A 1 950 ? 14.505 -22.795 -32.058 1.00 91.00 950 GLY A N 1
ATOM 7402 C CA . GLY A 1 950 ? 14.920 -21.421 -32.358 1.00 91.00 950 GLY A CA 1
ATOM 7403 C C . GLY A 1 950 ? 15.616 -20.730 -31.190 1.00 91.00 950 GLY A C 1
ATOM 7404 O O . GLY A 1 950 ? 15.817 -21.336 -30.141 1.00 91.00 950 GLY A O 1
ATOM 7405 N N . LYS A 1 951 ? 16.008 -19.470 -31.394 1.00 90.94 951 LYS A N 1
ATOM 7406 C CA . LYS A 1 951 ? 16.555 -18.599 -30.347 1.00 90.94 951 LYS A CA 1
ATOM 7407 C C . LYS A 1 951 ? 15.463 -17.696 -29.784 1.00 90.94 951 LYS A C 1
ATOM 7409 O O . LYS A 1 951 ? 14.622 -17.213 -30.539 1.00 90.94 951 LYS A O 1
ATOM 7414 N N . VAL A 1 952 ? 15.525 -17.445 -28.485 1.00 88.06 952 VAL A N 1
ATOM 7415 C CA . VAL A 1 952 ? 14.673 -16.503 -27.758 1.00 88.06 952 VAL A CA 1
ATOM 7416 C C . VAL A 1 952 ? 15.533 -15.648 -26.833 1.00 88.06 952 VAL A C 1
ATOM 7418 O O . VAL A 1 952 ? 16.580 -16.095 -26.363 1.00 88.06 952 VAL A O 1
ATOM 7421 N N . THR A 1 953 ? 15.094 -14.424 -26.564 1.00 84.75 953 THR A N 1
ATOM 7422 C CA . THR A 1 953 ? 15.745 -13.536 -25.595 1.00 84.75 953 THR A CA 1
ATOM 7423 C C . THR A 1 953 ? 14.959 -13.582 -24.298 1.00 84.75 953 THR A C 1
ATOM 7425 O O . THR A 1 953 ? 13.756 -13.320 -24.300 1.00 84.75 953 THR A O 1
ATOM 7428 N N . LEU A 1 954 ? 15.625 -13.925 -23.196 1.00 82.88 954 LEU A N 1
ATOM 7429 C CA . LEU A 1 954 ? 14.977 -13.930 -21.890 1.00 82.88 954 LEU A CA 1
ATOM 7430 C C . LEU A 1 954 ? 14.848 -12.494 -21.356 1.00 82.88 954 LEU A C 1
ATOM 7432 O O . LEU A 1 954 ? 15.766 -11.688 -21.545 1.00 82.88 954 LEU A O 1
ATOM 7436 N N . PRO A 1 955 ? 13.737 -12.157 -20.679 1.00 77.94 955 PRO A N 1
ATOM 7437 C CA . PRO A 1 955 ? 13.602 -10.861 -20.027 1.00 77.94 955 PRO A CA 1
ATOM 7438 C C . PRO A 1 955 ? 14.593 -10.729 -18.855 1.00 77.94 955 PRO A C 1
ATOM 7440 O O . PRO A 1 955 ? 14.969 -11.746 -18.269 1.00 77.94 955 PRO A O 1
ATOM 7443 N N . PRO A 1 956 ? 14.993 -9.498 -18.470 1.00 77.81 956 PRO A N 1
ATOM 7444 C CA . PRO A 1 956 ? 15.795 -9.275 -17.271 1.00 77.81 956 PRO A CA 1
ATOM 7445 C C . PRO A 1 956 ? 15.121 -9.867 -16.032 1.00 77.81 956 PRO A C 1
ATOM 7447 O O . PRO A 1 956 ? 13.901 -9.785 -15.886 1.00 77.81 956 PRO A O 1
ATOM 7450 N N . LEU A 1 957 ? 15.925 -10.440 -15.135 1.00 80.00 957 LEU A N 1
ATOM 7451 C CA . LEU A 1 957 ? 15.419 -11.022 -13.895 1.00 80.00 957 LEU A CA 1
ATOM 7452 C C . LEU A 1 957 ? 14.665 -9.971 -13.068 1.00 80.00 957 LEU A C 1
ATOM 7454 O O . LEU A 1 957 ? 15.063 -8.808 -13.025 1.00 80.00 957 LEU A O 1
ATOM 7458 N N . GLN A 1 958 ? 13.603 -10.399 -12.393 1.00 79.62 958 GLN A N 1
ATOM 7459 C CA . GLN A 1 958 ? 12.917 -9.641 -11.347 1.00 79.62 958 GLN A CA 1
ATOM 7460 C C . GLN A 1 958 ? 13.376 -10.111 -9.958 1.00 79.62 958 GLN A C 1
ATOM 7462 O O . GLN A 1 958 ? 14.108 -11.093 -9.823 1.00 79.62 958 GLN A O 1
ATOM 7467 N N . GLU A 1 959 ? 12.954 -9.426 -8.895 1.00 76.19 959 GLU A N 1
ATOM 7468 C CA . GLU A 1 959 ? 13.240 -9.875 -7.530 1.00 76.19 959 GLU A CA 1
ATOM 7469 C C . GLU A 1 959 ? 12.735 -11.310 -7.304 1.00 76.19 959 GLU A C 1
ATOM 7471 O O . GLU A 1 959 ? 11.688 -11.698 -7.818 1.00 76.19 959 GLU A O 1
ATOM 7476 N N . HIS A 1 960 ? 13.512 -12.110 -6.566 1.00 85.69 960 HIS A N 1
ATOM 7477 C CA . HIS A 1 960 ? 13.317 -13.555 -6.385 1.00 85.69 960 HIS A CA 1
ATOM 7478 C C . HIS A 1 960 ? 13.551 -14.426 -7.625 1.00 85.69 960 HIS A C 1
ATOM 7480 O O . HIS A 1 960 ? 13.440 -15.643 -7.520 1.00 85.69 960 HIS A O 1
ATOM 7486 N N . GLN A 1 961 ? 13.939 -13.869 -8.773 1.00 91.81 961 GLN A N 1
ATOM 7487 C CA . GLN A 1 961 ? 14.183 -14.662 -9.974 1.00 91.81 961 GLN A CA 1
ATOM 7488 C C . GLN A 1 961 ? 15.666 -14.972 -10.216 1.00 91.81 961 GLN A C 1
ATOM 7490 O O . GLN A 1 961 ? 16.561 -14.178 -9.915 1.00 91.81 961 GLN A O 1
ATOM 7495 N N . VAL A 1 962 ? 15.929 -16.136 -10.808 1.00 92.38 962 VAL A N 1
ATOM 7496 C CA . VAL A 1 962 ? 17.261 -16.576 -11.238 1.00 92.38 962 VAL A CA 1
ATOM 7497 C C . VAL A 1 962 ? 17.233 -17.115 -12.663 1.00 92.38 962 VAL A C 1
ATOM 7499 O O . VAL A 1 962 ? 16.272 -17.770 -13.057 1.00 92.38 962 VAL A O 1
ATOM 7502 N N . TYR A 1 963 ? 18.304 -16.898 -13.427 1.00 94.75 963 TYR A N 1
ATOM 7503 C CA . TYR A 1 963 ? 18.536 -17.622 -14.672 1.00 94.75 963 TYR A CA 1
ATOM 7504 C C . TYR A 1 963 ? 19.050 -19.019 -14.347 1.00 94.75 963 TYR A C 1
ATOM 7506 O O . TYR A 1 963 ? 20.024 -19.180 -13.605 1.00 94.75 963 TYR A O 1
ATOM 7514 N N . VAL A 1 964 ? 18.436 -20.033 -14.944 1.00 96.38 964 VAL A N 1
ATOM 7515 C CA . VAL A 1 964 ? 18.806 -21.437 -14.764 1.00 96.38 964 VAL A CA 1
ATOM 7516 C C . VAL A 1 964 ? 19.155 -22.030 -16.112 1.00 96.38 964 VAL A C 1
ATOM 7518 O O . VAL A 1 964 ? 18.323 -22.021 -17.013 1.00 96.38 964 VAL A O 1
ATOM 7521 N N . ARG A 1 965 ? 20.356 -22.602 -16.240 1.00 97.19 965 ARG A N 1
ATOM 7522 C CA . ARG A 1 965 ? 20.674 -23.489 -17.359 1.00 97.19 965 ARG A CA 1
ATOM 7523 C C . ARG A 1 965 ? 19.954 -24.809 -17.141 1.00 97.19 965 ARG A C 1
ATOM 7525 O O . ARG A 1 965 ? 20.315 -25.568 -16.234 1.00 97.19 965 ARG A O 1
ATOM 7532 N N . VAL A 1 966 ? 18.939 -25.069 -17.952 1.00 97.56 966 VAL A N 1
ATOM 7533 C CA . VAL A 1 966 ? 18.094 -26.257 -17.850 1.00 97.56 966 VAL A CA 1
ATOM 7534 C C . VAL A 1 966 ? 18.908 -27.478 -18.264 1.00 97.56 966 VAL A C 1
ATOM 7536 O O . VAL A 1 966 ? 19.354 -27.600 -19.402 1.00 97.56 966 VAL A O 1
ATOM 7539 N N . GLN A 1 967 ? 19.106 -28.402 -17.327 1.00 97.69 967 GLN A N 1
ATOM 7540 C CA . GLN A 1 967 ? 19.801 -29.665 -17.585 1.00 97.69 967 GLN A CA 1
ATOM 7541 C C . GLN A 1 967 ? 18.826 -30.810 -17.830 1.00 97.69 967 GLN A C 1
ATOM 7543 O O . GLN A 1 967 ? 19.165 -31.741 -18.556 1.00 97.69 967 GLN A O 1
ATOM 7548 N N . TYR A 1 968 ? 17.632 -30.743 -17.240 1.00 98.31 968 TYR A N 1
ATOM 7549 C CA . TYR A 1 968 ? 16.520 -31.633 -17.546 1.00 98.31 968 TYR A CA 1
ATOM 7550 C C . TYR A 1 968 ? 15.201 -30.871 -17.454 1.00 98.31 968 TYR A C 1
ATOM 7552 O O . TYR A 1 968 ? 15.021 -30.077 -16.533 1.00 98.31 968 TYR A O 1
ATOM 7560 N N . ALA A 1 969 ? 14.273 -31.156 -18.361 1.00 97.88 969 ALA A N 1
ATOM 7561 C CA . ALA A 1 969 ? 12.897 -30.668 -18.309 1.00 97.88 969 ALA A CA 1
ATOM 7562 C C . ALA A 1 969 ? 11.941 -31.859 -18.223 1.00 97.88 969 ALA A C 1
ATOM 7564 O O . ALA A 1 969 ? 12.178 -32.881 -18.874 1.00 97.88 969 ALA A O 1
ATOM 7565 N N . ALA A 1 970 ? 10.868 -31.752 -17.443 1.00 97.06 970 ALA A N 1
ATOM 7566 C CA . ALA A 1 970 ? 9.896 -32.833 -17.307 1.00 97.06 970 ALA A CA 1
ATOM 7567 C C . ALA A 1 970 ? 8.586 -32.512 -18.029 1.00 97.06 970 ALA A C 1
ATOM 7569 O O . ALA A 1 970 ? 8.092 -31.386 -18.011 1.00 97.06 970 ALA A O 1
ATOM 7570 N N . PHE A 1 971 ? 8.018 -33.533 -18.666 1.00 96.69 971 PHE A N 1
ATOM 7571 C CA . PHE A 1 971 ? 6.759 -33.418 -19.387 1.00 96.69 971 PHE A CA 1
ATOM 7572 C C . PHE A 1 971 ? 5.569 -33.450 -18.424 1.00 96.69 971 PHE A C 1
ATOM 7574 O O . PHE A 1 971 ? 5.441 -34.369 -17.606 1.00 96.69 971 PHE A O 1
ATOM 7581 N N . ASN A 1 972 ? 4.652 -32.499 -18.588 1.00 93.94 972 ASN A N 1
ATOM 7582 C CA . ASN A 1 972 ? 3.369 -32.461 -17.903 1.00 93.94 972 ASN A CA 1
ATOM 7583 C C . ASN A 1 972 ? 2.207 -32.499 -18.912 1.00 93.94 972 ASN A C 1
ATOM 7585 O O . ASN A 1 972 ? 2.299 -31.908 -19.988 1.00 93.94 972 ASN A O 1
ATOM 7589 N N . PRO A 1 973 ? 1.051 -33.102 -18.570 1.00 91.31 973 PRO A N 1
ATOM 7590 C CA . PRO A 1 973 ? -0.128 -33.075 -19.441 1.00 91.31 973 PRO A CA 1
ATOM 7591 C C . PRO A 1 973 ? -0.590 -31.658 -19.825 1.00 91.31 973 PRO A C 1
ATOM 7593 O O . PRO A 1 973 ? -1.196 -31.477 -20.879 1.00 91.31 973 PRO A O 1
ATOM 7596 N N . THR A 1 974 ? -0.312 -30.654 -18.983 1.00 89.94 974 THR A N 1
ATOM 7597 C CA . THR A 1 974 ? -0.606 -29.243 -19.283 1.00 89.94 974 THR A CA 1
ATOM 7598 C C . THR A 1 974 ? 0.204 -28.709 -20.470 1.00 89.94 974 THR A C 1
ATOM 7600 O O . THR A 1 974 ? -0.343 -27.956 -21.270 1.00 89.94 974 THR A O 1
ATOM 7603 N N . ASP A 1 975 ? 1.442 -29.181 -20.666 1.00 93.50 975 ASP A N 1
ATOM 7604 C CA . ASP A 1 975 ? 2.308 -28.757 -21.775 1.00 93.50 975 ASP A CA 1
ATOM 7605 C C . ASP A 1 975 ? 1.685 -29.149 -23.124 1.00 93.50 975 ASP A C 1
ATOM 7607 O O . ASP A 1 975 ? 1.600 -28.344 -24.050 1.00 93.50 975 ASP A O 1
ATOM 7611 N N . ARG A 1 976 ? 1.170 -30.384 -23.221 1.00 92.50 976 ARG A N 1
ATOM 7612 C CA . ARG A 1 976 ? 0.447 -30.862 -24.410 1.00 92.50 976 ARG A CA 1
ATOM 7613 C C . ARG A 1 976 ? -0.835 -30.076 -24.646 1.00 92.50 976 ARG A C 1
ATOM 7615 O O . ARG A 1 976 ? -1.120 -29.703 -25.778 1.00 92.50 976 ARG A O 1
ATOM 7622 N N . LEU A 1 977 ? -1.636 -29.868 -23.605 1.00 89.12 977 LEU A N 1
ATOM 7623 C CA . LEU A 1 977 ? -2.927 -29.207 -23.774 1.00 89.12 977 LEU A CA 1
ATOM 7624 C C . LEU A 1 977 ? -2.770 -27.748 -24.175 1.00 89.12 977 LEU A C 1
ATOM 7626 O O . LEU A 1 977 ? -3.544 -27.288 -25.009 1.00 89.12 977 LEU A O 1
ATOM 7630 N N . ALA A 1 978 ? -1.758 -27.055 -23.646 1.00 89.38 978 ALA A N 1
ATOM 7631 C CA . ALA A 1 978 ? -1.408 -25.710 -24.078 1.00 89.38 978 ALA A CA 1
ATOM 7632 C C . ALA A 1 978 ? -1.130 -25.662 -25.591 1.00 89.38 978 ALA A C 1
ATOM 7634 O O . ALA A 1 978 ? -1.629 -24.761 -26.268 1.00 89.38 978 ALA A O 1
ATOM 7635 N N . LEU A 1 979 ? -0.431 -26.663 -26.140 1.00 91.06 979 LEU A N 1
ATOM 7636 C CA . LEU A 1 979 ? -0.212 -26.783 -27.584 1.00 91.06 979 LEU A CA 1
ATOM 7637 C C . LEU A 1 979 ? -1.510 -27.109 -28.347 1.00 91.06 979 LEU A C 1
ATOM 7639 O O . LEU A 1 979 ? -1.858 -26.403 -29.292 1.00 91.06 979 LEU A O 1
ATOM 7643 N N . ASP A 1 980 ? -2.255 -28.136 -27.917 1.00 90.06 980 ASP A N 1
ATOM 7644 C CA . ASP A 1 980 ? -3.454 -28.641 -28.610 1.00 90.06 980 ASP A CA 1
ATOM 7645 C C . ASP A 1 980 ? -4.514 -27.538 -28.802 1.00 90.06 980 ASP A C 1
ATOM 7647 O O . ASP A 1 980 ? -5.101 -27.391 -29.883 1.00 90.06 980 ASP A O 1
ATOM 7651 N N . VAL A 1 981 ? -4.727 -26.711 -27.770 1.00 86.75 981 VAL A N 1
ATOM 7652 C CA . VAL A 1 981 ? -5.696 -25.602 -27.813 1.00 86.75 981 VAL A CA 1
ATOM 7653 C C . VAL A 1 981 ? -5.094 -24.290 -28.321 1.00 86.75 981 VAL A C 1
ATOM 7655 O O . VAL A 1 981 ? -5.809 -23.287 -28.390 1.00 86.75 981 VAL A O 1
ATOM 7658 N N . ASN A 1 982 ? -3.808 -24.277 -28.691 1.00 87.12 982 ASN A N 1
ATOM 7659 C CA . ASN A 1 982 ? -3.037 -23.087 -29.066 1.00 87.12 982 ASN A CA 1
ATOM 7660 C C . ASN A 1 982 ? -3.104 -21.978 -28.003 1.00 87.12 982 ASN A C 1
ATOM 7662 O O . ASN A 1 982 ? -3.383 -20.821 -28.313 1.00 87.12 982 ASN A O 1
ATOM 7666 N N . ALA A 1 983 ? -2.952 -22.350 -26.733 1.00 83.81 983 ALA A N 1
ATOM 7667 C CA . ALA A 1 983 ? -3.184 -21.501 -25.568 1.00 83.81 983 ALA A CA 1
ATOM 7668 C C . ALA A 1 983 ? -2.496 -20.138 -25.671 1.00 83.81 983 ALA A C 1
ATOM 7670 O O . ALA A 1 983 ? -3.160 -19.119 -25.484 1.00 83.81 983 ALA A O 1
ATOM 7671 N N . PHE A 1 984 ? -1.212 -20.149 -26.028 1.00 87.88 984 PHE A N 1
ATOM 7672 C CA . PHE A 1 984 ? -0.359 -18.966 -26.009 1.00 87.88 984 PHE A CA 1
ATOM 7673 C C . PHE A 1 984 ? -0.007 -18.425 -27.397 1.00 87.88 984 PHE A C 1
ATOM 7675 O O . PHE A 1 984 ? 0.444 -17.290 -27.490 1.00 87.88 984 PHE A O 1
ATOM 7682 N N . GLY A 1 985 ? -0.249 -19.166 -28.483 1.00 87.94 985 GLY A N 1
ATOM 7683 C CA . GLY A 1 985 ? 0.109 -18.742 -29.844 1.00 87.94 985 GLY A CA 1
ATOM 7684 C C . GLY A 1 985 ? 1.611 -18.824 -30.143 1.00 87.94 985 GLY A C 1
ATOM 7685 O O . GLY A 1 985 ? 2.394 -19.304 -29.323 1.00 87.94 985 GLY A O 1
ATOM 7686 N N . ASP A 1 986 ? 2.008 -18.321 -31.310 1.00 90.50 986 ASP A N 1
ATOM 7687 C CA . ASP A 1 986 ? 3.368 -18.468 -31.850 1.00 90.50 986 ASP A CA 1
ATOM 7688 C C . ASP A 1 986 ? 4.433 -17.742 -31.032 1.00 90.50 986 ASP A C 1
ATOM 7690 O O . ASP A 1 986 ? 4.150 -16.728 -30.407 1.00 90.50 986 ASP A O 1
ATOM 7694 N N . ASP A 1 987 ? 5.657 -18.260 -31.018 1.00 87.56 987 ASP A N 1
ATOM 7695 C CA . ASP A 1 987 ? 6.783 -17.757 -30.213 1.00 87.56 987 ASP A CA 1
ATOM 7696 C C . ASP A 1 987 ? 6.663 -18.032 -28.698 1.00 87.56 987 ASP A C 1
ATOM 7698 O O . ASP A 1 987 ? 7.460 -17.559 -27.882 1.00 87.56 987 ASP A O 1
ATOM 7702 N N . ALA A 1 988 ? 5.683 -18.847 -28.295 1.00 91.94 988 ALA A N 1
ATOM 7703 C CA . ALA A 1 988 ? 5.628 -19.404 -26.948 1.00 91.94 988 ALA A CA 1
ATOM 7704 C C . ALA A 1 988 ? 6.644 -20.548 -26.782 1.00 91.94 988 ALA A C 1
ATOM 7706 O O . ALA A 1 988 ? 6.796 -21.394 -27.666 1.00 91.94 988 ALA A O 1
ATOM 7707 N N . VAL A 1 989 ? 7.300 -20.601 -25.622 1.00 95.56 989 VAL A N 1
ATOM 7708 C CA . VAL A 1 989 ? 8.160 -21.720 -25.214 1.00 95.56 989 VAL A CA 1
ATOM 7709 C C . VAL A 1 989 ? 7.422 -22.504 -24.137 1.00 95.56 989 VAL A C 1
ATOM 7711 O O . VAL A 1 989 ? 7.132 -21.973 -23.073 1.00 95.56 989 VAL A O 1
ATOM 7714 N N . LEU A 1 990 ? 7.073 -23.758 -24.422 1.00 93.62 990 LEU A N 1
ATOM 7715 C CA . LEU A 1 990 ? 6.297 -24.597 -23.501 1.00 93.62 990 LEU A CA 1
ATOM 7716 C C . LEU A 1 990 ? 7.194 -25.290 -22.459 1.00 93.62 990 LEU A C 1
ATOM 7718 O O . LEU A 1 990 ? 8.409 -25.091 -22.416 1.00 93.62 990 LEU A O 1
ATOM 7722 N N . GLY A 1 991 ? 6.581 -26.120 -21.614 1.00 95.06 991 GLY A N 1
ATOM 7723 C CA . GLY A 1 991 ? 7.260 -26.864 -20.558 1.00 95.06 991 GLY A CA 1
ATOM 7724 C C . GLY A 1 991 ? 7.200 -26.129 -19.228 1.00 95.06 991 GLY A C 1
ATOM 7725 O O . GLY A 1 991 ? 7.608 -24.973 -19.137 1.00 95.06 991 GLY A O 1
ATOM 7726 N N . CYS A 1 992 ? 6.709 -26.813 -18.197 1.00 96.38 992 CYS A N 1
ATOM 7727 C CA . CYS A 1 992 ? 6.552 -26.209 -16.875 1.00 96.38 992 CYS A CA 1
ATOM 7728 C C . CYS A 1 992 ? 7.669 -26.579 -15.895 1.00 96.38 992 CYS A C 1
ATOM 7730 O O . CYS A 1 992 ? 8.157 -25.710 -15.191 1.00 96.38 992 CYS A O 1
ATOM 7732 N N . ASP A 1 993 ? 8.092 -27.843 -15.841 1.00 97.81 993 ASP A N 1
ATOM 7733 C CA . ASP A 1 993 ? 9.065 -28.306 -14.846 1.00 97.81 993 ASP A CA 1
ATOM 7734 C C . ASP A 1 993 ? 10.487 -28.359 -15.407 1.00 97.81 993 ASP A C 1
ATOM 7736 O O . ASP A 1 993 ? 10.717 -28.904 -16.493 1.00 97.81 993 ASP A O 1
ATOM 7740 N N . PHE A 1 994 ? 11.458 -27.915 -14.611 1.00 98.31 994 PHE A N 1
ATOM 7741 C CA . PHE A 1 994 ? 12.875 -28.036 -14.934 1.00 98.31 994 PHE A CA 1
ATOM 7742 C C . PHE A 1 994 ? 13.713 -28.440 -13.716 1.00 98.31 994 PHE A C 1
ATOM 7744 O O . PHE A 1 994 ? 13.332 -28.284 -12.556 1.00 98.31 994 PHE A O 1
ATOM 7751 N N . SER A 1 995 ? 14.911 -28.937 -14.003 1.00 98.44 995 SER A N 1
ATOM 7752 C CA . SER A 1 995 ? 16.032 -28.956 -13.073 1.00 98.44 995 SER A CA 1
ATOM 7753 C C . SER A 1 995 ? 17.294 -28.504 -13.791 1.00 98.44 995 SER A C 1
ATOM 7755 O O . SER A 1 995 ? 17.484 -28.766 -14.985 1.00 98.44 995 SER A O 1
ATOM 7757 N N . GLY A 1 996 ? 18.172 -27.819 -13.078 1.00 97.25 996 GLY A N 1
ATOM 7758 C CA . GLY A 1 996 ? 19.354 -27.256 -13.697 1.00 97.25 996 GLY A CA 1
ATOM 7759 C C . GLY A 1 996 ? 20.252 -26.530 -12.724 1.00 97.25 996 GLY A C 1
ATOM 7760 O O . GLY A 1 996 ? 20.087 -26.621 -11.508 1.00 97.25 996 GLY A O 1
ATOM 7761 N N . LYS A 1 997 ? 21.222 -25.815 -13.286 1.00 97.19 997 LYS A N 1
ATOM 7762 C CA . LYS A 1 997 ? 22.155 -24.998 -12.515 1.00 97.19 997 LYS A CA 1
ATOM 7763 C C . LYS A 1 997 ? 21.795 -23.538 -12.655 1.00 97.19 997 LYS A C 1
ATOM 7765 O O . LYS A 1 997 ? 21.613 -23.056 -13.770 1.00 97.19 997 LYS A O 1
ATOM 7770 N N . VAL A 1 998 ? 21.753 -22.832 -11.539 1.00 95.12 998 VAL A N 1
ATOM 7771 C CA . VAL A 1 998 ? 21.658 -21.375 -11.548 1.00 95.12 998 VAL A CA 1
ATOM 7772 C C . VAL A 1 998 ? 22.903 -20.808 -12.226 1.00 95.12 998 VAL A C 1
ATOM 7774 O O . VAL A 1 998 ? 24.019 -21.221 -11.918 1.00 95.12 998 VAL A O 1
ATOM 7777 N N . VAL A 1 999 ? 22.724 -19.888 -13.167 1.00 88.69 999 VAL A N 1
ATOM 7778 C CA . VAL A 1 999 ? 23.818 -19.243 -13.916 1.00 88.69 999 VAL A CA 1
ATOM 7779 C C . VAL A 1 999 ? 23.852 -17.734 -13.725 1.00 88.69 999 VAL A C 1
ATOM 7781 O O . VAL A 1 999 ? 24.903 -17.126 -13.878 1.00 88.69 999 VAL A O 1
ATOM 7784 N N . GLY A 1 1000 ? 22.729 -17.139 -13.335 1.00 81.06 1000 GLY A N 1
ATOM 7785 C CA . GLY A 1 1000 ? 22.623 -15.726 -13.014 1.00 81.06 1000 GLY A CA 1
ATOM 7786 C C . GLY A 1 1000 ? 21.539 -15.535 -11.973 1.00 81.06 1000 GLY A C 1
ATOM 7787 O O . GLY A 1 1000 ? 20.560 -16.275 -11.944 1.00 81.06 1000 GLY A O 1
ATOM 7788 N N . VAL A 1 1001 ? 21.722 -14.567 -11.095 1.00 78.44 1001 VAL A N 1
ATOM 7789 C CA . VAL A 1 1001 ? 20.756 -14.238 -10.049 1.00 78.44 1001 VAL A CA 1
ATOM 7790 C C . VAL A 1 1001 ? 20.345 -12.797 -10.236 1.00 78.44 1001 VAL A C 1
ATOM 7792 O O . VAL A 1 1001 ? 21.149 -11.986 -10.706 1.00 78.44 1001 VAL A O 1
ATOM 7795 N N . HIS A 1 1002 ? 19.097 -12.471 -9.905 1.00 72.62 1002 HIS A N 1
ATOM 7796 C CA . HIS A 1 1002 ? 18.685 -11.080 -9.906 1.00 72.62 1002 HIS A CA 1
ATOM 7797 C C . HIS A 1 1002 ? 19.654 -10.297 -9.022 1.00 72.62 1002 HIS A C 1
ATOM 7799 O O . HIS A 1 1002 ? 19.976 -10.800 -7.937 1.00 72.62 1002 HIS A O 1
ATOM 7805 N N . PRO A 1 1003 ? 20.109 -9.093 -9.427 1.00 47.50 1003 PRO A N 1
ATOM 7806 C CA . PRO A 1 1003 ? 21.067 -8.350 -8.640 1.00 47.50 1003 PRO A CA 1
ATOM 7807 C C . PRO A 1 1003 ? 20.604 -8.282 -7.194 1.00 47.50 1003 PRO A C 1
ATOM 7809 O O . PRO A 1 1003 ? 21.426 -8.606 -6.346 1.00 47.50 1003 PRO A O 1
ATOM 7812 N N . ALA A 1 1004 ? 19.302 -7.994 -6.931 1.00 46.00 1004 ALA A N 1
ATOM 7813 C CA . ALA A 1 1004 ? 18.650 -7.880 -5.599 1.00 46.00 1004 ALA A CA 1
ATOM 7814 C C . ALA A 1 1004 ? 18.665 -9.124 -4.702 1.00 46.00 1004 ALA A C 1
ATOM 7816 O O . ALA A 1 1004 ? 18.129 -9.078 -3.598 1.00 46.00 1004 ALA A O 1
ATOM 7817 N N . GLY A 1 1005 ? 19.341 -10.181 -5.151 1.00 49.62 1005 GLY A N 1
ATOM 7818 C CA . GLY A 1 1005 ? 19.748 -11.308 -4.336 1.00 49.62 1005 GLY A CA 1
ATOM 7819 C C . GLY A 1 1005 ? 18.683 -12.384 -4.242 1.00 49.62 1005 GLY A C 1
ATOM 7820 O O . GLY A 1 1005 ? 17.557 -12.170 -3.796 1.00 49.62 1005 GLY A O 1
ATOM 7821 N N . THR A 1 1006 ? 19.085 -13.605 -4.572 1.00 70.00 1006 THR A N 1
ATOM 7822 C CA . THR A 1 1006 ? 18.321 -14.833 -4.335 1.00 70.00 1006 THR A CA 1
ATOM 7823 C C . THR A 1 1006 ? 19.078 -15.731 -3.343 1.00 70.00 1006 THR A C 1
ATOM 7825 O O . THR A 1 1006 ? 20.274 -15.577 -3.136 1.00 70.00 1006 THR A O 1
ATOM 7828 N N . LYS A 1 1007 ? 18.378 -16.603 -2.608 1.00 80.56 1007 LYS A N 1
ATOM 7829 C CA . LYS A 1 1007 ? 18.903 -17.609 -1.660 1.00 80.56 1007 LYS A CA 1
ATOM 7830 C C . LYS A 1 1007 ? 19.659 -18.683 -2.438 1.00 80.56 1007 LYS A C 1
ATOM 7832 O O . LYS A 1 1007 ? 20.503 -19.396 -1.897 1.00 80.56 1007 LYS A O 1
ATOM 7837 N N . LEU A 1 1008 ? 19.300 -18.801 -3.711 1.00 83.25 1008 LEU A N 1
ATOM 7838 C CA . LEU A 1 1008 ? 20.017 -19.530 -4.729 1.00 83.25 1008 LEU A CA 1
ATOM 7839 C C . LEU A 1 1008 ? 21.179 -18.677 -5.238 1.00 83.25 1008 LEU A C 1
ATOM 7841 O O . LEU A 1 1008 ? 21.006 -17.483 -5.469 1.00 83.25 1008 LEU A O 1
ATOM 7845 N N . LYS A 1 1009 ? 22.342 -19.290 -5.430 1.00 84.25 1009 LYS A N 1
ATOM 7846 C CA . LYS A 1 1009 ? 23.535 -18.657 -6.013 1.00 84.25 1009 LYS A CA 1
ATOM 7847 C C . LYS A 1 1009 ? 23.921 -19.338 -7.329 1.00 84.25 1009 LYS A C 1
ATOM 7849 O O . LYS A 1 1009 ? 23.580 -20.510 -7.504 1.00 84.25 1009 LYS A O 1
ATOM 7854 N N . PRO A 1 1010 ? 24.655 -18.668 -8.241 1.00 87.81 1010 PRO A N 1
ATOM 7855 C CA . PRO A 1 1010 ? 25.210 -19.335 -9.415 1.00 87.81 1010 PRO A CA 1
ATOM 7856 C C . PRO A 1 1010 ? 25.971 -20.611 -9.028 1.00 87.81 1010 PRO A C 1
ATOM 7858 O O . PRO A 1 1010 ? 26.736 -20.626 -8.066 1.00 87.81 1010 PRO A O 1
ATOM 7861 N N . GLY A 1 1011 ? 25.714 -21.697 -9.753 1.00 90.06 1011 GLY A N 1
ATOM 7862 C CA . GLY A 1 1011 ? 26.225 -23.038 -9.473 1.00 90.06 1011 GLY A CA 1
ATOM 7863 C C . GLY A 1 1011 ? 25.284 -23.937 -8.664 1.00 90.06 1011 GLY A C 1
ATOM 7864 O O . GLY A 1 1011 ? 25.408 -25.160 -8.777 1.00 90.06 1011 GLY A O 1
ATOM 7865 N N . ASP A 1 1012 ? 24.319 -23.382 -7.917 1.00 93.62 1012 ASP A N 1
ATOM 7866 C CA . ASP A 1 1012 ? 23.342 -24.190 -7.180 1.00 93.62 1012 ASP A CA 1
ATOM 7867 C C . ASP A 1 1012 ? 22.523 -25.052 -8.152 1.00 93.62 1012 ASP A C 1
ATOM 7869 O O . ASP A 1 1012 ? 22.036 -24.578 -9.183 1.00 93.62 1012 ASP A O 1
ATOM 7873 N N . ARG A 1 1013 ? 22.363 -26.336 -7.808 1.00 97.62 1013 ARG A N 1
ATOM 7874 C CA . ARG A 1 1013 ? 21.494 -27.266 -8.536 1.00 97.62 1013 ARG A CA 1
ATOM 7875 C C . ARG A 1 1013 ? 20.091 -27.172 -7.960 1.00 97.62 1013 ARG A C 1
ATOM 7877 O O . ARG A 1 1013 ? 19.889 -27.526 -6.797 1.00 97.62 1013 ARG A O 1
ATOM 7884 N N . ILE A 1 1014 ? 19.140 -26.728 -8.769 1.00 98.19 1014 ILE A N 1
ATOM 7885 C CA . ILE A 1 1014 ? 17.758 -26.525 -8.339 1.00 98.19 1014 ILE A CA 1
ATOM 7886 C C . ILE A 1 1014 ? 16.778 -27.252 -9.243 1.00 98.19 1014 ILE A C 1
ATOM 7888 O O . ILE A 1 1014 ? 17.071 -27.504 -10.414 1.00 98.19 1014 ILE A O 1
ATOM 7892 N N . ALA A 1 1015 ? 15.606 -27.546 -8.698 1.00 98.38 1015 ALA A N 1
ATOM 7893 C CA . ALA A 1 1015 ? 14.417 -27.860 -9.469 1.00 98.38 1015 ALA A CA 1
ATOM 7894 C C . ALA A 1 1015 ? 13.298 -26.891 -9.087 1.00 98.38 1015 ALA A C 1
ATOM 7896 O O . ALA A 1 1015 ? 13.177 -26.495 -7.928 1.00 98.38 1015 ALA A O 1
ATOM 7897 N N . GLY A 1 1016 ? 12.501 -26.505 -10.073 1.00 97.50 1016 GLY A N 1
ATOM 7898 C CA . GLY A 1 1016 ? 11.394 -25.570 -9.922 1.00 97.50 1016 GLY A CA 1
ATOM 7899 C C . GLY A 1 1016 ? 10.456 -25.675 -11.115 1.00 97.50 1016 GLY A C 1
ATOM 7900 O O . GLY A 1 1016 ? 10.696 -26.461 -12.040 1.00 97.50 1016 GLY A O 1
ATOM 7901 N N . PHE A 1 1017 ? 9.389 -24.885 -11.095 1.00 97.19 1017 PHE A N 1
ATOM 7902 C CA . PHE A 1 1017 ? 8.479 -24.787 -12.228 1.00 97.19 1017 PHE A CA 1
ATOM 7903 C C . PHE A 1 1017 ? 8.263 -23.341 -12.666 1.00 97.19 1017 PHE A C 1
ATOM 7905 O O . PHE A 1 1017 ? 8.429 -22.401 -11.893 1.00 97.19 1017 PHE A O 1
ATOM 7912 N N . VAL A 1 1018 ? 7.897 -23.192 -13.934 1.00 94.81 1018 VAL A N 1
ATOM 7913 C CA . VAL A 1 1018 ? 7.485 -21.951 -14.593 1.00 94.81 1018 VAL A CA 1
ATOM 7914 C C . VAL A 1 1018 ? 6.139 -22.169 -15.265 1.00 94.81 1018 VAL A C 1
ATOM 7916 O O . VAL A 1 1018 ? 5.769 -23.304 -15.578 1.00 94.81 1018 VAL A O 1
ATOM 7919 N N . TRP A 1 1019 ? 5.415 -21.091 -15.553 1.00 91.62 1019 TRP A N 1
ATOM 7920 C CA . TRP A 1 1019 ? 4.277 -21.187 -16.456 1.00 91.62 1019 TRP A CA 1
ATOM 7921 C C . TRP A 1 1019 ? 4.733 -21.092 -17.914 1.00 91.62 1019 TRP A C 1
ATOM 7923 O O . TRP A 1 1019 ? 4.758 -20.022 -18.518 1.00 91.62 1019 TRP A O 1
ATOM 7933 N N . GLY A 1 1020 ? 5.107 -22.241 -18.481 1.00 90.75 1020 GLY A N 1
ATOM 7934 C CA . GLY A 1 1020 ? 5.607 -22.318 -19.852 1.00 90.75 1020 GLY A CA 1
ATOM 7935 C C . GLY A 1 1020 ? 4.621 -21.749 -20.874 1.00 90.75 1020 GLY A C 1
ATOM 7936 O O . GLY A 1 1020 ? 3.525 -22.285 -21.051 1.00 90.75 1020 GLY A O 1
ATOM 7937 N N . GLY A 1 1021 ? 5.041 -20.687 -21.559 1.00 86.69 1021 GLY A N 1
ATOM 7938 C CA . GLY A 1 1021 ? 4.330 -20.061 -22.669 1.00 86.69 1021 GLY A CA 1
ATOM 7939 C C . GLY A 1 1021 ? 3.505 -18.826 -22.308 1.00 86.69 1021 GLY A C 1
ATOM 7940 O O . GLY A 1 1021 ? 3.117 -18.109 -23.228 1.00 86.69 1021 GLY A O 1
ATOM 7941 N N . GLU A 1 1022 ? 3.270 -18.540 -21.022 1.00 87.31 1022 GLU A N 1
ATOM 7942 C CA . GLU A 1 1022 ? 2.543 -17.333 -20.592 1.00 87.31 1022 GLU A CA 1
ATOM 7943 C C . GLU A 1 1022 ? 3.294 -16.058 -21.008 1.00 87.31 1022 GLU A C 1
ATOM 7945 O O . GLU A 1 1022 ? 2.725 -15.169 -21.645 1.00 87.31 1022 GLU A O 1
ATOM 7950 N N . ILE A 1 1023 ? 4.595 -16.007 -20.718 1.00 86.00 1023 ILE A N 1
ATOM 7951 C CA . ILE A 1 1023 ? 5.505 -14.975 -21.210 1.00 86.00 1023 ILE A CA 1
ATOM 7952 C C . ILE A 1 1023 ? 6.200 -15.516 -22.463 1.00 86.00 1023 ILE A C 1
ATOM 7954 O O . ILE A 1 1023 ? 6.781 -16.604 -22.458 1.00 86.00 1023 ILE A O 1
ATOM 7958 N N . LYS A 1 1024 ? 6.155 -14.754 -23.562 1.00 84.88 1024 LYS A N 1
ATOM 7959 C CA . LYS A 1 1024 ? 6.811 -15.133 -24.824 1.00 84.88 1024 LYS A CA 1
ATOM 7960 C C . LYS A 1 1024 ? 8.306 -15.355 -24.604 1.00 84.88 1024 LYS A C 1
ATOM 7962 O O . LYS A 1 1024 ? 8.964 -14.556 -23.947 1.00 84.88 1024 LYS A O 1
ATOM 7967 N N . GLY A 1 1025 ? 8.827 -16.456 -25.138 1.00 84.69 1025 GLY A N 1
ATOM 7968 C CA . GLY A 1 1025 ? 10.217 -16.862 -24.921 1.00 84.69 1025 GLY A CA 1
ATOM 7969 C C . GLY A 1 1025 ? 10.534 -17.516 -23.566 1.00 84.69 1025 GLY A C 1
ATOM 7970 O O . GLY A 1 1025 ? 11.633 -18.047 -23.431 1.00 84.69 1025 GLY A O 1
ATOM 7971 N N . LEU A 1 1026 ? 9.613 -17.548 -22.589 1.00 92.19 1026 LEU A N 1
ATOM 7972 C CA . LEU A 1 1026 ? 9.842 -18.158 -21.271 1.00 92.19 1026 LEU A CA 1
ATOM 7973 C C . LEU A 1 1026 ? 9.106 -19.501 -21.118 1.00 92.19 1026 LEU A C 1
ATOM 7975 O O . LEU A 1 1026 ? 7.878 -19.575 -21.154 1.00 92.19 1026 LEU A O 1
ATOM 7979 N N . GLY A 1 1027 ? 9.874 -20.563 -20.878 1.00 95.06 1027 GLY A N 1
ATOM 7980 C CA . GLY A 1 1027 ? 9.382 -21.902 -20.548 1.00 95.06 1027 GLY A CA 1
ATOM 7981 C C . GLY A 1 1027 ? 10.524 -22.829 -20.144 1.00 95.06 1027 GLY A C 1
ATOM 7982 O O . GLY A 1 1027 ? 11.680 -22.417 -20.165 1.00 95.06 1027 GLY A O 1
ATOM 7983 N N . ALA A 1 1028 ? 10.217 -24.067 -19.757 1.00 97.00 1028 ALA A N 1
ATOM 7984 C CA . ALA A 1 1028 ? 11.220 -25.063 -19.372 1.00 97.00 1028 ALA A CA 1
ATOM 7985 C C . ALA A 1 1028 ? 11.823 -25.809 -20.574 1.00 97.00 1028 ALA A C 1
ATOM 7987 O O . ALA A 1 1028 ? 12.886 -26.414 -20.444 1.00 97.00 1028 ALA A O 1
ATOM 7988 N N . TYR A 1 1029 ? 11.181 -25.787 -21.750 1.00 97.62 1029 TYR A N 1
ATOM 7989 C CA . TYR A 1 1029 ? 11.744 -26.362 -22.977 1.00 97.62 1029 TYR A CA 1
ATOM 7990 C C . TYR A 1 1029 ? 12.749 -25.406 -23.645 1.00 97.62 1029 TYR A C 1
ATOM 7992 O O . TYR A 1 1029 ? 12.692 -25.147 -24.849 1.00 97.62 1029 TYR A O 1
ATOM 8000 N N . SER A 1 1030 ? 13.695 -24.904 -22.857 1.00 96.12 1030 SER A N 1
ATOM 8001 C CA . SER A 1 1030 ? 14.751 -23.975 -23.256 1.00 96.12 1030 SER A CA 1
ATOM 8002 C C . SER A 1 1030 ? 16.107 -24.387 -22.682 1.00 96.12 1030 SER A C 1
ATOM 8004 O O . SER A 1 1030 ? 16.206 -25.270 -21.837 1.00 96.12 1030 SER A O 1
ATOM 8006 N N . GLU A 1 1031 ? 17.177 -23.778 -23.181 1.00 95.75 1031 GLU A N 1
ATOM 8007 C CA . GLU A 1 1031 ? 18.540 -23.919 -22.667 1.00 95.75 1031 GLU A CA 1
ATOM 8008 C C . GLU A 1 1031 ? 18.707 -23.145 -21.357 1.00 95.75 1031 GLU A C 1
ATOM 8010 O O . GLU A 1 1031 ? 19.329 -23.634 -20.413 1.00 95.75 1031 GLU A O 1
ATOM 8015 N N . TYR A 1 1032 ? 18.095 -21.964 -21.291 1.00 96.38 1032 TYR A N 1
ATOM 8016 C CA . TYR A 1 1032 ? 18.025 -21.112 -20.120 1.00 96.38 1032 TYR A CA 1
ATOM 8017 C C . TYR A 1 1032 ? 16.570 -20.749 -19.852 1.00 96.38 1032 TYR A C 1
ATOM 8019 O O . TYR A 1 1032 ? 15.807 -20.447 -20.770 1.00 96.38 1032 TYR A O 1
ATOM 8027 N N . THR A 1 1033 ? 16.176 -20.769 -18.588 1.00 96.19 1033 THR A N 1
ATOM 8028 C CA . THR A 1 1033 ? 14.854 -20.323 -18.149 1.00 96.19 1033 THR A CA 1
ATOM 8029 C C . THR A 1 1033 ? 14.982 -19.429 -16.923 1.00 96.19 1033 THR A C 1
ATOM 8031 O O . THR A 1 1033 ? 16.079 -19.279 -16.376 1.00 96.19 1033 THR A O 1
ATOM 8034 N N . ILE A 1 1034 ? 13.876 -18.824 -16.500 1.00 94.62 1034 ILE A N 1
ATOM 8035 C CA . ILE A 1 1034 ? 13.814 -17.985 -15.305 1.00 94.62 1034 ILE A CA 1
ATOM 8036 C C . ILE A 1 1034 ? 13.044 -18.728 -14.223 1.00 94.62 1034 ILE A C 1
ATOM 8038 O O . ILE A 1 1034 ? 11.903 -19.108 -14.437 1.00 94.62 1034 ILE A O 1
ATOM 8042 N N . ALA A 1 1035 ? 13.649 -18.904 -13.056 1.00 95.06 1035 ALA A N 1
ATOM 8043 C CA . ALA A 1 1035 ? 13.032 -19.567 -11.917 1.00 95.06 1035 ALA A CA 1
ATOM 8044 C C . ALA A 1 1035 ? 12.756 -18.575 -10.788 1.00 95.06 1035 ALA A C 1
ATOM 8046 O O . ALA A 1 1035 ? 13.651 -17.807 -10.443 1.00 95.06 1035 ALA A O 1
ATOM 8047 N N . ASP A 1 1036 ? 11.575 -18.632 -10.168 1.00 94.69 1036 ASP A N 1
ATOM 8048 C CA . ASP A 1 1036 ? 11.345 -17.990 -8.868 1.00 94.69 1036 ASP A CA 1
ATOM 8049 C C . ASP A 1 1036 ? 11.953 -18.870 -7.766 1.00 94.69 1036 ASP A C 1
ATOM 8051 O O . ASP A 1 1036 ? 11.592 -20.041 -7.607 1.00 94.69 1036 ASP A O 1
ATOM 8055 N N . GLU A 1 1037 ? 12.889 -18.319 -6.999 1.00 94.69 1037 GLU A N 1
ATOM 8056 C CA . GLU A 1 1037 ? 13.603 -19.024 -5.936 1.00 94.69 1037 GLU A CA 1
ATOM 8057 C C . GLU A 1 1037 ? 12.673 -19.583 -4.854 1.00 94.69 1037 GLU A C 1
ATOM 8059 O O . GLU A 1 1037 ? 13.028 -20.546 -4.179 1.00 94.69 1037 GLU A O 1
ATOM 8064 N N . ARG A 1 1038 ? 11.495 -18.976 -4.666 1.00 95.38 1038 ARG A N 1
ATOM 8065 C CA . ARG A 1 1038 ? 10.535 -19.346 -3.620 1.00 95.38 1038 ARG A CA 1
ATOM 8066 C C . ARG A 1 1038 ? 9.676 -20.535 -4.043 1.00 95.38 1038 ARG A C 1
ATOM 8068 O O . ARG A 1 1038 ? 9.128 -21.220 -3.186 1.00 95.38 1038 ARG A O 1
ATOM 8075 N N . LEU A 1 1039 ? 9.586 -20.779 -5.349 1.00 96.94 1039 LEU A N 1
ATOM 8076 C CA . LEU A 1 1039 ? 8.906 -21.913 -5.983 1.00 96.94 1039 LEU A CA 1
ATOM 8077 C C . LEU A 1 1039 ? 9.923 -22.905 -6.574 1.00 96.94 1039 LEU A C 1
ATOM 8079 O O . LEU A 1 1039 ? 9.646 -23.629 -7.531 1.00 96.94 1039 LEU A O 1
ATOM 8083 N N . SER A 1 1040 ? 11.127 -22.913 -6.001 1.00 97.44 1040 SER A N 1
ATOM 8084 C CA . SER A 1 1040 ? 12.233 -23.796 -6.353 1.00 97.44 1040 SER A CA 1
ATOM 8085 C C . SER A 1 1040 ? 12.834 -24.401 -5.086 1.00 97.44 1040 SER A C 1
ATOM 8087 O O . SER A 1 1040 ? 12.763 -23.811 -4.010 1.00 97.44 1040 SER A O 1
ATOM 8089 N N . PHE A 1 1041 ? 13.460 -25.568 -5.206 1.00 97.69 1041 PHE A N 1
ATOM 8090 C CA . PHE A 1 1041 ? 14.185 -26.214 -4.110 1.00 97.69 1041 PHE A CA 1
ATOM 8091 C C . PHE A 1 1041 ? 15.571 -26.674 -4.570 1.00 97.69 1041 PHE A C 1
ATOM 8093 O O . PHE A 1 1041 ? 15.779 -26.981 -5.751 1.00 97.69 1041 PHE A O 1
ATOM 8100 N N . LYS A 1 1042 ? 16.540 -26.712 -3.647 1.00 97.12 1042 LYS A N 1
ATOM 8101 C CA . LYS A 1 1042 ? 17.871 -27.259 -3.937 1.00 97.12 1042 LYS A CA 1
ATOM 8102 C C . LYS A 1 1042 ? 17.805 -28.775 -3.975 1.00 97.12 1042 LYS A C 1
ATOM 8104 O O . LYS A 1 1042 ? 17.121 -29.397 -3.171 1.00 97.12 1042 LYS A O 1
ATOM 8109 N N . ILE A 1 1043 ? 18.514 -29.365 -4.929 1.00 97.56 1043 ILE A N 1
ATOM 8110 C CA . ILE A 1 1043 ? 18.438 -30.802 -5.189 1.00 97.56 1043 ILE A CA 1
ATOM 8111 C C . ILE A 1 1043 ? 19.352 -31.552 -4.212 1.00 97.56 1043 ILE A C 1
ATOM 8113 O O . ILE A 1 1043 ? 20.577 -31.380 -4.310 1.00 97.56 1043 ILE A O 1
ATOM 8117 N N . PRO A 1 1044 ? 18.794 -32.415 -3.337 1.00 94.81 1044 PRO A N 1
ATOM 8118 C CA . PRO A 1 1044 ? 19.581 -33.228 -2.416 1.00 94.81 1044 PRO A CA 1
ATOM 8119 C C . PRO A 1 1044 ? 20.561 -34.143 -3.152 1.00 94.81 1044 PRO A C 1
ATOM 8121 O O . PRO A 1 1044 ? 20.304 -34.575 -4.276 1.00 94.81 1044 PRO A O 1
ATOM 8124 N N . GLU A 1 1045 ? 21.689 -34.471 -2.524 1.00 89.31 1045 GLU A N 1
ATOM 8125 C CA . GLU A 1 1045 ? 22.745 -35.267 -3.165 1.00 89.31 1045 GLU A CA 1
ATOM 8126 C C . GLU A 1 1045 ? 22.292 -36.672 -3.587 1.00 89.31 1045 GLU A C 1
ATOM 8128 O O . GLU A 1 1045 ? 22.759 -37.181 -4.606 1.00 89.31 1045 GLU A O 1
ATOM 8133 N N . ASN A 1 1046 ? 21.346 -37.266 -2.854 1.00 92.38 1046 ASN A N 1
ATOM 8134 C CA . ASN A 1 1046 ? 20.769 -38.582 -3.135 1.00 92.38 1046 ASN A CA 1
ATOM 8135 C C . ASN A 1 1046 ? 19.692 -38.573 -4.239 1.00 92.38 1046 ASN A C 1
ATOM 8137 O O . ASN A 1 1046 ? 19.187 -39.639 -4.593 1.00 92.38 1046 ASN A O 1
ATOM 8141 N N . ILE A 1 1047 ? 19.342 -37.408 -4.798 1.00 96.75 1047 ILE A N 1
ATOM 8142 C CA . ILE A 1 1047 ? 18.337 -37.265 -5.858 1.00 96.75 1047 ILE A CA 1
ATOM 8143 C C . ILE A 1 1047 ? 19.014 -36.832 -7.162 1.00 96.75 1047 ILE A C 1
ATOM 8145 O O . ILE A 1 1047 ? 19.705 -35.816 -7.230 1.00 96.75 1047 ILE A O 1
ATOM 8149 N N . SER A 1 1048 ? 18.795 -37.584 -8.244 1.00 96.62 1048 SER A N 1
ATOM 8150 C CA . SER A 1 1048 ? 19.308 -37.193 -9.565 1.00 96.62 1048 SER A CA 1
ATOM 8151 C C . SER A 1 1048 ? 18.565 -35.971 -10.126 1.00 96.62 1048 SER A C 1
ATOM 8153 O O . SER A 1 1048 ? 17.384 -35.772 -9.851 1.00 96.62 1048 SER A O 1
ATOM 8155 N N . LEU A 1 1049 ? 19.218 -35.180 -10.989 1.00 95.94 1049 LEU A N 1
ATOM 8156 C CA . LEU A 1 1049 ? 18.585 -34.039 -11.678 1.00 95.94 1049 LEU A CA 1
ATOM 8157 C C . LEU A 1 1049 ? 17.311 -34.458 -12.437 1.00 95.94 1049 LEU A C 1
ATOM 8159 O O . LEU A 1 1049 ? 16.271 -33.813 -12.329 1.00 95.94 1049 LEU A O 1
ATOM 8163 N N . ALA A 1 1050 ? 17.359 -35.598 -13.135 1.00 96.44 1050 ALA A N 1
ATOM 8164 C CA . ALA A 1 1050 ? 16.198 -36.134 -13.840 1.00 96.44 1050 ALA A CA 1
ATOM 8165 C C . ALA A 1 1050 ? 15.023 -36.400 -12.881 1.00 96.44 1050 ALA A C 1
ATOM 8167 O O . ALA A 1 1050 ? 13.905 -35.965 -13.156 1.00 96.44 1050 ALA A O 1
ATOM 8168 N N . GLN A 1 1051 ? 15.272 -37.036 -11.730 1.00 97.12 1051 GLN A N 1
ATOM 8169 C CA . GLN A 1 1051 ? 14.251 -37.231 -10.694 1.00 97.12 1051 GLN A CA 1
ATOM 8170 C C . GLN A 1 1051 ? 13.759 -35.903 -10.115 1.00 97.12 1051 GLN A C 1
ATOM 8172 O O . GLN A 1 1051 ? 12.552 -35.723 -9.975 1.00 97.12 1051 GLN A O 1
ATOM 8177 N N . ALA A 1 1052 ? 14.651 -34.952 -9.839 1.00 97.44 1052 ALA A N 1
ATOM 8178 C CA . ALA A 1 1052 ? 14.287 -33.658 -9.273 1.00 97.44 1052 ALA A CA 1
ATOM 8179 C C . ALA A 1 1052 ? 13.358 -32.852 -10.191 1.00 97.44 1052 ALA A C 1
ATOM 8181 O O . ALA A 1 1052 ? 12.382 -32.287 -9.710 1.00 97.44 1052 ALA A O 1
ATOM 8182 N N . SER A 1 1053 ? 13.582 -32.879 -11.512 1.00 97.25 1053 SER A N 1
ATOM 8183 C CA . SER A 1 1053 ? 12.691 -32.217 -12.482 1.00 97.25 1053 SER A CA 1
ATOM 8184 C C . SER A 1 1053 ? 11.259 -32.765 -12.467 1.00 97.25 1053 SER A C 1
ATOM 8186 O O . SER A 1 1053 ? 10.337 -32.114 -12.931 1.00 97.25 1053 SER A O 1
ATOM 8188 N N . SER A 1 1054 ? 11.028 -33.960 -11.922 1.00 96.56 1054 SER A N 1
ATOM 8189 C CA . SER A 1 1054 ? 9.697 -34.572 -11.899 1.00 96.56 1054 SER A CA 1
ATOM 8190 C C . SER A 1 1054 ? 8.795 -34.076 -10.753 1.00 96.56 1054 SER A C 1
ATOM 8192 O O . SER A 1 1054 ? 7.592 -34.354 -10.767 1.00 96.56 1054 SER A O 1
ATOM 8194 N N . VAL A 1 1055 ? 9.360 -33.335 -9.793 1.00 97.50 1055 VAL A N 1
ATOM 8195 C CA . VAL A 1 1055 ? 8.746 -32.978 -8.503 1.00 97.50 1055 VAL A CA 1
ATOM 8196 C C . VAL A 1 1055 ? 7.899 -31.691 -8.517 1.00 97.50 1055 VAL A C 1
ATOM 8198 O O . VAL A 1 1055 ? 6.751 -31.781 -8.081 1.00 97.50 1055 VAL A O 1
ATOM 8201 N N . PRO A 1 1056 ? 8.394 -30.521 -8.978 1.00 97.44 1056 PRO A N 1
ATOM 8202 C CA . PRO A 1 1056 ? 7.892 -29.213 -8.535 1.00 97.44 1056 PRO A CA 1
ATOM 8203 C C . PRO A 1 1056 ? 6.393 -28.997 -8.776 1.00 97.44 1056 PRO A C 1
ATOM 8205 O O . PRO A 1 1056 ? 5.628 -28.866 -7.820 1.00 97.44 1056 PRO A O 1
ATOM 8208 N N . LEU A 1 1057 ? 5.936 -29.059 -10.032 1.00 96.75 1057 LEU A N 1
ATOM 8209 C CA . LEU A 1 1057 ? 4.528 -28.841 -10.369 1.00 96.75 1057 LEU A CA 1
ATOM 8210 C C . LEU A 1 1057 ? 3.615 -29.890 -9.727 1.00 96.75 1057 LEU A C 1
ATOM 8212 O O . LEU A 1 1057 ? 2.538 -29.557 -9.232 1.00 96.75 1057 LEU A O 1
ATOM 8216 N N . ALA A 1 1058 ? 4.025 -31.161 -9.721 1.00 95.88 1058 ALA A N 1
ATOM 8217 C CA . ALA A 1 1058 ? 3.187 -32.256 -9.236 1.00 95.88 1058 ALA A CA 1
ATOM 8218 C C . ALA A 1 1058 ? 3.002 -32.216 -7.710 1.00 95.88 1058 ALA A C 1
ATOM 8220 O O . ALA A 1 1058 ? 1.876 -32.360 -7.233 1.00 95.88 1058 ALA A O 1
ATOM 8221 N N . ALA A 1 1059 ? 4.083 -31.971 -6.965 1.00 97.25 1059 ALA A N 1
ATOM 8222 C CA . ALA A 1 1059 ? 4.041 -31.812 -5.516 1.00 97.25 1059 ALA A CA 1
ATOM 8223 C C . ALA A 1 1059 ? 3.241 -30.565 -5.116 1.00 97.25 1059 ALA A C 1
ATOM 8225 O O . ALA A 1 1059 ? 2.408 -30.641 -4.215 1.00 97.25 1059 ALA A O 1
ATOM 8226 N N . ASN A 1 1060 ? 3.417 -29.448 -5.832 1.00 97.88 1060 ASN A N 1
ATOM 8227 C CA . ASN A 1 1060 ? 2.678 -28.219 -5.548 1.00 97.88 1060 ASN A CA 1
ATOM 8228 C C . ASN A 1 1060 ? 1.180 -28.347 -5.840 1.00 97.88 1060 ASN A C 1
ATOM 8230 O O . ASN A 1 1060 ? 0.353 -27.893 -5.057 1.00 97.88 1060 ASN A O 1
ATOM 8234 N N . THR A 1 1061 ? 0.823 -29.015 -6.943 1.00 97.31 1061 THR A N 1
ATOM 8235 C CA . THR A 1 1061 ? -0.582 -29.283 -7.289 1.00 97.31 1061 THR A CA 1
ATOM 8236 C C . THR A 1 1061 ? -1.251 -30.133 -6.211 1.00 97.31 1061 THR A C 1
ATOM 8238 O O . THR A 1 1061 ? -2.358 -29.819 -5.786 1.00 97.31 1061 THR A O 1
ATOM 8241 N N . ALA A 1 1062 ? -0.578 -31.186 -5.737 1.00 97.62 1062 ALA A N 1
ATOM 8242 C CA . ALA A 1 1062 ? -1.091 -32.011 -4.648 1.00 97.62 1062 ALA A CA 1
ATOM 8243 C C . ALA A 1 1062 ? -1.248 -31.202 -3.352 1.00 97.62 1062 ALA A C 1
ATOM 8245 O O . ALA A 1 1062 ? -2.289 -31.270 -2.709 1.00 97.62 1062 ALA A O 1
ATOM 8246 N N . TRP A 1 1063 ? -0.247 -30.394 -3.001 1.00 97.19 1063 TRP A N 1
ATOM 8247 C CA . TRP A 1 1063 ? -0.274 -29.563 -1.800 1.00 97.19 1063 TRP A CA 1
ATOM 8248 C C . TRP A 1 1063 ? -1.435 -28.559 -1.804 1.00 97.19 1063 TRP A C 1
ATOM 8250 O O . TRP A 1 1063 ? -2.197 -28.493 -0.841 1.00 97.19 1063 TRP A O 1
ATOM 8260 N N . LEU A 1 1064 ? -1.627 -27.825 -2.904 1.00 97.06 1064 LEU A N 1
ATOM 8261 C CA . LEU A 1 1064 ? -2.735 -26.875 -3.029 1.00 97.06 1064 LEU A CA 1
ATOM 8262 C C . LEU A 1 1064 ? -4.098 -27.576 -3.020 1.00 97.06 1064 LEU A C 1
ATOM 8264 O O . LEU A 1 1064 ? -4.998 -27.116 -2.323 1.00 97.06 1064 LEU A O 1
ATOM 8268 N N . ALA A 1 1065 ? -4.245 -28.708 -3.716 1.00 97.19 1065 ALA A N 1
ATOM 8269 C CA . ALA A 1 1065 ? -5.506 -29.449 -3.746 1.00 97.19 1065 ALA A CA 1
ATOM 8270 C C . ALA A 1 1065 ? -5.954 -29.911 -2.351 1.00 97.19 1065 ALA A C 1
ATOM 8272 O O . ALA A 1 1065 ? -7.137 -29.835 -2.022 1.00 97.19 1065 ALA A O 1
ATOM 8273 N N . LEU A 1 1066 ? -5.009 -30.369 -1.524 1.00 95.62 1066 LEU A N 1
ATOM 8274 C CA . LEU A 1 1066 ? -5.295 -30.826 -0.166 1.00 95.62 1066 LEU A CA 1
ATOM 8275 C C . LEU A 1 1066 ? -5.566 -29.657 0.791 1.00 95.62 1066 LEU A C 1
ATOM 8277 O O . LEU A 1 1066 ? -6.503 -29.737 1.582 1.00 95.62 1066 LEU A O 1
ATOM 8281 N N . PHE A 1 1067 ? -4.772 -28.582 0.722 1.00 94.69 1067 PHE A N 1
ATOM 8282 C CA . PHE A 1 1067 ? -4.671 -27.605 1.816 1.00 94.69 1067 PHE A CA 1
ATOM 8283 C C . PHE A 1 1067 ? -5.158 -26.186 1.498 1.00 94.69 1067 PHE A C 1
ATOM 8285 O O . PHE A 1 1067 ? -5.350 -25.410 2.433 1.00 94.69 1067 PHE A O 1
ATOM 8292 N N . SER A 1 1068 ? -5.363 -25.817 0.230 1.00 94.19 1068 SER A N 1
ATOM 8293 C CA . SER A 1 1068 ? -5.917 -24.498 -0.108 1.00 94.19 1068 SER A CA 1
ATOM 8294 C C . SER A 1 1068 ? -7.379 -24.398 0.336 1.00 94.19 1068 SER A C 1
ATOM 8296 O O . SER A 1 1068 ? -8.150 -25.349 0.165 1.00 94.19 1068 SER A O 1
ATOM 8298 N N . ASP A 1 1069 ? -7.767 -23.235 0.875 1.00 88.69 1069 ASP A N 1
ATOM 8299 C CA . ASP A 1 1069 ? -9.138 -22.955 1.331 1.00 88.69 1069 ASP A CA 1
ATOM 8300 C C . ASP A 1 1069 ? -10.163 -23.051 0.178 1.00 88.69 1069 ASP A C 1
ATOM 8302 O O . ASP A 1 1069 ? -11.337 -23.351 0.406 1.00 88.69 1069 ASP A O 1
ATOM 8306 N N . ASP A 1 1070 ? -9.710 -22.860 -1.066 1.00 88.62 1070 ASP A N 1
ATOM 8307 C CA . ASP A 1 1070 ? -10.540 -22.942 -2.272 1.00 88.62 1070 ASP A CA 1
ATOM 8308 C C . ASP A 1 1070 ? -10.642 -24.370 -2.848 1.00 88.62 1070 ASP A C 1
ATOM 8310 O O . ASP A 1 1070 ? -11.443 -24.609 -3.753 1.00 88.62 1070 ASP A O 1
ATOM 8314 N N . CYS A 1 1071 ? -9.850 -25.322 -2.335 1.00 94.31 1071 CYS A N 1
ATOM 8315 C CA . CYS A 1 1071 ? -9.807 -26.716 -2.790 1.00 94.31 1071 CYS A CA 1
ATOM 8316 C C . CYS A 1 1071 ? -10.513 -27.657 -1.791 1.00 94.31 1071 CYS A C 1
ATOM 8318 O O . CYS A 1 1071 ? -11.719 -27.523 -1.579 1.00 94.31 1071 CYS A O 1
ATOM 8320 N N . LEU A 1 1072 ? -9.807 -28.639 -1.208 1.00 93.69 1072 LEU A N 1
ATOM 8321 C CA . LEU A 1 1072 ? -10.360 -29.524 -0.170 1.00 93.69 1072 LEU A CA 1
ATOM 8322 C C . LEU A 1 1072 ? -10.270 -28.936 1.244 1.00 93.69 1072 LEU A C 1
ATOM 8324 O O . LEU A 1 1072 ? -10.972 -29.419 2.127 1.00 93.69 1072 LEU A O 1
ATOM 8328 N N . ALA A 1 1073 ? -9.435 -27.912 1.458 1.00 91.69 1073 ALA A N 1
ATOM 8329 C CA . ALA A 1 1073 ? -9.287 -27.204 2.731 1.00 91.69 1073 ALA A CA 1
ATOM 8330 C C . ALA A 1 1073 ? -9.053 -28.122 3.954 1.00 91.69 1073 ALA A C 1
ATOM 8332 O O . ALA A 1 1073 ? -9.578 -27.881 5.046 1.00 91.69 1073 ALA A O 1
ATOM 8333 N N . LEU A 1 1074 ? -8.259 -29.188 3.795 1.00 89.31 1074 LEU A N 1
ATOM 8334 C CA . LEU A 1 1074 ? -7.968 -30.130 4.875 1.00 89.31 1074 LEU A CA 1
ATOM 8335 C C . LEU A 1 1074 ? -7.113 -29.445 5.953 1.00 89.31 1074 LEU A C 1
ATOM 8337 O O . LEU A 1 1074 ? -5.923 -29.222 5.779 1.00 89.31 1074 LEU A O 1
ATOM 8341 N N . ARG A 1 1075 ? -7.716 -29.089 7.089 1.00 79.00 1075 ARG A N 1
ATOM 8342 C CA . ARG A 1 1075 ? -6.999 -28.471 8.221 1.00 79.00 1075 ARG A CA 1
ATOM 8343 C C . ARG A 1 1075 ? -5.918 -29.408 8.782 1.00 79.00 1075 ARG A C 1
ATOM 8345 O O . ARG A 1 1075 ? -6.179 -30.598 8.961 1.00 79.00 1075 ARG A O 1
ATOM 8352 N N . LEU A 1 1076 ? -4.731 -28.851 9.043 1.00 67.56 1076 LEU A N 1
ATOM 8353 C CA . LEU A 1 1076 ? -3.495 -29.556 9.428 1.00 67.56 1076 LEU A CA 1
ATOM 8354 C C . LEU A 1 1076 ? -3.435 -29.939 10.922 1.00 67.56 1076 LEU A C 1
ATOM 8356 O O . LEU A 1 1076 ? -2.501 -30.616 11.343 1.00 67.56 1076 LEU A O 1
ATOM 8360 N N . ASP A 1 1077 ? -4.392 -29.465 11.713 1.00 57.81 1077 ASP A N 1
ATOM 8361 C CA . ASP A 1 1077 ? -4.328 -29.308 13.168 1.00 57.81 1077 ASP A CA 1
ATOM 8362 C C . ASP A 1 1077 ? -5.523 -29.924 13.925 1.00 57.81 1077 ASP A C 1
ATOM 8364 O O . ASP A 1 1077 ? -5.619 -29.795 15.144 1.00 57.81 1077 ASP A O 1
ATOM 8368 N N . GLU A 1 1078 ? -6.417 -30.645 13.242 1.00 56.28 1078 GLU A N 1
ATOM 8369 C CA . GLU A 1 1078 ? -7.576 -31.284 13.878 1.00 56.28 1078 GLU A CA 1
ATOM 8370 C C . GLU A 1 1078 ? -7.303 -32.739 14.286 1.00 56.28 1078 GLU A C 1
ATOM 8372 O O . GLU A 1 1078 ? -6.767 -33.537 13.523 1.00 56.28 1078 GLU A O 1
ATOM 8377 N N . SER A 1 1079 ? -7.740 -33.101 15.494 1.00 49.59 1079 SER A N 1
ATOM 8378 C CA . SER A 1 1079 ? -7.614 -34.429 16.113 1.00 49.59 1079 SER A CA 1
ATOM 8379 C C . SER A 1 1079 ? -8.610 -35.481 15.595 1.00 49.59 1079 SER A C 1
ATOM 8381 O O . SER A 1 1079 ? -8.728 -36.559 16.182 1.00 49.59 1079 SER A O 1
ATOM 8383 N N . SER A 1 1080 ? -9.346 -35.193 14.516 1.00 52.69 1080 SER A N 1
ATOM 8384 C CA . SER A 1 1080 ? -10.285 -36.129 13.892 1.00 52.69 1080 SER A CA 1
ATOM 8385 C C . SER A 1 1080 ? -9.583 -36.983 12.831 1.00 52.69 1080 SER A C 1
ATOM 8387 O O . SER A 1 1080 ? -8.821 -36.483 12.008 1.00 52.69 1080 SER A O 1
ATOM 8389 N N . SER A 1 1081 ? -9.840 -38.295 12.837 1.00 59.44 1081 SER A N 1
ATOM 8390 C CA . SER A 1 1081 ? -9.400 -39.199 11.768 1.00 59.44 1081 SER A CA 1
ATOM 8391 C C . SER A 1 1081 ? -10.110 -38.805 10.467 1.00 59.44 1081 SER A C 1
ATOM 8393 O O . SER A 1 1081 ? -11.313 -39.021 10.315 1.00 59.44 1081 SER A O 1
ATOM 8395 N N . LYS A 1 1082 ? -9.377 -38.156 9.555 1.00 79.94 1082 LYS A N 1
ATOM 8396 C CA . LYS A 1 1082 ? -9.863 -37.767 8.226 1.00 79.94 1082 LYS A CA 1
ATOM 8397 C C . LYS A 1 1082 ? -9.476 -38.841 7.220 1.00 79.94 1082 LYS A C 1
ATOM 8399 O O . LYS A 1 1082 ? -8.342 -39.314 7.222 1.00 79.94 1082 LYS A O 1
ATOM 8404 N N . SER A 1 1083 ? -10.415 -39.182 6.345 1.00 90.31 1083 SER A N 1
ATOM 8405 C CA . SER A 1 1083 ? -10.185 -40.089 5.224 1.00 90.31 1083 SER A CA 1
ATOM 8406 C C . SER A 1 1083 ? -10.250 -39.337 3.895 1.00 90.31 1083 SER A C 1
ATOM 8408 O O . SER A 1 1083 ? -11.022 -38.383 3.737 1.00 90.31 1083 SER A O 1
ATOM 8410 N N . LEU A 1 1084 ? -9.417 -39.757 2.946 1.00 95.25 1084 LEU A N 1
ATOM 8411 C CA . LEU A 1 1084 ? -9.285 -39.154 1.626 1.00 95.25 1084 LEU A CA 1
ATOM 8412 C C . LEU A 1 1084 ? -9.226 -40.243 0.554 1.00 95.25 1084 LEU A C 1
ATOM 8414 O O . LEU A 1 1084 ? -8.431 -41.179 0.636 1.00 95.25 1084 LEU A O 1
ATOM 8418 N N . LEU A 1 1085 ? -10.018 -40.076 -0.502 1.00 97.69 1085 LEU A N 1
ATOM 8419 C CA . LEU A 1 1085 ? -9.890 -40.873 -1.716 1.00 97.69 1085 LEU A CA 1
ATOM 8420 C C . LEU A 1 1085 ? -9.089 -40.099 -2.759 1.00 97.69 1085 LEU A C 1
ATOM 8422 O O . LEU A 1 1085 ? -9.513 -39.038 -3.210 1.00 97.69 1085 LEU A O 1
ATOM 8426 N N . ILE A 1 1086 ? -7.972 -40.663 -3.208 1.00 98.00 1086 ILE A N 1
ATOM 8427 C CA . ILE A 1 1086 ? -7.195 -40.135 -4.334 1.00 98.00 1086 ILE A CA 1
ATOM 8428 C C . ILE A 1 1086 ? -7.481 -40.995 -5.562 1.00 98.00 1086 ILE A C 1
ATOM 8430 O O . ILE A 1 1086 ? -6.989 -42.122 -5.676 1.00 98.00 1086 ILE A O 1
ATOM 8434 N N . TRP A 1 1087 ? -8.254 -40.470 -6.509 1.00 97.06 1087 TRP A N 1
ATOM 8435 C CA . TRP A 1 1087 ? -8.516 -41.162 -7.766 1.00 97.06 1087 TRP A CA 1
ATOM 8436 C C . TRP A 1 1087 ? -7.316 -41.001 -8.708 1.00 97.06 1087 TRP A C 1
ATOM 8438 O O . TRP A 1 1087 ? -6.933 -39.883 -9.069 1.00 97.06 1087 TRP A O 1
ATOM 8448 N N . GLY A 1 1088 ? -6.688 -42.120 -9.085 1.00 94.56 1088 GLY A N 1
ATOM 8449 C CA . GLY A 1 1088 ? -5.473 -42.131 -9.906 1.00 94.56 1088 GLY A CA 1
ATOM 8450 C C . GLY A 1 1088 ? -4.155 -41.998 -9.129 1.00 94.56 1088 GLY A C 1
ATOM 8451 O O . GLY A 1 1088 ? -3.276 -41.243 -9.534 1.00 94.56 1088 GLY A O 1
ATOM 8452 N N . GLY A 1 1089 ? -3.945 -42.770 -8.063 1.00 94.69 1089 GLY A N 1
ATOM 8453 C CA . GLY A 1 1089 ? -2.742 -42.701 -7.214 1.00 94.69 1089 GLY A CA 1
ATOM 8454 C C . GLY A 1 1089 ? -1.402 -42.940 -7.913 1.00 94.69 1089 GLY A C 1
ATOM 8455 O O . GLY A 1 1089 ? -0.358 -42.539 -7.410 1.00 94.69 1089 GLY A O 1
ATOM 8456 N N . SER A 1 1090 ? -1.403 -43.572 -9.091 1.00 92.81 1090 SER A N 1
ATOM 8457 C CA . SER A 1 1090 ? -0.184 -43.771 -9.888 1.00 92.81 1090 SER A CA 1
ATOM 8458 C C . SER A 1 1090 ? 0.152 -42.613 -10.839 1.00 92.81 1090 SER A C 1
ATOM 8460 O O . SER A 1 1090 ? 1.120 -42.724 -11.596 1.00 92.81 1090 SER A O 1
ATOM 8462 N N . THR A 1 1091 ? -0.645 -41.539 -10.865 1.00 93.00 1091 THR A N 1
ATOM 8463 C CA . THR A 1 1091 ? -0.265 -40.282 -11.532 1.00 93.00 1091 THR A CA 1
ATOM 8464 C C . THR A 1 1091 ? 0.827 -39.576 -10.721 1.00 93.00 1091 THR A C 1
ATOM 8466 O O . THR A 1 1091 ? 1.001 -39.853 -9.537 1.00 93.00 1091 THR A O 1
ATOM 8469 N N . ALA A 1 1092 ? 1.579 -38.649 -11.325 1.00 93.06 1092 ALA A N 1
ATOM 8470 C CA . ALA A 1 1092 ? 2.599 -37.900 -10.581 1.00 93.06 1092 ALA A CA 1
ATOM 8471 C C . ALA A 1 1092 ? 1.985 -37.079 -9.429 1.00 93.06 1092 ALA A C 1
ATOM 8473 O O . ALA A 1 1092 ? 2.524 -37.078 -8.328 1.00 93.06 1092 ALA A O 1
ATOM 8474 N N . VAL A 1 1093 ? 0.839 -36.431 -9.669 1.00 95.62 1093 VAL A N 1
ATOM 8475 C CA . VAL A 1 1093 ? 0.113 -35.653 -8.651 1.00 95.62 1093 VAL A CA 1
ATOM 8476 C C . VAL A 1 1093 ? -0.460 -36.574 -7.572 1.00 95.62 1093 VAL A C 1
ATOM 8478 O O . VAL A 1 1093 ? -0.257 -36.320 -6.390 1.00 95.62 1093 VAL A O 1
ATOM 8481 N N . GLY A 1 1094 ? -1.108 -37.678 -7.960 1.00 96.19 1094 GLY A N 1
ATOM 8482 C CA . GLY A 1 1094 ? -1.672 -38.655 -7.025 1.00 96.19 1094 GLY A CA 1
ATOM 8483 C C . GLY A 1 1094 ? -0.610 -39.297 -6.135 1.00 96.19 1094 GLY A C 1
ATOM 8484 O O . GLY A 1 1094 ? -0.812 -39.425 -4.933 1.00 96.19 1094 GLY A O 1
ATOM 8485 N N . TYR A 1 1095 ? 0.560 -39.606 -6.696 1.00 96.81 1095 TYR A N 1
ATOM 8486 C CA . TYR A 1 1095 ? 1.681 -40.177 -5.952 1.00 96.81 1095 TYR A CA 1
ATOM 8487 C C . TYR A 1 1095 ? 2.212 -39.229 -4.867 1.00 96.81 1095 TYR A C 1
ATOM 8489 O O . TYR A 1 1095 ? 2.547 -39.684 -3.774 1.00 96.81 1095 TYR A O 1
ATOM 8497 N N . PHE A 1 1096 ? 2.269 -37.917 -5.127 1.00 97.56 1096 PHE A N 1
ATOM 8498 C CA . PHE A 1 1096 ? 2.611 -36.932 -4.094 1.00 97.56 1096 PHE A CA 1
ATOM 8499 C C . PHE A 1 1096 ? 1.468 -36.708 -3.105 1.00 97.56 1096 PHE A C 1
ATOM 8501 O O . PHE A 1 1096 ? 1.729 -36.607 -1.911 1.00 97.56 1096 PHE A O 1
ATOM 8508 N N . ALA A 1 1097 ? 0.216 -36.685 -3.565 1.00 97.69 1097 ALA A N 1
ATOM 8509 C CA . ALA A 1 1097 ? -0.943 -36.513 -2.693 1.00 97.69 1097 ALA A CA 1
ATOM 8510 C C . ALA A 1 1097 ? -1.050 -37.628 -1.639 1.00 97.69 1097 ALA A C 1
ATOM 8512 O O . ALA A 1 1097 ? -1.310 -37.323 -0.481 1.00 97.69 1097 ALA A O 1
ATOM 8513 N N . ILE A 1 1098 ? -0.770 -38.889 -2.002 1.00 98.12 1098 ILE A N 1
ATOM 8514 C CA . ILE A 1 1098 ? -0.747 -40.021 -1.056 1.00 98.12 1098 ILE A CA 1
ATOM 8515 C C . ILE A 1 1098 ? 0.307 -39.793 0.034 1.00 98.12 1098 ILE A C 1
ATOM 8517 O O . ILE A 1 1098 ? 0.011 -39.898 1.222 1.00 98.12 1098 ILE A O 1
ATOM 8521 N N . GLN A 1 1099 ? 1.535 -39.452 -0.365 1.00 97.31 1099 GLN A N 1
ATOM 8522 C CA . GLN A 1 1099 ? 2.641 -39.271 0.578 1.00 97.31 1099 GLN A CA 1
ATOM 8523 C C . GLN A 1 1099 ? 2.404 -38.074 1.507 1.00 97.31 1099 GLN A C 1
ATOM 8525 O O . GLN A 1 1099 ? 2.626 -38.172 2.710 1.00 97.31 1099 GLN A O 1
ATOM 8530 N N . LEU A 1 1100 ? 1.914 -36.956 0.963 1.00 95.62 1100 LEU A N 1
ATOM 8531 C CA . LEU A 1 1100 ? 1.589 -35.757 1.738 1.00 95.62 1100 LEU A CA 1
ATOM 8532 C C . LEU A 1 1100 ? 0.435 -36.013 2.713 1.00 95.62 1100 LEU A C 1
ATOM 8534 O O . LEU A 1 1100 ? 0.525 -35.615 3.869 1.00 95.62 1100 LEU A O 1
ATOM 8538 N N . ALA A 1 1101 ? -0.613 -36.721 2.287 1.00 93.88 1101 ALA A N 1
ATOM 8539 C CA . ALA A 1 1101 ? -1.711 -37.112 3.166 1.00 93.88 1101 ALA A CA 1
ATOM 8540 C C . ALA A 1 1101 ? -1.218 -37.990 4.332 1.00 93.88 1101 ALA A C 1
ATOM 8542 O O . ALA A 1 1101 ? -1.525 -37.701 5.489 1.00 93.88 1101 ALA A O 1
ATOM 8543 N N . LYS A 1 1102 ? -0.355 -38.975 4.053 1.00 92.44 1102 LYS A N 1
ATOM 8544 C CA . LYS A 1 1102 ? 0.269 -39.815 5.085 1.00 92.44 1102 LYS A CA 1
ATOM 8545 C C . LYS A 1 1102 ? 1.132 -39.019 6.069 1.00 92.44 1102 LYS A C 1
ATOM 8547 O O . LYS A 1 1102 ? 1.054 -39.264 7.269 1.00 92.44 1102 LYS A O 1
ATOM 8552 N N . LEU A 1 1103 ? 1.920 -38.046 5.597 1.00 91.44 1103 LEU A N 1
ATOM 8553 C CA . LEU A 1 1103 ? 2.715 -37.160 6.469 1.00 91.44 1103 LEU A CA 1
ATOM 8554 C C . LEU A 1 1103 ? 1.848 -36.338 7.435 1.00 91.44 1103 LEU A C 1
ATOM 8556 O O . LEU A 1 1103 ? 2.332 -35.915 8.484 1.00 91.44 1103 LEU A O 1
ATOM 8560 N N . HIS A 1 1104 ? 0.574 -36.145 7.097 1.00 90.12 1104 HIS A N 1
ATOM 8561 C CA . HIS A 1 1104 ? -0.414 -35.442 7.907 1.00 90.12 1104 HIS A CA 1
ATOM 8562 C C . HIS A 1 1104 ? -1.433 -36.380 8.573 1.00 90.12 1104 HIS A C 1
ATOM 8564 O O . HIS A 1 1104 ? -2.468 -35.914 9.039 1.00 90.12 1104 HIS A O 1
ATOM 8570 N N . ASN A 1 1105 ? -1.122 -37.680 8.678 1.00 89.56 1105 ASN A N 1
ATOM 8571 C CA . ASN A 1 1105 ? -1.946 -38.699 9.343 1.00 89.56 1105 ASN A CA 1
ATOM 8572 C C . ASN A 1 1105 ? -3.385 -38.805 8.795 1.00 89.56 1105 ASN A C 1
ATOM 8574 O O . ASN A 1 1105 ? -4.323 -39.078 9.544 1.00 89.56 1105 ASN A O 1
ATOM 8578 N N . ILE A 1 1106 ? -3.562 -38.582 7.493 1.00 91.25 1106 ILE A N 1
ATOM 8579 C CA . ILE A 1 1106 ? -4.836 -38.764 6.788 1.00 91.25 1106 ILE A CA 1
ATOM 8580 C C . ILE A 1 1106 ? -4.866 -40.193 6.233 1.00 91.25 1106 ILE A C 1
ATOM 8582 O O . ILE A 1 1106 ? -3.919 -40.598 5.564 1.00 91.25 1106 ILE A O 1
ATOM 8586 N N . GLU A 1 1107 ? -5.945 -40.939 6.483 1.00 92.88 1107 GLU A N 1
ATOM 8587 C CA . GLU A 1 1107 ? -6.131 -42.291 5.935 1.00 92.88 1107 GLU A CA 1
ATOM 8588 C C . GLU A 1 1107 ? -6.475 -42.211 4.441 1.00 92.88 1107 GLU A C 1
ATOM 8590 O O . GLU A 1 1107 ? -7.405 -41.500 4.044 1.00 92.88 1107 GLU A O 1
ATOM 8595 N N . VAL A 1 1108 ? -5.742 -42.940 3.599 1.00 96.38 1108 VAL A N 1
ATOM 8596 C CA . VAL A 1 1108 ? -5.836 -42.824 2.144 1.00 96.38 1108 VAL A CA 1
ATOM 8597 C C . VAL A 1 1108 ? -6.334 -44.114 1.501 1.00 96.38 1108 VAL A C 1
ATOM 8599 O O . VAL A 1 1108 ? -5.687 -45.163 1.539 1.00 96.38 1108 VAL A O 1
ATOM 8602 N N . ALA A 1 1109 ? -7.443 -43.996 0.770 1.00 97.62 1109 ALA A N 1
ATOM 8603 C CA . ALA A 1 1109 ? -7.773 -44.926 -0.303 1.00 97.62 1109 ALA A CA 1
ATOM 8604 C C . ALA A 1 1109 ? -7.321 -44.359 -1.648 1.00 97.62 1109 ALA A C 1
ATOM 8606 O O . ALA A 1 1109 ? -7.407 -43.157 -1.904 1.00 97.62 1109 ALA A O 1
ATOM 8607 N N . THR A 1 1110 ? -6.880 -45.221 -2.559 1.00 98.06 1110 THR A N 1
ATOM 8608 C CA . THR A 1 1110 ? -6.536 -44.794 -3.914 1.00 98.06 1110 THR A CA 1
ATOM 8609 C C . THR A 1 1110 ? -6.890 -45.820 -4.977 1.00 98.06 1110 THR A C 1
ATOM 8611 O O . THR A 1 1110 ? -7.054 -47.009 -4.701 1.00 98.06 1110 THR A O 1
ATOM 8614 N N . THR A 1 1111 ? -6.984 -45.351 -6.220 1.00 97.38 1111 THR A N 1
ATOM 8615 C CA . THR A 1 1111 ? -7.208 -46.200 -7.387 1.00 97.38 1111 THR A CA 1
ATOM 8616 C C . THR A 1 1111 ? -6.032 -46.154 -8.356 1.00 97.38 1111 THR A C 1
ATOM 8618 O O . THR A 1 1111 ? -5.490 -45.090 -8.668 1.00 97.38 1111 THR A O 1
ATOM 8621 N N . CYS A 1 1112 ? -5.611 -47.312 -8.858 1.00 94.69 1112 CYS A N 1
ATOM 8622 C CA . CYS A 1 1112 ? -4.626 -47.428 -9.936 1.00 94.69 1112 CYS A CA 1
ATOM 8623 C C . CYS A 1 1112 ? -4.742 -48.804 -10.614 1.00 94.69 1112 CYS A C 1
ATOM 8625 O O . CYS A 1 1112 ? -5.598 -49.597 -10.254 1.00 94.69 1112 CYS A O 1
ATOM 8627 N N . ARG A 1 1113 ? -3.913 -49.112 -11.621 1.00 92.56 1113 ARG A N 1
ATOM 8628 C CA . ARG A 1 1113 ? -3.870 -50.484 -12.169 1.00 92.56 1113 ARG A CA 1
ATOM 8629 C C . ARG A 1 1113 ? -3.142 -51.423 -11.195 1.00 92.56 1113 ARG A C 1
ATOM 8631 O O . ARG A 1 1113 ? -2.156 -50.968 -10.609 1.00 92.56 1113 ARG A O 1
ATOM 8638 N N . PRO A 1 1114 ? -3.479 -52.728 -11.136 1.00 94.50 1114 PRO A N 1
ATOM 8639 C CA . PRO A 1 1114 ? -2.863 -53.702 -10.226 1.00 94.50 1114 PRO A CA 1
ATOM 8640 C C . PRO A 1 1114 ? -1.331 -53.691 -10.217 1.00 94.50 1114 PRO A C 1
ATOM 8642 O O . PRO A 1 1114 ? -0.709 -53.729 -9.162 1.00 94.50 1114 PRO A O 1
ATOM 8645 N N . ARG A 1 1115 ? -0.704 -53.514 -11.389 1.00 93.25 1115 ARG A N 1
ATOM 8646 C CA . ARG A 1 1115 ? 0.762 -53.414 -11.527 1.00 93.25 1115 ARG A CA 1
ATOM 8647 C C . ARG A 1 1115 ? 1.421 -52.283 -10.719 1.00 93.25 1115 ARG A C 1
ATOM 8649 O O . ARG A 1 1115 ? 2.629 -52.314 -10.534 1.00 93.25 1115 ARG A O 1
ATOM 8656 N N . ASN A 1 1116 ? 0.660 -51.271 -10.296 1.00 94.69 1116 ASN A N 1
ATOM 8657 C CA . ASN A 1 1116 ? 1.147 -50.132 -9.515 1.00 94.69 1116 ASN A CA 1
ATOM 8658 C C . ASN A 1 1116 ? 0.740 -50.212 -8.032 1.00 94.69 1116 ASN A C 1
ATOM 8660 O O . ASN A 1 1116 ? 1.053 -49.281 -7.291 1.00 94.69 1116 ASN A O 1
ATOM 8664 N N . PHE A 1 1117 ? 0.049 -51.273 -7.593 1.00 96.31 1117 PHE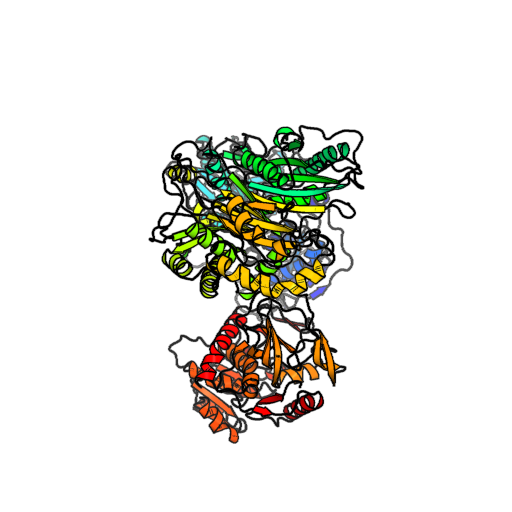 A N 1
ATOM 8665 C CA . PHE A 1 1117 ? -0.477 -51.371 -6.227 1.00 96.31 1117 PHE A CA 1
ATOM 8666 C C . PHE A 1 1117 ? 0.626 -51.267 -5.179 1.00 96.31 1117 PHE A C 1
ATOM 8668 O O . PHE A 1 1117 ? 0.539 -50.442 -4.274 1.00 96.31 1117 PHE A O 1
ATOM 8675 N N . ASP A 1 1118 ? 1.698 -52.040 -5.335 1.00 94.56 1118 ASP A N 1
ATOM 8676 C CA . ASP A 1 1118 ? 2.797 -52.043 -4.366 1.00 94.56 1118 ASP A CA 1
ATOM 8677 C C . ASP A 1 1118 ? 3.477 -50.677 -4.278 1.00 94.56 1118 ASP A C 1
ATOM 8679 O O . ASP A 1 1118 ? 3.794 -50.209 -3.188 1.00 94.56 1118 ASP A O 1
ATOM 8683 N N . LYS A 1 1119 ? 3.601 -49.981 -5.414 1.00 92.75 1119 LYS A N 1
ATOM 8684 C CA . LYS A 1 1119 ? 4.157 -48.628 -5.471 1.00 92.75 1119 LYS A CA 1
ATOM 8685 C C . LYS A 1 1119 ? 3.319 -47.624 -4.674 1.00 92.75 1119 LYS A C 1
ATOM 8687 O O . LYS A 1 1119 ? 3.879 -46.827 -3.928 1.00 92.75 1119 LYS A O 1
ATOM 8692 N N . VAL A 1 1120 ? 1.993 -47.635 -4.820 1.00 95.69 1120 VAL A N 1
ATOM 8693 C CA . VAL A 1 1120 ? 1.132 -46.685 -4.090 1.00 95.69 1120 VAL A CA 1
ATOM 8694 C C . VAL A 1 1120 ? 0.960 -47.061 -2.612 1.00 95.69 1120 VAL A C 1
ATOM 8696 O O . VAL A 1 1120 ? 0.834 -46.166 -1.782 1.00 95.69 1120 VAL A O 1
ATOM 8699 N N . ARG A 1 1121 ? 1.060 -48.351 -2.251 1.00 96.56 1121 ARG A N 1
ATOM 8700 C CA . ARG A 1 1121 ? 1.142 -48.781 -0.840 1.00 96.56 1121 ARG A CA 1
ATOM 8701 C C . ARG A 1 1121 ? 2.430 -48.311 -0.179 1.00 96.56 1121 ARG A C 1
ATOM 8703 O O . ARG A 1 1121 ? 2.395 -47.775 0.923 1.00 96.56 1121 ARG A O 1
ATOM 8710 N N . GLN A 1 1122 ? 3.563 -48.453 -0.867 1.00 93.69 1122 GLN A N 1
ATOM 8711 C CA . GLN A 1 1122 ? 4.850 -47.938 -0.388 1.00 93.69 1122 GLN A CA 1
ATOM 8712 C C . GLN A 1 1122 ? 4.815 -46.418 -0.185 1.00 93.69 1122 GLN A C 1
ATOM 8714 O O . GLN A 1 1122 ? 5.355 -45.925 0.803 1.00 93.69 1122 GLN A O 1
ATOM 8719 N N . ALA A 1 1123 ? 4.120 -45.690 -1.065 1.00 93.50 1123 ALA A N 1
ATOM 8720 C CA . ALA A 1 1123 ? 3.898 -44.252 -0.927 1.00 93.50 1123 ALA A CA 1
ATOM 8721 C C . ALA A 1 1123 ? 3.021 -43.877 0.276 1.00 93.50 1123 ALA A C 1
ATOM 8723 O O . ALA A 1 1123 ? 3.124 -42.763 0.780 1.00 93.50 1123 ALA A O 1
ATOM 8724 N N . GLY A 1 1124 ? 2.180 -44.796 0.754 1.00 95.12 1124 GLY A N 1
ATOM 8725 C CA . GLY A 1 1124 ? 1.389 -44.582 1.956 1.00 95.12 1124 GLY A CA 1
ATOM 8726 C C . GLY A 1 1124 ? -0.089 -44.896 1.867 1.00 95.12 1124 GLY A C 1
ATOM 8727 O O . GLY A 1 1124 ? -0.755 -44.673 2.859 1.00 95.12 1124 GLY A O 1
ATOM 8728 N N . ALA A 1 1125 ? -0.606 -45.393 0.743 1.00 96.88 1125 ALA A N 1
ATOM 8729 C CA . ALA A 1 1125 ? -2.020 -45.737 0.658 1.00 96.88 1125 ALA A CA 1
ATOM 8730 C C . ALA A 1 1125 ? -2.327 -47.007 1.465 1.00 96.88 1125 ALA A C 1
ATOM 8732 O O . ALA A 1 1125 ? -1.748 -48.066 1.205 1.00 96.88 1125 ALA A O 1
ATOM 8733 N N . GLU A 1 1126 ? -3.268 -46.908 2.399 1.00 96.38 1126 GLU A N 1
ATOM 8734 C CA . GLU A 1 1126 ? -3.771 -48.026 3.194 1.00 96.38 1126 GLU A CA 1
ATOM 8735 C C . GLU A 1 1126 ? -4.666 -48.942 2.354 1.00 96.38 1126 GLU A C 1
ATOM 8737 O O . GLU A 1 1126 ? -4.540 -50.168 2.407 1.00 96.38 1126 GLU A O 1
ATOM 8742 N N . HIS A 1 1127 ? -5.517 -48.346 1.513 1.00 97.19 1127 HIS A N 1
ATOM 8743 C CA . HIS A 1 1127 ? -6.466 -49.073 0.671 1.00 97.19 1127 HIS A CA 1
ATOM 8744 C C . HIS A 1 1127 ? -6.199 -48.799 -0.807 1.00 97.19 1127 HIS A C 1
ATOM 8746 O O . HIS A 1 1127 ? -6.088 -47.650 -1.237 1.00 97.19 1127 HIS A O 1
ATOM 8752 N N . VAL A 1 1128 ? -6.099 -49.856 -1.616 1.00 97.81 1128 VAL A N 1
ATOM 8753 C CA . VAL A 1 1128 ? -5.765 -49.735 -3.042 1.00 97.81 1128 VAL A CA 1
ATOM 8754 C C . VAL A 1 1128 ? -6.696 -50.592 -3.880 1.00 97.81 1128 VAL A C 1
ATOM 8756 O O . VAL A 1 1128 ? -6.789 -51.800 -3.657 1.00 97.81 1128 VAL A O 1
ATOM 8759 N N . PHE A 1 1129 ? -7.337 -49.967 -4.866 1.00 97.69 1129 PHE A N 1
ATOM 8760 C CA . PHE A 1 1129 ? -8.339 -50.600 -5.719 1.00 97.69 1129 PHE A CA 1
ATOM 8761 C C . PHE A 1 1129 ? -8.003 -50.460 -7.207 1.00 97.69 1129 PHE A C 1
ATOM 8763 O O . PHE A 1 1129 ? -7.354 -49.497 -7.628 1.00 97.69 1129 PHE A O 1
ATOM 8770 N N . ASP A 1 1130 ? -8.467 -51.419 -8.012 1.00 96.19 1130 ASP A N 1
ATOM 8771 C CA . ASP A 1 1130 ? -8.415 -51.305 -9.468 1.00 96.19 1130 ASP A CA 1
ATOM 8772 C C . ASP A 1 1130 ? -9.576 -50.428 -9.928 1.00 96.19 1130 ASP A C 1
ATOM 8774 O O . ASP A 1 1130 ? -10.732 -50.742 -9.664 1.00 96.19 1130 ASP A O 1
ATOM 8778 N N . TYR A 1 1131 ? -9.284 -49.329 -10.623 1.00 92.44 1131 TYR A N 1
ATOM 8779 C CA . TYR A 1 1131 ? -10.336 -48.461 -11.159 1.00 92.44 1131 TYR A CA 1
ATOM 8780 C C . TYR A 1 1131 ? -11.171 -49.123 -12.268 1.00 92.44 1131 TYR A C 1
ATOM 8782 O O . TYR A 1 1131 ? -12.177 -48.547 -12.663 1.00 92.44 1131 TYR A O 1
ATOM 8790 N N . ASN A 1 1132 ? -10.752 -50.280 -12.801 1.00 91.38 1132 ASN A N 1
ATOM 8791 C CA . ASN A 1 1132 ? -11.526 -51.054 -13.782 1.00 91.38 1132 ASN A CA 1
ATOM 8792 C C . ASN A 1 1132 ? -12.457 -52.094 -13.138 1.00 91.38 1132 ASN A C 1
ATOM 8794 O O . ASN A 1 1132 ? -13.175 -52.783 -13.855 1.00 91.38 1132 ASN A O 1
ATOM 8798 N N . ASP A 1 1133 ? -12.415 -52.254 -11.816 1.00 94.00 1133 ASP A N 1
ATOM 8799 C CA . ASP A 1 1133 ? -13.311 -53.154 -11.094 1.00 94.00 1133 ASP A CA 1
ATOM 8800 C C . ASP A 1 1133 ? -14.723 -52.549 -11.069 1.00 94.00 1133 ASP A C 1
ATOM 8802 O O . ASP A 1 1133 ? -14.913 -51.432 -10.587 1.00 94.00 1133 ASP A O 1
ATOM 8806 N N . GLU A 1 1134 ? -15.723 -53.268 -11.585 1.00 91.06 1134 GLU A N 1
ATOM 8807 C CA . GLU A 1 1134 ? -17.115 -52.788 -11.633 1.00 91.06 1134 GLU A CA 1
ATOM 8808 C C . GLU A 1 1134 ? -17.683 -52.501 -10.230 1.00 91.06 1134 GLU A C 1
ATOM 8810 O O . GLU A 1 1134 ? -18.567 -51.660 -10.066 1.00 91.06 1134 GLU A O 1
ATOM 8815 N N . GLU A 1 1135 ? -17.127 -53.138 -9.196 1.00 93.25 1135 GLU A N 1
ATOM 8816 C CA . GLU A 1 1135 ? -17.497 -52.946 -7.794 1.00 93.25 1135 GLU A CA 1
ATOM 8817 C C . GLU A 1 1135 ? -16.555 -51.976 -7.054 1.00 93.25 1135 GLU A C 1
ATOM 8819 O O . GLU A 1 1135 ? -16.588 -51.888 -5.825 1.00 93.25 1135 GLU A O 1
ATOM 8824 N N . VAL A 1 1136 ? -15.696 -51.229 -7.759 1.00 95.75 1136 VAL A N 1
ATOM 8825 C CA . VAL A 1 1136 ? -14.692 -50.350 -7.129 1.00 95.75 1136 VAL A CA 1
ATOM 8826 C C . VAL A 1 1136 ? -15.313 -49.368 -6.129 1.00 95.75 1136 VAL A C 1
ATOM 8828 O O . VAL A 1 1136 ? -14.790 -49.184 -5.031 1.00 95.75 1136 VAL A O 1
ATOM 8831 N N . VAL A 1 1137 ? -16.468 -48.782 -6.457 1.00 95.12 1137 VAL A N 1
ATOM 8832 C CA . VAL A 1 1137 ? -17.156 -47.805 -5.598 1.00 95.12 1137 VAL A CA 1
ATOM 8833 C C . VAL A 1 1137 ? -17.678 -48.451 -4.312 1.00 95.12 1137 VAL A C 1
ATOM 8835 O O . VAL A 1 1137 ? -17.509 -47.886 -3.229 1.00 95.12 1137 VAL A O 1
ATOM 8838 N N . SER A 1 1138 ? -18.293 -49.636 -4.396 1.00 93.31 1138 SER A N 1
ATOM 8839 C CA . SER A 1 1138 ? -18.812 -50.334 -3.211 1.00 93.31 1138 SER A CA 1
ATOM 8840 C C . SER A 1 1138 ? -17.675 -50.827 -2.311 1.00 93.31 1138 SER A C 1
ATOM 8842 O O . SER A 1 1138 ? -17.773 -50.723 -1.085 1.00 93.31 1138 SER A O 1
ATOM 8844 N N . LYS A 1 1139 ? -16.562 -51.277 -2.904 1.00 96.19 1139 LYS A N 1
ATOM 8845 C CA . LYS A 1 1139 ? -15.341 -51.672 -2.186 1.00 96.19 1139 LYS A CA 1
ATOM 8846 C C . LYS A 1 1139 ? -14.691 -50.491 -1.462 1.00 96.19 1139 LYS A C 1
ATOM 8848 O O . LYS A 1 1139 ? -14.360 -50.626 -0.286 1.00 96.19 1139 LYS A O 1
ATOM 8853 N N . ILE A 1 1140 ? -14.595 -49.322 -2.105 1.00 96.31 1140 ILE A N 1
ATOM 8854 C CA . ILE A 1 1140 ? -14.091 -48.097 -1.460 1.00 96.31 1140 ILE A CA 1
ATOM 8855 C C . ILE A 1 1140 ? -14.995 -47.680 -0.296 1.00 96.31 1140 ILE A C 1
ATOM 8857 O O . ILE A 1 1140 ? -14.487 -47.438 0.793 1.00 96.31 1140 ILE A O 1
ATOM 8861 N N . ARG A 1 1141 ? -16.322 -47.648 -0.482 1.00 94.38 1141 ARG A N 1
ATOM 8862 C CA . ARG A 1 1141 ? -17.275 -47.311 0.596 1.00 94.38 1141 ARG A CA 1
ATOM 8863 C C . ARG A 1 1141 ? -17.197 -48.273 1.779 1.00 94.38 1141 ARG A C 1
ATOM 8865 O O . ARG A 1 1141 ? -17.401 -47.862 2.914 1.00 94.38 1141 ARG A O 1
ATOM 8872 N N . SER A 1 1142 ? -16.911 -49.546 1.516 1.00 93.31 1142 SER A N 1
ATOM 8873 C CA . SER A 1 1142 ? -16.744 -50.550 2.570 1.00 93.31 1142 SER A CA 1
ATOM 8874 C C . SER A 1 1142 ? -15.456 -50.332 3.366 1.00 93.31 1142 SER A C 1
ATOM 8876 O O . SER A 1 1142 ? -15.452 -50.527 4.577 1.00 93.31 1142 SER A O 1
ATOM 8878 N N . ALA A 1 1143 ? -14.376 -49.916 2.699 1.00 93.56 1143 ALA A N 1
ATOM 8879 C CA . ALA A 1 1143 ? -13.103 -49.613 3.348 1.00 93.56 1143 ALA A CA 1
ATOM 8880 C C . ALA A 1 1143 ? -13.122 -48.269 4.094 1.00 93.56 1143 ALA A C 1
ATOM 8882 O O . ALA A 1 1143 ? -12.598 -48.180 5.198 1.00 93.56 1143 ALA A O 1
ATOM 8883 N N . LEU A 1 1144 ? -13.760 -47.245 3.516 1.00 92.88 1144 LEU A N 1
ATOM 8884 C CA . LEU A 1 1144 ? -13.883 -45.898 4.074 1.00 92.88 1144 LEU A CA 1
ATOM 8885 C C . LEU A 1 1144 ? -15.367 -45.501 4.216 1.00 92.88 1144 LEU A C 1
ATOM 8887 O O . LEU A 1 1144 ? -15.881 -44.711 3.419 1.00 92.88 1144 LEU A O 1
ATOM 8891 N N . PRO A 1 1145 ? -16.080 -46.005 5.241 1.00 88.88 1145 PRO A N 1
ATOM 8892 C CA . PRO A 1 1145 ? -17.520 -45.782 5.397 1.00 88.88 1145 PRO A CA 1
ATOM 8893 C C . PRO A 1 1145 ? -17.901 -44.330 5.711 1.00 88.88 1145 PRO A C 1
ATOM 8895 O O . PRO A 1 1145 ? -19.064 -43.968 5.548 1.00 88.88 1145 PRO A O 1
ATOM 8898 N N . ASN A 1 1146 ? -16.945 -43.484 6.106 1.00 88.31 1146 ASN A N 1
ATOM 8899 C CA . ASN A 1 1146 ? -17.155 -42.071 6.449 1.00 88.31 1146 ASN A CA 1
ATOM 8900 C C . ASN A 1 1146 ? -16.449 -41.103 5.477 1.00 88.31 1146 ASN A C 1
ATOM 8902 O O . ASN A 1 1146 ? -16.079 -39.996 5.865 1.00 88.31 1146 ASN A O 1
ATOM 8906 N N . LEU A 1 1147 ? -16.219 -41.520 4.228 1.00 93.06 1147 LEU A N 1
ATOM 8907 C CA . LEU A 1 1147 ? -15.501 -40.717 3.238 1.00 93.06 1147 LEU A CA 1
ATOM 8908 C C . LEU A 1 1147 ? -16.258 -39.425 2.883 1.00 93.06 1147 LEU A C 1
ATOM 8910 O O . LEU A 1 1147 ? -17.401 -39.478 2.424 1.00 93.06 1147 LEU A O 1
ATOM 8914 N N . GLN A 1 1148 ? -15.582 -38.280 3.034 1.00 91.75 1148 GLN A N 1
ATOM 8915 C CA . GLN A 1 1148 ? -16.097 -36.939 2.697 1.00 91.75 1148 GLN A CA 1
ATOM 8916 C C . GLN A 1 1148 ? -15.293 -36.215 1.610 1.00 91.75 1148 GLN A C 1
ATOM 8918 O O . GLN A 1 1148 ? -15.834 -35.335 0.944 1.00 91.75 1148 GLN A O 1
ATOM 8923 N N . HIS A 1 1149 ? -14.016 -36.563 1.426 1.00 95.00 1149 HIS A N 1
ATOM 8924 C CA . HIS A 1 1149 ? -13.098 -35.820 0.561 1.00 95.00 1149 HIS A CA 1
ATOM 8925 C C . HIS A 1 1149 ? -12.544 -36.711 -0.546 1.00 95.00 1149 HIS A C 1
ATOM 8927 O O . HIS A 1 1149 ? -12.042 -37.809 -0.293 1.00 95.00 1149 HIS A O 1
ATOM 8933 N N . VAL A 1 1150 ? -12.600 -36.214 -1.779 1.00 96.44 1150 VAL A N 1
ATOM 8934 C CA . VAL A 1 1150 ? -12.087 -36.894 -2.969 1.00 96.44 1150 VAL A CA 1
ATOM 8935 C C . VAL A 1 1150 ? -11.163 -35.953 -3.735 1.00 96.44 1150 VAL A C 1
ATOM 8937 O O . VAL A 1 1150 ? -11.513 -34.807 -3.999 1.00 96.44 1150 VAL A O 1
ATOM 8940 N N . PHE A 1 1151 ? -9.997 -36.444 -4.148 1.00 97.75 1151 PHE A N 1
ATOM 8941 C CA . PHE A 1 1151 ? -9.113 -35.751 -5.078 1.00 97.75 1151 PHE A CA 1
ATOM 8942 C C . PHE A 1 1151 ? -8.973 -36.549 -6.378 1.00 97.75 1151 PHE A C 1
ATOM 8944 O O . PHE A 1 1151 ? -8.364 -37.621 -6.397 1.00 97.75 1151 PHE A O 1
ATOM 8951 N N . ASP A 1 1152 ? -9.527 -36.030 -7.476 1.00 96.38 1152 ASP A N 1
ATOM 8952 C CA . ASP A 1 1152 ? -9.378 -36.609 -8.811 1.00 96.38 1152 ASP A CA 1
ATOM 8953 C C . ASP A 1 1152 ? -8.150 -36.039 -9.532 1.00 96.38 1152 ASP A C 1
ATOM 8955 O O . ASP A 1 1152 ? -8.115 -34.884 -9.963 1.00 96.38 1152 ASP A O 1
ATOM 8959 N N . THR A 1 1153 ? -7.137 -36.890 -9.694 1.00 94.44 1153 THR A N 1
ATOM 8960 C CA . THR A 1 1153 ? -5.868 -36.542 -10.353 1.00 94.44 1153 THR A CA 1
ATOM 8961 C C . THR A 1 1153 ? -5.811 -36.953 -11.825 1.00 94.44 1153 THR A C 1
ATOM 8963 O O . THR A 1 1153 ? -4.799 -36.727 -12.493 1.00 94.44 1153 THR A O 1
ATOM 8966 N N . VAL A 1 1154 ? -6.885 -37.560 -12.340 1.00 90.19 1154 VAL A N 1
ATOM 8967 C CA . VAL A 1 1154 ? -7.026 -37.974 -13.740 1.00 90.19 1154 VAL A CA 1
ATOM 8968 C C . VAL A 1 1154 ? -7.836 -36.934 -14.507 1.00 90.19 1154 VAL A C 1
ATOM 8970 O O . VAL A 1 1154 ? -7.370 -36.446 -15.540 1.00 90.19 1154 VAL A O 1
ATOM 8973 N N . GLY A 1 1155 ? -9.012 -36.570 -13.984 1.00 83.88 1155 GLY A N 1
ATOM 8974 C CA . GLY A 1 1155 ? -9.852 -35.501 -14.521 1.00 83.88 1155 GLY A CA 1
ATOM 8975 C C . GLY A 1 1155 ? -10.330 -35.739 -15.958 1.00 83.88 1155 GLY A C 1
ATOM 8976 O O . GLY A 1 1155 ? -10.200 -34.852 -16.801 1.00 83.88 1155 GLY A O 1
ATOM 8977 N N . ASN A 1 1156 ? -10.822 -36.945 -16.256 1.00 85.31 1156 ASN A N 1
ATOM 8978 C CA . ASN A 1 1156 ? -11.497 -37.263 -17.517 1.00 85.31 1156 ASN A CA 1
ATOM 8979 C C . ASN A 1 1156 ? -13.029 -37.237 -17.347 1.00 85.31 1156 ASN A C 1
ATOM 8981 O O . ASN A 1 1156 ? -13.525 -37.070 -16.236 1.00 85.31 1156 ASN A O 1
ATOM 8985 N N . GLU A 1 1157 ? -13.771 -37.442 -18.438 1.00 84.12 1157 GLU A N 1
ATOM 8986 C CA . GLU A 1 1157 ? -15.244 -37.342 -18.478 1.00 84.12 1157 GLU A CA 1
ATOM 8987 C C . GLU A 1 1157 ? -15.967 -38.244 -17.460 1.00 84.12 1157 GLU A C 1
ATOM 8989 O O . GLU A 1 1157 ? -17.065 -37.931 -17.018 1.00 84.12 1157 GLU A O 1
ATOM 8994 N N . THR A 1 1158 ? -15.342 -39.350 -17.047 1.00 86.38 1158 THR A N 1
ATOM 8995 C CA . THR A 1 1158 ? -15.948 -40.352 -16.149 1.00 86.38 1158 THR A CA 1
ATOM 8996 C C . THR A 1 1158 ? -15.350 -40.379 -14.743 1.00 86.38 1158 THR A C 1
ATOM 8998 O O . THR A 1 1158 ? -16.002 -40.838 -13.800 1.00 86.38 1158 THR A O 1
ATOM 9001 N N . SER A 1 1159 ? -14.107 -39.921 -14.571 1.00 91.62 1159 SER A N 1
ATOM 9002 C CA . SER A 1 1159 ? -13.342 -40.164 -13.347 1.00 91.62 1159 SER A CA 1
ATOM 9003 C C . SER A 1 1159 ? -13.895 -39.390 -12.162 1.00 91.62 1159 SER A C 1
ATOM 9005 O O . SER A 1 1159 ? -14.084 -39.982 -11.104 1.00 91.62 1159 SER A O 1
ATOM 9007 N N . SER A 1 1160 ? -14.212 -38.104 -12.337 1.00 93.56 1160 SER A N 1
ATOM 9008 C CA . SER A 1 1160 ? -14.688 -37.263 -11.235 1.00 93.56 1160 SER A CA 1
ATOM 9009 C C . SER A 1 1160 ? -16.056 -37.732 -10.731 1.00 93.56 1160 SER A C 1
ATOM 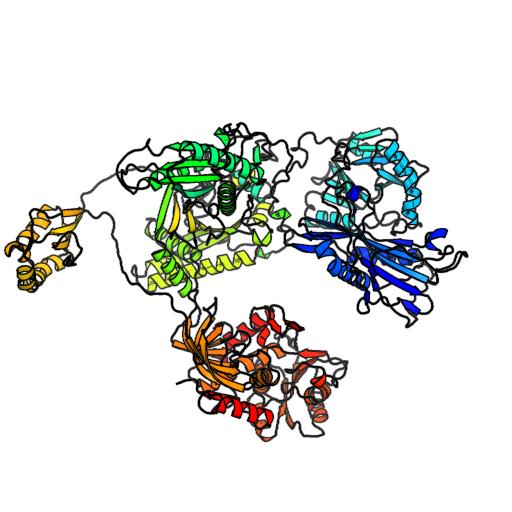9011 O O . SER A 1 1160 ? -16.245 -37.854 -9.526 1.00 93.56 1160 SER A O 1
ATOM 9013 N N . ALA A 1 1161 ? -16.984 -38.083 -11.628 1.00 91.50 1161 ALA A N 1
ATOM 9014 C CA . ALA A 1 1161 ? -18.301 -38.605 -11.253 1.00 91.50 1161 ALA A CA 1
ATOM 9015 C C . ALA A 1 1161 ? -18.214 -39.965 -10.534 1.00 91.50 1161 ALA A C 1
ATOM 9017 O O . ALA A 1 1161 ? -18.839 -40.169 -9.487 1.00 91.50 1161 ALA A O 1
ATOM 9018 N N . THR A 1 1162 ? -17.385 -40.880 -11.047 1.00 94.00 1162 THR A N 1
ATOM 9019 C CA . THR A 1 1162 ? -17.179 -42.202 -10.432 1.00 94.00 1162 THR A CA 1
ATOM 9020 C C . THR A 1 1162 ? -16.508 -42.079 -9.062 1.00 94.00 1162 THR A C 1
ATOM 9022 O O . THR A 1 1162 ? -16.947 -42.703 -8.099 1.00 94.00 1162 THR A O 1
ATOM 9025 N N . ALA A 1 1163 ? -15.484 -41.229 -8.943 1.00 94.12 1163 ALA A N 1
ATOM 9026 C CA . ALA A 1 1163 ? -14.781 -40.988 -7.688 1.00 94.12 1163 ALA A CA 1
ATOM 9027 C C . ALA A 1 1163 ? -15.685 -40.310 -6.644 1.00 94.12 1163 ALA A C 1
ATOM 9029 O O . ALA A 1 1163 ? -15.725 -40.744 -5.496 1.00 94.12 1163 ALA A O 1
ATOM 9030 N N . ALA A 1 1164 ? -16.458 -39.295 -7.046 1.00 93.44 1164 ALA A N 1
ATOM 9031 C CA . ALA A 1 1164 ? -17.438 -38.624 -6.190 1.00 93.44 1164 ALA A CA 1
ATOM 9032 C C . ALA A 1 1164 ? -18.505 -39.590 -5.665 1.00 93.44 1164 ALA A C 1
ATOM 9034 O O . ALA A 1 1164 ? -18.921 -39.488 -4.516 1.00 93.44 1164 ALA A O 1
ATOM 9035 N N . SER A 1 1165 ? -18.902 -40.577 -6.473 1.00 93.00 1165 SER A N 1
ATOM 9036 C CA . SER A 1 1165 ? -19.868 -41.597 -6.061 1.00 93.00 1165 SER A CA 1
ATOM 9037 C C . SER A 1 1165 ? -19.371 -42.454 -4.892 1.00 93.00 1165 SER A C 1
ATOM 9039 O O . SER A 1 1165 ? -20.183 -43.088 -4.230 1.00 93.00 1165 SER A O 1
ATOM 9041 N N . ALA A 1 1166 ? -18.074 -42.474 -4.576 1.00 94.06 1166 ALA A N 1
ATOM 9042 C CA . ALA A 1 1166 ? -17.567 -43.163 -3.391 1.00 94.06 1166 ALA A CA 1
ATOM 9043 C C . ALA A 1 1166 ? -17.844 -42.415 -2.073 1.00 94.06 1166 ALA A C 1
ATOM 9045 O O . ALA A 1 1166 ? -17.779 -43.044 -1.018 1.00 94.06 1166 ALA A O 1
ATOM 9046 N N . ILE A 1 1167 ? -18.195 -41.122 -2.111 1.00 93.62 1167 ILE A N 1
ATOM 9047 C CA . ILE A 1 1167 ? -18.599 -40.359 -0.921 1.00 93.62 1167 ILE A CA 1
ATOM 9048 C C . ILE A 1 1167 ? -19.864 -40.996 -0.333 1.00 93.62 1167 ILE A C 1
ATOM 9050 O O . ILE A 1 1167 ? -20.829 -41.288 -1.047 1.00 93.62 1167 ILE A O 1
ATOM 9054 N N . SER A 1 1168 ? -19.828 -41.270 0.970 1.00 81.19 1168 SER A N 1
ATOM 9055 C CA . SER A 1 1168 ? -20.906 -41.938 1.711 1.00 81.19 1168 SER A CA 1
ATOM 9056 C C . SER A 1 1168 ? -21.717 -40.982 2.586 1.00 81.19 1168 SER A C 1
ATOM 9058 O O . SER A 1 1168 ? -22.781 -41.353 3.079 1.00 81.19 1168 SER A O 1
ATOM 9060 N N . GLN A 1 1169 ? -21.216 -39.765 2.792 1.00 82.62 1169 GLN A N 1
ATOM 9061 C CA . GLN A 1 1169 ? -21.835 -38.743 3.628 1.00 82.62 1169 GLN A CA 1
ATOM 9062 C C . GLN A 1 1169 ? -22.803 -37.867 2.824 1.00 82.62 1169 GLN A C 1
ATOM 9064 O O . GLN A 1 1169 ? -22.685 -37.745 1.607 1.00 82.62 1169 GLN A O 1
ATOM 9069 N N . SER A 1 1170 ? -23.763 -37.240 3.513 1.00 75.69 1170 SER A N 1
ATOM 9070 C CA . SER A 1 1170 ? -24.754 -36.344 2.893 1.00 75.69 1170 SER A CA 1
ATOM 9071 C C . SER A 1 1170 ? -24.139 -35.077 2.295 1.00 75.69 1170 SER A C 1
ATOM 9073 O O . SER A 1 1170 ? -24.736 -34.465 1.414 1.00 75.69 1170 SER A O 1
ATOM 9075 N N . GLU A 1 1171 ? -22.954 -34.699 2.773 1.00 80.75 1171 GLU A N 1
ATOM 9076 C CA . GLU A 1 1171 ? -22.150 -33.586 2.283 1.00 80.75 1171 GLU A CA 1
ATOM 9077 C C . GLU A 1 1171 ? -20.713 -34.069 2.062 1.00 80.75 1171 GLU A C 1
ATOM 9079 O O . GLU A 1 1171 ? -20.179 -34.862 2.844 1.00 80.75 1171 GLU A O 1
ATOM 9084 N N . GLY A 1 1172 ? -20.081 -33.596 0.990 1.00 88.94 1172 GLY A N 1
ATOM 9085 C CA . GLY A 1 1172 ? -18.706 -33.944 0.654 1.00 88.94 1172 GLY A CA 1
ATOM 9086 C C . GLY A 1 1172 ? -18.113 -33.006 -0.389 1.00 88.94 1172 GLY A C 1
ATOM 9087 O O . GLY A 1 1172 ? -18.826 -32.215 -1.012 1.00 88.94 1172 GLY A O 1
ATOM 9088 N N . ALA A 1 1173 ? -16.800 -33.093 -0.575 1.00 93.75 1173 ALA A N 1
ATOM 9089 C CA . ALA A 1 1173 ? -16.055 -32.262 -1.509 1.00 93.75 1173 ALA A CA 1
ATOM 9090 C C . 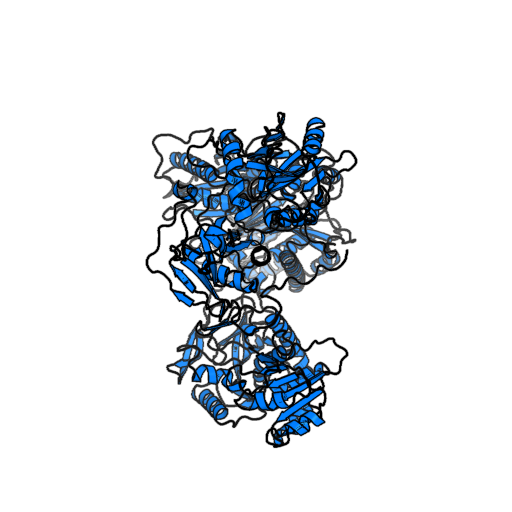ALA A 1 1173 ? -15.202 -33.111 -2.455 1.00 93.75 1173 ALA A C 1
ATOM 9092 O O . ALA A 1 1173 ? -14.515 -34.046 -2.038 1.00 93.75 1173 ALA A O 1
ATOM 9093 N N . LEU A 1 1174 ? -15.219 -32.744 -3.735 1.00 95.25 1174 LEU A N 1
ATOM 9094 C CA . LEU A 1 1174 ? -14.331 -33.270 -4.761 1.00 95.25 1174 LEU A CA 1
ATOM 9095 C C . LEU A 1 1174 ? -13.473 -32.133 -5.315 1.00 95.25 1174 LEU A C 1
ATOM 9097 O O . LEU A 1 1174 ? -14.014 -31.169 -5.845 1.00 95.25 1174 LEU A O 1
ATOM 9101 N N . CYS A 1 1175 ? -12.151 -32.276 -5.257 1.00 96.25 1175 CYS A N 1
ATOM 9102 C CA . CYS A 1 1175 ? -11.215 -31.425 -5.990 1.00 96.25 1175 CYS A CA 1
ATOM 9103 C C . CYS A 1 1175 ? -10.737 -32.156 -7.250 1.00 96.25 1175 CYS A C 1
ATOM 9105 O O . CYS A 1 1175 ? -10.474 -33.359 -7.200 1.00 96.25 1175 CYS A O 1
ATOM 9107 N N . THR A 1 1176 ? -10.606 -31.461 -8.382 1.00 94.81 1176 THR A N 1
ATOM 9108 C CA . THR A 1 1176 ? -10.094 -32.043 -9.635 1.00 94.81 1176 THR A CA 1
ATOM 9109 C C . THR A 1 1176 ? -8.996 -31.193 -10.271 1.00 94.81 1176 THR A C 1
ATOM 9111 O O . THR A 1 1176 ? -9.015 -29.965 -10.214 1.00 94.81 1176 THR A O 1
ATOM 9114 N N . VAL A 1 1177 ? -8.037 -31.849 -10.934 1.00 90.12 1177 VAL A N 1
ATOM 9115 C CA . VAL A 1 1177 ? -7.001 -31.183 -11.752 1.00 90.12 1177 VAL A CA 1
ATOM 9116 C C . VAL A 1 1177 ? -7.518 -30.719 -13.126 1.00 90.12 1177 VAL A C 1
ATOM 9118 O O . VAL A 1 1177 ? -6.777 -30.100 -13.896 1.00 90.12 1177 VAL A O 1
ATOM 9121 N N . ARG A 1 1178 ? -8.772 -31.047 -13.480 1.00 82.12 1178 ARG A N 1
ATOM 9122 C CA . ARG A 1 1178 ? -9.414 -30.679 -14.756 1.00 82.12 1178 ARG A CA 1
ATOM 9123 C C . ARG A 1 1178 ? -10.823 -30.114 -14.549 1.00 82.12 1178 ARG A C 1
ATOM 9125 O O . ARG A 1 1178 ? -11.801 -30.800 -14.859 1.00 82.12 1178 ARG A O 1
ATOM 9132 N N . PRO A 1 1179 ? -10.946 -28.855 -14.100 1.00 65.44 1179 PRO A N 1
ATOM 9133 C CA . PRO A 1 1179 ? -12.239 -28.185 -14.055 1.00 65.44 1179 PRO A CA 1
ATOM 9134 C C . PRO A 1 1179 ? -12.832 -28.046 -15.455 1.00 65.44 1179 PRO A C 1
ATOM 9136 O O . PRO A 1 1179 ? -12.140 -27.705 -16.416 1.00 65.44 1179 PRO A O 1
ATOM 9139 N N . GLY A 1 1180 ? -14.133 -28.278 -15.570 1.00 66.69 1180 GLY A N 1
ATOM 9140 C CA . GLY A 1 1180 ? -14.873 -28.056 -16.802 1.00 66.69 1180 GLY A CA 1
ATOM 9141 C C . GLY A 1 1180 ? -16.123 -28.914 -16.854 1.00 66.69 1180 GLY A C 1
ATOM 9142 O O . GLY A 1 1180 ? -16.105 -30.063 -16.420 1.00 66.69 1180 GLY A O 1
ATOM 9143 N N . LYS A 1 1181 ? -17.197 -28.364 -17.431 1.00 66.62 1181 LYS A N 1
ATOM 9144 C CA . LYS A 1 1181 ? -18.506 -29.029 -17.498 1.00 66.62 1181 LYS A CA 1
ATOM 9145 C C . LYS A 1 1181 ? -18.402 -30.465 -18.030 1.00 66.62 1181 LYS A C 1
ATOM 9147 O O . LYS A 1 1181 ? -18.960 -31.361 -17.421 1.00 66.62 1181 LYS A O 1
ATOM 9152 N N . ALA A 1 1182 ? -17.608 -30.700 -19.075 1.00 71.00 1182 ALA A N 1
ATOM 9153 C CA . ALA A 1 1182 ? -17.421 -32.031 -19.660 1.00 71.00 1182 ALA A CA 1
ATOM 9154 C C . ALA A 1 1182 ? -16.832 -33.088 -18.696 1.00 71.00 1182 ALA A C 1
ATOM 9156 O O . ALA A 1 1182 ? -17.059 -34.270 -18.906 1.00 71.00 1182 ALA A O 1
ATOM 9157 N N . ASN A 1 1183 ? -16.108 -32.686 -17.642 1.00 80.88 1183 ASN A N 1
ATOM 9158 C CA . ASN A 1 1183 ? -15.470 -33.616 -16.700 1.00 80.88 1183 ASN A CA 1
ATOM 9159 C C . ASN A 1 1183 ? -16.227 -33.759 -15.373 1.00 80.88 1183 ASN A C 1
ATOM 9161 O O . ASN A 1 1183 ? -15.978 -34.703 -14.631 1.00 80.88 1183 ASN A O 1
ATOM 9165 N N . THR A 1 1184 ? -17.115 -32.816 -15.037 1.00 87.81 1184 THR A N 1
ATOM 9166 C CA . THR A 1 1184 ? -17.778 -32.765 -13.720 1.00 87.81 1184 THR A CA 1
ATOM 9167 C C . THR A 1 1184 ? -19.304 -32.694 -13.784 1.00 87.81 1184 THR A C 1
ATOM 9169 O O . THR A 1 1184 ? -19.945 -32.695 -12.739 1.00 87.81 1184 THR A O 1
ATOM 9172 N N . GLN A 1 1185 ? -19.907 -32.662 -14.979 1.00 86.75 1185 GLN A N 1
ATOM 9173 C CA . GLN A 1 1185 ? -21.365 -32.574 -15.169 1.00 86.75 1185 GLN A CA 1
ATOM 9174 C C . GLN A 1 1185 ? -22.160 -33.699 -14.494 1.00 86.75 1185 GLN A C 1
ATOM 9176 O O . GLN A 1 1185 ? -23.285 -33.457 -14.069 1.00 86.75 1185 GLN A O 1
ATOM 9181 N N . ASP A 1 1186 ? -21.574 -34.893 -14.388 1.00 88.88 1186 ASP A N 1
ATOM 9182 C CA . ASP A 1 1186 ? -22.226 -36.079 -13.827 1.00 88.88 1186 ASP A CA 1
ATOM 9183 C C . ASP A 1 1186 ? -21.893 -36.281 -12.335 1.00 88.88 1186 ASP A C 1
ATOM 9185 O O . ASP A 1 1186 ? -22.259 -37.292 -11.735 1.00 88.88 1186 ASP A O 1
ATOM 9189 N N . VAL A 1 1187 ? -21.200 -35.320 -11.708 1.00 89.62 1187 VAL A N 1
ATOM 9190 C CA . VAL A 1 1187 ? -20.989 -35.313 -10.255 1.00 89.62 1187 VAL A CA 1
ATOM 9191 C C . VAL A 1 1187 ? -22.310 -34.950 -9.560 1.00 89.62 1187 VAL A C 1
ATOM 9193 O O . VAL A 1 1187 ? -22.937 -33.952 -9.927 1.00 89.62 1187 VAL A O 1
ATOM 9196 N N . PRO A 1 1188 ? -22.748 -35.712 -8.539 1.00 86.69 1188 PRO A N 1
ATOM 9197 C CA . PRO A 1 1188 ? -23.958 -35.392 -7.789 1.00 86.69 1188 PRO A CA 1
ATOM 9198 C C . PRO A 1 1188 ? -23.954 -33.963 -7.226 1.00 86.69 1188 PRO A C 1
ATOM 9200 O O . PRO A 1 1188 ? -22.992 -33.541 -6.594 1.00 86.69 1188 PRO A O 1
ATOM 9203 N N . SER A 1 1189 ? -25.064 -33.236 -7.376 1.00 85.88 1189 SER A N 1
ATOM 9204 C CA . SER A 1 1189 ? -25.158 -31.805 -7.031 1.00 85.88 1189 SER A CA 1
ATOM 9205 C C . SER A 1 1189 ? -24.971 -31.467 -5.546 1.00 85.88 1189 SER A C 1
ATOM 9207 O O . SER A 1 1189 ? -24.779 -30.303 -5.211 1.00 85.88 1189 SER A O 1
ATOM 9209 N N . HIS A 1 1190 ? -25.066 -32.458 -4.655 1.00 85.88 1190 HIS A N 1
ATOM 9210 C CA . HIS A 1 1190 ? -24.810 -32.296 -3.218 1.00 85.88 1190 HIS A CA 1
ATOM 9211 C C . HIS A 1 1190 ? -23.313 -32.363 -2.866 1.00 85.88 1190 HIS A C 1
ATOM 9213 O O . HIS A 1 1190 ? -22.939 -32.098 -1.727 1.00 85.88 1190 HIS A O 1
ATOM 9219 N N . ILE A 1 1191 ? -22.452 -32.711 -3.827 1.00 91.62 1191 ILE A N 1
ATOM 9220 C CA . ILE A 1 1191 ? -21.000 -32.761 -3.654 1.00 91.62 1191 ILE A CA 1
ATOM 9221 C C . ILE A 1 1191 ? -20.413 -31.449 -4.171 1.00 91.62 1191 ILE A C 1
ATOM 9223 O O . ILE A 1 1191 ? -20.602 -31.073 -5.329 1.00 91.62 1191 ILE A O 1
ATOM 9227 N N . LYS A 1 1192 ? -19.671 -30.746 -3.312 1.00 93.31 1192 LYS A N 1
ATOM 9228 C CA . LYS A 1 1192 ? -18.979 -29.509 -3.678 1.00 93.31 1192 LYS A CA 1
ATOM 9229 C C . LYS A 1 1192 ? -17.820 -29.840 -4.616 1.00 93.31 1192 LYS A C 1
ATOM 9231 O O . LYS A 1 1192 ? -16.846 -30.460 -4.198 1.00 93.31 1192 LYS A O 1
ATOM 9236 N N . VAL A 1 1193 ? -17.904 -29.394 -5.865 1.00 92.81 1193 VAL A N 1
ATOM 9237 C CA . VAL A 1 1193 ? -16.806 -29.514 -6.832 1.00 92.81 1193 VAL A CA 1
ATOM 9238 C C . VAL A 1 1193 ? -15.901 -28.288 -6.730 1.00 92.81 1193 VAL A C 1
ATOM 9240 O O . VAL A 1 1193 ? -16.368 -27.158 -6.860 1.00 92.81 1193 VAL A O 1
ATOM 9243 N N . THR A 1 1194 ? -14.611 -28.520 -6.517 1.00 93.75 1194 THR A N 1
ATOM 9244 C CA . THR A 1 1194 ? -13.542 -27.518 -6.553 1.00 93.75 1194 THR A CA 1
ATOM 9245 C C . THR A 1 1194 ? -12.465 -27.929 -7.551 1.00 93.75 1194 THR A C 1
ATOM 9247 O O . THR A 1 1194 ? -12.424 -29.068 -8.031 1.00 93.75 1194 THR A O 1
ATOM 9250 N N . ASP A 1 1195 ? -11.574 -27.004 -7.883 1.00 90.12 1195 ASP A N 1
ATOM 9251 C CA . ASP A 1 1195 ? -10.470 -27.259 -8.793 1.00 90.12 1195 ASP A CA 1
ATOM 9252 C C . ASP A 1 1195 ? -9.170 -26.640 -8.318 1.00 90.12 1195 ASP A C 1
ATOM 9254 O O . ASP A 1 1195 ? -9.151 -25.607 -7.652 1.00 90.12 1195 ASP A O 1
ATOM 9258 N N . VAL A 1 1196 ? -8.074 -27.308 -8.668 1.00 92.69 1196 VAL A N 1
ATOM 9259 C CA . VAL A 1 1196 ? -6.731 -26.836 -8.354 1.00 92.69 1196 VAL A CA 1
ATOM 9260 C C . VAL A 1 1196 ? -6.091 -26.227 -9.594 1.00 92.69 1196 VAL A C 1
ATOM 9262 O O . VAL A 1 1196 ? -5.868 -26.896 -10.607 1.00 92.69 1196 VAL A O 1
ATOM 9265 N N . PHE A 1 1197 ? -5.733 -24.950 -9.493 1.00 91.38 1197 PHE A N 1
ATOM 9266 C CA . PHE A 1 1197 ? -4.986 -24.241 -10.522 1.00 91.38 1197 PHE A CA 1
ATOM 9267 C C . PHE A 1 1197 ? -3.584 -23.894 -10.015 1.00 91.38 1197 PHE A C 1
ATOM 9269 O O . PHE A 1 1197 ? -3.375 -22.863 -9.395 1.00 91.38 1197 PHE A O 1
ATOM 9276 N N . VAL A 1 1198 ? -2.602 -24.762 -10.287 1.00 93.12 1198 VAL A N 1
ATOM 9277 C CA . VAL A 1 1198 ? -1.250 -24.690 -9.690 1.00 93.12 1198 VAL A CA 1
ATOM 9278 C C . VAL A 1 1198 ? -0.516 -23.359 -9.906 1.00 93.12 1198 VAL A C 1
ATOM 9280 O O . VAL A 1 1198 ? 0.351 -23.007 -9.112 1.00 93.12 1198 VAL A O 1
ATOM 9283 N N . PHE A 1 1199 ? -0.851 -22.607 -10.958 1.00 92.88 1199 PHE A N 1
ATOM 9284 C CA . PHE A 1 1199 ? -0.191 -21.337 -11.260 1.00 92.88 1199 PHE A CA 1
ATOM 9285 C C . PHE A 1 1199 ? -0.634 -20.181 -10.351 1.00 92.88 1199 PHE A C 1
ATOM 9287 O O . PHE A 1 1199 ? 0.067 -19.180 -10.306 1.00 92.88 1199 PHE A O 1
ATOM 9294 N N . THR A 1 1200 ? -1.678 -20.337 -9.520 1.00 91.88 1200 THR A N 1
ATOM 9295 C CA . THR A 1 1200 ? -1.949 -19.391 -8.412 1.00 91.88 1200 THR A CA 1
ATOM 9296 C C . THR A 1 1200 ? -0.825 -19.348 -7.367 1.00 91.88 1200 THR A C 1
ATOM 9298 O O . THR A 1 1200 ? -0.813 -18.473 -6.503 1.00 91.88 1200 THR A O 1
ATOM 9301 N N . ALA A 1 1201 ? 0.148 -20.262 -7.460 1.00 93.44 1201 ALA A N 1
ATOM 9302 C CA . ALA A 1 1201 ? 1.388 -20.234 -6.700 1.00 93.44 1201 ALA A CA 1
ATOM 9303 C C . ALA A 1 1201 ? 2.267 -19.010 -6.989 1.00 93.44 1201 ALA A C 1
ATOM 9305 O O . ALA A 1 1201 ? 3.083 -18.657 -6.140 1.00 93.44 1201 ALA A O 1
ATOM 9306 N N . PHE A 1 1202 ? 2.155 -18.373 -8.158 1.00 92.88 1202 PHE A N 1
ATOM 9307 C CA . PHE A 1 1202 ? 2.901 -17.151 -8.459 1.00 92.88 1202 PHE A CA 1
ATOM 9308 C C . PHE A 1 1202 ? 2.159 -15.933 -7.880 1.00 92.88 1202 PHE A C 1
ATOM 9310 O O . PHE A 1 1202 ? 0.933 -15.864 -7.965 1.00 92.88 1202 PHE A O 1
ATOM 9317 N N . PRO A 1 1203 ? 2.857 -14.946 -7.284 1.00 85.38 1203 PRO A N 1
ATOM 9318 C CA . PRO A 1 1203 ? 2.228 -13.779 -6.662 1.00 85.38 1203 PRO A CA 1
ATOM 9319 C C . PRO A 1 1203 ? 1.864 -12.718 -7.715 1.00 85.38 1203 PRO A C 1
ATOM 9321 O O . PRO A 1 1203 ? 2.143 -11.531 -7.555 1.00 85.38 1203 PRO A O 1
ATOM 9324 N N . THR A 1 1204 ? 1.276 -13.166 -8.819 1.00 81.88 1204 THR A N 1
ATOM 9325 C CA . THR A 1 1204 ? 0.935 -12.376 -9.999 1.00 81.88 1204 THR A CA 1
ATOM 9326 C C . THR A 1 1204 ? -0.491 -12.680 -10.421 1.00 81.88 1204 THR A C 1
ATOM 9328 O O . THR A 1 1204 ? -1.036 -13.746 -10.146 1.00 81.88 1204 THR A O 1
ATOM 9331 N N . GLU A 1 1205 ? -1.126 -11.703 -11.051 1.00 78.50 1205 GLU A N 1
ATOM 9332 C CA . GLU A 1 1205 ? -2.452 -11.882 -11.620 1.00 78.50 1205 GLU A CA 1
ATOM 9333 C C . GLU A 1 1205 ? -2.337 -12.616 -12.951 1.00 78.50 1205 GLU A C 1
ATOM 9335 O O . GLU A 1 1205 ? -1.472 -12.301 -13.769 1.00 78.50 1205 GLU A O 1
ATOM 9340 N N . HIS A 1 1206 ? -3.228 -13.575 -13.178 1.00 76.44 1206 HIS A N 1
ATOM 9341 C CA . HIS A 1 1206 ? -3.188 -14.405 -14.366 1.00 76.44 1206 HIS A CA 1
ATOM 9342 C C . HIS A 1 1206 ? -4.496 -14.326 -15.138 1.00 76.44 1206 HIS A C 1
ATOM 9344 O O . HIS A 1 1206 ? -5.591 -14.367 -14.575 1.00 76.44 1206 HIS A O 1
ATOM 9350 N N . SER A 1 1207 ? -4.402 -14.257 -16.464 1.00 66.31 1207 SER A N 1
ATOM 9351 C CA . SER A 1 1207 ? -5.578 -14.268 -17.328 1.00 66.31 1207 SER A CA 1
ATOM 9352 C C . SER A 1 1207 ? -5.365 -15.159 -18.540 1.00 66.31 1207 SER A C 1
ATOM 9354 O O . SER A 1 1207 ? -4.294 -15.199 -19.140 1.00 66.31 1207 SER A O 1
ATOM 9356 N N . TYR A 1 1208 ? -6.416 -15.877 -18.920 1.00 58.44 1208 TYR A N 1
ATOM 9357 C CA . TYR A 1 1208 ? -6.431 -16.714 -20.105 1.00 58.44 1208 TYR A CA 1
ATOM 9358 C C . TYR A 1 1208 ? -7.414 -16.143 -21.125 1.00 58.44 1208 TYR A C 1
ATOM 9360 O O . TYR A 1 1208 ? -8.636 -16.177 -20.931 1.00 58.44 1208 TYR A O 1
ATOM 9368 N N . ARG A 1 1209 ? -6.870 -15.604 -22.226 1.00 55.53 1209 ARG A N 1
ATOM 9369 C CA . ARG A 1 1209 ? -7.619 -15.062 -23.379 1.00 55.53 1209 ARG A CA 1
ATOM 9370 C C . ARG A 1 1209 ? -8.724 -14.058 -23.005 1.00 55.53 1209 ARG A C 1
ATOM 9372 O O . ARG A 1 1209 ? -9.748 -14.000 -23.682 1.00 55.53 1209 ARG A O 1
ATOM 9379 N N . GLY A 1 1210 ? -8.559 -13.331 -21.896 1.00 52.44 1210 GLY A N 1
ATOM 9380 C CA . GLY A 1 1210 ? -9.558 -12.387 -21.376 1.00 52.44 1210 GLY A CA 1
ATOM 9381 C C . GLY A 1 1210 ? -10.899 -13.010 -20.958 1.00 52.44 1210 GLY A C 1
ATOM 9382 O O . GLY A 1 1210 ? -11.851 -12.274 -20.728 1.00 52.44 1210 GLY A O 1
ATOM 9383 N N . LYS A 1 1211 ? -11.002 -14.347 -20.886 1.00 50.22 1211 LYS A N 1
ATOM 9384 C CA . LYS A 1 1211 ? -12.242 -15.074 -20.547 1.00 50.22 1211 LYS A CA 1
ATOM 9385 C C . LYS A 1 1211 ? -12.201 -15.721 -19.170 1.00 50.22 1211 LYS A C 1
ATOM 9387 O O . LYS A 1 1211 ? -13.227 -15.776 -18.503 1.00 50.22 1211 LYS A O 1
ATOM 9392 N N . ALA A 1 1212 ? -11.039 -16.224 -18.767 1.00 62.94 1212 ALA A N 1
ATOM 9393 C CA . ALA A 1 1212 ? -10.815 -16.753 -17.430 1.00 62.94 1212 ALA A CA 1
ATOM 9394 C C . ALA A 1 1212 ? -9.719 -15.935 -16.753 1.00 62.94 1212 ALA A C 1
ATOM 9396 O O . ALA A 1 1212 ? -8.753 -15.522 -17.399 1.00 62.94 1212 ALA A O 1
ATOM 9397 N N . HIS A 1 1213 ? -9.912 -15.660 -15.474 1.00 75.38 1213 HIS A N 1
ATOM 9398 C CA . HIS A 1 1213 ? -9.101 -14.725 -14.723 1.00 75.38 1213 HIS A CA 1
ATOM 9399 C C . HIS A 1 1213 ? -8.910 -15.249 -13.306 1.00 75.38 1213 HIS A C 1
ATOM 9401 O O . HIS A 1 1213 ? -9.884 -15.612 -12.645 1.00 75.38 1213 HIS A O 1
ATOM 9407 N N . TRP A 1 1214 ? -7.660 -15.268 -12.859 1.00 80.44 1214 TRP A N 1
ATOM 9408 C CA . TRP A 1 1214 ? -7.268 -15.677 -11.522 1.00 80.44 1214 TRP A CA 1
ATOM 9409 C C . TRP A 1 1214 ? -6.527 -14.502 -10.867 1.00 80.44 1214 TRP A C 1
ATOM 9411 O O . TRP A 1 1214 ? -5.427 -14.165 -11.313 1.00 80.44 1214 TRP A O 1
ATOM 9421 N N . PRO A 1 1215 ? -7.120 -13.856 -9.845 1.00 78.25 1215 PRO A N 1
ATOM 9422 C CA . PRO A 1 1215 ? -6.477 -12.753 -9.136 1.00 78.25 1215 PRO A CA 1
ATOM 9423 C C . PRO A 1 1215 ? -5.253 -13.245 -8.352 1.00 78.25 1215 PRO A C 1
ATOM 9425 O O . PRO A 1 1215 ? -5.096 -14.446 -8.124 1.00 78.25 1215 PRO A O 1
ATOM 9428 N N . VAL A 1 1216 ? -4.413 -12.317 -7.882 1.00 83.12 1216 VAL A N 1
ATOM 9429 C CA . VAL A 1 1216 ? -3.282 -12.653 -7.000 1.00 83.12 1216 VAL A CA 1
ATOM 9430 C C . VAL A 1 1216 ? -3.798 -13.369 -5.747 1.00 83.12 1216 VAL A C 1
ATOM 9432 O O . VAL A 1 1216 ? -4.535 -12.786 -4.949 1.00 83.12 1216 VAL A O 1
ATOM 9435 N N . LYS A 1 1217 ? -3.368 -14.617 -5.539 1.00 87.81 1217 LYS A N 1
ATOM 9436 C CA . LYS A 1 1217 ? -3.710 -15.415 -4.354 1.00 87.81 1217 LYS A CA 1
ATOM 9437 C C . LYS A 1 1217 ? -2.486 -15.622 -3.474 1.00 87.81 1217 LYS A C 1
ATOM 9439 O O . LYS A 1 1217 ? -1.808 -16.643 -3.536 1.00 87.81 1217 LYS A O 1
ATOM 9444 N N . MET A 1 1218 ? -2.227 -14.658 -2.592 1.00 89.50 1218 MET A N 1
ATOM 9445 C CA . MET A 1 1218 ? -1.082 -14.746 -1.679 1.00 89.50 1218 MET A CA 1
ATOM 9446 C C . MET A 1 1218 ? -1.143 -15.957 -0.737 1.00 89.50 1218 MET A C 1
ATOM 9448 O O . MET A 1 1218 ? -0.090 -16.449 -0.345 1.00 89.50 1218 MET A O 1
ATOM 9452 N N . ASN A 1 1219 ? -2.330 -16.480 -0.411 1.00 91.12 1219 ASN A N 1
ATOM 9453 C CA . ASN A 1 1219 ? -2.449 -17.716 0.370 1.00 91.12 1219 ASN A CA 1
ATOM 9454 C C . ASN A 1 1219 ? -1.911 -18.934 -0.396 1.00 91.12 1219 ASN A C 1
ATOM 9456 O O . ASN A 1 1219 ? -1.109 -19.682 0.161 1.00 91.12 1219 ASN A O 1
ATOM 9460 N N . ASP A 1 1220 ? -2.267 -19.092 -1.675 1.00 93.31 1220 ASP A N 1
ATOM 9461 C CA . ASP A 1 1220 ? -1.738 -20.165 -2.527 1.00 93.31 1220 ASP A CA 1
ATOM 9462 C C . ASP A 1 1220 ? -0.228 -19.996 -2.756 1.00 93.31 1220 ASP A C 1
ATOM 9464 O O . ASP A 1 1220 ? 0.517 -20.978 -2.691 1.00 93.31 1220 ASP A O 1
ATOM 9468 N N . HIS A 1 1221 ? 0.251 -18.755 -2.931 1.00 95.50 1221 HIS A N 1
ATOM 9469 C CA . HIS A 1 1221 ? 1.687 -18.457 -2.965 1.00 95.50 1221 HIS A CA 1
ATOM 9470 C C . HIS A 1 1221 ? 2.373 -18.907 -1.671 1.00 95.50 1221 HIS A C 1
ATOM 9472 O O . HIS A 1 1221 ? 3.306 -19.701 -1.717 1.00 95.50 1221 HIS A O 1
ATOM 9478 N N . ASN A 1 1222 ? 1.888 -18.479 -0.504 1.00 94.31 1222 ASN A N 1
ATOM 9479 C CA . ASN A 1 1222 ? 2.484 -18.820 0.790 1.00 94.31 1222 ASN A CA 1
ATOM 9480 C C . ASN A 1 1222 ? 2.461 -20.335 1.067 1.00 94.31 1222 ASN A C 1
ATOM 9482 O O . ASN A 1 1222 ? 3.448 -20.877 1.570 1.00 94.31 1222 ASN A O 1
ATOM 9486 N N . LEU A 1 1223 ? 1.379 -21.039 0.704 1.00 94.44 1223 LEU A N 1
ATOM 9487 C CA . LEU A 1 1223 ? 1.304 -22.503 0.774 1.00 94.44 1223 LEU A CA 1
ATOM 9488 C C . LEU A 1 1223 ? 2.342 -23.162 -0.140 1.00 94.44 1223 LEU A C 1
ATOM 9490 O O . LEU A 1 1223 ? 3.018 -24.101 0.283 1.00 94.44 1223 LEU A O 1
ATOM 9494 N N . SER A 1 1224 ? 2.508 -22.643 -1.355 1.00 97.00 1224 SER A N 1
ATOM 9495 C CA . SER A 1 1224 ? 3.479 -23.145 -2.330 1.00 97.00 1224 SER A CA 1
ATOM 9496 C C . SER A 1 1224 ? 4.924 -22.904 -1.877 1.00 97.00 1224 SER A C 1
ATOM 9498 O O . SER A 1 1224 ? 5.755 -23.809 -1.959 1.00 97.00 1224 SER A O 1
ATOM 9500 N N . VAL A 1 1225 ? 5.223 -21.725 -1.318 1.00 95.94 1225 VAL A N 1
ATOM 9501 C CA . VAL A 1 1225 ? 6.531 -21.416 -0.713 1.00 95.94 1225 VAL A CA 1
ATOM 9502 C C . VAL A 1 1225 ? 6.822 -22.354 0.456 1.00 95.94 1225 VAL A C 1
ATOM 9504 O O . VAL A 1 1225 ? 7.945 -22.845 0.589 1.00 95.94 1225 VAL A O 1
ATOM 9507 N N . LYS A 1 1226 ? 5.812 -22.657 1.282 1.00 94.81 1226 LYS A N 1
ATOM 9508 C CA . LYS A 1 1226 ? 5.952 -23.584 2.410 1.00 94.81 1226 LYS A CA 1
ATOM 9509 C C . LYS A 1 1226 ? 6.374 -24.975 1.941 1.00 94.81 1226 LYS A C 1
ATOM 9511 O O . LYS A 1 1226 ? 7.398 -25.459 2.420 1.00 94.81 1226 LYS A O 1
ATOM 9516 N N . ILE A 1 1227 ? 5.666 -25.588 0.986 1.00 94.81 1227 ILE A N 1
ATOM 9517 C CA . ILE A 1 1227 ? 6.045 -26.928 0.511 1.00 94.81 1227 ILE A CA 1
ATOM 9518 C C . ILE A 1 1227 ? 7.416 -26.915 -0.180 1.00 94.81 1227 ILE A C 1
ATOM 9520 O O . ILE A 1 1227 ? 8.253 -27.752 0.147 1.00 94.81 1227 ILE A O 1
ATOM 9524 N N . HIS A 1 1228 ? 7.722 -25.928 -1.034 1.00 96.44 1228 HIS A N 1
ATOM 9525 C CA . HIS A 1 1228 ? 9.025 -25.856 -1.718 1.00 96.44 1228 HIS A CA 1
ATOM 9526 C C . HIS A 1 1228 ? 10.199 -25.671 -0.755 1.00 96.44 1228 HIS A C 1
ATOM 9528 O O . HIS A 1 1228 ? 11.253 -26.271 -0.960 1.00 96.44 1228 HIS A O 1
ATOM 9534 N N . SER A 1 1229 ? 10.003 -24.929 0.340 1.00 94.12 1229 SER A N 1
ATOM 9535 C CA . SER A 1 1229 ? 11.016 -24.802 1.394 1.00 94.12 1229 SER A CA 1
ATOM 9536 C C . SER A 1 1229 ? 11.305 -26.118 2.127 1.00 94.12 1229 SER A C 1
ATOM 9538 O O . SER A 1 1229 ? 12.375 -26.267 2.708 1.00 94.12 1229 SER A O 1
ATOM 9540 N N . GLN A 1 1230 ? 10.376 -27.080 2.084 1.00 95.19 1230 GLN A N 1
ATOM 9541 C CA . GLN A 1 1230 ? 10.497 -28.382 2.742 1.00 95.19 1230 GLN A CA 1
ATOM 9542 C C . GLN A 1 1230 ? 10.956 -29.495 1.792 1.00 95.19 1230 GLN A C 1
ATOM 9544 O O . GLN A 1 1230 ? 11.469 -30.508 2.264 1.00 95.19 1230 GLN A O 1
ATOM 9549 N N . LEU A 1 1231 ? 10.801 -29.330 0.471 1.00 96.25 1231 LEU A N 1
ATOM 9550 C CA . LEU A 1 1231 ? 11.100 -30.377 -0.514 1.00 96.25 1231 LEU A CA 1
ATOM 9551 C C . LEU A 1 1231 ? 12.552 -30.863 -0.456 1.00 96.25 1231 LEU A C 1
ATOM 9553 O O . LEU A 1 1231 ? 12.781 -32.061 -0.592 1.00 96.25 1231 LEU A O 1
ATOM 9557 N N . GLU A 1 1232 ? 13.522 -29.981 -0.205 1.00 94.69 1232 GLU A N 1
ATOM 9558 C CA . GLU A 1 1232 ? 14.926 -30.381 -0.035 1.00 94.69 1232 GLU A CA 1
ATOM 9559 C C . GLU A 1 1232 ? 15.082 -31.385 1.121 1.00 94.69 1232 GLU A C 1
ATOM 9561 O O . GLU A 1 1232 ? 15.643 -32.466 0.942 1.00 94.69 1232 GLU A O 1
ATOM 9566 N N . THR A 1 1233 ? 14.517 -31.076 2.290 1.00 95.56 1233 THR A N 1
ATOM 9567 C CA . THR A 1 1233 ? 14.585 -31.949 3.469 1.00 95.56 1233 THR A CA 1
ATOM 9568 C C . THR A 1 1233 ? 13.775 -33.226 3.282 1.00 95.56 1233 THR A C 1
ATOM 9570 O O . THR A 1 1233 ? 14.292 -34.307 3.548 1.00 95.56 1233 THR A O 1
ATOM 9573 N N . LEU A 1 1234 ? 12.530 -33.115 2.809 1.00 96.06 1234 LEU A N 1
ATOM 9574 C CA . LEU A 1 1234 ? 11.615 -34.249 2.660 1.00 96.06 1234 LEU A CA 1
ATOM 9575 C C . LEU A 1 1234 ? 12.108 -35.260 1.618 1.00 96.06 1234 LEU A C 1
ATOM 9577 O O . LEU A 1 1234 ? 11.939 -36.461 1.799 1.00 96.06 1234 LEU A O 1
ATOM 9581 N N . LEU A 1 1235 ? 12.731 -34.800 0.531 1.00 96.31 1235 LEU A N 1
ATOM 9582 C CA . LEU A 1 1235 ? 13.360 -35.692 -0.444 1.00 96.31 1235 LEU A CA 1
ATOM 9583 C C . LEU A 1 1235 ? 14.694 -36.241 0.079 1.00 96.31 1235 LEU A C 1
ATOM 9585 O O . LEU A 1 1235 ? 15.006 -37.414 -0.124 1.00 96.31 1235 LEU A O 1
ATOM 9589 N N . GLY A 1 1236 ? 15.480 -35.407 0.768 1.00 94.06 1236 GLY A N 1
ATOM 9590 C CA . GLY A 1 1236 ? 16.789 -35.783 1.299 1.00 94.06 1236 GLY A CA 1
ATOM 9591 C C . GLY A 1 1236 ? 16.713 -36.882 2.360 1.00 94.06 1236 GLY A C 1
ATOM 9592 O O . GLY A 1 1236 ? 17.511 -37.817 2.329 1.00 94.06 1236 GLY A O 1
ATOM 9593 N N . ASN A 1 1237 ? 15.725 -36.816 3.256 1.00 93.50 1237 ASN A N 1
ATOM 9594 C CA . ASN A 1 1237 ? 15.511 -37.819 4.305 1.00 93.50 1237 ASN A CA 1
ATOM 9595 C C . ASN A 1 1237 ? 14.611 -38.996 3.869 1.00 93.50 1237 ASN A C 1
ATOM 9597 O O . ASN A 1 1237 ? 14.423 -39.935 4.640 1.00 93.50 1237 ASN A O 1
ATOM 9601 N N . GLY A 1 1238 ? 14.061 -38.954 2.651 1.00 92.12 1238 GLY A N 1
ATOM 9602 C CA . GLY A 1 1238 ? 13.196 -39.995 2.096 1.00 92.12 1238 GLY A CA 1
ATOM 9603 C C . GLY A 1 1238 ? 11.740 -39.974 2.581 1.00 92.12 1238 GLY A C 1
ATOM 9604 O O . GLY A 1 1238 ? 10.995 -40.889 2.228 1.00 92.12 1238 GLY A O 1
ATOM 9605 N N . SER A 1 1239 ? 11.318 -38.957 3.345 1.00 92.19 1239 SER A N 1
ATOM 9606 C CA . SER A 1 1239 ? 9.913 -38.735 3.733 1.00 92.19 1239 SER A CA 1
ATOM 9607 C C . SER A 1 1239 ? 9.001 -38.494 2.525 1.00 92.19 1239 SER A C 1
ATOM 9609 O O . SER A 1 1239 ? 7.824 -38.842 2.566 1.00 92.19 1239 SER A O 1
ATOM 9611 N N . LEU A 1 1240 ? 9.540 -37.906 1.456 1.00 95.19 1240 LEU A N 1
ATOM 9612 C CA . LEU A 1 1240 ? 8.943 -37.856 0.127 1.00 95.19 1240 LEU A CA 1
ATOM 9613 C C . LEU A 1 1240 ? 9.881 -38.525 -0.874 1.00 95.19 1240 LEU A C 1
ATOM 9615 O O . LEU A 1 1240 ? 11.098 -38.366 -0.823 1.00 95.19 1240 LEU A O 1
ATOM 9619 N N . GLN A 1 1241 ? 9.305 -39.227 -1.840 1.00 94.38 1241 GLN A N 1
ATOM 9620 C CA . GLN A 1 1241 ? 10.028 -39.869 -2.926 1.00 94.38 1241 GLN A CA 1
ATOM 9621 C C . GLN A 1 1241 ? 9.541 -39.342 -4.278 1.00 94.38 1241 GLN A C 1
ATOM 9623 O O . GLN A 1 1241 ? 8.327 -39.238 -4.500 1.00 94.38 1241 GLN A O 1
ATOM 9628 N N . PRO A 1 1242 ? 10.457 -39.030 -5.214 1.00 94.62 1242 PRO A N 1
ATOM 9629 C CA . PRO A 1 1242 ? 10.077 -38.647 -6.564 1.00 94.62 1242 PRO A CA 1
ATOM 9630 C C . PRO A 1 1242 ? 9.509 -39.857 -7.328 1.00 94.62 1242 PRO A C 1
ATOM 9632 O O . PRO A 1 1242 ? 9.890 -41.002 -7.061 1.00 94.62 1242 PRO A O 1
ATOM 9635 N N . PRO A 1 1243 ? 8.620 -39.647 -8.315 1.00 91.31 1243 PRO A N 1
ATOM 9636 C CA . PRO A 1 1243 ? 8.196 -40.725 -9.195 1.00 91.31 1243 PRO A CA 1
ATOM 9637 C C . PRO A 1 1243 ? 9.374 -41.261 -10.025 1.00 91.31 1243 PRO A C 1
ATOM 9639 O O . PRO A 1 1243 ? 10.360 -40.574 -10.291 1.00 91.31 1243 PRO A O 1
ATOM 9642 N N . SER A 1 1244 ? 9.247 -42.504 -10.490 1.00 91.62 1244 SER A N 1
ATOM 9643 C CA . SER A 1 1244 ? 10.163 -43.104 -11.462 1.00 91.62 1244 SER A CA 1
ATOM 9644 C C . SER A 1 1244 ? 10.230 -42.243 -12.727 1.00 91.62 1244 SER A C 1
ATOM 9646 O O . SER A 1 1244 ? 9.201 -41.741 -13.182 1.00 91.62 1244 SER A O 1
ATOM 9648 N N . VAL A 1 1245 ? 11.417 -42.078 -13.311 1.00 95.81 1245 VAL A N 1
ATOM 9649 C CA . VAL A 1 1245 ? 11.615 -41.234 -14.498 1.00 95.81 1245 VAL A CA 1
ATOM 9650 C C . VAL A 1 1245 ? 11.992 -42.063 -15.720 1.00 95.81 1245 VAL A C 1
ATOM 9652 O O . VAL A 1 1245 ? 12.811 -42.975 -15.626 1.00 95.81 1245 VAL A O 1
ATOM 9655 N N . ARG A 1 1246 ? 11.419 -41.722 -16.878 1.00 96.31 1246 ARG A N 1
ATOM 9656 C CA . ARG A 1 1246 ? 11.803 -42.278 -18.183 1.00 96.31 1246 ARG A CA 1
ATOM 9657 C C . ARG A 1 1246 ? 12.463 -41.193 -19.018 1.00 96.31 1246 ARG A C 1
ATOM 9659 O O . ARG A 1 1246 ? 11.828 -40.193 -19.355 1.00 96.31 1246 ARG A O 1
ATOM 9666 N N . LEU A 1 1247 ? 13.722 -41.413 -19.384 1.00 96.50 1247 LEU A N 1
ATOM 9667 C CA . LEU A 1 1247 ? 14.465 -40.490 -20.232 1.00 96.50 1247 LEU A CA 1
ATOM 9668 C C . LEU A 1 1247 ? 14.019 -40.632 -21.696 1.00 96.50 1247 LEU A C 1
ATOM 9670 O O . LEU A 1 1247 ? 14.095 -41.717 -22.269 1.00 96.50 1247 LEU A O 1
ATOM 9674 N N . MET A 1 1248 ? 13.567 -39.535 -22.302 1.00 95.75 1248 MET A N 1
ATOM 9675 C CA . MET A 1 1248 ? 13.077 -39.498 -23.689 1.00 95.75 1248 MET A CA 1
ATOM 9676 C C . MET A 1 1248 ? 14.170 -39.180 -24.721 1.00 95.75 1248 MET A C 1
ATOM 9678 O O . MET A 1 1248 ? 13.923 -39.274 -25.923 1.00 95.75 1248 MET A O 1
ATOM 9682 N N . GLY A 1 1249 ? 15.369 -38.822 -24.256 1.00 93.06 1249 GLY A N 1
ATOM 9683 C CA . GLY A 1 1249 ? 16.472 -38.306 -25.067 1.00 93.06 1249 GLY A CA 1
ATOM 9684 C C . GLY A 1 1249 ? 16.708 -36.815 -24.817 1.00 93.06 1249 GLY A C 1
ATOM 9685 O O . GLY A 1 1249 ? 16.241 -36.266 -23.817 1.00 93.06 1249 GLY A O 1
ATOM 9686 N N . LYS A 1 1250 ? 17.451 -36.167 -25.721 1.00 94.94 1250 LYS A N 1
ATOM 9687 C CA . LYS A 1 1250 ? 17.694 -34.719 -25.669 1.00 94.94 1250 LYS A CA 1
ATOM 9688 C C . LYS A 1 1250 ? 16.419 -33.936 -25.983 1.00 94.94 1250 LYS A C 1
ATOM 9690 O O . LYS A 1 1250 ? 15.580 -34.399 -26.754 1.00 94.94 1250 LYS A O 1
ATOM 9695 N N . LEU A 1 1251 ? 16.300 -32.760 -25.389 1.00 96.00 1251 LEU A N 1
ATOM 9696 C CA . LEU A 1 1251 ? 15.221 -31.812 -25.587 1.00 96.00 1251 LEU A CA 1
ATOM 9697 C C . LEU A 1 1251 ? 15.278 -31.290 -27.025 1.00 96.00 1251 LEU A C 1
ATOM 9699 O O . LEU A 1 1251 ? 16.221 -30.609 -27.424 1.00 96.00 1251 LEU A O 1
ATOM 9703 N N . ASP A 1 1252 ? 14.279 -31.681 -27.806 1.00 94.00 1252 ASP A N 1
ATOM 9704 C CA . ASP A 1 1252 ? 14.164 -31.418 -29.235 1.00 94.00 1252 ASP A CA 1
ATOM 9705 C C . ASP A 1 1252 ? 12.676 -31.471 -29.621 1.00 94.00 1252 ASP A C 1
ATOM 9707 O O . ASP A 1 1252 ? 11.927 -32.214 -28.974 1.00 94.00 1252 ASP A O 1
ATOM 9711 N N . PRO A 1 1253 ? 12.216 -30.740 -30.655 1.00 95.31 1253 PRO A N 1
ATOM 9712 C CA . PRO A 1 1253 ? 10.830 -30.840 -31.106 1.00 95.31 1253 PRO A CA 1
ATOM 9713 C C . PRO A 1 1253 ? 10.344 -32.287 -31.278 1.00 95.31 1253 PRO A C 1
ATOM 9715 O O . PRO A 1 1253 ? 9.277 -32.640 -30.778 1.00 95.31 1253 PRO A O 1
ATOM 9718 N N . SER A 1 1254 ? 11.165 -33.161 -31.872 1.00 94.88 1254 SER A N 1
ATOM 9719 C CA . SER A 1 1254 ? 10.794 -34.557 -32.138 1.00 94.88 1254 SER A CA 1
ATOM 9720 C C . SER A 1 1254 ? 10.592 -35.395 -30.867 1.00 94.88 1254 SER A C 1
ATOM 9722 O O . SER A 1 1254 ? 9.694 -36.242 -30.801 1.00 94.88 1254 SER A O 1
ATOM 9724 N N . THR A 1 1255 ? 11.401 -35.169 -29.826 1.00 95.88 1255 THR A N 1
ATOM 9725 C CA . THR A 1 1255 ? 11.293 -35.906 -28.559 1.00 95.88 1255 THR A CA 1
ATOM 9726 C C . THR A 1 1255 ? 10.121 -35.402 -27.724 1.00 95.88 1255 THR A C 1
ATOM 9728 O O . THR A 1 1255 ? 9.411 -36.221 -27.128 1.00 95.88 1255 THR A O 1
ATOM 9731 N N . VAL A 1 1256 ? 9.858 -34.090 -27.739 1.00 95.94 1256 VAL A N 1
ATOM 9732 C CA . VAL A 1 1256 ? 8.685 -33.481 -27.094 1.00 95.94 1256 VAL A CA 1
ATOM 9733 C C . VAL A 1 1256 ? 7.392 -33.960 -27.762 1.00 95.94 1256 VAL A C 1
ATOM 9735 O O . VAL A 1 1256 ? 6.481 -34.416 -27.069 1.00 95.94 1256 VAL A O 1
ATOM 9738 N N . GLU A 1 1257 ? 7.322 -33.974 -29.096 1.00 94.56 1257 GLU A N 1
ATOM 9739 C CA . GLU A 1 1257 ? 6.169 -34.503 -29.839 1.00 94.56 1257 GLU A CA 1
ATOM 9740 C C . GLU A 1 1257 ? 5.924 -35.988 -29.548 1.00 94.56 1257 GLU A C 1
ATOM 9742 O O . GLU A 1 1257 ? 4.780 -36.407 -29.341 1.00 94.56 1257 GLU A O 1
ATOM 9747 N N . LYS A 1 1258 ? 6.991 -36.791 -29.448 1.00 95.62 1258 LYS A N 1
ATOM 9748 C CA . LYS A 1 1258 ? 6.892 -38.202 -29.052 1.00 95.62 1258 LYS A CA 1
ATOM 9749 C C . LYS A 1 1258 ? 6.309 -38.361 -27.644 1.00 95.62 1258 LYS A C 1
ATOM 9751 O O . LYS A 1 1258 ? 5.464 -39.231 -27.438 1.00 95.62 1258 LYS A O 1
ATOM 9756 N N . ALA A 1 1259 ? 6.718 -37.533 -26.681 1.00 95.62 1259 ALA A N 1
ATOM 9757 C CA . ALA A 1 1259 ? 6.154 -37.548 -25.329 1.00 95.62 1259 ALA A CA 1
ATOM 9758 C C . ALA A 1 1259 ? 4.672 -37.135 -25.317 1.00 95.62 1259 ALA A C 1
ATOM 9760 O O . ALA A 1 1259 ? 3.851 -37.805 -24.685 1.00 95.62 1259 ALA A O 1
ATOM 9761 N N . MET A 1 1260 ? 4.308 -36.095 -26.076 1.00 94.75 1260 MET A N 1
ATOM 9762 C CA . MET A 1 1260 ? 2.913 -35.685 -26.256 1.00 94.75 1260 MET A CA 1
ATOM 9763 C C . MET A 1 1260 ? 2.071 -36.809 -26.867 1.00 94.75 1260 MET A C 1
ATOM 9765 O O . MET A 1 1260 ? 0.965 -37.063 -26.394 1.00 94.75 1260 MET A O 1
ATOM 9769 N N . LYS A 1 1261 ? 2.598 -37.530 -27.865 1.00 94.38 1261 LYS A N 1
ATOM 9770 C CA . LYS A 1 1261 ? 1.937 -38.695 -28.469 1.00 94.38 1261 LYS A CA 1
ATOM 9771 C C . LYS A 1 1261 ? 1.705 -39.816 -27.451 1.00 94.38 1261 LYS A C 1
ATOM 9773 O O . LYS A 1 1261 ? 0.568 -40.252 -27.303 1.00 94.38 1261 LYS A O 1
ATOM 9778 N N . LEU A 1 1262 ? 2.727 -40.205 -26.684 1.00 94.44 1262 LEU A N 1
ATOM 9779 C CA . LEU A 1 1262 ? 2.586 -41.213 -25.622 1.00 94.44 1262 LEU A CA 1
ATOM 9780 C C . LEU A 1 1262 ? 1.541 -40.816 -24.568 1.00 94.44 1262 LEU A C 1
ATOM 9782 O O . LEU A 1 1262 ? 0.840 -41.680 -24.042 1.00 94.44 1262 LEU A O 1
ATOM 9786 N N . ASN A 1 1263 ? 1.420 -39.519 -24.262 1.00 92.38 1263 ASN A N 1
ATOM 9787 C CA . ASN A 1 1263 ? 0.383 -39.017 -23.364 1.00 92.38 1263 ASN A CA 1
ATOM 9788 C C . ASN A 1 1263 ? -1.023 -39.111 -23.974 1.00 92.38 1263 ASN A C 1
ATOM 9790 O O . ASN A 1 1263 ? -1.939 -39.507 -23.260 1.00 92.38 1263 ASN A O 1
ATOM 9794 N N . ARG A 1 1264 ? -1.197 -38.795 -25.268 1.00 90.12 1264 ARG A N 1
ATOM 9795 C CA . ARG A 1 1264 ? -2.486 -38.956 -25.978 1.00 90.12 1264 ARG A CA 1
ATOM 9796 C C . ARG A 1 1264 ? -2.926 -40.419 -26.038 1.00 90.12 1264 ARG A C 1
ATOM 9798 O O . ARG A 1 1264 ? -4.106 -40.702 -25.900 1.00 90.12 1264 ARG A O 1
ATOM 9805 N N . GLU A 1 1265 ? -1.976 -41.334 -26.203 1.00 90.56 1265 GLU A N 1
ATOM 9806 C CA . GLU A 1 1265 ? -2.225 -42.780 -26.268 1.00 90.56 1265 GLU A CA 1
ATOM 9807 C C . GLU A 1 1265 ? -2.468 -43.424 -24.889 1.00 90.56 1265 GLU A C 1
ATOM 9809 O O . GLU A 1 1265 ? -2.795 -44.605 -24.814 1.00 90.56 1265 GLU A O 1
ATOM 9814 N N . GLY A 1 1266 ? -2.291 -42.685 -23.784 1.00 84.44 1266 GLY A N 1
ATOM 9815 C CA . GLY A 1 1266 ? -2.436 -43.231 -22.428 1.00 84.44 1266 GLY A CA 1
ATOM 9816 C C . GLY A 1 1266 ? -1.348 -44.245 -22.043 1.00 84.44 1266 GLY A C 1
ATOM 9817 O O . GLY A 1 1266 ? -1.512 -45.013 -21.096 1.00 84.44 1266 GLY A O 1
ATOM 9818 N N . SER A 1 1267 ? -0.220 -44.246 -22.759 1.00 85.75 1267 SER A N 1
ATOM 9819 C CA . SER A 1 1267 ? 0.868 -45.227 -22.625 1.00 85.75 1267 SER A CA 1
ATOM 9820 C C . SER A 1 1267 ? 1.827 -44.942 -21.458 1.00 85.75 1267 SER A C 1
ATOM 9822 O O . SER A 1 1267 ? 2.755 -45.714 -21.216 1.00 85.75 1267 SER A O 1
ATOM 9824 N N . ILE A 1 1268 ? 1.627 -43.837 -20.733 1.00 87.88 1268 ILE A N 1
ATOM 9825 C CA . ILE A 1 1268 ? 2.447 -43.416 -19.587 1.00 87.88 1268 ILE A CA 1
ATOM 9826 C C . ILE A 1 1268 ? 1.787 -43.916 -18.300 1.00 87.88 1268 ILE A C 1
ATOM 9828 O O . ILE A 1 1268 ? 0.617 -43.634 -18.050 1.00 87.88 1268 ILE A O 1
ATOM 9832 N N . SER A 1 1269 ? 2.520 -44.649 -17.462 1.00 83.44 1269 SER A N 1
ATOM 9833 C CA . SER A 1 1269 ? 1.957 -45.214 -16.231 1.00 83.44 1269 SER A CA 1
ATOM 9834 C C . SER A 1 1269 ? 3.010 -45.376 -15.152 1.00 83.44 1269 SER A C 1
ATOM 9836 O O . SER A 1 1269 ? 3.946 -46.149 -15.320 1.00 83.44 1269 SER A O 1
ATOM 9838 N N . GLY A 1 1270 ? 2.797 -44.734 -14.002 1.00 82.00 1270 GLY A N 1
ATOM 9839 C CA . GLY A 1 1270 ? 3.677 -44.881 -12.844 1.00 82.00 1270 GLY A CA 1
ATOM 9840 C C . GLY A 1 1270 ? 5.067 -44.275 -13.045 1.00 82.00 1270 GLY A C 1
ATOM 9841 O O . GLY A 1 1270 ? 5.948 -44.517 -12.226 1.00 82.00 1270 GLY A O 1
ATOM 9842 N N . GLU A 1 1271 ? 5.277 -43.481 -14.090 1.00 90.06 1271 GLU A N 1
ATOM 9843 C CA . GLU A 1 1271 ? 6.542 -42.814 -14.392 1.00 90.06 1271 GLU A CA 1
ATOM 9844 C C . GLU A 1 1271 ? 6.286 -41.404 -14.947 1.00 90.06 1271 GLU A C 1
ATOM 9846 O O . GLU A 1 1271 ? 5.202 -41.122 -15.465 1.00 90.06 1271 GLU A O 1
ATOM 9851 N N . LYS A 1 1272 ? 7.285 -40.524 -14.861 1.00 93.88 1272 LYS A N 1
ATOM 9852 C CA . LYS A 1 1272 ? 7.275 -39.189 -15.469 1.00 93.88 1272 LYS A CA 1
ATOM 9853 C C . LYS A 1 1272 ? 8.305 -39.140 -16.598 1.00 93.88 1272 LYS A C 1
ATOM 9855 O O . LYS A 1 1272 ? 9.432 -39.613 -16.443 1.00 93.88 1272 LYS A O 1
ATOM 9860 N N . LEU A 1 1273 ? 7.905 -38.620 -17.757 1.00 97.38 1273 LEU A N 1
ATOM 9861 C CA . LEU A 1 1273 ? 8.799 -38.485 -18.908 1.00 97.38 1273 LEU A CA 1
ATOM 9862 C C . LEU A 1 1273 ? 9.693 -37.257 -18.716 1.00 97.38 1273 LEU A C 1
ATOM 9864 O O . LEU A 1 1273 ? 9.202 -36.189 -18.348 1.00 97.38 1273 LEU A O 1
ATOM 9868 N N . VAL A 1 1274 ? 10.989 -37.412 -18.971 1.00 97.69 1274 VAL A N 1
ATOM 9869 C CA . VAL A 1 1274 ? 11.993 -36.362 -18.769 1.00 97.69 1274 VAL A CA 1
ATOM 9870 C C . VAL A 1 1274 ? 12.881 -36.249 -20.006 1.00 97.69 1274 VAL A C 1
ATOM 9872 O O . VAL A 1 1274 ? 13.270 -37.257 -20.600 1.00 97.69 1274 VAL A O 1
ATOM 9875 N N . PHE A 1 1275 ? 13.215 -35.023 -20.388 1.00 97.69 1275 PHE A N 1
ATOM 9876 C CA . PHE A 1 1275 ? 14.140 -34.695 -21.469 1.00 97.69 1275 PHE A CA 1
ATOM 9877 C C . PHE A 1 1275 ? 15.464 -34.222 -20.880 1.00 97.69 1275 PHE A C 1
ATOM 9879 O O . PHE A 1 1275 ? 15.472 -33.453 -19.921 1.00 97.69 1275 PHE A O 1
ATOM 9886 N N . GLN A 1 1276 ? 16.580 -34.645 -21.464 1.00 96.75 1276 GLN A N 1
ATOM 9887 C CA . GLN A 1 1276 ? 17.883 -34.050 -21.182 1.00 96.75 1276 GLN A CA 1
ATOM 9888 C C . GLN A 1 1276 ? 17.961 -32.690 -21.885 1.00 96.75 1276 GLN A C 1
ATOM 9890 O O . GLN A 1 1276 ? 17.620 -32.608 -23.057 1.00 96.75 1276 GLN A O 1
ATOM 9895 N N . GLY A 1 1277 ? 18.381 -31.636 -21.192 1.00 89.69 1277 GLY A N 1
ATOM 9896 C CA . GLY A 1 1277 ? 18.456 -30.268 -21.713 1.00 89.69 1277 GLY A CA 1
ATOM 9897 C C . GLY A 1 1277 ? 19.374 -30.112 -22.931 1.00 89.69 1277 GLY A C 1
ATOM 9898 O O . GLY A 1 1277 ? 19.991 -31.071 -23.411 1.00 89.69 1277 GLY A O 1
ATOM 9899 N N . PHE A 1 1278 ? 19.456 -28.885 -23.446 1.00 85.69 1278 PHE A N 1
ATOM 9900 C CA . PHE A 1 1278 ? 20.343 -28.574 -24.567 1.00 85.69 1278 PHE A CA 1
ATOM 9901 C C . PHE A 1 1278 ? 21.823 -28.851 -24.206 1.00 85.69 1278 PHE A C 1
ATOM 9903 O O . PHE A 1 1278 ? 22.172 -28.802 -23.023 1.00 85.69 1278 PHE A O 1
ATOM 9910 N N . PRO A 1 1279 ? 22.667 -29.210 -25.198 1.00 61.16 1279 PRO A N 1
ATOM 9911 C CA . PRO A 1 1279 ? 24.075 -29.561 -24.984 1.00 61.16 1279 PRO A CA 1
ATOM 9912 C C . PRO A 1 1279 ? 24.898 -28.527 -24.206 1.00 61.16 1279 PRO A C 1
ATOM 9914 O O . PRO A 1 1279 ? 24.594 -27.317 -24.283 1.00 61.16 1279 PRO A O 1
#

Sequence (1279 aa):
MPAPTSAHSNGTIASSKGQLDASRLKLDLTSAVKDVPKPGSAELWEQNVATDHMVTCRWTVENGWEDPVIKAFGDLTISPLASCLHYATQCFEGMKVYRGYDNRVRLFRPDRNARRLVISAERVSLPGFDPEQLVELIKALVRVDAKRWLPEPGSFRYIRPALIGTGRQLGVQIPKEAILMITLVCWPDFSTESPPGVQSRSDLRLITSRNDTIRAWPGGFGYAKVGANYGPSFASHCEAQQAGYDQVLWLFGEDGQVTEAGASNFFAVVRDEKSSKSVLLTAPLTDRVILDGVTRRSVLDLVASRLSEELEVKETKFTIHELEAAWKDGLLMEAFVSGTAFFIKRVSTIRAGDIDINLPTITDNTSAFGPRIKGVLGEYYSARHTLGQYRSACVTATYLFPNDSQDLLDQALEYALQATIRQHAGLRYGISYETKDGIPLYKQIHIFDRNDVLEVIAGKEVAGKSCDRSDELLSRVLEKGHAELWSQNKPAWKVVIIKHMSDSFDESPSITLDIAFFAHHAVADGLSGIGFHASLMKNFEIKSLSDSPPRWPMVLDEIQNPPPAIEECIDCLSCHCTCCSSPDSCDEAVWAGNPIPPAPTVNFESRVRILTVPAGQVIEILRHCRLAKVTLTGLLHSIICTSLNKSIKEQVPGFRSVTPFSVRRHTGASDTDIVNHISYLTSYVSQNEMHNINNCPQGSADEEEHIIGLARRFTNEVATKVKEYPHGGMVTRQSKVKDTLLACQSQGGTERLYTYELSNLGAILNIYPPEGSDIKLERLVFTQCGFVAGPALGFNCGGIHMSQTPDYTTVALRLDPYNKSSEMESESLKEWIVLIPDRQGSLETRMRVRETHIKEMIQYIDSGLFQMGGATLGENTVIDGSAIIARARSEADVMTVLRTDIYARSGVWDLENIKFIPTQFKCVYRREQIDNVTMESLAVIQKDKTLTKGKVTLPPLQEHQVYVRVQYAAFNPTDRLALDVNAFGDDAVLGCDFSGKVVGVHPAGTKLKPGDRIAGFVWGGEIKGLGAYSEYTIADERLSFKIPENISLAQASSVPLAANTAWLALFSDDCLALRLDESSSKSLLIWGGSTAVGYFAIQLAKLHNIEVATTCRPRNFDKVRQAGAEHVFDYNDEEVVSKIRSALPNLQHVFDTVGNETSSATAASAISQSEGALCTVRPGKANTQDVPSHIKVTDVFVFTAFPTEHSYRGKAHWPVKMNDHNLSVKIHSQLETLLGNGSLQPPSVRLMGKLDPSTVEKAMKLNREGSISGEKLVFQGFP

Radius of gyration: 39.5 Å; chains: 1; bounding box: 134×98×72 Å